Protein AF-A0AAD9UQE1-F1 (afdb_monomer)

Radius of gyration: 33.15 Å; Cα contacts (8 Å, |Δi|>4): 1972; chains: 1; bounding box: 85×82×100 Å

Solvent-accessible surface area (backbone atoms only — not comparable to full-atom values): 49362 Å² total; per-residue (Å²): 124,78,70,66,59,56,57,53,52,56,53,48,60,62,60,69,50,78,78,65,65,56,32,75,41,71,43,74,42,32,74,71,64,69,54,72,90,53,35,44,76,48,78,51,98,76,34,35,38,42,37,56,61,68,87,48,99,88,46,45,55,24,50,27,32,35,24,52,69,93,40,76,70,43,71,55,54,64,70,61,30,55,42,38,39,38,37,42,33,71,39,62,61,50,70,86,41,94,64,37,76,50,45,37,60,50,100,80,49,28,27,59,38,42,33,43,41,37,28,41,62,88,38,35,36,54,49,41,31,34,43,26,66,87,74,43,70,43,78,58,81,58,52,61,39,73,43,44,78,61,54,91,74,56,86,69,42,44,80,40,84,49,101,74,31,43,33,46,39,58,38,70,66,42,30,51,30,24,38,25,45,71,93,44,76,78,40,74,66,52,94,53,54,61,43,41,41,40,34,39,36,97,82,26,37,40,38,41,39,30,29,24,35,36,50,69,47,69,40,34,32,39,54,51,24,98,82,66,80,42,74,44,79,43,55,93,50,49,42,71,48,53,72,65,70,45,68,81,62,52,46,74,78,62,69,86,66,65,99,83,57,83,66,85,68,36,60,85,48,78,81,58,18,26,57,34,37,27,45,84,72,34,60,68,44,73,56,85,64,50,59,15,36,50,74,49,78,47,75,57,94,61,36,37,41,38,37,37,38,35,30,37,37,87,35,98,62,72,29,77,46,52,29,41,16,59,76,84,48,74,63,35,68,65,92,56,72,75,34,63,42,45,80,71,50,93,69,72,47,89,59,50,42,76,48,77,74,86,67,37,40,35,36,37,57,58,78,54,90,79,46,74,58,40,55,27,28,36,28,41,91,88,37,78,78,42,78,38,76,90,52,52,86,42,53,58,36,35,39,39,38,39,34,94,55,32,42,36,40,38,34,35,36,49,67,54,75,70,43,75,47,39,32,31,49,46,98,88,59,51,76,43,82,46,78,48,44,66,36,77,44,42,74,83,53,53,91,77,40,84,66,42,40,76,43,75,80,47,96,75,27,37,39,40,37,49,58,44,85,65,36,18,57,24,29,35,26,53,80,77,33,76,63,40,76,62,48,85,49,42,60,41,36,40,37,39,40,39,90,64,30,38,40,35,46,32,32,29,82,87,68,51,72,45,44,42,33,28,37,57,40,80,45,93,49,83,73,56,89,42,75,44,63,33,36,47,56,54,48,65,43,75,43,53,61,48,50,54,93,52,38,79,75,36,94,62,41,38,63,38,62,33,80,69,32,27,39,38,35,49,66,52,44,48,54,27,26,56,29,30,33,23,48,82,89,42,73,68,35,65,67,50,91,56,50,42,39,36,39,39,32,37,33,34,70,40,36,58,48,48,38,39,38,40,39,27,32,86,66,58,54,69,50,50,49,35,28,33,56,44,78,55,86,85,36,83,44,75,43,73,52,85,52,49,65,41,69,43,61,72,38,93,86,55,82,75,52,91,54,51,41,75,52,76,65,82,46,38,33,39,43,39,57,36,76,92,41,26,70,49,33,23,57,28,36,34,24,46,84,86,42,80,73,42,75,60,56,92,71,46,60,37,40,39,40,38,38,34,50,48,79,58,85,93,29,53,31,31,44,36,34,44,39,37,32,40,75,90,50,70,48,55,49,32,31,35,37,39,34,48,63,100,68,67,56,72,44,81,43,78,43,81,62,40,79,34,73,50,67,67,61,77,88,48,79,69,69,90,69,55,48,50,30,39,53,98,70,28,42,38,38,31,50,50,69,96,51,25,47,50,34,33,80,50,34,39,36,40,69,45,66,76,74,48,76,50,73,82,42,79,59,93,66,64,68,96,56,41,79,42,70,52,39,44,34,42,38,68,44,98,53,88,64,31,36,40,40,39,44,36,61,64,99,52,82,55,47,34,32,41,38,40,43,66,59,90,84,45,81,45,81,43,80,44,95,38,98,42,75,68,49,46,56,52,50,52,56,50,60,56,57,63,74,72,58,60,89,81,68,83,81,120

Mean predicted aligned error: 16.29 Å

Secondary structure (DSSP, 8-state):
-TTHHHHHHHHHHHHTTSSPPPPSEEEEEETTS--TTTEEEEEETTEEEEEE----TT--EEEEEEEETTEEEEPPPPTTEEEEEEEEEEEE--TTSTTTTTB---TTSEEEEEEEEEEETTEEEEEEEEEBTTS-EEE---EEEEEESSSS--TTEEEEEETTEEEEEEPTTEEEEEEEETTEEEE---TTEEEEEEEEETTEEEEEEEESBB--EEEEEEESSTTT--EEEE-TTEEEEETTS-HHHHHHHHTT--TT-----SSS-TT-EEEEEEETTEEEEE-TTEEEEEEEEEEETTEEEEEEEEEETT-SSPEEEEEEEETT---B----PPEEEETT-SSPPTTEEEEE-SS-EEEEE---TT----EEEEEETTEEEEE-TT-GGGEEEEEEEEETTEEEEEEEESSSSPEEEEEEE-TTS-EEEPPPEEEEEETTTGGG-TTEEEEEEETTEEEEEESSTTEEEEEEEETTEEEE---TTEEEEEEEEETTEEEEEEEETTS-EEEEEEEEEEE--SS--EEEEEEEPPEEEEEEGGGGGGGGG-TTEEEEE-SSEEEEEES-TTTEEEEEEEETTEEEE---TTEEEEEEEEETTSB--EEEEEEEETTS-EEEEEEEEEEETTEEEEEEPPPEEEEEE--TTSPPPTTEEEEE-SSEEEEEE-TTTTTTEEEEEEEETTEEEE---TT-SEEEEEEEEEEETTEEEEEEEEEEE-SS-EEEEEEEEEEETTTTEEEEEEPPPEEEEEE---SS---TT-EEEEETTEEEEE--GGGGGGEEEEEEEEE-TTS-EEE----SS--S---S--EEEEEEPSSTT-EEEEEE-TTSPPEEEEEEE-STT-EEEEEE--SSHHHHHHHHHHHHHHHS--TTSTT-

Organism: NCBI:txid323732

Sequence (892 aa):
MNGLIHCVALVLGVFANLARSQCTEFLTLDIANIDANQFRIVDGNGKRLVIPINDDPRHDRCIGDVADGQQLITPHVGAECEYRAVYLTNLGVDPNSPQGSELLVDENDKTQLVQVHTRTHGQLYRLRFFKTRAGKYIEAEFHLVPLDICGWDFDNFHLAETTEGISYTPKHLIAIGSIVCEDKELLPYSPFIYSRSVKQQDNLWIVSTTPVIGSPFDQVLLPLSPDSGEYRVHYINGETLDLSLGPDHYYMVASECGDDCIFYDGCSDVSFIIDAVTQKDEVIFFDPEVHCLDAKLETFGNERHLSIYVKYRTIEKPSVWFFISSDNGPFNEPSLGPQTLDVASAELPAHVQSEDSGNVVTYTVIPRHRLHYVIATVVSNGHVIFDYRHDLEKLRNVKVEVMDNVVAILIEYAFGHPQRLLYQIDEDGTIAPFKPNPLVLDLSDFMESDAFKVNELSPQVYKITTASPLHKIGTIVLGDFVVYPNQFLIHQTECVYSNNDLYLTSTMYNGAEVRLKYTMQDILNPIESCQVFVEQHKESIALDISKYATFANDPMLHVESSDLYMRVQVKDPFTRVIGTVSFANKVLIPQDNDAVERQIYLGGNGILENIHIKTCNVDGDCYIQSFTASIKDCKISFSKSTKQAVPLDLDPNAQLPLEIHLVDFGAAKFFRIKDEFAATHKIGNVNFKEMLLEAEKPNVDVRLVNLQVKRHDDIFSGLYKLMDIGILSKFTCRHELNVTGNNPNVTNTLAPLEPLTINTNLCGPRERAISVRYHYGVYTFNVPWSRTAAYSLEKISFETSNHDTIHLVQAEDPKDNLSSRVFVRMHNGHESGAFTLQVNQDDDEPAHYLCNVLDLDDFTVSRIDAHTPHDVYRQLYHAVTVHDASPHEAAL

Foldseek 3Di:
DVVVVVVVVVVCVVVVCPPFDQAPEEDEAAPQDGDPVFWDWDDDDQKIKIFGDDPDPVGRYEHAFYHHVVGTQAHGDDSQWRYKMKMKGKAAADCPDPCSVFADADPVNIWIKIKMWTDGLNKIAIWIWTQGPVRHIDTQAAAADEDAPLDDDLVQFDWDQDPFATKTHGHPSHAHAFYAHVPRTQGHGDSQFPHWIWGAGPNKIWIWTDGNMFDIDIWIWHALAPPPSHTHIDHPQEDEAEPQVDDVVCCVVVDDDPPPDDDPPCQVPSNYAHAFYHYPRHTPDHDQQFNGKDWDWDDDDQKIKIKIWTDGLQDPDIFIAIWMDGNPDRTDQPPDAAAEDAPQDPDGDPQWDWDCPPQKTKIFGNPDPRHDYENQWYAYPNHTQHHNRPPVQQFRYWMWIDGPQKIWTFTDTSDDDTDTWIWGQDPVRDIDTAAAAADEAAPVCNVPDPQWDWDDPDVQKIKIFGPDLSHEPAWYHHVQATQAHGFRQFRHWIWIGHPQKIWIWTAGNLRDIFIWIWGWDFDQDLADTDTDTATAQAAEDAAACSVVVCQVVDPQWDWRAHQFWTKIWGPDLHRHEHAFYHYPPHTQEHGDSQFSYKIWTAGRSRHRAKIWIWTAGSSGDIAIWMWGWDADSNDIDTDTDQAAEDEAEPEPPDDDDPQWDWDDPPQKIKIAGRPVRRRRHEHAFYHYPNHTQDGGDRQFSHKIKMWGWDDDPPWTKIWMKIWTDGRHAIFIFIWIWTFDDPPTPTDIGGDAADEDEAEPPSPDNDDPQWHWYDDPQKIKIWGNNSRFNRHFHQWYWYAANVRDIDTDDRPPDRPRTVSDIWIWMWHDDPDRDKTKTWTDDPPDQIWIWTFDCPDRPDTDIDTDPDSDPVVVVVVVVVVVVVVPDDPVPVPD

Structure (mmCIF, N/CA/C/O backbone):
data_AF-A0AAD9UQE1-F1
#
_entry.id   AF-A0AAD9UQE1-F1
#
loop_
_atom_site.group_PDB
_atom_site.id
_atom_site.type_symbol
_atom_site.label_atom_id
_atom_site.label_alt_id
_atom_site.label_comp_id
_atom_site.label_asym_id
_atom_site.label_entity_id
_atom_site.label_seq_id
_atom_site.pdbx_PDB_ins_code
_atom_site.Cartn_x
_atom_site.Cartn_y
_atom_site.Cartn_z
_atom_site.occupancy
_atom_site.B_iso_or_equiv
_atom_site.auth_seq_id
_atom_site.auth_comp_id
_atom_site.auth_asym_id
_atom_site.auth_atom_id
_atom_site.pdbx_PDB_model_num
ATOM 1 N N . MET A 1 1 ? -45.017 -25.322 19.355 1.00 32.19 1 MET A N 1
ATOM 2 C CA . MET A 1 1 ? -44.891 -24.575 18.081 1.00 32.19 1 MET A CA 1
ATOM 3 C C . MET A 1 1 ? -44.873 -23.047 18.238 1.00 32.19 1 MET A C 1
ATOM 5 O O . MET A 1 1 ? -44.309 -22.404 17.371 1.00 32.19 1 MET A O 1
ATOM 9 N N . ASN A 1 2 ? -45.355 -22.447 19.339 1.00 26.88 2 ASN A N 1
ATOM 10 C CA . ASN A 1 2 ? -45.357 -20.976 19.508 1.00 26.88 2 ASN A CA 1
ATOM 11 C C . ASN A 1 2 ? -44.031 -20.348 20.006 1.00 26.88 2 ASN A C 1
ATOM 13 O O . ASN A 1 2 ? -43.888 -19.131 19.951 1.00 26.88 2 ASN A O 1
ATOM 17 N N . GLY A 1 3 ? -43.060 -21.154 20.461 1.00 25.64 3 GLY A N 1
ATOM 18 C CA . GLY A 1 3 ? -41.756 -20.672 20.953 1.00 25.64 3 GLY A CA 1
ATOM 19 C C . GLY A 1 3 ? -40.701 -20.428 19.866 1.00 25.64 3 GLY A C 1
ATOM 20 O O . GLY A 1 3 ? -39.857 -19.557 20.026 1.00 25.64 3 GLY A O 1
ATOM 21 N N . LEU A 1 4 ? -40.782 -21.127 18.726 1.00 26.83 4 LEU A N 1
ATOM 22 C CA . LEU A 1 4 ? -39.805 -20.995 17.633 1.00 26.83 4 LEU A CA 1
ATOM 23 C C . LEU A 1 4 ? -40.031 -19.722 16.791 1.00 26.83 4 LEU A C 1
ATOM 25 O O . LEU A 1 4 ? -39.096 -19.163 16.233 1.00 26.83 4 LEU A O 1
ATOM 29 N N . ILE A 1 5 ? -41.272 -19.228 16.744 1.00 33.28 5 ILE A N 1
ATOM 30 C CA . ILE A 1 5 ? -41.660 -18.045 15.956 1.00 33.28 5 ILE A CA 1
ATOM 31 C C . ILE A 1 5 ? -41.210 -16.739 16.643 1.00 33.28 5 ILE A C 1
ATOM 33 O O . ILE A 1 5 ? -40.918 -15.761 15.961 1.00 33.28 5 ILE A O 1
ATOM 37 N N . HIS A 1 6 ? -41.069 -16.725 17.975 1.00 28.86 6 HIS A N 1
ATOM 38 C CA . HIS A 1 6 ? -40.625 -15.534 18.714 1.00 28.86 6 HIS A CA 1
ATOM 39 C C . HIS A 1 6 ? -39.105 -15.311 18.648 1.00 28.86 6 HIS A C 1
ATOM 41 O O . HIS A 1 6 ? -38.677 -14.165 18.548 1.00 28.86 6 HIS A O 1
ATOM 47 N N . CYS A 1 7 ? -38.284 -16.368 18.625 1.00 28.58 7 CYS A N 1
ATOM 48 C CA . CYS A 1 7 ? -36.829 -16.223 18.474 1.00 28.58 7 CYS A CA 1
ATOM 49 C C . CYS A 1 7 ? -36.420 -15.857 17.038 1.00 28.58 7 CYS A C 1
ATOM 51 O O . CYS A 1 7 ? -35.533 -15.030 16.852 1.00 28.58 7 CYS A O 1
ATOM 53 N N . VAL A 1 8 ? -37.113 -16.384 16.021 1.00 32.69 8 VAL A N 1
ATOM 54 C CA . VAL A 1 8 ? -36.834 -16.052 14.612 1.00 32.69 8 VAL A CA 1
ATOM 55 C C . VAL A 1 8 ? -37.282 -14.623 14.266 1.00 32.69 8 VAL A C 1
ATOM 57 O O . VAL A 1 8 ? -36.583 -13.934 13.532 1.00 32.69 8 VAL A O 1
ATOM 60 N N . ALA A 1 9 ? -38.369 -14.113 14.858 1.00 29.88 9 ALA A N 1
ATOM 61 C CA . ALA A 1 9 ? -38.798 -12.722 14.669 1.00 29.88 9 ALA A CA 1
ATOM 62 C C . ALA A 1 9 ? -37.878 -11.692 15.360 1.00 29.88 9 ALA A C 1
ATOM 64 O O . ALA A 1 9 ? -37.724 -10.580 14.860 1.00 29.88 9 ALA A O 1
ATOM 65 N N . LEU A 1 10 ? -37.240 -12.057 16.479 1.00 30.48 10 LEU A N 1
ATOM 66 C CA . LEU A 1 10 ? -36.327 -11.173 17.216 1.00 30.48 10 LEU A CA 1
ATOM 67 C C . LEU A 1 10 ? -34.940 -11.104 16.552 1.00 30.48 10 LEU A C 1
ATOM 69 O O . LEU A 1 10 ? -34.328 -10.042 16.533 1.00 30.48 10 LEU A O 1
ATOM 73 N N . VAL A 1 11 ? -34.501 -12.192 15.908 1.00 32.28 11 VAL A N 1
ATOM 74 C CA . VAL A 1 11 ? -33.292 -12.216 15.066 1.00 32.28 11 VAL A CA 1
ATOM 75 C C . VAL A 1 11 ? -33.552 -11.531 13.714 1.00 32.28 11 VAL A C 1
ATOM 77 O O . VAL A 1 11 ? -32.775 -10.669 13.310 1.00 32.28 11 VAL A O 1
ATOM 80 N N . LEU A 1 12 ? -34.694 -11.775 13.057 1.00 28.61 12 LEU A N 1
ATOM 81 C CA . LEU A 1 12 ? -35.065 -11.062 11.822 1.00 28.61 12 LEU A CA 1
ATOM 82 C C . LEU A 1 12 ? -35.330 -9.562 12.048 1.00 28.61 12 LEU A C 1
ATOM 84 O O . LEU A 1 12 ? -35.057 -8.767 11.156 1.00 28.61 12 LEU A O 1
ATOM 88 N N . GLY A 1 13 ? -35.786 -9.140 13.233 1.00 27.19 13 GLY A N 1
ATOM 89 C CA . GLY A 1 13 ? -35.957 -7.722 13.584 1.00 27.19 13 GLY A CA 1
ATOM 90 C C . GLY A 1 13 ? -34.643 -6.958 13.808 1.00 27.19 13 GLY A C 1
ATOM 91 O O . GLY A 1 13 ? -34.610 -5.735 13.660 1.00 27.19 13 GLY A O 1
ATOM 92 N N . VAL A 1 14 ? -33.548 -7.660 14.117 1.00 34.81 14 VAL A N 1
ATOM 93 C CA . VAL A 1 14 ? -32.204 -7.070 14.245 1.00 34.81 14 VAL A CA 1
ATOM 94 C C . VAL A 1 14 ? -31.502 -7.012 12.882 1.00 34.81 14 VAL A C 1
ATOM 96 O O . VAL A 1 14 ? -30.864 -6.004 12.583 1.00 34.81 14 VAL A O 1
ATOM 99 N N . PHE A 1 15 ? -31.702 -8.008 12.009 1.00 31.41 15 PHE A N 1
ATOM 100 C CA . PHE A 1 15 ? -31.122 -8.012 10.657 1.00 31.41 15 PHE A CA 1
ATOM 101 C C . PHE A 1 15 ? -31.924 -7.199 9.618 1.00 31.41 15 PHE A C 1
ATOM 103 O O . PHE A 1 15 ? -31.323 -6.601 8.729 1.00 31.41 15 PHE A O 1
ATOM 110 N N . ALA A 1 16 ? -33.251 -7.057 9.748 1.00 29.67 16 ALA A N 1
ATOM 111 C CA . ALA A 1 16 ? -34.064 -6.228 8.840 1.00 29.67 16 ALA A CA 1
ATOM 112 C C . ALA A 1 16 ? -33.842 -4.707 9.002 1.00 29.67 16 ALA A C 1
ATOM 114 O O . ALA A 1 16 ? -34.361 -3.919 8.218 1.00 29.67 16 ALA A O 1
ATOM 115 N N . ASN A 1 17 ? -33.046 -4.281 9.989 1.00 32.06 17 ASN A N 1
ATOM 116 C CA . ASN A 1 17 ? -32.658 -2.884 10.205 1.00 32.06 17 ASN A CA 1
ATOM 117 C C . ASN A 1 17 ? -31.294 -2.517 9.582 1.00 32.06 17 ASN A C 1
ATOM 119 O O . ASN A 1 17 ? -30.796 -1.417 9.809 1.00 32.06 17 ASN A O 1
ATOM 123 N N . LEU A 1 18 ? -30.684 -3.410 8.794 1.00 35.34 18 LEU A N 1
ATOM 124 C CA . LEU A 1 18 ? -29.446 -3.127 8.049 1.00 35.34 18 LEU A CA 1
ATOM 125 C C . LEU A 1 18 ? -29.665 -2.296 6.770 1.00 35.34 18 LEU A C 1
ATOM 127 O O . LEU A 1 18 ? -28.700 -1.918 6.117 1.00 35.34 18 LEU A O 1
ATOM 131 N N . ALA A 1 19 ? -30.913 -1.933 6.469 1.00 36.56 19 ALA A N 1
ATOM 132 C CA . ALA A 1 19 ? -31.267 -0.833 5.575 1.00 36.56 19 ALA A CA 1
ATOM 133 C C . ALA A 1 19 ? -31.996 0.260 6.380 1.00 36.56 19 ALA A C 1
ATOM 135 O O . ALA A 1 19 ? -33.179 0.509 6.165 1.00 36.56 19 ALA A O 1
ATOM 136 N N . ARG A 1 20 ? -31.337 0.851 7.386 1.00 47.72 20 ARG A N 1
ATOM 137 C CA . ARG A 1 20 ? -31.927 1.945 8.176 1.00 47.72 20 ARG A CA 1
ATOM 138 C C . ARG A 1 20 ? -31.688 3.296 7.512 1.00 47.72 20 ARG A C 1
ATOM 140 O O . ARG A 1 20 ? -30.561 3.627 7.153 1.00 47.72 20 ARG A O 1
ATOM 147 N N . SER A 1 21 ? -32.777 4.039 7.349 1.00 57.31 21 SER A N 1
ATOM 148 C CA . SER A 1 21 ? -32.826 5.418 6.875 1.00 57.31 21 SER A CA 1
ATOM 149 C C . SER A 1 21 ? -31.975 6.344 7.746 1.00 57.31 21 SER A C 1
ATOM 151 O O . SER A 1 21 ? -31.852 6.153 8.953 1.00 57.31 21 SER A O 1
ATOM 153 N N . GLN A 1 22 ? -31.389 7.364 7.119 1.00 70.56 22 GLN A N 1
ATOM 154 C CA . GLN A 1 22 ? -30.774 8.497 7.816 1.00 70.56 22 GLN A CA 1
ATOM 155 C C . GLN A 1 22 ? -31.785 9.128 8.785 1.00 70.56 22 GLN A C 1
ATOM 157 O O . GLN A 1 22 ? -32.978 9.182 8.474 1.00 70.56 22 GLN A O 1
ATOM 162 N N . CYS A 1 23 ? -31.321 9.615 9.938 1.00 81.31 23 CYS A N 1
ATOM 163 C CA . CYS A 1 23 ? -32.205 10.244 10.914 1.00 81.31 23 CYS A CA 1
ATOM 164 C C . CYS A 1 23 ? -32.857 11.491 10.297 1.00 81.31 23 CYS A C 1
ATOM 166 O O . CYS A 1 23 ? -32.174 12.386 9.799 1.00 81.31 23 CYS A O 1
ATOM 168 N N . THR A 1 24 ? -34.184 11.569 10.347 1.00 81.31 24 THR A N 1
ATOM 169 C CA . THR A 1 24 ? -34.949 12.697 9.794 1.00 81.31 24 THR A CA 1
ATOM 170 C C . THR A 1 24 ? -35.228 13.786 10.828 1.00 81.31 24 THR A C 1
ATOM 172 O O . THR A 1 24 ? -35.535 14.918 10.465 1.00 81.31 24 THR A O 1
ATOM 175 N N . GLU A 1 25 ? -35.141 13.453 12.118 1.00 87.56 25 GLU A N 1
ATOM 176 C CA . GLU A 1 25 ? -35.408 14.362 13.235 1.00 87.56 25 GLU A CA 1
ATOM 177 C C . GLU A 1 25 ? -34.342 14.190 14.330 1.00 87.56 25 GLU A C 1
ATOM 179 O O . GLU A 1 25 ? -33.945 13.070 14.660 1.00 87.56 25 GLU A O 1
ATOM 184 N N . PHE A 1 26 ? -33.891 15.303 14.915 1.00 90.38 26 PHE A N 1
ATOM 185 C CA . PHE A 1 26 ? -32.840 15.326 15.933 1.00 90.38 26 PHE A CA 1
ATOM 186 C C . PHE A 1 26 ? -33.337 15.969 17.227 1.00 90.38 26 PHE A C 1
ATOM 188 O O . PHE A 1 26 ? -33.739 17.131 17.236 1.00 90.38 26 PHE A O 1
ATOM 195 N N . LEU A 1 27 ? -33.277 15.216 18.325 1.00 91.50 27 LEU A N 1
ATOM 196 C CA . LEU A 1 27 ? -33.745 15.634 19.645 1.00 91.50 27 LEU A CA 1
ATOM 197 C C . LEU A 1 27 ? -32.567 16.007 20.547 1.00 91.50 27 LEU A C 1
ATOM 199 O O . LEU A 1 27 ? -31.619 15.235 20.680 1.00 91.50 27 LEU A O 1
ATOM 203 N N . THR A 1 28 ? -32.630 17.161 21.207 1.00 92.88 28 THR A N 1
ATOM 204 C CA . THR A 1 28 ? -31.633 17.551 22.213 1.00 92.88 28 THR A CA 1
ATOM 205 C C . THR A 1 28 ? -31.833 16.742 23.492 1.00 92.88 28 THR A C 1
ATOM 207 O O . THR A 1 28 ? -32.916 16.756 24.074 1.00 92.88 28 THR A O 1
ATOM 210 N N . LEU A 1 29 ? -30.783 16.058 23.945 1.00 94.75 29 LEU A N 1
ATOM 211 C CA . LEU A 1 29 ? -30.776 15.325 25.206 1.00 94.75 29 LEU A CA 1
ATOM 212 C C . LEU A 1 29 ? -30.100 16.160 26.299 1.00 94.75 29 LEU A C 1
ATOM 214 O O . LEU A 1 29 ? -28.891 16.379 26.251 1.00 94.75 29 LEU A O 1
ATOM 218 N N . ASP A 1 30 ? -30.868 16.554 27.314 1.00 94.88 30 ASP A N 1
ATOM 219 C CA . ASP A 1 30 ? -30.337 17.067 28.579 1.00 94.88 30 ASP A CA 1
ATOM 220 C C . ASP A 1 30 ? -30.258 15.928 29.607 1.00 94.88 30 ASP A C 1
ATOM 222 O O . ASP A 1 30 ? -31.278 15.418 30.076 1.00 94.88 30 ASP A O 1
ATOM 226 N N . ILE A 1 31 ? -29.043 15.508 29.964 1.00 93.75 31 ILE A N 1
ATOM 227 C CA . ILE A 1 31 ? -28.818 14.412 30.915 1.00 93.75 31 ILE A CA 1
ATOM 228 C C . ILE A 1 31 ? -29.127 14.814 32.363 1.00 93.75 31 ILE A C 1
ATOM 230 O O . ILE A 1 31 ? -29.303 13.929 33.202 1.00 93.75 31 ILE A O 1
ATOM 234 N N . ALA A 1 32 ? -29.229 16.116 32.661 1.00 89.94 32 ALA A N 1
ATOM 235 C CA . ALA A 1 32 ? -29.668 16.602 33.968 1.00 89.94 32 ALA A CA 1
ATOM 236 C C . ALA A 1 32 ? -31.181 16.418 34.166 1.00 89.94 32 ALA A C 1
ATOM 238 O O . ALA A 1 32 ? -31.641 16.238 35.295 1.00 89.94 32 ALA A O 1
ATOM 239 N N . ASN A 1 33 ? -31.955 16.456 33.075 1.00 92.44 33 ASN A N 1
ATOM 240 C CA . ASN A 1 33 ? -33.408 16.328 33.087 1.00 92.44 33 ASN A CA 1
ATOM 241 C C . ASN A 1 33 ? -33.925 15.662 31.799 1.00 92.44 33 ASN A C 1
ATOM 243 O O . ASN A 1 33 ? -34.362 16.328 30.861 1.00 92.44 33 ASN A O 1
ATOM 247 N N . ILE A 1 34 ? -33.881 14.329 31.768 1.00 92.06 34 ILE A N 1
ATOM 248 C CA . ILE A 1 34 ? -34.265 13.536 30.595 1.00 92.06 34 ILE A CA 1
ATOM 249 C C . ILE A 1 34 ? -35.795 13.547 30.426 1.00 92.06 34 ILE A C 1
ATOM 251 O O . ILE A 1 34 ? -36.518 13.039 31.286 1.00 92.06 34 ILE A O 1
ATOM 255 N N . ASP A 1 35 ? -36.294 14.072 29.300 1.00 91.12 35 ASP A N 1
ATOM 256 C CA . ASP A 1 35 ? -37.728 14.058 28.969 1.00 91.12 35 ASP A CA 1
ATOM 257 C C . ASP A 1 35 ? -38.201 12.643 28.603 1.00 91.12 35 ASP A C 1
ATOM 259 O O . ASP A 1 35 ? -37.936 12.129 27.514 1.00 91.12 35 ASP A O 1
ATOM 263 N N . ALA A 1 36 ? -38.956 12.027 29.511 1.00 87.31 36 ALA A N 1
ATOM 264 C CA . ALA A 1 36 ? -39.517 10.688 29.348 1.00 87.31 36 ALA A CA 1
ATOM 265 C C . ALA A 1 36 ? -40.531 10.555 28.192 1.00 87.31 36 ALA A C 1
ATOM 267 O O . ALA A 1 36 ? -40.862 9.433 27.816 1.00 87.31 36 ALA A O 1
ATOM 268 N N . ASN A 1 37 ? -41.030 11.661 27.622 1.00 88.38 37 ASN A N 1
ATOM 269 C CA . ASN A 1 37 ? -41.891 11.623 26.432 1.00 88.38 37 ASN A CA 1
ATOM 270 C C . ASN A 1 37 ? -41.094 11.536 25.125 1.00 88.38 37 ASN A C 1
ATOM 272 O O . ASN A 1 37 ? -41.648 11.176 24.089 1.00 88.38 37 ASN A O 1
ATOM 276 N N . GLN A 1 38 ? -39.813 11.903 25.157 1.00 88.25 38 GLN A N 1
ATOM 277 C CA . GLN A 1 38 ? -38.934 11.936 23.988 1.00 88.25 38 GLN A CA 1
ATOM 278 C C . GLN A 1 38 ? -37.889 10.822 24.021 1.00 88.25 38 GLN A C 1
ATOM 280 O O . GLN A 1 38 ? -37.477 10.328 22.969 1.00 88.25 38 GLN A O 1
ATOM 285 N N . PHE A 1 39 ? -37.482 10.405 25.220 1.00 90.62 39 PHE A N 1
ATOM 286 C CA . PHE A 1 39 ? -36.411 9.443 25.424 1.00 90.62 39 PHE A CA 1
ATOM 287 C C . PHE A 1 39 ? -36.854 8.271 26.288 1.00 90.62 39 PHE A C 1
ATOM 289 O O . PHE A 1 39 ? -37.499 8.419 27.325 1.00 90.62 39 PHE A O 1
ATOM 296 N N . ARG A 1 40 ? -36.425 7.082 25.877 1.00 88.44 40 ARG A N 1
ATOM 297 C CA . ARG A 1 40 ? -36.526 5.859 26.656 1.00 88.44 40 ARG A CA 1
ATOM 298 C C . ARG A 1 40 ? -35.205 5.625 27.375 1.00 88.44 40 ARG A C 1
ATOM 300 O O . ARG A 1 40 ? -34.143 5.582 26.753 1.00 88.44 40 ARG A O 1
ATOM 307 N N . ILE A 1 41 ? -35.302 5.413 28.684 1.00 88.69 41 ILE A N 1
ATOM 308 C CA . ILE A 1 41 ? -34.185 4.999 29.530 1.00 88.69 41 ILE A CA 1
ATOM 309 C C . ILE A 1 41 ? -34.255 3.483 29.704 1.00 88.69 41 ILE A C 1
ATOM 311 O O . ILE A 1 41 ? -35.308 2.924 30.016 1.00 88.69 41 ILE A O 1
ATOM 315 N N . VAL A 1 42 ? -33.133 2.814 29.473 1.00 86.50 42 VAL A N 1
ATOM 316 C CA . VAL A 1 42 ? -32.955 1.384 29.713 1.00 86.50 42 VAL A CA 1
ATOM 317 C C . VAL A 1 42 ? -31.841 1.227 30.740 1.00 86.50 42 VAL A C 1
ATOM 319 O O . VAL A 1 42 ? -30.669 1.452 30.438 1.00 86.50 42 VAL A O 1
ATOM 322 N N . ASP A 1 43 ? -32.214 0.874 31.967 1.00 85.50 43 ASP A N 1
ATOM 323 C CA . ASP A 1 43 ? -31.268 0.593 33.047 1.00 85.50 43 ASP A CA 1
ATOM 324 C C . ASP A 1 43 ? -30.727 -0.846 32.937 1.00 85.50 43 ASP A C 1
ATOM 326 O O . ASP A 1 43 ? -31.482 -1.786 32.682 1.00 85.50 43 ASP A O 1
ATOM 330 N N . GLY A 1 44 ? -29.426 -1.043 33.176 1.00 73.19 44 GLY A N 1
ATOM 331 C CA . GLY A 1 44 ? -28.812 -2.374 33.260 1.00 73.19 44 GLY A CA 1
ATOM 332 C C . GLY A 1 44 ? -27.403 -2.344 33.859 1.00 73.19 44 GLY A C 1
ATOM 333 O O . GLY A 1 44 ? -26.627 -1.457 33.532 1.00 73.19 44 GLY A O 1
ATOM 334 N N . ASN A 1 45 ? -27.065 -3.293 34.745 1.00 66.50 45 ASN A N 1
ATOM 335 C CA . ASN A 1 45 ? -25.733 -3.491 35.360 1.00 66.50 45 ASN A CA 1
ATOM 336 C C . ASN A 1 45 ? -24.937 -2.198 35.667 1.00 66.50 45 ASN A C 1
ATOM 338 O O . ASN A 1 45 ? -23.771 -2.070 35.301 1.00 66.50 45 ASN A O 1
ATOM 342 N N . GLY A 1 46 ? -25.568 -1.213 36.320 1.00 68.50 46 GLY A N 1
ATOM 343 C CA . GLY A 1 46 ? -24.911 0.048 36.705 1.00 68.50 46 GLY A CA 1
ATOM 344 C C . GLY A 1 46 ? -24.710 1.069 35.573 1.00 68.50 46 GLY A C 1
ATOM 345 O O . GLY A 1 46 ? -24.071 2.097 35.793 1.00 68.50 46 GLY A O 1
ATOM 346 N N . LYS A 1 47 ? -25.274 0.815 34.389 1.00 80.75 47 LYS A N 1
ATOM 347 C CA . LYS A 1 47 ? -25.310 1.711 33.228 1.00 80.75 47 LYS A CA 1
ATOM 348 C C . LYS A 1 47 ? -26.752 2.107 32.909 1.00 80.75 47 LYS A C 1
ATOM 350 O O . LYS A 1 47 ? -27.672 1.298 33.040 1.00 80.75 47 LYS A O 1
ATOM 355 N N . ARG A 1 48 ? -26.946 3.340 32.444 1.00 87.62 48 ARG A N 1
ATOM 356 C CA . ARG A 1 48 ? -28.219 3.815 31.881 1.00 87.62 48 ARG A CA 1
ATOM 357 C C . ARG A 1 48 ? -28.038 4.120 30.408 1.00 87.62 48 ARG A C 1
ATOM 359 O O . ARG A 1 48 ? -27.258 5.005 30.072 1.00 87.62 48 ARG A O 1
ATOM 366 N N . LEU A 1 49 ? -28.746 3.405 29.545 1.00 88.56 49 LEU A N 1
ATOM 367 C CA . LEU A 1 49 ? -28.814 3.703 28.119 1.00 88.56 49 LEU A CA 1
ATOM 368 C C . LEU A 1 49 ? -29.990 4.643 27.859 1.00 88.56 49 LEU A C 1
ATOM 370 O O . LEU A 1 49 ? -31.123 4.332 28.218 1.00 88.56 49 LEU A O 1
ATOM 374 N N . VAL A 1 50 ? -29.720 5.763 27.202 1.00 88.75 50 VAL A N 1
ATOM 375 C CA . VAL A 1 50 ? -30.726 6.722 26.752 1.00 88.75 50 VAL A CA 1
ATOM 376 C C . VAL A 1 50 ? -30.810 6.672 25.230 1.00 88.75 50 VAL A C 1
ATOM 378 O O . VAL A 1 50 ? -29.806 6.850 24.535 1.00 88.75 50 VAL A O 1
ATOM 381 N N . ILE A 1 51 ? -32.014 6.414 24.721 1.00 88.12 51 ILE A N 1
ATOM 382 C CA . ILE A 1 51 ? -32.328 6.356 23.288 1.00 88.12 51 ILE A CA 1
ATOM 383 C C . ILE A 1 51 ? -33.620 7.129 22.998 1.00 88.12 51 ILE A C 1
ATOM 385 O O . ILE A 1 51 ? -34.486 7.205 23.871 1.00 88.12 51 ILE A O 1
ATOM 389 N N . PRO A 1 52 ? -33.781 7.703 21.797 1.00 87.81 52 PRO A N 1
ATOM 390 C CA . PRO A 1 52 ? -35.019 8.372 21.422 1.00 87.81 52 PRO A CA 1
ATOM 391 C C . PRO A 1 52 ? -36.168 7.366 21.275 1.00 87.81 52 PRO A C 1
ATOM 393 O O . PRO A 1 52 ? -35.964 6.196 20.939 1.00 87.81 52 PRO A O 1
ATOM 396 N N . ILE A 1 53 ? -37.385 7.827 21.545 1.00 85.94 53 ILE A N 1
ATOM 397 C CA . ILE A 1 53 ? -38.611 7.060 21.335 1.00 85.94 53 ILE A CA 1
ATOM 398 C C . ILE A 1 53 ? -39.012 7.178 19.855 1.00 85.94 53 ILE A C 1
ATOM 400 O O . ILE A 1 53 ? -39.405 8.253 19.395 1.00 85.94 53 ILE A O 1
ATOM 404 N N . ASN A 1 54 ? -38.915 6.063 19.122 1.00 75.88 54 ASN A N 1
ATOM 405 C CA . ASN A 1 54 ? -39.332 5.947 17.720 1.00 75.88 54 ASN A CA 1
ATOM 406 C C . ASN A 1 54 ? -40.690 5.238 17.633 1.00 75.88 54 ASN A C 1
ATOM 408 O O . ASN A 1 54 ? -40.754 4.020 17.466 1.00 75.88 54 ASN A O 1
ATOM 412 N N . ASP A 1 55 ? -41.769 6.012 17.762 1.00 67.00 55 ASP A N 1
ATOM 413 C CA . ASP A 1 55 ? -43.148 5.501 17.711 1.00 67.00 55 ASP A CA 1
ATOM 414 C C . ASP A 1 55 ? -43.748 5.501 16.289 1.00 67.00 55 ASP A C 1
ATOM 416 O O . ASP A 1 55 ? -44.708 4.774 16.028 1.00 67.00 55 ASP A O 1
ATOM 420 N N . ASP A 1 56 ? -43.195 6.293 15.357 1.00 56.06 56 ASP A N 1
ATOM 421 C CA . ASP A 1 56 ? -43.604 6.330 13.943 1.00 56.06 56 ASP A CA 1
ATOM 422 C C . ASP A 1 56 ? -42.485 5.752 13.058 1.00 56.06 56 ASP A C 1
ATOM 424 O O . ASP A 1 56 ? -41.420 6.361 12.964 1.00 56.06 56 ASP A O 1
ATOM 428 N N . PRO A 1 57 ? -42.709 4.632 12.349 1.00 52.75 57 PRO A N 1
ATOM 429 C CA . PRO A 1 57 ? -41.717 4.047 11.443 1.00 52.75 57 PRO A CA 1
ATOM 430 C C . PRO A 1 57 ? -41.356 4.937 10.237 1.00 52.75 57 PRO A C 1
ATOM 432 O O . PRO A 1 57 ? -40.501 4.557 9.445 1.00 52.75 57 PRO A O 1
ATOM 435 N N . ARG A 1 58 ? -42.010 6.095 10.057 1.00 50.06 58 ARG A N 1
ATOM 436 C CA . ARG A 1 58 ? -41.689 7.091 9.017 1.00 50.06 58 ARG A CA 1
ATOM 437 C C . ARG A 1 58 ? -40.750 8.208 9.484 1.00 50.06 58 ARG A C 1
ATOM 439 O O . ARG A 1 58 ? -40.312 8.983 8.641 1.00 50.06 58 ARG A O 1
ATOM 446 N N . HIS A 1 59 ? -40.477 8.313 10.786 1.00 56.69 59 HIS A N 1
ATOM 447 C CA . HIS A 1 59 ? -39.595 9.328 11.363 1.00 56.69 59 HIS A CA 1
ATOM 448 C C . HIS A 1 59 ? -38.533 8.642 12.221 1.00 56.69 59 HIS A C 1
ATOM 450 O O . HIS A 1 59 ? -38.775 8.316 13.383 1.00 56.69 59 HIS A O 1
ATOM 456 N N . ASP A 1 60 ? -37.343 8.447 11.658 1.00 76.38 60 ASP A N 1
ATOM 457 C CA . ASP A 1 60 ? -36.202 7.992 12.444 1.00 76.38 60 ASP A CA 1
ATOM 458 C C . ASP A 1 60 ? -35.656 9.180 13.237 1.00 76.38 60 ASP A C 1
ATOM 460 O O . ASP A 1 60 ? -35.084 10.122 12.676 1.00 76.38 60 ASP A O 1
ATOM 464 N N . ARG A 1 61 ? -35.883 9.162 14.555 1.00 86.25 61 ARG A N 1
ATOM 465 C CA . ARG A 1 61 ? -35.362 10.175 15.475 1.00 86.25 61 ARG A CA 1
ATOM 466 C C . ARG A 1 61 ? -34.017 9.744 16.024 1.00 86.25 61 ARG A C 1
ATOM 468 O O . ARG A 1 61 ? -33.821 8.580 16.377 1.00 86.25 61 ARG A O 1
ATOM 475 N N . CYS A 1 62 ? -33.118 10.707 16.170 1.00 88.81 62 CYS A N 1
ATOM 476 C CA . CYS A 1 62 ? -31.799 10.514 16.761 1.00 88.81 62 CYS A CA 1
ATOM 477 C C . CYS A 1 62 ? -31.497 11.582 17.806 1.00 88.81 62 CYS A C 1
ATOM 479 O O . CYS A 1 62 ? -32.084 12.662 17.810 1.00 88.81 62 CYS A O 1
ATOM 481 N N . ILE A 1 63 ? -30.572 11.280 18.716 1.00 91.56 63 ILE A N 1
ATOM 482 C CA . ILE A 1 63 ? -30.064 12.287 19.648 1.00 91.56 63 ILE A CA 1
ATOM 483 C C . ILE A 1 63 ? -29.216 13.287 18.846 1.00 91.56 63 ILE A C 1
ATOM 485 O O . ILE A 1 63 ? -28.276 12.899 18.153 1.00 91.56 63 ILE A O 1
ATOM 489 N N . GLY A 1 64 ? -29.574 14.567 18.923 1.00 91.31 64 GLY A N 1
ATOM 490 C CA . GLY A 1 64 ? -28.812 15.707 18.424 1.00 91.31 64 GLY A CA 1
ATOM 491 C C . GLY A 1 64 ? -27.776 16.127 19.462 1.00 91.31 64 GLY A C 1
ATOM 492 O O . GLY A 1 64 ? -26.862 15.362 19.752 1.00 91.31 64 GLY A O 1
ATOM 493 N N . ASP A 1 65 ? -27.907 17.324 20.030 1.00 92.75 65 ASP A N 1
ATOM 494 C CA . ASP A 1 65 ? -27.029 17.796 21.107 1.00 92.75 65 ASP A CA 1
ATOM 495 C C . ASP A 1 65 ? -27.152 16.935 22.371 1.00 92.75 65 ASP A C 1
ATOM 497 O O . ASP A 1 65 ? -28.249 16.510 22.738 1.00 92.75 65 ASP A O 1
ATOM 501 N N . VAL A 1 66 ? -26.029 16.728 23.062 1.00 94.50 66 VAL A N 1
ATOM 502 C CA . VAL A 1 66 ? -26.002 16.139 24.408 1.00 94.50 66 VAL A CA 1
ATOM 503 C C . VAL A 1 66 ? -25.480 17.196 25.367 1.00 94.50 66 VAL A C 1
ATOM 505 O O . VAL A 1 66 ? -24.362 17.690 25.193 1.00 94.50 66 VAL A O 1
ATOM 508 N N . ALA A 1 67 ? -26.282 17.540 26.366 1.00 94.44 67 ALA A N 1
ATOM 509 C CA . ALA A 1 67 ? -25.999 18.585 27.338 1.00 94.44 67 ALA A CA 1
ATOM 510 C C . ALA A 1 67 ? -26.265 18.111 28.772 1.00 94.44 67 ALA A C 1
ATOM 512 O O . ALA A 1 67 ? -26.973 17.134 28.987 1.00 94.44 67 ALA A O 1
ATOM 513 N N . ASP A 1 68 ? -25.695 18.824 29.739 1.00 93.19 68 ASP A N 1
ATOM 514 C CA . ASP A 1 68 ? -25.982 18.740 31.173 1.00 93.19 68 ASP A CA 1
ATOM 515 C C . ASP A 1 68 ? -26.407 20.142 31.637 1.00 93.19 68 ASP A C 1
ATOM 517 O O . ASP A 1 68 ? -25.581 21.037 31.860 1.00 93.19 68 ASP A O 1
ATOM 521 N N . GLY A 1 69 ? -27.719 20.381 31.649 1.00 89.50 69 GLY A N 1
ATOM 522 C CA . GLY A 1 69 ? -28.304 21.707 31.806 1.00 89.50 69 GLY A CA 1
ATOM 523 C C . GLY A 1 69 ? -27.877 22.661 30.685 1.00 89.50 69 GLY A C 1
ATOM 524 O O . GLY A 1 69 ? -28.123 22.425 29.507 1.00 89.50 69 GLY A O 1
ATOM 525 N N . GLN A 1 70 ? -27.223 23.773 31.041 1.00 85.81 70 GLN A N 1
ATOM 526 C CA . GLN A 1 70 ? -26.735 24.760 30.059 1.00 85.81 70 GLN A CA 1
ATOM 527 C C . GLN A 1 70 ? -25.417 24.364 29.387 1.00 85.81 70 GLN A C 1
ATOM 529 O O . GLN A 1 70 ? -24.928 25.072 28.506 1.00 85.81 70 GLN A O 1
ATOM 534 N N . GLN A 1 71 ? -24.804 23.272 29.828 1.00 90.19 71 GLN A N 1
ATOM 535 C CA . GLN A 1 71 ? -23.488 22.891 29.377 1.00 90.19 71 GLN A CA 1
ATOM 536 C C . GLN A 1 71 ? -23.554 21.860 28.260 1.00 90.19 71 GLN A C 1
ATOM 538 O O . GLN A 1 71 ? -23.990 20.734 28.472 1.00 90.19 71 GLN A O 1
ATOM 543 N N . LEU A 1 72 ? -23.031 22.218 27.091 1.00 91.00 72 LEU A N 1
ATOM 544 C CA . LEU A 1 72 ? -22.873 21.282 25.986 1.00 91.00 72 LEU A CA 1
ATOM 545 C C . LEU A 1 72 ? -21.743 20.284 26.283 1.00 91.00 72 LEU A C 1
ATOM 547 O O . LEU A 1 72 ? -20.619 20.692 26.578 1.00 91.00 72 LEU A O 1
ATOM 551 N N . ILE A 1 73 ? -22.046 18.991 26.185 1.00 91.62 73 ILE A N 1
ATOM 552 C CA . ILE A 1 73 ? -21.070 17.897 26.289 1.00 91.62 73 ILE A CA 1
ATOM 553 C C . ILE A 1 73 ? -20.586 17.538 24.890 1.00 91.62 73 ILE A C 1
ATOM 555 O O . ILE A 1 73 ? -19.391 17.546 24.614 1.00 91.62 73 ILE A O 1
ATOM 559 N N . THR A 1 74 ? -21.531 17.269 23.987 1.00 92.00 74 THR A N 1
ATOM 560 C CA . THR A 1 74 ? -21.233 16.993 22.582 1.00 92.00 74 THR A CA 1
ATOM 561 C C . THR A 1 74 ? -22.204 17.730 21.671 1.00 92.00 74 THR A C 1
ATOM 563 O O . THR A 1 74 ? -23.409 17.681 21.939 1.00 92.00 74 THR A O 1
ATOM 566 N N . PRO A 1 75 ? -21.716 18.351 20.585 1.00 90.94 75 PRO A N 1
ATOM 567 C CA . PRO A 1 75 ? -22.555 19.112 19.670 1.00 90.94 75 PRO A CA 1
ATOM 568 C C . PRO A 1 75 ? -23.497 18.222 18.853 1.00 90.94 75 PRO A C 1
ATOM 570 O O . PRO A 1 75 ? -23.350 16.992 18.785 1.00 90.94 75 PRO A O 1
ATOM 573 N N . HIS A 1 76 ? -24.449 18.889 18.211 1.00 88.25 76 HIS A N 1
ATOM 574 C CA . HIS A 1 76 ? -25.355 18.366 17.205 1.00 88.25 76 HIS A CA 1
ATOM 575 C C . HIS A 1 76 ? -24.595 17.606 16.110 1.00 88.25 76 HIS A C 1
ATOM 577 O O . HIS A 1 76 ? -23.531 18.031 15.659 1.00 88.25 76 HIS A O 1
ATOM 583 N N . VAL A 1 77 ? -25.153 16.478 15.679 1.00 86.25 77 VAL A N 1
ATOM 584 C CA . VAL A 1 77 ? -24.646 15.680 14.552 1.00 86.25 77 VAL A CA 1
ATOM 585 C C . VAL A 1 77 ? -25.327 16.114 13.260 1.00 86.25 77 VAL A C 1
ATOM 587 O O . VAL A 1 77 ? -26.463 16.570 13.283 1.00 86.25 77 VAL A O 1
ATOM 590 N N . GLY A 1 78 ? -24.638 15.999 12.126 1.00 77.94 78 GLY A N 1
ATOM 591 C CA . GLY A 1 78 ? -25.235 16.343 10.837 1.00 77.94 78 GLY A CA 1
ATOM 592 C C . GLY A 1 78 ? -26.310 15.346 10.381 1.00 77.94 78 GLY A C 1
ATOM 593 O O . GLY A 1 78 ? -26.507 14.291 10.988 1.00 77.94 78 GLY A O 1
ATOM 594 N N . ALA A 1 79 ? -26.981 15.676 9.272 1.00 77.81 79 ALA A N 1
ATOM 595 C CA . ALA A 1 79 ? -28.032 14.857 8.657 1.00 77.81 79 ALA A CA 1
ATOM 596 C C . ALA A 1 79 ? -27.558 13.449 8.238 1.00 77.81 79 ALA A C 1
ATOM 598 O O . ALA A 1 79 ? -28.365 12.554 8.025 1.00 77.81 79 ALA A O 1
ATOM 599 N N . GLU A 1 80 ? -26.246 13.242 8.137 1.00 79.69 80 GLU A N 1
ATOM 600 C CA . GLU A 1 80 ? -25.607 11.954 7.872 1.00 79.69 80 GLU A CA 1
ATOM 601 C C . GLU A 1 80 ? -25.656 10.954 9.039 1.00 79.69 80 GLU A C 1
ATOM 603 O O . GLU A 1 80 ? -25.213 9.812 8.891 1.00 79.69 80 GLU A O 1
ATOM 608 N N . CYS A 1 81 ? -26.123 11.371 10.217 1.00 85.81 81 CYS A N 1
ATOM 609 C CA . CYS A 1 81 ? -26.276 10.471 11.348 1.00 85.81 81 CYS A CA 1
ATOM 610 C C . CYS A 1 81 ? -27.352 9.422 11.056 1.00 85.81 81 CYS A C 1
ATOM 612 O O . CYS A 1 81 ? -28.439 9.732 10.576 1.00 85.81 81 CYS A O 1
ATOM 614 N N . GLU A 1 82 ? -27.033 8.172 11.370 1.00 85.25 82 GLU A N 1
ATOM 615 C CA . GLU A 1 82 ? -27.939 7.023 11.252 1.00 85.25 82 GLU A CA 1
ATOM 616 C C . GLU A 1 82 ? -28.426 6.562 12.630 1.00 85.25 82 GLU A C 1
ATOM 618 O O . GLU A 1 82 ? -29.463 5.918 12.766 1.00 85.25 82 GLU A O 1
ATOM 623 N N . TYR A 1 83 ? -27.638 6.840 13.671 1.00 87.06 83 TYR A N 1
ATOM 624 C CA . TYR A 1 83 ? -27.920 6.429 15.038 1.00 87.06 83 TYR A CA 1
ATOM 625 C C . TYR A 1 83 ? -27.046 7.209 16.018 1.00 87.06 83 TYR A C 1
ATOM 627 O O . TYR A 1 83 ? -25.845 7.362 15.795 1.00 87.06 83 TYR A O 1
ATOM 635 N N . ARG A 1 84 ? -27.617 7.630 17.148 1.00 89.38 84 ARG A N 1
ATOM 636 C CA . ARG A 1 84 ? -26.857 8.158 18.285 1.00 89.38 84 ARG A CA 1
ATOM 637 C C . ARG A 1 84 ? -27.475 7.693 19.595 1.00 89.38 84 ARG A C 1
ATOM 639 O O . ARG A 1 84 ? -28.683 7.820 19.781 1.00 89.38 84 ARG A O 1
ATOM 646 N N . ALA A 1 85 ? -26.646 7.179 20.496 1.00 90.12 85 ALA A N 1
ATOM 647 C CA . ALA A 1 85 ? -27.042 6.742 21.829 1.00 90.12 85 ALA A CA 1
ATOM 648 C C . ALA A 1 85 ? -26.082 7.256 22.897 1.00 90.12 85 ALA A C 1
ATOM 650 O O . ALA A 1 85 ? -24.882 7.413 22.650 1.00 90.12 85 ALA A O 1
ATOM 651 N N . VAL A 1 86 ? -26.623 7.484 24.094 1.00 93.19 86 VAL A N 1
ATOM 652 C CA . VAL A 1 86 ? -25.861 7.969 25.246 1.00 93.19 86 VAL A CA 1
ATOM 653 C C . VAL A 1 86 ? -25.947 6.959 26.378 1.00 93.19 86 VAL A C 1
ATOM 655 O O . VAL A 1 86 ? -27.039 6.558 26.777 1.00 93.19 86 VAL A O 1
ATOM 658 N N . TYR A 1 87 ? -24.791 6.557 26.902 1.00 92.38 87 TYR A N 1
ATOM 659 C CA . TYR A 1 87 ? -24.694 5.718 28.089 1.00 92.38 87 TYR A CA 1
ATOM 660 C C . TYR A 1 87 ? -24.159 6.547 29.250 1.00 92.38 87 TYR A C 1
ATOM 662 O O . TYR A 1 87 ? -23.131 7.212 29.131 1.00 92.38 87 TYR A O 1
ATOM 670 N N . LEU A 1 88 ? -24.844 6.477 30.385 1.00 92.00 88 LEU A N 1
ATOM 671 C CA . LEU A 1 88 ? -24.439 7.120 31.628 1.00 92.00 88 LEU A CA 1
ATOM 672 C C . LEU A 1 88 ? -23.986 6.037 32.602 1.00 92.00 88 LEU A C 1
ATOM 674 O O . LEU A 1 88 ? -24.747 5.115 32.903 1.00 92.00 88 LEU A O 1
ATOM 678 N N . THR A 1 89 ? -22.749 6.137 33.080 1.00 89.81 89 THR A N 1
ATOM 679 C CA . THR A 1 89 ? -22.164 5.174 34.023 1.00 89.81 89 THR A CA 1
ATOM 680 C C . THR A 1 89 ? -21.515 5.923 35.176 1.00 89.81 89 THR A C 1
ATOM 682 O O . THR A 1 89 ? -20.794 6.884 34.940 1.00 89.81 89 THR A O 1
ATOM 685 N N . ASN A 1 90 ? -21.718 5.474 36.413 1.00 87.06 90 ASN A N 1
ATOM 686 C CA . ASN A 1 90 ? -20.989 6.016 37.561 1.00 87.06 90 ASN A CA 1
ATOM 687 C C . ASN A 1 90 ? -19.800 5.104 37.874 1.00 87.06 90 ASN A C 1
ATOM 689 O O . ASN A 1 90 ? -19.990 3.922 38.163 1.00 87.06 90 ASN A O 1
ATOM 693 N N . LEU A 1 91 ? -18.588 5.650 37.816 1.00 83.88 91 LEU A N 1
ATOM 694 C CA . LEU A 1 91 ? -17.338 4.933 38.074 1.00 83.88 91 LEU A CA 1
ATOM 695 C C . LEU A 1 91 ? -16.722 5.416 39.381 1.00 83.88 91 LEU A C 1
ATOM 697 O O . LEU A 1 91 ? -16.786 6.607 39.666 1.00 83.88 91 LEU A O 1
ATOM 701 N N . GLY A 1 92 ? -16.110 4.520 40.157 1.00 78.50 92 GLY A N 1
ATOM 702 C CA . GLY A 1 92 ? -15.228 4.947 41.244 1.00 78.50 92 GLY A CA 1
ATOM 703 C C . GLY A 1 92 ? -14.009 5.674 40.676 1.00 78.50 92 GLY A C 1
ATOM 704 O O . GLY A 1 92 ? -13.584 5.383 39.557 1.00 78.50 92 GLY A O 1
ATOM 705 N N . VAL A 1 93 ? -13.459 6.629 41.418 1.00 72.19 93 VAL A N 1
ATOM 706 C CA . VAL A 1 93 ? -12.260 7.364 40.998 1.00 72.19 93 VAL A CA 1
ATOM 707 C C . VAL A 1 93 ? -11.050 6.836 41.754 1.00 72.19 93 VAL A C 1
ATOM 709 O O . VAL A 1 93 ? -11.059 6.808 42.981 1.00 72.19 93 VAL A O 1
ATOM 712 N N . ASP A 1 94 ? -9.996 6.450 41.031 1.00 67.56 94 ASP A N 1
ATOM 713 C CA . ASP A 1 94 ? -8.675 6.296 41.642 1.00 67.56 94 ASP A CA 1
ATOM 714 C C . ASP A 1 94 ? -8.006 7.681 41.710 1.00 67.56 94 ASP A C 1
ATOM 716 O O . ASP A 1 94 ? -7.674 8.248 40.658 1.00 67.56 94 ASP A O 1
ATOM 720 N N . PRO A 1 95 ? -7.805 8.255 42.911 1.00 58.50 95 PRO A N 1
ATOM 721 C CA . PRO A 1 95 ? -7.163 9.557 43.067 1.00 58.50 95 PRO A CA 1
ATOM 722 C C . PRO A 1 95 ? -5.701 9.578 42.594 1.00 58.50 95 PRO A C 1
ATOM 724 O O . PRO A 1 95 ? -5.170 10.665 42.377 1.00 58.50 95 PRO A O 1
ATOM 727 N N . ASN A 1 96 ? -5.060 8.417 42.414 1.00 54.69 96 ASN A N 1
ATOM 728 C CA . ASN A 1 96 ? -3.698 8.307 41.886 1.00 54.69 96 ASN A CA 1
ATOM 729 C C . ASN A 1 96 ? -3.646 8.238 40.352 1.00 54.69 96 ASN A C 1
ATOM 731 O O . ASN A 1 96 ? -2.558 8.273 39.778 1.00 54.69 96 ASN A O 1
ATOM 735 N N . SER A 1 97 ? -4.795 8.150 39.674 1.00 61.84 97 SER A N 1
ATOM 736 C CA . SER A 1 97 ? -4.834 8.208 38.212 1.00 61.84 97 SER A CA 1
ATOM 737 C C . SER A 1 97 ? -4.493 9.624 37.708 1.00 61.84 97 SER A C 1
ATOM 739 O O . SER A 1 97 ? -4.885 10.608 38.346 1.00 61.84 97 SER A O 1
ATOM 741 N N . PRO A 1 98 ? -3.817 9.772 36.549 1.00 61.28 98 PRO A N 1
ATOM 742 C CA . PRO A 1 98 ? -3.390 11.078 36.031 1.00 61.28 98 PRO A CA 1
ATOM 743 C C . PRO A 1 98 ? -4.529 12.101 35.897 1.00 61.28 98 PRO A C 1
ATOM 745 O O . PRO A 1 98 ? -4.336 13.278 36.190 1.00 61.28 98 PRO A O 1
ATOM 748 N N . GLN A 1 99 ? -5.729 11.649 35.512 1.00 68.50 99 GLN A N 1
ATOM 749 C CA . GLN A 1 99 ? -6.917 12.501 35.371 1.00 68.50 99 GLN A CA 1
ATOM 750 C C . GLN A 1 99 ? -7.764 12.590 36.654 1.00 68.50 99 GLN A C 1
ATOM 752 O O . GLN A 1 99 ? -8.523 13.544 36.808 1.00 68.50 99 GLN A O 1
ATOM 757 N N . GLY A 1 100 ? -7.626 11.655 37.606 1.00 67.19 100 GLY A N 1
ATOM 758 C CA . GLY A 1 100 ? -8.497 11.535 38.785 1.00 67.19 100 GLY A CA 1
ATOM 759 C C . GLY A 1 100 ? -8.526 12.773 39.687 1.00 67.19 100 GLY A C 1
ATOM 760 O O . GLY A 1 100 ? -9.552 13.078 40.297 1.00 67.19 100 GLY A O 1
ATOM 761 N N . SER A 1 101 ? -7.434 13.540 39.726 1.00 67.56 101 SER A N 1
ATOM 762 C CA . SER A 1 101 ? -7.337 14.771 40.524 1.00 67.56 101 SER A CA 1
ATOM 763 C C . SER A 1 101 ? -8.184 15.938 39.986 1.00 67.56 101 SER A C 1
ATOM 765 O O . SER A 1 101 ? -8.558 16.829 40.755 1.00 67.56 101 SER A O 1
ATOM 767 N N . GLU A 1 102 ? -8.537 15.922 38.698 1.00 78.75 102 GLU A N 1
ATOM 768 C CA . GLU A 1 102 ? -9.296 16.986 38.028 1.00 78.75 102 GLU A CA 1
ATOM 769 C C . GLU A 1 102 ? -10.804 16.701 37.961 1.00 78.75 102 GLU A C 1
ATOM 771 O O . GLU A 1 102 ? -11.598 17.606 37.673 1.00 78.75 102 GLU A O 1
ATOM 776 N N . LEU A 1 103 ? -11.217 15.465 38.261 1.00 82.69 103 LEU A N 1
ATOM 777 C CA . LEU A 1 103 ? -12.602 15.015 38.131 1.00 82.69 103 LEU A CA 1
ATOM 778 C C . LEU A 1 103 ? -13.486 15.545 39.262 1.00 82.69 103 LEU A C 1
ATOM 780 O O . LEU A 1 103 ? -13.074 15.662 40.422 1.00 82.69 103 LEU A O 1
ATOM 784 N N . LEU A 1 104 ? -14.730 15.871 38.909 1.00 84.50 104 LEU A N 1
ATOM 785 C CA . LEU A 1 104 ? -15.796 16.080 39.875 1.00 84.50 104 LEU A CA 1
ATOM 786 C C . LEU A 1 104 ? -16.236 14.710 40.390 1.00 84.50 104 LEU A C 1
ATOM 788 O O . LEU A 1 104 ? -16.626 13.838 39.609 1.00 84.50 104 LEU A O 1
ATOM 792 N N . VAL A 1 105 ? -16.160 14.549 41.704 1.00 83.38 105 VAL A N 1
ATOM 793 C CA . VAL A 1 105 ? -16.466 13.304 42.400 1.00 83.38 105 VAL A CA 1
ATOM 794 C C . VAL A 1 105 ? -17.606 13.570 43.380 1.00 83.38 105 VAL A C 1
ATOM 796 O O . VAL A 1 105 ? -17.643 14.629 44.011 1.00 83.38 105 VAL A O 1
ATOM 799 N N . ASP A 1 106 ? -18.567 12.656 43.440 1.00 83.25 106 ASP A N 1
ATOM 800 C CA . ASP A 1 106 ? -19.691 12.706 44.365 1.00 83.25 106 ASP A CA 1
ATOM 801 C C . ASP A 1 106 ? -19.292 12.264 45.785 1.00 83.25 106 ASP A C 1
ATOM 803 O O . ASP A 1 106 ? -18.147 11.914 46.064 1.00 83.25 106 ASP A O 1
ATOM 807 N N . GLU A 1 107 ? -20.257 12.283 46.703 1.00 80.88 107 GLU A N 1
ATOM 808 C CA . GLU A 1 107 ? -20.059 11.917 48.113 1.00 80.88 107 GLU A CA 1
ATOM 809 C C . GLU A 1 107 ? -19.671 10.438 48.329 1.00 80.88 107 GLU A C 1
ATOM 811 O O . GLU A 1 107 ? -19.301 10.067 49.440 1.00 80.88 107 GLU A O 1
ATOM 816 N N . ASN A 1 108 ? -19.757 9.593 47.295 1.00 80.25 108 ASN A N 1
ATOM 817 C CA . ASN A 1 108 ? -19.406 8.170 47.328 1.00 80.25 108 ASN A CA 1
ATOM 818 C C . ASN A 1 108 ? -18.113 7.866 46.556 1.00 80.25 108 ASN A C 1
ATOM 820 O O . ASN A 1 108 ? -17.912 6.725 46.131 1.00 80.25 108 ASN A O 1
ATOM 824 N N . ASP A 1 109 ? -17.279 8.878 46.325 1.00 79.19 109 ASP A N 1
ATOM 825 C CA . ASP A 1 109 ? -16.055 8.789 45.534 1.00 79.19 109 ASP A CA 1
ATOM 826 C C . ASP A 1 109 ? -16.288 8.320 44.079 1.00 79.19 109 ASP A C 1
ATOM 828 O O . ASP A 1 109 ? -15.424 7.690 43.457 1.00 79.19 109 ASP A O 1
ATOM 832 N N . LYS A 1 110 ? -17.464 8.630 43.504 1.00 83.69 110 LYS A N 1
ATOM 833 C CA . LYS A 1 110 ? -17.805 8.295 42.114 1.00 83.69 110 LYS A CA 1
ATOM 834 C C . LYS A 1 110 ? -17.867 9.513 41.207 1.00 83.69 110 LYS A C 1
ATOM 836 O O . LYS A 1 110 ? -18.296 10.591 41.595 1.00 83.69 110 LYS A O 1
ATOM 841 N N . THR A 1 111 ? -17.501 9.318 39.948 1.00 86.75 111 THR A N 1
ATOM 842 C CA . THR A 1 111 ? -17.673 10.299 38.876 1.00 86.75 111 THR A CA 1
ATOM 843 C C . THR A 1 111 ? -18.597 9.748 37.792 1.00 86.75 111 THR A C 1
ATOM 845 O O . THR A 1 111 ? -18.633 8.539 37.539 1.00 86.75 111 THR A O 1
ATOM 848 N N . GLN A 1 112 ? -19.368 10.628 37.151 1.00 88.62 112 GLN A N 1
ATOM 849 C CA . GLN A 1 112 ? -20.234 10.253 36.037 1.00 88.62 112 GLN A CA 1
ATOM 850 C C . GLN A 1 112 ? -19.433 10.264 34.730 1.00 88.62 112 GLN A C 1
ATOM 852 O O . GLN A 1 112 ? -18.898 11.292 34.317 1.00 88.62 112 GLN A O 1
ATOM 857 N N . LEU A 1 113 ? -19.396 9.113 34.066 1.00 90.69 113 LEU A N 1
ATOM 858 C CA . LEU A 1 113 ? -18.908 8.935 32.708 1.00 90.69 113 LEU A CA 1
ATOM 859 C C . LEU A 1 113 ? -20.080 9.027 31.730 1.00 90.69 113 LEU A C 1
ATOM 861 O O . LEU A 1 113 ? -21.029 8.239 31.812 1.00 90.69 113 LEU A O 1
ATOM 865 N N . VAL A 1 114 ? -19.972 9.938 30.768 1.00 93.12 114 VAL A N 1
ATOM 866 C CA . VAL A 1 114 ? -20.913 10.065 29.651 1.00 93.12 114 VAL A CA 1
ATOM 867 C C . VAL A 1 114 ? -20.277 9.445 28.417 1.00 93.12 114 VAL A C 1
ATOM 869 O O . VAL A 1 114 ? -19.247 9.916 27.943 1.00 93.12 114 VAL A O 1
ATOM 872 N N . GLN A 1 115 ? -20.871 8.380 27.891 1.00 92.88 115 GLN A N 1
ATOM 873 C CA . GLN A 1 115 ? -20.410 7.720 26.673 1.00 92.88 115 GLN A CA 1
ATOM 874 C C . GLN A 1 115 ? -21.369 8.045 25.537 1.00 92.88 115 GLN A C 1
ATOM 876 O O . GLN A 1 115 ? -22.575 7.853 25.673 1.00 92.88 115 GLN A O 1
ATOM 881 N N . VAL A 1 116 ? -20.840 8.512 24.411 1.00 92.44 116 VAL A N 1
ATOM 882 C CA . VAL A 1 116 ? -21.641 8.874 23.239 1.00 92.44 116 VAL A CA 1
ATOM 883 C C . VAL A 1 116 ? -21.240 7.969 22.090 1.00 92.44 116 VAL A C 1
ATOM 885 O O . VAL A 1 116 ? -20.084 7.962 21.672 1.00 92.44 116 VAL A O 1
ATOM 888 N N . HIS A 1 117 ? -22.186 7.165 21.618 1.00 91.75 117 HIS A N 1
ATOM 889 C CA . HIS A 1 117 ? -21.996 6.247 20.502 1.00 91.75 117 HIS A CA 1
ATOM 890 C C . HIS A 1 117 ? -22.784 6.780 19.314 1.00 91.75 117 HIS A C 1
ATOM 892 O O . HIS A 1 117 ? -24.008 6.885 19.397 1.00 91.75 117 HIS A O 1
ATOM 898 N N . THR A 1 118 ? -22.102 7.082 18.217 1.00 89.56 118 THR A N 1
ATOM 899 C CA . THR A 1 118 ? -22.730 7.651 17.024 1.00 89.56 118 THR A CA 1
ATOM 900 C C . THR A 1 118 ? -22.354 6.833 15.799 1.00 89.56 118 THR A C 1
ATOM 902 O O . THR A 1 118 ? -21.181 6.532 15.588 1.00 89.56 118 THR A O 1
ATOM 905 N N . ARG A 1 119 ? -23.344 6.492 14.975 1.00 85.88 119 ARG A N 1
ATOM 906 C CA . ARG A 1 119 ? -23.144 5.899 13.655 1.00 85.88 119 ARG A CA 1
ATOM 907 C C . ARG A 1 119 ? -23.373 6.945 12.570 1.00 85.88 119 ARG A C 1
ATOM 909 O O . ARG A 1 119 ? -24.437 7.566 12.531 1.00 85.88 119 ARG A O 1
ATOM 916 N N . THR A 1 120 ? -22.390 7.110 11.697 1.00 83.06 120 THR A N 1
ATOM 917 C CA . THR A 1 120 ? -22.439 7.966 10.506 1.00 83.06 120 THR A CA 1
ATOM 918 C C . THR A 1 120 ? -21.802 7.221 9.338 1.00 83.06 120 THR A C 1
ATOM 920 O O . THR A 1 120 ? -20.728 6.640 9.490 1.00 83.06 120 THR A O 1
ATOM 923 N N . HIS A 1 121 ? -22.446 7.219 8.170 1.00 77.38 121 HIS A N 1
ATOM 924 C CA . HIS A 1 121 ? -21.951 6.527 6.969 1.00 77.38 121 HIS A CA 1
ATOM 925 C C . HIS A 1 121 ? -21.602 5.045 7.214 1.00 77.38 121 HIS A C 1
ATOM 927 O O . HIS A 1 121 ? -20.540 4.571 6.811 1.00 77.38 121 HIS A O 1
ATOM 933 N N . GLY A 1 122 ? -22.448 4.330 7.958 1.00 75.00 122 GLY A N 1
ATOM 934 C CA . GLY A 1 122 ? -22.216 2.946 8.375 1.00 75.00 122 GLY A CA 1
ATOM 935 C C . GLY A 1 122 ? -21.117 2.750 9.429 1.00 75.00 122 GLY A C 1
ATOM 936 O O . GLY A 1 122 ? -20.963 1.641 9.939 1.00 75.00 122 GLY A O 1
ATOM 937 N N . GLN A 1 123 ? -20.383 3.800 9.813 1.00 79.62 123 GLN A N 1
ATOM 938 C CA . GLN A 1 123 ? -19.274 3.730 10.762 1.00 79.62 123 GLN A CA 1
ATOM 939 C C . GLN A 1 123 ? -19.702 4.154 12.160 1.00 79.62 123 GLN A C 1
ATOM 941 O O . GLN A 1 123 ? -20.209 5.254 12.366 1.00 79.62 123 GLN A O 1
ATOM 946 N N . LEU A 1 124 ? -19.483 3.275 13.138 1.00 84.19 124 LEU A N 1
ATOM 947 C CA . LEU A 1 124 ? -19.737 3.559 14.547 1.00 84.19 124 LEU A CA 1
ATOM 948 C C . LEU A 1 124 ? -18.479 4.148 15.182 1.00 84.19 124 LEU A C 1
ATOM 950 O O . LEU A 1 124 ? -17.442 3.486 15.204 1.00 84.19 124 LEU A O 1
ATOM 954 N N . TYR A 1 125 ? -18.586 5.351 15.741 1.00 89.00 125 TYR A N 1
ATOM 955 C CA . TYR A 1 125 ? -17.550 5.928 16.586 1.00 89.00 125 TYR A CA 1
ATOM 956 C C . TYR A 1 125 ? -18.048 6.171 18.014 1.00 89.00 125 TYR A C 1
ATOM 958 O O . TYR A 1 125 ? -19.249 6.338 18.260 1.00 89.00 125 TYR A O 1
ATOM 966 N N . ARG A 1 126 ? -17.124 6.132 18.976 1.00 90.56 126 ARG A N 1
ATOM 967 C CA . ARG A 1 126 ? -17.436 6.126 20.409 1.00 90.56 126 ARG A CA 1
ATOM 968 C C . ARG A 1 126 ? -16.565 7.135 21.143 1.00 90.56 126 ARG A C 1
ATOM 970 O O . ARG A 1 126 ? -15.346 7.040 21.100 1.00 90.56 126 ARG A O 1
ATOM 977 N N . LEU A 1 127 ? -17.202 8.056 21.857 1.00 91.31 127 LEU A N 1
ATOM 978 C CA . LEU A 1 127 ? -16.545 9.072 22.681 1.00 91.31 127 LEU A CA 1
ATOM 979 C C . LEU A 1 127 ? -16.913 8.888 24.154 1.00 91.31 127 LEU A C 1
ATOM 981 O O . LEU A 1 127 ? -17.927 8.259 24.485 1.00 91.31 127 LEU A O 1
ATOM 985 N N . ARG A 1 128 ? -16.085 9.432 25.044 1.00 90.62 128 ARG A N 1
ATOM 986 C CA . ARG A 1 128 ? -16.283 9.403 26.496 1.00 90.62 128 ARG A CA 1
ATOM 987 C C . ARG A 1 128 ? -15.970 10.762 27.090 1.00 90.62 128 ARG A C 1
ATOM 989 O O . ARG A 1 128 ? -15.002 11.384 26.680 1.00 90.62 128 ARG A O 1
ATOM 996 N N . PHE A 1 129 ? -16.740 11.180 28.086 1.00 91.62 129 PHE A N 1
ATOM 997 C CA . PHE A 1 129 ? -16.544 12.461 28.751 1.00 91.62 129 PHE A CA 1
ATOM 998 C C . PHE A 1 129 ? -16.672 12.332 30.263 1.00 91.62 129 PHE A C 1
ATOM 1000 O O . PHE A 1 129 ? -17.568 11.641 30.757 1.00 91.62 129 PHE A O 1
ATOM 1007 N N . PHE A 1 130 ? -15.812 13.056 30.977 1.00 89.69 130 PHE A N 1
ATOM 1008 C CA . PHE A 1 130 ? -15.936 13.287 32.412 1.00 89.69 130 PHE A CA 1
ATOM 1009 C C . PHE A 1 130 ? -16.238 14.747 32.705 1.00 89.69 130 PHE A C 1
ATOM 1011 O O . PHE A 1 130 ? -15.768 15.648 32.007 1.00 89.69 130 PHE A O 1
ATOM 1018 N N . LYS A 1 131 ? -16.966 14.981 33.797 1.00 90.19 131 LYS A N 1
ATOM 1019 C CA . LYS A 1 131 ? -17.138 16.317 34.359 1.00 90.19 131 LYS A CA 1
ATOM 1020 C C . LYS A 1 131 ? -15.974 16.633 35.297 1.00 90.19 131 LYS A C 1
ATOM 1022 O O . LYS A 1 131 ? -15.714 15.913 36.255 1.00 90.19 131 LYS A O 1
ATOM 1027 N N . THR A 1 132 ? -15.281 17.728 35.030 1.00 88.62 132 THR A N 1
ATOM 1028 C CA . THR A 1 132 ? -14.203 18.268 35.871 1.00 88.62 132 THR A CA 1
ATOM 1029 C C . THR A 1 132 ? -14.754 19.036 37.069 1.00 88.62 132 THR A C 1
ATOM 1031 O O . THR A 1 132 ? -15.896 19.505 37.056 1.00 88.62 132 THR A O 1
ATOM 1034 N N . ARG A 1 133 ? -13.915 19.269 38.086 1.00 85.69 133 ARG A N 1
ATOM 1035 C CA . ARG A 1 133 ? -14.251 20.104 39.260 1.00 85.69 133 ARG A CA 1
ATOM 1036 C C . ARG A 1 133 ? -14.654 21.532 38.899 1.00 85.69 133 ARG A C 1
ATOM 1038 O O . ARG A 1 133 ? -15.453 22.139 39.603 1.00 85.69 133 ARG A O 1
ATOM 1045 N N . ALA A 1 134 ? -14.137 22.057 37.787 1.00 85.12 134 ALA A N 1
ATOM 1046 C CA . ALA A 1 134 ? -14.519 23.361 37.246 1.00 85.12 134 ALA A CA 1
ATOM 1047 C C . ALA A 1 134 ? -15.925 23.366 36.610 1.00 85.12 134 ALA A C 1
ATOM 1049 O O . ALA A 1 134 ? -16.346 24.382 36.060 1.00 85.12 134 ALA A O 1
ATOM 1050 N N . GLY A 1 135 ? -16.627 22.229 36.630 1.00 84.38 135 GLY A N 1
ATOM 1051 C CA . GLY A 1 135 ? -17.898 22.047 35.950 1.00 84.38 135 GLY A CA 1
ATOM 1052 C C . GLY A 1 135 ? -17.743 22.044 34.434 1.00 84.38 135 GLY A C 1
ATOM 1053 O O . GLY A 1 135 ? -18.677 22.421 33.750 1.00 84.38 135 GLY A O 1
ATOM 1054 N N . LYS A 1 136 ? -16.572 21.683 33.887 1.00 88.75 136 LYS A N 1
ATOM 1055 C CA . LYS A 1 136 ? -16.332 21.513 32.441 1.00 88.75 136 LYS A CA 1
ATOM 1056 C C . LYS A 1 136 ? -16.328 20.039 32.042 1.00 88.75 136 LYS A C 1
ATOM 1058 O O . LYS A 1 136 ? -15.740 19.259 32.778 1.00 88.75 136 LYS A O 1
ATOM 1063 N N . TYR A 1 137 ? -16.917 19.660 30.909 1.00 89.38 137 TYR A N 1
ATOM 1064 C CA . TYR A 1 137 ? -16.707 18.323 30.343 1.00 89.38 137 TYR A CA 1
ATOM 1065 C C . TYR A 1 137 ? -15.411 18.282 29.531 1.00 89.38 137 TYR A C 1
ATOM 1067 O O . TYR A 1 137 ? -15.156 19.187 28.735 1.00 89.38 137 TYR A O 1
ATOM 1075 N N . ILE A 1 138 ? -14.608 17.245 29.755 1.00 87.81 138 ILE A N 1
ATOM 1076 C CA . ILE A 1 138 ? -13.403 16.923 28.980 1.00 87.81 138 ILE A CA 1
ATOM 1077 C C . ILE A 1 138 ? -13.524 15.504 28.434 1.00 87.81 138 ILE A C 1
ATOM 1079 O O . ILE A 1 138 ? -14.224 14.676 29.023 1.00 87.81 138 ILE A O 1
ATOM 1083 N N . GLU A 1 139 ? -12.866 15.234 27.310 1.00 87.19 139 GLU A N 1
ATOM 1084 C CA . GLU A 1 139 ? -12.768 13.877 26.779 1.00 87.19 139 GLU A CA 1
ATOM 1085 C C . GLU A 1 139 ? -11.986 12.991 27.758 1.00 87.19 139 GLU A C 1
ATOM 1087 O O . GLU A 1 139 ? -10.983 13.407 28.336 1.00 87.19 139 GLU A O 1
ATOM 1092 N N . ALA A 1 140 ? -12.507 11.795 28.007 1.00 83.69 140 ALA A N 1
ATOM 1093 C CA . ALA A 1 140 ? -11.953 10.860 28.971 1.00 83.69 140 ALA A CA 1
ATOM 1094 C C . ALA A 1 140 ? -10.902 9.965 28.311 1.00 83.69 140 ALA A C 1
ATOM 1096 O O . ALA A 1 140 ? -11.233 9.215 27.390 1.00 83.69 140 ALA A O 1
ATOM 1097 N N . GLU A 1 141 ? -9.684 9.956 28.849 1.00 78.44 141 GLU A N 1
ATOM 1098 C CA . GLU A 1 141 ? -8.623 9.047 28.411 1.00 78.44 141 GLU A CA 1
ATOM 1099 C C . GLU A 1 141 ? -8.425 7.964 29.466 1.00 78.44 141 GLU A C 1
ATOM 1101 O O . GLU A 1 141 ? -8.256 8.241 30.653 1.00 78.44 141 GLU A O 1
ATOM 1106 N N . PHE A 1 142 ? -8.493 6.706 29.041 1.00 81.31 142 PHE A N 1
ATOM 1107 C CA . PHE A 1 142 ? -8.264 5.573 29.929 1.00 81.31 142 PHE A CA 1
ATOM 1108 C C . PHE A 1 142 ? -6.789 5.204 29.857 1.00 81.31 142 PHE A C 1
ATOM 1110 O O . PHE A 1 142 ? -6.204 5.190 28.774 1.00 81.31 142 PHE A O 1
ATOM 1117 N N . HIS A 1 143 ? -6.191 4.879 31.000 1.00 82.31 143 HIS A N 1
ATOM 1118 C CA . HIS A 1 143 ? -4.827 4.381 31.011 1.00 82.31 143 HIS A CA 1
ATOM 1119 C C . HIS A 1 143 ? -4.818 2.965 30.431 1.00 82.31 143 HIS A C 1
ATOM 1121 O O . HIS A 1 143 ? -5.394 2.038 31.005 1.00 82.31 143 HIS A O 1
ATOM 1127 N N . LEU A 1 144 ? -4.221 2.823 29.252 1.00 84.81 144 LEU A N 1
ATOM 1128 C CA . LEU A 1 144 ? -4.086 1.547 28.569 1.00 84.81 144 LEU A CA 1
ATOM 1129 C C . LEU A 1 144 ? -2.905 0.782 29.172 1.00 84.81 144 LEU A C 1
ATOM 1131 O O . LEU A 1 144 ? -1.762 1.217 29.050 1.00 84.81 144 LEU A O 1
ATOM 1135 N N . VAL A 1 145 ? -3.188 -0.348 29.817 1.00 87.12 145 VAL A N 1
ATOM 1136 C CA . VAL A 1 145 ? -2.178 -1.219 30.440 1.00 87.12 145 VAL A CA 1
ATOM 1137 C C . VAL A 1 145 ? -2.078 -2.547 29.686 1.00 87.12 145 VAL A C 1
ATOM 1139 O O . VAL A 1 145 ? -3.104 -3.034 29.194 1.00 87.12 145 VAL A O 1
ATOM 1142 N N . PRO A 1 146 ? -0.880 -3.147 29.571 1.00 88.38 146 PRO A N 1
ATOM 1143 C CA . PRO A 1 146 ? -0.747 -4.499 29.044 1.00 88.38 146 PRO A CA 1
ATOM 1144 C C . PRO A 1 146 ? -1.414 -5.505 29.994 1.00 88.38 146 PRO A C 1
ATOM 1146 O O . PRO A 1 146 ? -1.355 -5.347 31.216 1.00 88.38 146 PRO A O 1
ATOM 1149 N N . LEU A 1 147 ? -2.046 -6.536 29.435 1.00 89.88 147 LEU A N 1
ATOM 1150 C CA . LEU A 1 147 ? -2.431 -7.736 30.179 1.00 89.88 147 LEU A CA 1
ATOM 1151 C C . LEU A 1 147 ? -1.468 -8.861 29.800 1.00 89.88 147 LEU A C 1
ATOM 1153 O O . LEU A 1 147 ? -1.472 -9.291 28.646 1.00 89.88 147 LEU A O 1
ATOM 1157 N N . ASP A 1 148 ? -0.683 -9.327 30.768 1.00 88.50 148 ASP A N 1
ATOM 1158 C CA . ASP A 1 148 ? 0.142 -10.525 30.624 1.00 88.50 148 ASP A CA 1
ATOM 1159 C C . ASP A 1 148 ? -0.672 -11.759 31.029 1.00 88.50 148 ASP A C 1
ATOM 1161 O O . ASP A 1 148 ? -1.032 -11.917 32.194 1.00 88.50 148 ASP A O 1
ATOM 1165 N N . ILE A 1 149 ? -1.010 -12.609 30.058 1.00 87.00 149 ILE A N 1
ATOM 1166 C CA . ILE A 1 149 ? -1.817 -13.820 30.288 1.00 87.00 149 ILE A CA 1
ATOM 1167 C C . ILE A 1 149 ? -0.988 -15.011 30.791 1.00 87.00 149 ILE A C 1
ATOM 1169 O O . ILE A 1 149 ? -1.562 -16.008 31.230 1.00 87.00 149 ILE A O 1
ATOM 1173 N N . CYS A 1 150 ? 0.341 -14.912 30.716 1.00 82.44 150 CYS A N 1
ATOM 1174 C CA . CYS A 1 150 ? 1.295 -15.924 31.183 1.00 82.44 150 CYS A CA 1
ATOM 1175 C C . CYS A 1 150 ? 1.919 -15.538 32.532 1.00 82.44 150 CYS A C 1
ATOM 1177 O O . CYS A 1 150 ? 2.368 -16.396 33.297 1.00 82.44 150 CYS A O 1
ATOM 1179 N N . GLY A 1 151 ? 1.888 -14.245 32.846 1.00 79.38 151 GLY A N 1
ATOM 1180 C CA . GLY A 1 151 ? 2.282 -13.684 34.126 1.00 79.38 151 GLY A CA 1
ATOM 1181 C C . GLY A 1 151 ? 1.340 -14.037 35.280 1.00 79.38 151 GLY A C 1
ATOM 1182 O O . GLY A 1 151 ? 0.282 -14.651 35.131 1.00 79.38 151 GLY A O 1
ATOM 1183 N N . TRP A 1 152 ? 1.767 -13.666 36.487 1.00 71.06 152 TRP A N 1
ATOM 1184 C CA . TRP A 1 152 ? 1.059 -13.985 37.737 1.00 71.06 152 TRP A CA 1
ATOM 1185 C C . TRP A 1 152 ? 0.430 -12.749 38.392 1.00 71.06 152 TRP A C 1
ATOM 1187 O O . TRP A 1 152 ? -0.245 -12.870 39.415 1.00 71.06 152 TRP A O 1
ATOM 1197 N N . ASP A 1 153 ? 0.670 -11.565 37.825 1.00 74.00 153 ASP A N 1
ATOM 1198 C CA . ASP A 1 153 ? 0.201 -10.285 38.342 1.00 74.00 153 ASP A CA 1
ATOM 1199 C C . ASP A 1 153 ? -1.001 -9.781 37.535 1.00 74.00 153 ASP A C 1
ATOM 1201 O O . ASP A 1 153 ? -0.888 -9.361 36.383 1.00 74.00 153 ASP A O 1
ATOM 1205 N N . PHE A 1 154 ? -2.166 -9.803 38.180 1.00 81.75 154 PHE A N 1
ATOM 1206 C CA . PHE A 1 154 ? -3.414 -9.260 37.652 1.00 81.75 154 PHE A CA 1
ATOM 1207 C C . PHE A 1 154 ? -3.922 -8.091 38.501 1.00 81.75 154 PHE A C 1
ATOM 1209 O O . PHE A 1 154 ? -5.118 -7.793 38.487 1.00 81.75 154 PHE A O 1
ATOM 1216 N N . ASP A 1 155 ? -3.041 -7.403 39.233 1.00 78.31 155 ASP A N 1
ATOM 1217 C CA . ASP A 1 155 ? -3.417 -6.366 40.194 1.00 78.31 155 ASP A CA 1
ATOM 1218 C C . ASP A 1 155 ? -4.176 -5.202 39.552 1.00 78.31 155 ASP A C 1
ATOM 1220 O O . ASP A 1 155 ? -4.926 -4.513 40.237 1.00 78.31 155 ASP A O 1
ATOM 1224 N N . ASN A 1 156 ? -4.071 -4.980 38.243 1.00 78.38 156 ASN A N 1
ATOM 1225 C CA . ASN A 1 156 ? -4.841 -3.950 37.535 1.00 78.38 156 ASN A CA 1
ATOM 1226 C C . ASN A 1 156 ? -6.275 -4.374 37.160 1.00 78.38 156 ASN A C 1
ATOM 1228 O O . ASN A 1 156 ? -7.040 -3.565 36.624 1.00 78.38 156 ASN A O 1
ATOM 1232 N N . PHE A 1 157 ? -6.672 -5.611 37.467 1.00 82.50 157 PHE A N 1
ATOM 1233 C CA . PHE A 1 157 ? -7.917 -6.217 37.005 1.00 82.50 157 PHE A CA 1
ATOM 1234 C C . PHE A 1 157 ? -8.761 -6.752 38.167 1.00 82.50 157 PHE A C 1
ATOM 1236 O O . PHE A 1 157 ? -8.271 -7.252 39.176 1.00 82.50 157 PHE A O 1
ATOM 1243 N N . HIS A 1 158 ? -10.077 -6.634 38.026 1.00 79.38 158 HIS A N 1
ATOM 1244 C CA . HIS A 1 158 ? -11.041 -7.361 38.833 1.00 79.38 158 HIS A CA 1
ATOM 1245 C C . HIS A 1 158 ? -11.279 -8.731 38.208 1.00 79.38 158 HIS A C 1
ATOM 1247 O O . HIS A 1 158 ? -11.670 -8.827 37.041 1.00 79.38 158 HIS A O 1
ATOM 1253 N N . LEU A 1 159 ? -11.081 -9.771 39.014 1.00 79.44 159 LEU A N 1
ATOM 1254 C CA . LEU A 1 159 ? -11.406 -11.146 38.667 1.00 79.44 159 LEU A CA 1
ATOM 1255 C C . LEU A 1 159 ? -12.849 -11.434 39.079 1.00 79.44 159 LEU A C 1
ATOM 1257 O O . LEU A 1 159 ? -13.219 -11.252 40.241 1.00 79.44 159 LEU A O 1
ATOM 1261 N N . ALA A 1 160 ? -13.661 -11.879 38.127 1.00 77.00 160 ALA A N 1
ATOM 1262 C CA . ALA A 1 160 ? -15.003 -12.376 38.391 1.00 77.00 160 ALA A CA 1
ATOM 1263 C C . ALA A 1 160 ? -15.125 -13.804 37.857 1.00 77.00 160 ALA A C 1
ATOM 1265 O O . ALA A 1 160 ? -15.087 -14.021 36.645 1.00 77.00 160 ALA A O 1
ATOM 1266 N N . GLU A 1 161 ? -15.289 -14.771 38.758 1.00 75.62 161 GLU A N 1
ATOM 1267 C CA . GLU A 1 161 ? -15.679 -16.127 38.377 1.00 75.62 161 GLU A CA 1
ATOM 1268 C C . GLU A 1 161 ? -17.135 -16.113 37.905 1.00 75.62 161 GLU A C 1
ATOM 1270 O O . GLU A 1 161 ? -18.050 -15.692 38.618 1.00 75.62 161 GLU A O 1
ATOM 1275 N N . THR A 1 162 ? -17.348 -16.563 36.677 1.00 73.06 162 THR A N 1
ATOM 1276 C CA . THR A 1 162 ? -18.666 -16.744 36.073 1.00 73.06 162 THR A CA 1
ATOM 1277 C C . THR A 1 162 ? -18.911 -18.229 35.835 1.00 73.06 162 THR A C 1
ATOM 1279 O O . THR A 1 162 ? -17.982 -19.033 35.835 1.00 73.06 162 THR A O 1
ATOM 1282 N N . THR A 1 163 ? -20.162 -18.612 35.571 1.00 69.06 163 THR A N 1
ATOM 1283 C CA . THR A 1 163 ? -20.502 -19.986 35.153 1.00 69.06 163 THR A CA 1
ATOM 1284 C C . THR A 1 163 ? -19.796 -20.425 33.871 1.00 69.06 163 THR A C 1
ATOM 1286 O O . THR A 1 163 ? -19.798 -21.608 33.559 1.00 69.06 163 THR A O 1
ATOM 1289 N N . GLU A 1 164 ? -19.219 -19.483 33.129 1.00 69.00 164 GLU A N 1
ATOM 1290 C CA . GLU A 1 164 ? -18.576 -19.709 31.843 1.00 69.00 164 GLU A CA 1
ATOM 1291 C C . GLU A 1 164 ? -17.058 -19.441 31.884 1.00 69.00 164 GLU A C 1
ATOM 1293 O O . GLU A 1 164 ? -16.447 -19.346 30.827 1.00 69.00 164 GLU A O 1
ATOM 1298 N N . GLY A 1 165 ? -16.446 -19.262 33.065 1.00 79.69 165 GLY A N 1
ATOM 1299 C CA . GLY A 1 165 ? -15.002 -19.018 33.211 1.00 79.69 165 GLY A CA 1
ATOM 1300 C C . GLY A 1 165 ? -14.640 -17.763 34.013 1.00 79.69 165 GLY A C 1
ATOM 1301 O O . GLY A 1 165 ? -15.498 -17.149 34.653 1.00 79.69 165 GLY A O 1
ATOM 1302 N N . ILE A 1 166 ? -13.364 -17.371 33.988 1.00 83.94 166 ILE A N 1
ATOM 1303 C CA . ILE A 1 166 ? -12.833 -16.219 34.734 1.00 83.94 166 ILE A CA 1
ATOM 1304 C C . ILE A 1 166 ? -12.830 -14.988 33.828 1.00 83.94 166 ILE A C 1
ATOM 1306 O O . ILE A 1 166 ? -12.164 -14.959 32.797 1.00 83.94 166 ILE A O 1
ATOM 1310 N N . SER A 1 167 ? -13.567 -13.947 34.208 1.00 84.44 167 SER A N 1
ATOM 1311 C CA . SER A 1 167 ? -13.563 -12.667 33.499 1.00 84.44 167 SER A CA 1
ATOM 1312 C C . SER A 1 167 ? -12.562 -11.707 34.136 1.00 84.44 167 SER A C 1
ATOM 1314 O O . SER A 1 167 ? -12.643 -11.422 35.332 1.00 84.44 167 SER A O 1
ATOM 1316 N N . TYR A 1 168 ? -11.688 -11.140 33.308 1.00 84.56 168 TYR A N 1
ATOM 1317 C CA . TYR A 1 168 ? -10.725 -10.108 33.674 1.00 84.56 168 TYR A CA 1
ATOM 1318 C C . TYR A 1 168 ? -11.271 -8.759 33.226 1.00 84.56 168 TYR A C 1
ATOM 1320 O O . TYR A 1 168 ? -11.298 -8.427 32.037 1.00 84.56 168 TYR A O 1
ATOM 1328 N N . THR A 1 169 ? -11.761 -7.985 34.192 1.00 78.25 169 THR A N 1
ATOM 1329 C CA . THR A 1 169 ? -12.319 -6.656 33.929 1.00 78.25 169 THR A CA 1
ATOM 1330 C C . THR A 1 169 ? -11.357 -5.595 34.448 1.00 78.25 169 THR A C 1
ATOM 1332 O O . THR A 1 169 ? -10.971 -5.672 35.611 1.00 78.25 169 THR A O 1
ATOM 1335 N N . PRO A 1 170 ? -10.971 -4.587 33.651 1.00 78.38 170 PRO A N 1
ATOM 1336 C CA . PRO A 1 170 ? -10.113 -3.506 34.130 1.00 78.38 170 PRO A CA 1
ATOM 1337 C C . PRO A 1 170 ? -10.677 -2.805 35.369 1.00 78.38 170 PRO A C 1
ATOM 1339 O O . PRO A 1 170 ? -11.892 -2.598 35.478 1.00 78.38 170 PRO A O 1
ATOM 1342 N N . LYS A 1 171 ? -9.791 -2.398 36.285 1.00 78.38 171 LYS A N 1
ATOM 1343 C CA . LYS A 1 171 ? -10.128 -1.440 37.348 1.00 78.38 171 LYS A CA 1
ATOM 1344 C C . LYS A 1 171 ? -10.553 -0.090 36.747 1.00 78.38 171 LYS A C 1
ATOM 1346 O O . LYS A 1 171 ? -10.413 0.167 35.551 1.00 78.38 171 LYS A O 1
ATOM 1351 N N . HIS A 1 172 ? -11.133 0.781 37.571 1.00 76.31 172 HIS A N 1
ATOM 1352 C CA . HIS A 1 172 ? -11.653 2.069 37.106 1.00 76.31 172 HIS A CA 1
ATOM 1353 C C . HIS A 1 172 ? -10.591 2.903 36.371 1.00 76.31 172 HIS A C 1
ATOM 1355 O O . HIS A 1 172 ? -9.454 2.984 36.818 1.00 76.31 172 HIS A O 1
ATOM 1361 N N . LEU A 1 173 ? -10.985 3.540 35.259 1.00 75.88 173 LEU A N 1
ATOM 1362 C CA . LEU A 1 173 ? -10.124 4.374 34.399 1.00 75.88 173 LEU A CA 1
ATOM 1363 C C . LEU A 1 173 ? -8.948 3.639 33.729 1.00 75.88 173 LEU A C 1
ATOM 1365 O O . LEU A 1 173 ? -8.118 4.280 33.087 1.00 75.88 173 LEU A O 1
ATOM 1369 N N . ILE A 1 174 ? -8.906 2.310 33.824 1.00 80.06 174 ILE A N 1
ATOM 1370 C CA . ILE A 1 174 ? -7.947 1.454 33.130 1.00 80.06 174 ILE A CA 1
ATOM 1371 C C . ILE A 1 174 ? -8.661 0.744 31.976 1.00 80.06 174 ILE A C 1
ATOM 1373 O O . ILE A 1 174 ? -9.846 0.413 32.058 1.00 80.06 174 ILE A O 1
ATOM 1377 N N . ALA A 1 175 ? -7.950 0.512 30.880 1.00 83.50 175 ALA A N 1
ATOM 1378 C CA . ALA A 1 175 ? -8.382 -0.368 29.801 1.00 83.50 175 ALA A CA 1
ATOM 1379 C C . ALA A 1 175 ? -7.216 -1.265 29.368 1.00 83.50 175 ALA A C 1
ATOM 1381 O O . ALA A 1 175 ? -6.055 -0.927 29.578 1.00 83.50 175 ALA A O 1
ATOM 1382 N N . ILE A 1 176 ? -7.518 -2.422 28.780 1.00 89.00 176 ILE A N 1
ATOM 1383 C CA . ILE A 1 176 ? -6.477 -3.319 28.268 1.00 89.00 176 ILE A CA 1
ATOM 1384 C C . ILE A 1 176 ? -5.971 -2.768 26.931 1.00 89.00 176 ILE A C 1
ATOM 1386 O O . ILE A 1 176 ? -6.758 -2.624 25.993 1.00 89.00 176 ILE A O 1
ATOM 1390 N N . GLY A 1 177 ? -4.676 -2.451 26.870 1.00 85.75 177 GLY A N 1
ATOM 1391 C CA . GLY A 1 177 ? -3.984 -1.918 25.696 1.00 85.75 177 GLY A CA 1
ATOM 1392 C C . GLY A 1 177 ? -3.452 -3.019 24.788 1.00 85.75 177 GLY A C 1
ATOM 1393 O O . GLY A 1 177 ? -4.017 -3.262 23.729 1.00 85.75 177 GLY A O 1
ATOM 1394 N N . SER A 1 178 ? -2.386 -3.697 25.205 1.00 87.62 178 SER A N 1
ATOM 1395 C CA . SER A 1 178 ? -1.851 -4.891 24.538 1.00 87.62 178 SER A CA 1
ATOM 1396 C C . SER A 1 178 ? -2.199 -6.160 25.322 1.00 87.62 178 SER A C 1
ATOM 1398 O O . SER A 1 178 ? -2.485 -6.103 26.522 1.00 87.62 178 SER A O 1
ATOM 1400 N N . ILE A 1 179 ? -2.219 -7.301 24.632 1.00 88.19 179 ILE A N 1
ATOM 1401 C CA . ILE A 1 179 ? -2.186 -8.622 25.272 1.00 88.19 179 ILE A CA 1
ATOM 1402 C C . ILE A 1 179 ? -0.805 -9.202 25.021 1.00 88.19 179 ILE A C 1
ATOM 1404 O O . ILE A 1 179 ? -0.389 -9.305 23.866 1.00 88.19 179 ILE A O 1
ATOM 1408 N N . VAL A 1 180 ? -0.114 -9.574 26.089 1.00 87.62 180 VAL A N 1
ATOM 1409 C CA . VAL A 1 180 ? 1.220 -10.169 26.032 1.00 87.62 180 VAL A CA 1
ATOM 1410 C C . VAL A 1 180 ? 1.216 -11.518 26.744 1.00 87.62 180 VAL A C 1
ATOM 1412 O O . VAL A 1 180 ? 0.333 -11.802 27.551 1.00 87.62 180 VAL A O 1
ATOM 1415 N N . CYS A 1 181 ? 2.187 -12.354 26.418 1.00 84.50 181 CYS A N 1
ATOM 1416 C CA . CYS A 1 181 ? 2.568 -13.525 27.192 1.00 84.50 181 CYS A CA 1
ATOM 1417 C C . CYS A 1 181 ? 4.062 -13.372 27.461 1.00 84.50 181 CYS A C 1
ATOM 1419 O O . CYS A 1 181 ? 4.861 -13.507 26.532 1.00 84.50 181 CYS A O 1
ATOM 1421 N N . GLU A 1 182 ? 4.415 -13.000 28.691 1.00 82.25 182 GLU A N 1
ATOM 1422 C CA . GLU A 1 182 ? 5.773 -12.571 29.042 1.00 82.25 182 GLU A CA 1
ATOM 1423 C C . GLU A 1 182 ? 6.264 -11.447 28.096 1.00 82.25 182 GLU A C 1
ATOM 1425 O O . GLU A 1 182 ? 5.627 -10.396 27.988 1.00 82.25 182 GLU A O 1
ATOM 1430 N N . ASP A 1 183 ? 7.363 -11.669 27.371 1.00 75.06 183 ASP A N 1
ATOM 1431 C CA . ASP A 1 183 ? 7.961 -10.696 26.449 1.00 75.06 183 ASP A CA 1
ATOM 1432 C C . ASP A 1 183 ? 7.281 -10.669 25.065 1.00 75.06 183 ASP A C 1
ATOM 1434 O O . ASP A 1 183 ? 7.559 -9.790 24.243 1.00 75.06 183 ASP A O 1
ATOM 1438 N N . LYS A 1 184 ? 6.402 -11.635 24.769 1.00 75.44 184 LYS A N 1
ATOM 1439 C CA . LYS A 1 184 ? 5.785 -11.792 23.448 1.00 75.44 184 LYS A CA 1
ATOM 1440 C C . LYS A 1 184 ? 4.466 -11.034 23.373 1.00 75.44 184 LYS A C 1
ATOM 1442 O O . LYS A 1 184 ? 3.498 -11.369 24.055 1.00 75.44 184 LYS A O 1
ATOM 1447 N N . GLU A 1 185 ? 4.390 -10.051 22.482 1.00 76.56 185 GLU A N 1
ATOM 1448 C CA . GLU A 1 185 ? 3.137 -9.358 22.185 1.00 76.56 185 GLU A CA 1
ATOM 1449 C C . GLU A 1 185 ? 2.241 -10.232 21.294 1.00 76.56 185 GLU A C 1
ATOM 1451 O O . GLU A 1 185 ? 2.606 -10.582 20.174 1.00 76.56 185 GLU A O 1
ATOM 1456 N N . LEU A 1 186 ? 1.071 -10.615 21.813 1.00 79.25 186 LEU A N 1
ATOM 1457 C CA . LEU A 1 186 ? 0.077 -11.425 21.101 1.00 79.25 186 LEU A CA 1
ATOM 1458 C C . LEU A 1 186 ? -0.942 -10.547 20.374 1.00 79.25 186 LEU A C 1
ATOM 1460 O O . LEU A 1 186 ? -1.363 -10.869 19.267 1.00 79.25 186 LEU A O 1
ATOM 1464 N N . LEU A 1 187 ? -1.347 -9.438 21.000 1.00 80.12 187 LEU A N 1
ATOM 1465 C CA . LEU A 1 187 ? -2.200 -8.419 20.391 1.00 80.12 187 LEU A CA 1
ATOM 1466 C C . LEU A 1 187 ? -1.628 -7.029 20.677 1.00 80.12 187 LEU A C 1
ATOM 1468 O O . LEU A 1 187 ? -1.466 -6.687 21.855 1.00 80.12 187 LEU A O 1
ATOM 1472 N N . PRO A 1 188 ? -1.394 -6.204 19.642 1.00 75.50 188 PRO A N 1
ATOM 1473 C CA . PRO A 1 188 ? -0.681 -4.950 19.801 1.00 75.50 188 PRO A CA 1
ATOM 1474 C C . PRO A 1 188 ? -1.490 -3.888 20.543 1.00 75.50 188 PRO A C 1
ATOM 1476 O O . PRO A 1 188 ? -2.730 -3.872 20.534 1.00 75.50 188 PRO A O 1
ATOM 1479 N N . TYR A 1 189 ? -0.757 -2.967 21.165 1.00 82.44 189 TYR A N 1
ATOM 1480 C CA . TYR A 1 189 ? -1.296 -1.717 21.690 1.00 82.44 189 TYR A CA 1
ATOM 1481 C C . TYR A 1 189 ? -1.856 -0.834 20.558 1.00 82.44 189 TYR A C 1
ATOM 1483 O O . TYR A 1 189 ? -1.203 -0.630 19.538 1.00 82.44 189 TYR A O 1
ATOM 1491 N N . SER A 1 190 ? -3.034 -0.232 20.761 1.00 79.88 190 SER A N 1
ATOM 1492 C CA . SER A 1 190 ? -3.550 0.847 19.902 1.00 79.88 190 SER A CA 1
ATOM 1493 C C . SER A 1 190 ? -4.309 1.890 20.735 1.00 79.88 190 SER A C 1
ATOM 1495 O O . SER A 1 190 ? -5.150 1.519 21.563 1.00 79.88 190 SER A O 1
ATOM 1497 N N . PRO A 1 191 ? -4.085 3.200 20.505 1.00 76.81 191 PRO A N 1
ATOM 1498 C CA . PRO A 1 191 ? -4.845 4.259 21.170 1.00 76.81 191 PRO A CA 1
ATOM 1499 C C . PRO A 1 191 ? -6.310 4.320 20.699 1.00 76.81 191 PRO A C 1
ATOM 1501 O O . PRO A 1 191 ? -7.137 4.966 21.337 1.00 76.81 191 PRO A O 1
ATOM 1504 N N . PHE A 1 192 ? -6.661 3.620 19.613 1.00 80.06 192 PHE A N 1
ATOM 1505 C CA . PHE A 1 192 ? -8.031 3.495 19.113 1.00 80.06 192 PHE A CA 1
ATOM 1506 C C . PHE A 1 192 ? -8.784 2.314 19.733 1.00 80.06 192 PHE A C 1
ATOM 1508 O O . PHE A 1 192 ? -9.876 1.973 19.276 1.00 80.06 192 PHE A O 1
ATOM 1515 N N . ILE A 1 193 ? -8.264 1.697 20.795 1.00 85.94 193 ILE A N 1
ATOM 1516 C CA . ILE A 1 193 ? -9.017 0.730 21.595 1.00 85.94 193 ILE A CA 1
ATOM 1517 C C . ILE A 1 193 ? -9.941 1.501 22.540 1.00 85.94 193 ILE A C 1
ATOM 1519 O O . ILE A 1 193 ? -9.507 2.131 23.500 1.00 85.94 193 ILE A O 1
ATOM 1523 N N . TYR A 1 194 ? -11.250 1.425 22.295 1.00 86.69 194 TYR A N 1
ATOM 1524 C CA . TYR A 1 194 ? -12.241 2.009 23.195 1.00 86.69 194 TYR A CA 1
ATOM 1525 C C . TYR A 1 194 ? -12.323 1.186 24.481 1.00 86.69 194 TYR A C 1
ATOM 1527 O O . TYR A 1 194 ? -12.207 1.703 25.591 1.00 86.69 194 TYR A O 1
ATOM 1535 N N . SER A 1 195 ? -12.533 -0.117 24.353 1.00 87.25 195 SER A N 1
ATOM 1536 C CA . SER A 1 195 ? -12.492 -1.054 25.473 1.00 87.25 195 SER A CA 1
ATOM 1537 C C . SER A 1 195 ? -12.085 -2.423 24.979 1.00 87.25 195 SER A C 1
ATOM 1539 O O . SER A 1 195 ? -12.518 -2.839 23.908 1.00 87.25 195 SER A O 1
ATOM 1541 N N . ARG A 1 196 ? -11.334 -3.147 25.797 1.00 86.94 196 ARG A N 1
ATOM 1542 C CA . ARG A 1 196 ? -11.037 -4.556 25.585 1.00 86.94 196 ARG A CA 1
ATOM 1543 C C . ARG A 1 196 ? -11.345 -5.310 26.873 1.00 86.94 196 ARG A C 1
ATOM 1545 O O . ARG A 1 196 ? -11.043 -4.813 27.959 1.00 86.94 196 ARG A O 1
ATOM 1552 N N . SER A 1 197 ? -12.003 -6.454 26.748 1.00 86.62 197 SER A N 1
ATOM 1553 C CA . SER A 1 197 ? -12.303 -7.361 27.857 1.00 86.62 197 SER A CA 1
ATOM 1554 C C . SER A 1 197 ? -11.778 -8.744 27.542 1.00 86.62 197 SER A C 1
ATOM 1556 O O . SER A 1 197 ? -11.746 -9.141 26.379 1.00 86.62 197 SER A O 1
ATOM 1558 N N . VAL A 1 198 ? -11.380 -9.465 28.584 1.00 89.19 198 VAL A N 1
ATOM 1559 C CA . VAL A 1 198 ? -10.749 -10.772 28.446 1.00 89.19 198 VAL A CA 1
ATOM 1560 C C . VAL A 1 198 ? -11.460 -11.774 29.346 1.00 89.19 198 VAL A C 1
ATOM 1562 O O . VAL A 1 198 ? -11.756 -11.479 30.506 1.00 89.19 198 VAL A O 1
ATOM 1565 N N . LYS A 1 199 ? -11.762 -12.952 28.804 1.00 89.25 199 LYS A N 1
ATOM 1566 C CA . LYS A 1 199 ? -12.423 -14.050 29.510 1.00 89.25 199 LYS A CA 1
ATOM 1567 C C . LYS A 1 199 ? -11.639 -15.337 29.292 1.00 89.25 199 LYS A C 1
ATOM 1569 O O . LYS A 1 199 ? -11.432 -15.729 28.152 1.00 89.25 199 LYS A O 1
ATOM 1574 N N . GLN A 1 200 ? -11.238 -15.995 30.371 1.00 86.06 200 GLN A N 1
ATOM 1575 C CA . GLN A 1 200 ? -10.595 -17.300 30.325 1.00 86.06 200 GLN A CA 1
ATOM 1576 C C . GLN A 1 200 ? -11.645 -18.401 30.502 1.00 86.06 200 GLN A C 1
ATOM 1578 O O . GLN A 1 200 ? -12.337 -18.432 31.522 1.00 86.06 200 GLN A O 1
ATOM 1583 N N . GLN A 1 201 ? -11.767 -19.298 29.527 1.00 82.19 201 GLN A N 1
ATOM 1584 C CA . GLN A 1 201 ? -12.710 -20.415 29.527 1.00 82.19 201 GLN A CA 1
ATOM 1585 C C . GLN A 1 201 ? -12.020 -21.662 28.968 1.00 82.19 201 GLN A C 1
ATOM 1587 O O . GLN A 1 201 ? -11.517 -21.618 27.854 1.00 82.19 201 GLN A O 1
ATOM 1592 N N . ASP A 1 202 ? -11.997 -22.762 29.729 1.00 72.38 202 ASP A N 1
ATOM 1593 C CA . ASP A 1 202 ? -11.467 -24.062 29.279 1.00 72.38 202 ASP A CA 1
ATOM 1594 C C . ASP A 1 202 ? -10.040 -23.980 28.678 1.00 72.38 202 ASP A C 1
ATOM 1596 O O . ASP A 1 202 ? -9.757 -24.555 27.633 1.00 72.38 202 ASP A O 1
ATOM 1600 N N . ASN A 1 203 ? -9.139 -23.236 29.342 1.00 70.44 203 ASN A N 1
ATOM 1601 C CA . ASN A 1 203 ? -7.770 -22.888 28.899 1.00 70.44 203 ASN A CA 1
ATOM 1602 C C . ASN A 1 203 ? -7.665 -21.971 27.664 1.00 70.44 203 ASN A C 1
ATOM 1604 O O . ASN A 1 203 ? -6.561 -21.705 27.194 1.00 70.44 203 ASN A O 1
ATOM 1608 N N . LEU A 1 204 ? -8.780 -21.435 27.172 1.00 80.12 204 LEU A N 1
ATOM 1609 C CA . LEU A 1 204 ? -8.820 -20.469 26.075 1.00 80.12 204 LEU A CA 1
ATOM 1610 C C . LEU A 1 204 ? -9.003 -19.054 26.616 1.00 80.12 204 LEU A C 1
ATOM 1612 O O . LEU A 1 204 ? -9.737 -18.847 27.583 1.00 80.12 204 LEU A O 1
ATOM 1616 N N . TRP A 1 205 ? -8.403 -18.065 25.959 1.00 85.25 205 TRP A N 1
ATOM 1617 C CA . TRP A 1 205 ? -8.626 -16.656 26.285 1.00 85.25 205 TRP A CA 1
ATOM 1618 C C . TRP A 1 205 ? -9.443 -15.975 25.2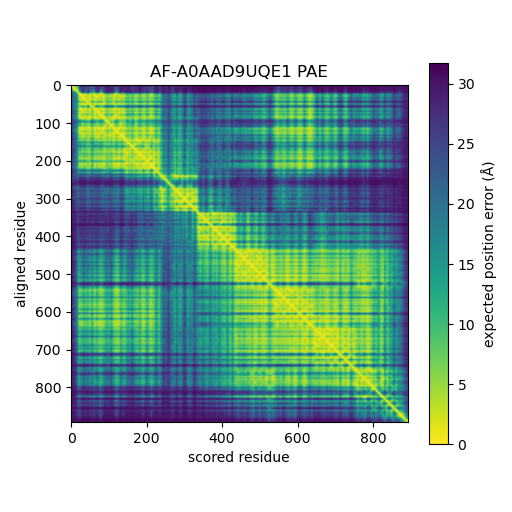00 1.00 85.25 205 TRP A C 1
ATOM 1620 O O . TRP A 1 205 ? -8.969 -15.751 24.099 1.00 85.25 205 TRP A O 1
ATOM 1630 N N . ILE A 1 206 ? -10.672 -15.592 25.503 1.00 86.56 206 ILE A N 1
ATOM 1631 C CA . ILE A 1 206 ? -11.523 -14.836 24.590 1.00 86.56 206 ILE A CA 1
ATOM 1632 C C . ILE A 1 206 ? -11.291 -13.349 24.851 1.00 86.56 206 ILE A C 1
ATOM 1634 O O . ILE A 1 206 ? -11.566 -12.846 25.943 1.00 86.56 206 ILE A O 1
ATOM 1638 N N . VAL A 1 207 ? -10.774 -12.647 23.849 1.00 86.00 207 VAL A N 1
ATOM 1639 C CA . VAL A 1 207 ? -10.481 -11.217 23.861 1.00 86.00 207 VAL A CA 1
ATOM 1640 C C . VAL A 1 207 ? -11.518 -10.489 23.014 1.00 86.00 207 VAL A C 1
ATOM 1642 O O . VAL A 1 207 ? -11.480 -10.537 21.788 1.00 86.00 207 VAL A O 1
ATOM 1645 N N . SER A 1 208 ? -12.419 -9.758 23.662 1.00 85.88 208 SER A N 1
ATOM 1646 C CA . SER A 1 208 ? -13.399 -8.906 22.984 1.00 85.88 208 SER A CA 1
ATOM 1647 C C . SER A 1 208 ? -12.871 -7.484 22.896 1.00 85.88 208 SER A C 1
ATOM 1649 O O . SER A 1 208 ? -12.711 -6.813 23.920 1.00 85.88 208 SER A O 1
ATOM 1651 N N . THR A 1 209 ? -12.622 -6.993 21.685 1.00 83.44 209 THR A N 1
ATOM 1652 C CA . THR A 1 209 ? -12.136 -5.632 21.446 1.00 83.44 209 THR A CA 1
ATOM 1653 C C . THR A 1 209 ? -13.232 -4.774 20.832 1.00 83.44 209 THR A C 1
ATOM 1655 O O . THR A 1 209 ? -13.851 -5.103 19.827 1.00 83.44 209 THR A O 1
ATOM 1658 N N . THR A 1 210 ? -13.464 -3.614 21.434 1.00 85.88 210 THR A N 1
ATOM 1659 C CA . THR A 1 210 ? -14.312 -2.554 20.896 1.00 85.88 210 THR A CA 1
ATOM 1660 C C . THR A 1 210 ? -13.420 -1.380 20.506 1.00 85.88 210 THR A C 1
ATOM 1662 O O . THR A 1 210 ? -12.782 -0.806 21.392 1.00 85.88 210 THR A O 1
ATOM 1665 N N . PRO A 1 211 ? -13.365 -0.982 19.226 1.00 85.56 211 PRO A N 1
ATOM 1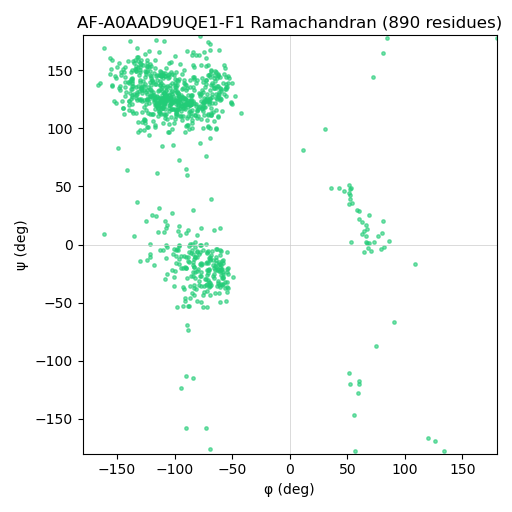666 C CA . PRO A 1 211 ? -12.568 0.165 18.808 1.00 85.56 211 PRO A CA 1
ATOM 1667 C C . PRO A 1 211 ? -13.282 1.500 19.041 1.00 85.56 211 PRO A C 1
ATOM 1669 O O . PRO A 1 211 ? -14.503 1.565 19.208 1.00 85.56 211 PRO A O 1
ATOM 1672 N N . VAL A 1 212 ? -12.523 2.592 19.015 1.00 88.12 212 VAL A N 1
ATOM 1673 C CA . VAL A 1 212 ? -13.036 3.967 19.005 1.00 88.12 212 VAL A CA 1
ATOM 1674 C C . VAL A 1 212 ? -13.800 4.218 17.710 1.00 88.12 212 VAL A C 1
ATOM 1676 O O . VAL A 1 212 ? -14.892 4.768 17.780 1.00 88.12 212 VAL A O 1
ATOM 1679 N N . ILE A 1 213 ? -13.288 3.746 16.565 1.00 85.56 213 ILE A N 1
ATOM 1680 C CA . ILE A 1 213 ? -13.941 3.792 15.247 1.00 85.56 213 ILE A CA 1
ATOM 1681 C C . ILE A 1 213 ? -14.000 2.372 14.677 1.00 85.56 213 ILE A C 1
ATOM 1683 O O . ILE A 1 213 ? -12.961 1.742 14.492 1.00 85.56 213 ILE A O 1
ATOM 1687 N N . GLY A 1 214 ? -15.209 1.888 14.389 1.00 77.62 214 GLY A N 1
ATOM 1688 C CA . GLY A 1 214 ? -15.456 0.582 13.775 1.00 77.62 214 GLY A CA 1
ATOM 1689 C C . GLY A 1 214 ? -16.310 -0.363 14.623 1.00 77.62 214 GLY A C 1
ATOM 1690 O O . GLY A 1 214 ? -16.974 0.043 15.590 1.00 77.62 214 GLY A O 1
ATOM 1691 N N . SER A 1 215 ? -16.325 -1.638 14.248 1.00 73.44 215 SER A N 1
ATOM 1692 C CA . SER A 1 215 ? -17.172 -2.665 14.868 1.00 73.44 215 SER A CA 1
ATOM 1693 C C . SER A 1 215 ? -16.436 -3.413 15.982 1.00 73.44 215 SER A C 1
ATOM 1695 O O . SER A 1 215 ? -15.226 -3.593 15.878 1.00 73.44 215 SER A O 1
ATOM 1697 N N . PRO A 1 216 ? -17.128 -3.844 17.055 1.00 76.38 216 PRO A N 1
ATOM 1698 C CA . PRO A 1 216 ? -16.545 -4.782 18.006 1.00 76.38 216 PRO A CA 1
ATOM 1699 C C . PRO A 1 216 ? -16.228 -6.111 17.318 1.00 76.38 216 PRO A C 1
ATOM 1701 O O . PRO A 1 216 ? -16.964 -6.524 16.421 1.00 76.38 216 PRO A O 1
ATOM 1704 N N . PHE A 1 217 ? -15.167 -6.769 17.762 1.00 73.31 217 PHE A N 1
ATOM 1705 C CA . PHE A 1 217 ? -14.734 -8.070 17.268 1.00 73.31 217 PHE A CA 1
ATOM 1706 C C . PHE A 1 217 ? -14.147 -8.884 18.421 1.00 73.31 217 PHE A C 1
ATOM 1708 O O . PHE A 1 217 ? -13.592 -8.313 19.365 1.00 73.31 217 PHE A O 1
ATOM 1715 N N . ASP A 1 218 ? -14.264 -10.205 18.323 1.00 77.94 218 ASP A N 1
ATOM 1716 C CA . ASP A 1 218 ? -13.673 -11.131 19.283 1.00 77.94 218 ASP A CA 1
ATOM 1717 C C . ASP A 1 218 ? -12.488 -11.862 18.643 1.00 77.94 218 ASP A C 1
ATOM 1719 O O . ASP A 1 218 ? -12.455 -12.116 17.438 1.00 77.94 218 ASP A O 1
ATOM 1723 N N . GLN A 1 219 ? -11.499 -12.182 19.464 1.00 77.94 219 GLN A N 1
ATOM 1724 C CA . GLN A 1 219 ? -10.349 -13.011 19.125 1.00 77.94 219 GLN A CA 1
ATOM 1725 C C . GLN A 1 219 ? -10.220 -14.077 20.205 1.00 77.94 219 GLN A C 1
ATOM 1727 O O . GLN A 1 219 ? -10.455 -13.792 21.378 1.00 77.94 219 GLN A O 1
ATOM 1732 N N . VAL A 1 220 ? -9.863 -15.301 19.837 1.00 79.75 220 VAL A N 1
ATOM 1733 C CA . VAL A 1 220 ? -9.631 -16.376 20.806 1.00 79.75 220 VAL A CA 1
ATOM 1734 C C . VAL A 1 220 ? -8.132 -16.617 20.875 1.00 79.75 220 VAL A C 1
ATOM 1736 O O . VAL A 1 220 ? -7.488 -16.661 19.842 1.00 79.75 220 VAL A O 1
ATOM 1739 N N . LEU A 1 221 ? -7.545 -16.759 22.058 1.00 81.44 221 LEU A N 1
ATOM 1740 C CA . LEU A 1 221 ? -6.166 -17.200 22.215 1.00 81.44 221 LEU A CA 1
ATOM 1741 C C . LEU A 1 221 ? -6.191 -18.662 22.640 1.00 81.44 221 LEU A C 1
ATOM 1743 O O . LEU A 1 221 ? -6.724 -18.989 23.704 1.00 81.44 221 LEU A O 1
ATOM 1747 N N . LEU A 1 222 ? -5.649 -19.530 21.792 1.00 74.56 222 LEU A N 1
ATOM 1748 C CA . LEU A 1 222 ? -5.519 -20.957 22.063 1.00 74.56 222 LEU A CA 1
ATOM 1749 C C . LEU A 1 222 ? -4.100 -21.250 22.556 1.00 74.56 222 LEU A C 1
ATOM 1751 O O . LEU A 1 222 ? -3.155 -20.663 22.025 1.00 74.56 222 LEU A O 1
ATOM 1755 N N . PRO A 1 223 ? -3.914 -22.156 23.523 1.00 70.50 223 PRO A N 1
ATOM 1756 C CA . PRO A 1 223 ? -2.584 -22.643 23.862 1.00 70.50 223 PRO A CA 1
ATOM 1757 C C . PRO A 1 223 ? -1.991 -23.451 22.690 1.00 70.50 223 PRO A C 1
ATOM 1759 O O . PRO A 1 223 ? -2.721 -24.135 21.970 1.00 70.50 223 PRO A O 1
ATOM 1762 N N . LEU A 1 224 ? -0.672 -23.380 22.486 1.00 66.50 224 LEU A N 1
ATOM 1763 C CA . LEU A 1 224 ? 0.046 -24.196 21.490 1.00 66.50 224 LEU A CA 1
ATOM 1764 C C . LEU A 1 224 ? 0.146 -25.672 21.909 1.00 66.50 224 LEU A C 1
ATOM 1766 O O . LEU A 1 224 ? 0.257 -26.562 21.071 1.00 66.50 224 LEU A O 1
ATOM 1770 N N . SER A 1 225 ? 0.100 -25.937 23.209 1.00 61.59 225 SER A N 1
ATOM 1771 C CA . SER A 1 225 ? -0.057 -27.259 23.807 1.00 61.59 225 SER A CA 1
ATOM 1772 C C . SER A 1 225 ? -0.663 -27.070 25.201 1.00 61.59 225 SER A C 1
ATOM 1774 O O . SER A 1 225 ? -0.408 -26.029 25.817 1.00 61.59 225 SER A O 1
ATOM 1776 N N . PRO A 1 226 ? -1.436 -28.037 25.734 1.00 58.72 226 PRO A N 1
ATOM 1777 C CA . PRO A 1 226 ? -2.012 -27.951 27.078 1.00 58.72 226 PRO A CA 1
ATOM 1778 C C . PRO A 1 226 ? -1.005 -27.576 28.179 1.00 58.72 226 PRO A C 1
ATOM 1780 O O . PRO A 1 226 ? -1.396 -26.950 29.162 1.00 58.72 226 PRO A O 1
ATOM 1783 N N . ASP A 1 227 ? 0.276 -27.913 27.982 1.00 59.56 227 ASP A N 1
ATOM 1784 C CA . ASP A 1 227 ? 1.341 -27.743 28.972 1.00 59.56 227 ASP A CA 1
ATOM 1785 C C . ASP A 1 227 ? 2.415 -26.697 28.590 1.00 59.56 227 ASP A C 1
ATOM 1787 O O . ASP A 1 227 ? 3.307 -26.439 29.398 1.00 59.56 227 ASP A O 1
ATOM 1791 N N . SER A 1 228 ? 2.386 -26.092 27.389 1.00 61.78 228 SER A N 1
ATOM 1792 C CA . SER A 1 228 ? 3.510 -25.250 26.918 1.00 61.78 228 SER A CA 1
ATOM 1793 C C . SER A 1 228 ? 3.562 -23.853 27.533 1.00 61.78 228 SER A C 1
ATOM 1795 O O . SER A 1 228 ? 4.620 -23.233 27.534 1.00 61.78 228 SER A O 1
ATOM 1797 N N . GLY A 1 229 ? 2.432 -23.333 28.021 1.00 64.12 229 GLY A N 1
ATOM 1798 C CA . GLY A 1 229 ? 2.325 -21.938 28.463 1.00 64.12 229 GLY A CA 1
ATOM 1799 C C . GLY A 1 229 ? 2.403 -20.909 27.326 1.00 64.12 229 GLY A C 1
ATOM 1800 O O . GLY A 1 229 ? 2.313 -19.716 27.587 1.00 64.12 229 GLY A O 1
ATOM 1801 N N . GLU A 1 230 ? 2.522 -21.343 26.070 1.00 69.19 230 GLU A N 1
ATOM 1802 C CA . GLU A 1 230 ? 2.568 -20.470 24.897 1.00 69.19 230 GLU A CA 1
ATOM 1803 C C . GLU A 1 230 ? 1.197 -20.401 24.215 1.00 69.19 230 GLU A C 1
ATOM 1805 O O . GLU A 1 230 ? 0.506 -21.413 24.101 1.00 69.19 230 GLU A O 1
ATOM 1810 N N . TYR A 1 231 ? 0.818 -19.223 23.713 1.00 72.06 231 TYR A N 1
ATOM 1811 C CA . TYR A 1 231 ? -0.490 -18.983 23.094 1.00 72.06 231 TYR A CA 1
ATOM 1812 C C . TYR A 1 231 ? -0.386 -18.494 21.645 1.00 72.06 231 TYR A C 1
ATOM 1814 O O . TYR A 1 231 ? 0.594 -17.865 21.236 1.00 72.06 231 TYR A O 1
ATOM 1822 N N . ARG A 1 232 ? -1.457 -18.744 20.888 1.00 68.31 232 ARG A N 1
ATOM 1823 C CA . ARG A 1 232 ? -1.698 -18.291 19.514 1.00 68.31 232 ARG A CA 1
ATOM 1824 C C . ARG A 1 232 ? -3.061 -17.623 19.372 1.00 68.31 232 ARG A C 1
ATOM 1826 O O . ARG A 1 232 ? -3.971 -17.961 20.116 1.00 68.31 232 ARG A O 1
ATOM 1833 N N . VAL A 1 233 ? -3.231 -16.739 18.391 1.00 70.25 233 VAL A N 1
ATOM 1834 C CA . VAL A 1 233 ? -4.527 -16.116 18.065 1.00 70.25 233 VAL A CA 1
ATOM 1835 C C . VAL A 1 233 ? -5.302 -17.016 17.087 1.00 70.25 233 VAL A C 1
ATOM 1837 O O . VAL A 1 233 ? -4.797 -17.345 16.023 1.00 70.25 233 VAL A O 1
ATOM 1840 N N . HIS A 1 234 ? -6.515 -17.419 17.454 1.00 65.50 234 HIS A N 1
ATOM 1841 C CA . HIS A 1 234 ? -7.481 -18.215 16.694 1.00 65.50 234 HIS A CA 1
ATOM 1842 C C . HIS A 1 234 ? -8.694 -17.362 16.317 1.00 65.50 234 HIS A C 1
ATOM 1844 O O . HIS A 1 234 ? -9.197 -16.560 17.118 1.00 65.50 234 HIS A O 1
ATOM 1850 N N . TYR A 1 235 ? -9.164 -17.536 15.085 1.00 57.66 235 TYR A N 1
ATOM 1851 C CA . TYR A 1 235 ? -10.224 -16.718 14.500 1.00 57.66 235 TYR A CA 1
ATOM 1852 C C . TYR A 1 235 ? -11.572 -17.436 14.605 1.00 57.66 235 TYR A C 1
ATOM 1854 O O . TYR A 1 235 ? -11.645 -18.652 14.540 1.00 57.66 235 TYR A O 1
ATOM 1862 N N . ILE A 1 236 ? -12.663 -16.677 14.739 1.00 51.97 236 ILE A N 1
ATOM 1863 C CA . ILE A 1 236 ? -14.013 -17.195 15.053 1.00 51.97 236 ILE A CA 1
ATOM 1864 C C . ILE A 1 236 ? -14.555 -18.210 14.016 1.00 51.97 236 ILE A C 1
ATOM 1866 O O . ILE A 1 236 ? -15.428 -19.004 14.353 1.00 51.97 236 ILE A O 1
ATOM 1870 N N . ASN A 1 237 ? -14.028 -18.217 12.785 1.00 49.53 237 ASN A N 1
ATOM 1871 C CA . ASN A 1 237 ? -14.392 -19.171 11.723 1.00 49.53 237 ASN A CA 1
ATOM 1872 C C . ASN A 1 237 ? -13.276 -20.193 11.415 1.00 49.53 237 ASN A C 1
ATOM 1874 O O . ASN A 1 237 ? -13.328 -20.855 10.380 1.00 49.53 237 ASN A O 1
ATOM 1878 N N . GLY A 1 238 ? -12.244 -20.256 12.260 1.00 55.69 238 GLY A N 1
ATOM 1879 C CA . GLY A 1 238 ? -11.149 -21.210 12.148 1.00 55.69 238 GLY A CA 1
ATOM 1880 C C . GLY A 1 238 ? -11.570 -22.586 12.663 1.00 55.69 238 GLY A C 1
ATOM 1881 O O . GLY A 1 238 ? -12.084 -22.698 13.773 1.00 55.69 238 GLY A O 1
ATOM 1882 N N . GLU A 1 239 ? -11.341 -23.644 11.895 1.00 63.50 239 GLU A N 1
ATOM 1883 C CA . GLU A 1 239 ? -11.382 -25.024 12.372 1.00 63.50 239 GLU A CA 1
ATOM 1884 C C . GLU A 1 239 ? -9.954 -25.553 12.561 1.00 63.50 239 GLU A C 1
ATOM 1886 O O . GLU A 1 239 ? -9.018 -25.188 11.849 1.00 63.50 239 GLU A O 1
ATOM 1891 N N . THR A 1 240 ? -9.771 -26.442 13.536 1.00 68.62 240 THR A N 1
ATOM 1892 C CA . THR A 1 240 ? -8.507 -27.158 13.725 1.00 68.62 240 THR A CA 1
ATOM 1893 C C . THR A 1 240 ? -8.632 -28.569 13.163 1.00 68.62 240 THR A C 1
ATOM 1895 O O . THR A 1 240 ? -9.534 -29.318 13.535 1.00 68.62 240 THR A O 1
ATOM 1898 N N . LEU A 1 241 ? -7.696 -28.954 12.297 1.00 73.06 241 LEU A N 1
ATOM 1899 C CA . LEU A 1 241 ? -7.619 -30.296 11.734 1.00 73.06 241 LEU A CA 1
ATOM 1900 C C . LEU A 1 241 ? -6.854 -31.234 12.681 1.00 73.06 241 LEU A C 1
ATOM 1902 O O . LEU A 1 241 ? -5.623 -31.232 12.685 1.00 73.06 241 LEU A O 1
ATOM 1906 N N . ASP A 1 242 ? -7.566 -32.059 13.457 1.00 74.88 242 ASP A N 1
ATOM 1907 C CA . ASP A 1 242 ? -6.941 -33.057 14.340 1.00 74.88 242 ASP A CA 1
ATOM 1908 C C . ASP A 1 242 ? -6.715 -34.402 13.627 1.00 74.88 242 ASP A C 1
ATOM 1910 O O . ASP A 1 242 ? -7.634 -35.191 13.381 1.00 74.88 242 ASP A O 1
ATOM 1914 N N . LEU A 1 243 ? -5.445 -34.709 13.356 1.00 74.69 243 LEU A N 1
ATOM 1915 C CA . LEU A 1 243 ? -4.999 -35.952 12.724 1.00 74.69 243 LEU A CA 1
ATOM 1916 C C . LEU A 1 243 ? -5.208 -37.201 13.601 1.00 74.69 243 LEU A C 1
ATOM 1918 O O . LEU A 1 243 ? -4.935 -38.319 13.144 1.00 74.69 243 LEU A O 1
ATOM 1922 N N . SER A 1 244 ? -5.643 -37.046 14.857 1.00 71.06 244 SER A N 1
ATOM 1923 C CA . SER A 1 244 ? -5.963 -38.147 15.770 1.00 71.06 244 SER A CA 1
ATOM 1924 C C . SER A 1 244 ? -7.354 -38.754 15.541 1.00 71.06 244 SER A C 1
ATOM 1926 O O . SER A 1 244 ? -7.558 -39.930 15.852 1.00 71.06 244 SER A O 1
ATOM 1928 N N . LEU A 1 245 ? -8.279 -38.007 14.926 1.00 67.50 245 LEU A N 1
ATOM 1929 C CA . LEU A 1 245 ? -9.697 -38.374 14.803 1.00 67.50 245 LEU A CA 1
ATOM 1930 C C . LEU A 1 245 ? -10.008 -39.352 13.648 1.00 67.50 245 LEU A C 1
ATOM 1932 O O . LEU A 1 245 ? -11.151 -39.769 13.467 1.00 67.50 245 LEU A O 1
ATOM 1936 N N . GLY A 1 246 ? -8.981 -39.800 12.919 1.00 60.56 246 GLY A N 1
ATOM 1937 C CA . GLY A 1 246 ? -9.088 -40.787 11.839 1.00 60.56 246 GLY A CA 1
ATOM 1938 C C . GLY A 1 246 ? -9.546 -40.202 10.490 1.00 60.56 246 GLY A C 1
ATOM 1939 O O . GLY A 1 246 ? -10.036 -39.075 10.436 1.00 60.56 246 GLY A O 1
ATOM 1940 N N . PRO A 1 247 ? -9.374 -40.954 9.382 1.00 56.38 247 PRO A N 1
ATOM 1941 C CA . PRO A 1 247 ? -9.667 -40.487 8.024 1.00 56.38 247 PRO A CA 1
ATOM 1942 C C . PRO A 1 247 ? -11.071 -39.955 7.820 1.00 56.38 247 PRO A C 1
ATOM 1944 O O . PRO A 1 247 ? -11.233 -38.901 7.217 1.00 56.38 247 PRO A O 1
ATOM 1947 N N . ASP A 1 248 ? -12.075 -40.605 8.387 1.00 53.38 248 ASP A N 1
ATOM 1948 C CA . ASP A 1 248 ? -13.468 -40.235 8.150 1.00 53.38 248 ASP A CA 1
ATOM 1949 C C . ASP A 1 248 ? -13.831 -38.828 8.673 1.00 53.38 248 ASP A C 1
ATOM 1951 O O . ASP A 1 248 ? -14.817 -38.254 8.218 1.00 53.38 248 ASP A O 1
ATOM 1955 N N . HIS A 1 249 ? -13.047 -38.246 9.593 1.00 52.28 249 HIS A N 1
ATOM 1956 C CA . HIS A 1 249 ? -13.241 -36.869 10.070 1.00 52.28 249 HIS A CA 1
ATOM 1957 C C . HIS A 1 249 ? -12.621 -35.810 9.155 1.00 52.28 249 HIS A C 1
ATOM 1959 O O . HIS A 1 249 ? -13.240 -34.773 8.942 1.00 52.28 249 HIS A O 1
ATOM 1965 N N . TYR A 1 250 ? -11.453 -36.068 8.562 1.00 54.84 250 TYR A N 1
ATOM 1966 C CA . TYR A 1 250 ? -10.830 -35.118 7.634 1.00 54.84 250 TYR A CA 1
ATOM 1967 C C . TYR A 1 250 ? -11.235 -35.327 6.168 1.00 54.84 250 TYR A C 1
ATOM 1969 O O . TYR A 1 250 ? -11.161 -34.391 5.379 1.00 54.84 250 TYR A O 1
ATOM 1977 N N . TYR A 1 251 ? -11.740 -36.507 5.787 1.00 45.34 251 TYR A N 1
ATOM 1978 C CA . TYR A 1 251 ? -12.296 -36.740 4.447 1.00 45.34 251 TYR A CA 1
ATOM 1979 C C . TYR A 1 251 ? -13.518 -35.855 4.166 1.00 45.34 251 TYR A C 1
ATOM 1981 O O . TYR A 1 251 ? -13.696 -35.453 3.027 1.00 45.34 251 TYR A O 1
ATOM 1989 N N . MET A 1 252 ? -14.324 -35.500 5.175 1.00 44.28 252 MET A N 1
ATOM 1990 C CA . MET A 1 252 ? -15.421 -34.532 5.009 1.00 44.28 252 MET A CA 1
ATOM 1991 C C . MET A 1 252 ? -14.938 -33.106 4.707 1.00 44.28 252 MET A C 1
ATOM 1993 O O . MET A 1 252 ? -15.666 -32.350 4.074 1.00 44.28 252 MET A O 1
ATOM 1997 N N . VAL A 1 253 ? -13.729 -32.755 5.150 1.00 44.19 253 VAL A N 1
ATOM 1998 C CA . VAL A 1 253 ? -13.107 -31.439 4.937 1.00 44.19 253 VAL A CA 1
ATOM 1999 C C . VAL A 1 253 ? -12.368 -31.393 3.587 1.00 44.19 253 VAL A C 1
ATOM 2001 O O . VAL A 1 253 ? -12.283 -30.341 2.965 1.00 44.19 253 VAL A O 1
ATOM 2004 N N . ALA A 1 254 ? -11.903 -32.549 3.093 1.00 44.72 254 ALA A N 1
ATOM 2005 C CA . ALA A 1 254 ? -11.101 -32.687 1.872 1.00 44.72 254 ALA A CA 1
ATOM 2006 C C . ALA A 1 254 ? -11.833 -33.313 0.657 1.00 44.72 254 ALA A C 1
ATOM 2008 O O . ALA A 1 254 ? -11.221 -33.497 -0.399 1.00 44.72 254 ALA A O 1
ATOM 2009 N N . SER A 1 255 ? -13.111 -33.706 0.752 1.00 34.91 255 SER A N 1
ATOM 2010 C CA . SER A 1 255 ? -13.759 -34.450 -0.341 1.00 34.91 255 SER A CA 1
ATOM 2011 C C . SER A 1 255 ? -14.404 -33.545 -1.385 1.00 34.91 255 SER A C 1
ATOM 2013 O O . SER A 1 255 ? -15.544 -33.133 -1.201 1.00 34.91 255 SER A O 1
ATOM 2015 N N . GLU A 1 256 ? -13.746 -33.381 -2.538 1.00 35.03 256 GLU A N 1
ATOM 2016 C CA . GLU A 1 256 ? -14.445 -33.617 -3.816 1.00 35.03 256 GLU A CA 1
ATOM 2017 C C . GLU A 1 256 ? -13.574 -33.853 -5.060 1.00 35.03 256 GLU A C 1
ATOM 2019 O O . GLU A 1 256 ? -14.115 -33.961 -6.161 1.00 35.03 256 GLU A O 1
ATOM 2024 N N . CYS A 1 257 ? -12.255 -34.030 -4.957 1.00 37.09 257 CYS A N 1
ATOM 2025 C CA . CYS A 1 257 ? -11.484 -34.296 -6.168 1.00 37.09 257 CYS A CA 1
ATOM 2026 C C . CYS A 1 257 ? -10.260 -35.192 -5.964 1.00 37.09 257 CYS A C 1
ATOM 2028 O O . CYS A 1 257 ? -9.526 -35.079 -4.991 1.00 37.09 257 CYS A O 1
ATOM 2030 N N . GLY A 1 258 ? -10.113 -36.157 -6.881 1.00 38.38 258 GLY A N 1
ATOM 2031 C CA . GLY A 1 258 ? -9.076 -37.190 -6.856 1.00 38.38 258 GLY A CA 1
ATOM 2032 C C . GLY A 1 258 ? -7.675 -36.673 -7.196 1.00 38.38 258 GLY A C 1
ATOM 2033 O O . GLY A 1 258 ? -7.396 -35.482 -7.105 1.00 38.38 258 GLY A O 1
ATOM 2034 N N . ASP A 1 259 ? -6.800 -37.583 -7.631 1.00 33.28 259 ASP A N 1
ATOM 2035 C CA . ASP A 1 259 ? -5.350 -37.370 -7.797 1.00 33.28 259 ASP A CA 1
ATOM 2036 C C . ASP A 1 259 ? -4.928 -36.213 -8.739 1.00 33.28 259 ASP A C 1
ATOM 2038 O O . ASP A 1 259 ? -3.773 -35.795 -8.692 1.00 33.28 259 ASP A O 1
ATOM 2042 N N . ASP A 1 260 ? -5.849 -35.662 -9.542 1.00 30.89 260 ASP A N 1
ATOM 2043 C CA . ASP A 1 260 ? -5.613 -34.576 -10.514 1.00 30.89 260 ASP A CA 1
ATOM 2044 C C . ASP A 1 260 ? -6.177 -33.205 -10.082 1.00 30.89 260 ASP A C 1
ATOM 2046 O O . ASP A 1 260 ? -6.352 -32.300 -10.905 1.00 30.89 260 ASP A O 1
ATOM 2050 N N . CYS A 1 261 ? -6.502 -33.015 -8.802 1.00 39.38 261 CYS A N 1
ATOM 2051 C CA . CYS A 1 261 ? -7.155 -31.784 -8.384 1.00 39.38 261 CYS A CA 1
ATOM 2052 C C . CYS A 1 261 ? -6.201 -30.599 -8.202 1.00 39.38 261 CYS A C 1
ATOM 2054 O O . CYS A 1 261 ? -5.360 -30.560 -7.303 1.00 39.38 261 CYS A O 1
ATOM 2056 N N . ILE A 1 262 ? -6.402 -29.579 -9.034 1.00 37.62 262 ILE A N 1
ATOM 2057 C CA . ILE A 1 262 ? -5.984 -28.209 -8.754 1.00 37.62 262 ILE A CA 1
ATOM 2058 C C . ILE A 1 262 ? -6.790 -27.751 -7.532 1.00 37.62 262 ILE A C 1
ATOM 2060 O O . ILE A 1 262 ? -7.964 -27.432 -7.673 1.00 37.62 262 ILE A O 1
ATOM 2064 N N . PHE A 1 263 ? -6.147 -27.785 -6.362 1.00 44.56 263 PHE A N 1
ATOM 2065 C CA . PHE A 1 263 ? -6.469 -27.060 -5.127 1.00 44.56 263 PHE A CA 1
ATOM 2066 C C . PHE A 1 263 ? -7.961 -26.764 -4.893 1.00 44.56 263 PHE A C 1
ATOM 2068 O O . PHE A 1 263 ? -8.479 -25.750 -5.364 1.00 44.56 263 PHE A O 1
ATOM 2075 N N . TYR A 1 264 ? -8.623 -27.577 -4.065 1.00 43.34 264 TYR A N 1
ATOM 2076 C CA . TYR A 1 264 ? -9.730 -27.050 -3.265 1.00 43.34 264 TYR A CA 1
ATOM 2077 C C . TYR A 1 264 ? -9.104 -25.990 -2.348 1.00 43.34 264 TYR A C 1
ATOM 2079 O O . TYR A 1 264 ? -8.241 -26.311 -1.539 1.00 43.34 264 TYR A O 1
ATOM 2087 N N . ASP A 1 265 ? -9.387 -24.707 -2.573 1.00 48.12 265 ASP A N 1
ATOM 2088 C CA . ASP A 1 265 ? -8.511 -23.643 -2.072 1.00 48.12 265 ASP A CA 1
ATOM 2089 C C . ASP A 1 265 ? -8.662 -23.349 -0.573 1.00 48.12 265 ASP A C 1
ATOM 2091 O O . ASP A 1 265 ? -7.986 -22.432 -0.122 1.00 48.12 265 ASP A O 1
ATOM 2095 N N . GLY A 1 266 ? -9.550 -24.039 0.165 1.00 45.12 266 GLY A N 1
ATOM 2096 C CA . GLY A 1 266 ? -9.835 -23.825 1.600 1.00 45.12 266 GLY A CA 1
ATOM 2097 C C . GLY A 1 266 ? -10.195 -22.379 1.994 1.00 45.12 266 GLY A C 1
ATOM 2098 O O . GLY A 1 266 ? -10.394 -22.076 3.164 1.00 45.12 266 GLY A O 1
ATOM 2099 N N . CYS A 1 267 ? -10.254 -21.475 1.018 1.00 47.81 267 CYS A N 1
ATOM 2100 C CA . CYS A 1 267 ? -10.224 -20.022 1.163 1.00 47.81 267 CYS A CA 1
ATOM 2101 C C . CYS A 1 267 ? -11.361 -19.352 0.383 1.00 47.81 267 CYS A C 1
ATOM 2103 O O . CYS A 1 267 ? -11.634 -18.169 0.574 1.00 47.81 267 CYS A O 1
ATOM 2105 N N . SER A 1 268 ? -12.010 -20.082 -0.521 1.00 42.50 268 SER A N 1
ATOM 2106 C CA . SER A 1 268 ? -13.178 -19.651 -1.280 1.00 42.50 268 SER A CA 1
ATOM 2107 C C . SER A 1 268 ? -14.468 -19.861 -0.493 1.00 42.50 268 SER A C 1
ATOM 2109 O O . SER A 1 268 ? -15.432 -19.131 -0.724 1.00 42.50 268 SER A O 1
ATOM 2111 N N . ASP A 1 269 ? -14.472 -20.778 0.481 1.00 43.84 269 ASP A N 1
ATOM 2112 C CA . ASP A 1 269 ? -15.561 -20.942 1.440 1.00 43.84 269 ASP A CA 1
ATOM 2113 C C . ASP A 1 269 ? -15.157 -20.400 2.819 1.00 43.84 269 ASP A C 1
ATOM 2115 O O . ASP A 1 269 ? -14.528 -21.072 3.633 1.00 43.84 269 ASP A O 1
ATOM 2119 N N . VAL A 1 270 ? -15.554 -19.154 3.091 1.00 44.47 270 VAL A N 1
ATOM 2120 C CA . VAL A 1 270 ? -15.296 -18.428 4.353 1.00 44.47 270 VAL A CA 1
ATOM 2121 C C . VAL A 1 270 ? -15.908 -19.123 5.585 1.00 44.47 270 VAL A C 1
ATOM 2123 O O . VAL A 1 270 ? -15.681 -18.690 6.718 1.00 44.47 270 VAL A O 1
ATOM 2126 N N . SER A 1 271 ? -16.726 -20.156 5.362 1.00 41.62 271 SER A N 1
ATOM 2127 C CA . SER A 1 271 ? -17.427 -20.928 6.387 1.00 41.62 271 SER A CA 1
ATOM 2128 C C . SER A 1 271 ? -16.566 -22.032 7.015 1.00 41.62 271 SER A C 1
ATOM 2130 O O . SER A 1 271 ? -16.915 -22.485 8.100 1.00 41.62 271 SER A O 1
ATOM 2132 N N . PHE A 1 272 ? -15.481 -22.461 6.353 1.00 51.34 272 PHE A N 1
ATOM 2133 C CA . PHE A 1 272 ? -14.658 -23.615 6.751 1.00 51.34 272 PHE A CA 1
ATOM 2134 C C . PHE A 1 272 ? -13.163 -23.343 6.522 1.00 51.34 272 PHE A C 1
ATOM 2136 O O . PHE A 1 272 ? -12.517 -23.974 5.686 1.00 51.34 272 PHE A O 1
ATOM 2143 N N . ILE A 1 273 ? -12.608 -22.370 7.247 1.00 56.62 273 ILE A N 1
ATOM 2144 C CA . ILE A 1 273 ? -11.178 -22.052 7.181 1.00 56.62 273 ILE A CA 1
ATOM 2145 C C . ILE A 1 273 ? -10.456 -22.944 8.182 1.00 56.62 273 ILE A C 1
ATOM 2147 O O . ILE A 1 273 ? -10.636 -22.767 9.379 1.00 56.62 273 ILE A O 1
ATOM 2151 N N . ILE A 1 274 ? -9.608 -23.868 7.736 1.00 62.50 274 ILE A N 1
ATOM 2152 C CA . ILE A 1 274 ? -8.691 -24.533 8.669 1.00 62.50 274 ILE A CA 1
ATOM 2153 C C . ILE A 1 274 ? -7.575 -23.537 9.009 1.00 62.50 274 ILE A C 1
ATOM 2155 O O . ILE A 1 274 ? -7.008 -22.928 8.098 1.00 62.50 274 ILE A O 1
ATOM 2159 N N . ASP A 1 275 ? -7.257 -23.352 10.290 1.00 66.25 275 ASP A N 1
ATOM 2160 C CA . ASP A 1 275 ? -6.204 -22.424 10.740 1.00 66.25 275 ASP A CA 1
ATOM 2161 C C . ASP A 1 275 ? -5.082 -23.092 11.551 1.00 66.25 275 ASP A C 1
ATOM 2163 O O . ASP A 1 275 ? -4.035 -22.487 11.785 1.00 66.25 275 ASP A O 1
ATOM 2167 N N . ALA A 1 276 ? -5.249 -24.366 11.913 1.00 72.69 276 ALA A N 1
ATOM 2168 C CA . ALA A 1 276 ? -4.225 -25.171 12.567 1.00 72.69 276 ALA A CA 1
ATOM 2169 C C . ALA A 1 276 ? -4.340 -26.662 12.226 1.00 72.69 276 ALA A C 1
ATOM 2171 O O . ALA A 1 276 ? -5.435 -27.182 12.010 1.00 72.69 276 ALA A O 1
ATOM 2172 N N . VAL A 1 277 ? -3.210 -27.372 12.280 1.00 76.75 277 VAL A N 1
ATOM 2173 C CA . VAL A 1 277 ? -3.162 -28.843 12.239 1.00 76.75 277 VAL A CA 1
ATOM 2174 C C . VAL A 1 277 ? -2.627 -29.366 13.565 1.00 76.75 277 VAL A C 1
ATOM 2176 O O . VAL A 1 277 ? -1.566 -28.934 14.024 1.00 76.75 277 VAL A O 1
ATOM 2179 N N . THR A 1 278 ? -3.353 -30.293 14.186 1.00 78.69 278 THR A N 1
ATOM 2180 C CA . THR A 1 278 ? -3.007 -30.881 15.486 1.00 78.69 278 THR A CA 1
ATOM 2181 C C . THR A 1 278 ? -2.959 -32.406 15.436 1.00 78.69 278 THR A C 1
ATOM 2183 O O . THR A 1 278 ? -3.446 -33.049 14.505 1.00 78.69 278 THR A O 1
ATOM 2186 N N . GLN A 1 279 ? -2.350 -33.009 16.452 1.00 79.06 279 GLN A N 1
ATOM 2187 C CA . GLN A 1 279 ? -2.482 -34.429 16.752 1.00 79.06 279 GLN A CA 1
ATOM 2188 C C . GLN A 1 279 ? -2.576 -34.605 18.263 1.00 79.06 279 GLN A C 1
ATOM 2190 O O . GLN A 1 279 ? -1.626 -34.291 18.970 1.00 79.06 279 GLN A O 1
ATOM 2195 N N . LYS A 1 280 ? -3.688 -35.177 18.748 1.00 76.12 280 LYS A N 1
ATOM 2196 C CA . LYS A 1 280 ? -3.914 -35.405 20.193 1.00 76.12 280 LYS A CA 1
ATOM 2197 C C . LYS A 1 280 ? -3.710 -34.118 21.008 1.00 76.12 280 LYS A C 1
ATOM 2199 O O . LYS A 1 280 ? -2.977 -34.120 21.992 1.00 76.12 280 LYS A O 1
ATOM 2204 N N . ASP A 1 281 ? -4.315 -33.029 20.544 1.00 65.62 281 ASP A N 1
ATOM 2205 C CA . ASP A 1 281 ? -4.235 -31.692 21.148 1.00 65.62 281 ASP A CA 1
ATOM 2206 C C . ASP A 1 281 ? -2.852 -31.002 21.094 1.00 65.62 281 ASP A C 1
ATOM 2208 O O . ASP A 1 281 ? -2.726 -29.865 21.545 1.00 65.62 281 ASP A O 1
ATOM 2212 N N . GLU A 1 282 ? -1.828 -31.615 20.489 1.00 68.75 282 GLU A N 1
ATOM 2213 C CA . GLU A 1 282 ? -0.547 -30.953 20.197 1.00 68.75 282 GLU A CA 1
ATOM 2214 C C . GLU A 1 282 ? -0.578 -30.290 18.817 1.00 68.75 282 GLU A C 1
ATOM 2216 O O . GLU A 1 282 ? -0.997 -30.901 17.830 1.00 68.75 282 GLU A O 1
ATOM 2221 N N . VAL A 1 283 ? -0.120 -29.040 18.730 1.00 72.56 283 VAL A N 1
ATOM 2222 C CA . VAL A 1 283 ? -0.032 -28.300 17.465 1.00 72.56 283 VAL A CA 1
ATOM 2223 C C . VAL A 1 283 ? 1.155 -28.795 16.651 1.00 72.56 283 VAL A C 1
ATOM 2225 O O . VAL A 1 283 ? 2.301 -28.654 17.061 1.00 72.56 283 VAL A O 1
ATOM 2228 N N . ILE A 1 284 ? 0.867 -29.350 15.473 1.00 74.88 284 ILE A N 1
ATOM 2229 C CA . ILE A 1 284 ? 1.887 -29.732 14.489 1.00 74.88 284 ILE A CA 1
ATOM 2230 C C . ILE A 1 284 ? 2.277 -28.515 13.659 1.00 74.88 284 ILE A C 1
ATOM 2232 O O . ILE A 1 284 ? 3.452 -28.286 13.398 1.00 74.88 284 ILE A O 1
ATOM 2236 N N . PHE A 1 285 ? 1.278 -27.738 13.243 1.00 74.12 285 PHE A N 1
ATOM 2237 C CA . PHE A 1 285 ? 1.487 -26.528 12.468 1.00 74.12 285 PHE A CA 1
ATOM 2238 C C . PHE A 1 285 ? 0.431 -25.488 12.803 1.00 74.12 285 PHE A C 1
ATOM 2240 O O . PHE A 1 285 ? -0.772 -25.771 12.849 1.00 74.12 285 PHE A O 1
ATOM 2247 N N . PHE A 1 286 ? 0.916 -24.277 13.018 1.00 68.62 286 PHE A N 1
ATOM 2248 C CA . PHE A 1 286 ? 0.125 -23.075 13.141 1.00 68.62 286 PHE A CA 1
ATOM 2249 C C . PHE A 1 286 ? 0.997 -21.899 12.753 1.00 68.62 286 PHE A C 1
ATOM 2251 O O . PHE A 1 286 ? 2.140 -21.801 13.197 1.00 68.62 286 PHE A O 1
ATOM 2258 N N . ASP A 1 287 ? 0.420 -20.988 11.990 1.00 61.47 287 ASP A N 1
ATOM 2259 C CA . ASP A 1 287 ? 1.080 -19.756 11.622 1.00 61.47 287 ASP A CA 1
ATOM 2260 C C . ASP A 1 287 ? 0.015 -18.645 11.545 1.00 61.47 287 ASP A C 1
ATOM 2262 O O . ASP A 1 287 ? -0.991 -18.806 10.848 1.00 61.47 287 ASP A O 1
ATOM 2266 N N . PRO A 1 288 ? 0.173 -17.544 12.306 1.00 54.81 288 PRO A N 1
ATOM 2267 C CA . PRO A 1 288 ? -0.829 -16.481 12.370 1.00 54.81 288 PRO A CA 1
ATOM 2268 C C . PRO A 1 288 ? -1.009 -15.749 11.030 1.00 54.81 288 PRO A C 1
ATOM 2270 O O . PRO A 1 288 ? -2.071 -15.184 10.769 1.00 54.81 288 PRO A O 1
ATOM 2273 N N . GLU A 1 289 ? -0.016 -15.793 10.136 1.00 54.56 289 GLU A N 1
ATOM 2274 C CA . GLU A 1 289 ? -0.092 -15.137 8.829 1.00 54.56 289 GLU A CA 1
ATOM 2275 C C . GLU A 1 289 ? -0.934 -15.927 7.812 1.00 54.56 289 GLU A C 1
ATOM 2277 O O . GLU A 1 289 ? -1.208 -15.448 6.702 1.00 54.56 289 GLU A O 1
ATOM 2282 N N . VAL A 1 290 ? -1.372 -17.136 8.172 1.00 58.31 290 VAL A N 1
ATOM 2283 C CA . VAL A 1 290 ? -2.179 -18.018 7.328 1.00 58.31 290 VAL A CA 1
ATOM 2284 C C . VAL A 1 290 ? -3.584 -17.456 7.144 1.00 58.31 290 VAL A C 1
ATOM 2286 O O . VAL A 1 290 ? -4.249 -17.022 8.086 1.00 58.31 290 VAL A O 1
ATOM 2289 N N . HIS A 1 291 ? -4.044 -17.443 5.896 1.00 56.12 291 HIS A N 1
ATOM 2290 C CA . HIS A 1 291 ? -5.427 -17.141 5.544 1.00 56.12 291 HIS A CA 1
ATOM 2291 C C . HIS A 1 291 ? -6.301 -18.395 5.602 1.00 56.12 291 HIS A C 1
ATOM 2293 O O . HIS A 1 291 ? -7.384 -18.334 6.171 1.00 56.12 291 HIS A O 1
ATOM 2299 N N . CYS A 1 292 ? -5.825 -19.506 5.041 1.00 60.69 292 CYS A N 1
ATOM 2300 C CA . CYS A 1 292 ? -6.393 -20.841 5.211 1.00 60.69 292 CYS A CA 1
ATOM 2301 C C . CYS A 1 292 ? -5.307 -21.900 4.998 1.00 60.69 292 CYS A C 1
ATOM 2303 O O . CYS A 1 292 ? -4.297 -21.637 4.335 1.00 60.69 292 CYS A O 1
ATOM 2305 N N . LEU A 1 293 ? -5.517 -23.105 5.519 1.00 65.94 293 LEU A N 1
ATOM 2306 C CA . LEU A 1 293 ? -4.673 -24.258 5.227 1.00 65.94 293 LEU A CA 1
ATOM 2307 C C . LEU A 1 293 ? -5.494 -25.498 4.853 1.00 65.94 293 LEU A C 1
ATOM 2309 O O . LEU A 1 293 ? -6.684 -25.582 5.126 1.00 65.94 293 LEU A O 1
ATOM 2313 N N . ASP A 1 294 ? -4.839 -26.456 4.217 1.00 67.88 294 ASP A N 1
ATOM 2314 C CA . ASP A 1 294 ? -5.315 -27.802 3.907 1.00 67.88 294 ASP A CA 1
ATOM 2315 C C . ASP A 1 294 ? -4.175 -28.782 4.226 1.00 67.88 294 ASP A C 1
ATOM 2317 O O . ASP A 1 294 ? -3.012 -28.385 4.293 1.00 67.88 294 ASP A O 1
ATOM 2321 N N . ALA A 1 295 ? -4.451 -30.062 4.454 1.00 69.00 295 ALA A N 1
ATOM 2322 C CA . ALA A 1 295 ? -3.396 -31.025 4.735 1.00 69.00 295 ALA A CA 1
ATOM 2323 C C . ALA A 1 295 ? -3.643 -32.401 4.121 1.00 69.00 295 ALA A C 1
ATOM 2325 O O . ALA A 1 295 ? -4.727 -32.973 4.179 1.00 69.00 295 ALA A O 1
ATOM 2326 N N . LYS A 1 296 ? -2.564 -32.991 3.607 1.00 70.44 296 LYS A N 1
ATOM 2327 C CA . LYS A 1 296 ? -2.514 -34.338 3.055 1.00 70.44 296 LYS A CA 1
ATOM 2328 C C . LYS A 1 296 ? -1.585 -35.212 3.881 1.00 70.44 296 LYS A C 1
ATOM 2330 O O . LYS A 1 296 ? -0.391 -34.946 3.993 1.00 70.44 296 LYS A O 1
ATOM 2335 N N . LEU A 1 297 ? -2.126 -36.299 4.417 1.00 71.94 297 LEU A N 1
ATOM 2336 C CA . LEU A 1 297 ? -1.374 -37.294 5.171 1.00 71.94 297 LEU A CA 1
ATOM 2337 C C . LEU A 1 297 ? -1.166 -38.560 4.333 1.00 71.94 297 LEU A C 1
ATOM 2339 O O . LEU A 1 297 ? -2.125 -39.178 3.880 1.00 71.94 297 LEU A O 1
ATOM 2343 N N . GLU A 1 298 ? 0.082 -38.995 4.180 1.00 67.62 298 GLU A N 1
ATOM 2344 C CA . GLU A 1 298 ? 0.451 -40.231 3.483 1.00 67.62 298 GLU A CA 1
ATOM 2345 C C . GLU A 1 298 ? 1.298 -41.133 4.381 1.00 67.62 298 GLU A C 1
ATOM 2347 O O . GLU A 1 298 ? 2.048 -40.661 5.229 1.00 67.62 298 GLU A O 1
ATOM 2352 N N . THR A 1 299 ? 1.152 -42.451 4.244 1.00 66.19 299 THR A N 1
ATOM 2353 C CA . THR A 1 299 ? 1.826 -43.430 5.112 1.00 66.19 299 THR A CA 1
ATOM 2354 C C . THR A 1 299 ? 2.645 -44.396 4.265 1.00 66.19 299 THR A C 1
ATOM 2356 O O . THR A 1 299 ? 2.105 -45.033 3.361 1.00 66.19 299 THR A O 1
ATOM 2359 N N . PHE A 1 300 ? 3.937 -44.524 4.569 1.00 60.06 300 PHE A N 1
ATOM 2360 C CA . PHE A 1 300 ? 4.880 -45.399 3.876 1.00 60.06 300 PHE A CA 1
ATOM 2361 C C . PHE A 1 300 ? 5.584 -46.306 4.888 1.00 60.06 300 PHE A C 1
ATOM 2363 O O . PHE A 1 300 ? 6.443 -45.877 5.655 1.00 60.06 300 PHE A O 1
ATOM 2370 N N . GLY A 1 301 ? 5.223 -47.591 4.904 1.00 75.12 301 GLY A N 1
ATOM 2371 C CA . GLY A 1 301 ? 5.725 -48.507 5.929 1.00 75.12 301 GLY A CA 1
ATOM 2372 C C . GLY A 1 301 ? 5.316 -48.043 7.331 1.00 75.12 301 GLY A C 1
ATOM 2373 O O . GLY A 1 301 ? 4.124 -47.970 7.621 1.00 75.12 301 GLY A O 1
ATOM 2374 N N . ASN A 1 302 ? 6.302 -47.725 8.175 1.00 72.62 302 ASN A N 1
ATOM 2375 C CA . ASN A 1 302 ? 6.096 -47.214 9.537 1.00 72.62 302 ASN A CA 1
ATOM 2376 C C . ASN A 1 302 ? 6.163 -45.676 9.638 1.00 72.62 302 ASN A C 1
ATOM 2378 O O . ASN A 1 302 ? 6.010 -45.128 10.732 1.00 72.62 302 ASN A O 1
ATOM 2382 N N . GLU A 1 303 ? 6.418 -44.982 8.529 1.00 69.75 303 GLU A N 1
ATOM 2383 C CA . GLU A 1 303 ? 6.550 -43.526 8.486 1.00 69.75 303 GLU A CA 1
ATOM 2384 C C . GLU A 1 303 ? 5.253 -42.879 7.991 1.00 69.75 303 GLU A C 1
ATOM 2386 O O . GLU A 1 303 ? 4.616 -43.339 7.040 1.00 69.75 303 GLU A O 1
ATOM 2391 N N . ARG A 1 304 ? 4.858 -41.788 8.643 1.00 74.50 304 ARG A N 1
ATOM 2392 C CA . ARG A 1 304 ? 3.735 -40.928 8.270 1.00 74.50 304 ARG A CA 1
ATOM 2393 C C . ARG A 1 304 ? 4.285 -39.586 7.811 1.00 74.50 304 ARG A C 1
ATOM 2395 O O . ARG A 1 304 ? 5.006 -38.931 8.555 1.00 74.50 304 ARG A O 1
ATOM 2402 N N . HIS A 1 305 ? 3.920 -39.178 6.606 1.00 67.50 305 HIS A N 1
ATOM 2403 C CA . HIS A 1 305 ? 4.323 -37.928 5.978 1.00 67.50 305 HIS A CA 1
ATOM 2404 C C . HIS A 1 305 ? 3.106 -37.022 5.875 1.00 67.50 305 HIS A C 1
ATOM 2406 O O . HIS A 1 305 ? 2.139 -37.355 5.191 1.00 67.50 305 HIS A O 1
ATOM 2412 N N . LEU A 1 306 ? 3.159 -35.885 6.545 1.00 71.31 306 LEU A N 1
ATOM 2413 C CA . LEU A 1 306 ? 2.126 -34.866 6.502 1.00 71.31 306 LEU A CA 1
ATOM 2414 C C . LEU A 1 306 ? 2.608 -33.721 5.616 1.00 71.31 306 LEU A C 1
ATOM 2416 O O . LEU A 1 306 ? 3.688 -33.183 5.834 1.00 71.31 306 LEU A O 1
ATOM 2420 N N . SER A 1 307 ? 1.810 -33.363 4.622 1.00 66.31 307 SER A N 1
ATOM 2421 C CA . SER A 1 307 ? 1.985 -32.181 3.788 1.00 66.31 307 SER A CA 1
ATOM 2422 C C . SER A 1 307 ? 0.886 -31.190 4.136 1.00 66.31 307 SER A C 1
ATOM 2424 O O . SER A 1 307 ? -0.279 -31.538 4.005 1.00 66.31 307 SER A O 1
ATOM 2426 N N . ILE A 1 308 ? 1.224 -29.985 4.576 1.00 68.12 308 ILE A N 1
ATOM 2427 C CA . ILE A 1 308 ? 0.251 -28.944 4.918 1.00 68.12 308 ILE A CA 1
ATOM 2428 C C . ILE A 1 308 ? 0.340 -27.859 3.857 1.00 68.12 308 ILE A C 1
ATOM 2430 O O . ILE A 1 308 ? 1.360 -27.193 3.730 1.00 68.12 308 ILE A O 1
ATOM 2434 N N . TYR A 1 309 ? -0.709 -27.717 3.065 1.00 65.56 309 TYR A N 1
ATOM 2435 C CA . TYR A 1 309 ? -0.878 -26.664 2.079 1.00 65.56 309 TYR A CA 1
ATOM 2436 C C . TYR A 1 309 ? -1.427 -25.429 2.773 1.00 65.56 309 TYR A C 1
ATOM 2438 O O . TYR A 1 309 ? -2.328 -25.522 3.589 1.00 65.56 309 TYR A O 1
ATOM 2446 N N . VAL A 1 310 ? -0.887 -24.262 2.473 1.00 60.34 310 VAL A N 1
ATOM 2447 C CA . VAL A 1 310 ? -1.159 -23.053 3.238 1.00 60.34 310 VAL A CA 1
ATOM 2448 C C . VAL A 1 310 ? -1.303 -21.891 2.276 1.00 60.34 310 VAL A C 1
ATOM 2450 O O . VAL A 1 310 ? -0.394 -21.618 1.498 1.00 60.34 310 VAL A O 1
ATOM 2453 N N . LYS A 1 311 ? -2.428 -21.183 2.310 1.00 55.25 311 LYS A N 1
ATOM 2454 C CA . LYS A 1 311 ? -2.577 -19.889 1.646 1.00 55.25 311 LYS A CA 1
ATOM 2455 C C . LYS A 1 311 ? -2.400 -18.813 2.703 1.00 55.25 311 LYS A C 1
ATOM 2457 O O . LYS A 1 311 ? -3.185 -18.730 3.639 1.00 55.25 311 LYS A O 1
ATOM 2462 N N . TYR A 1 312 ? -1.371 -17.995 2.564 1.00 55.41 312 TYR A N 1
ATOM 2463 C CA . TYR A 1 312 ? -1.108 -16.883 3.472 1.00 55.41 312 TYR A CA 1
ATOM 2464 C C . TYR A 1 312 ? -1.910 -15.642 3.092 1.00 55.41 312 TYR A C 1
ATOM 2466 O O . TYR A 1 312 ? -2.249 -15.442 1.927 1.00 55.41 312 TYR A O 1
ATOM 2474 N N . ARG A 1 313 ? -2.172 -14.770 4.069 1.00 50.78 313 ARG A N 1
ATOM 2475 C CA . ARG A 1 313 ? -2.940 -13.520 3.893 1.00 50.78 313 ARG A CA 1
ATOM 2476 C C . ARG A 1 313 ? -2.313 -12.556 2.884 1.00 50.78 313 ARG A C 1
ATOM 2478 O O . ARG A 1 313 ? -2.995 -11.687 2.357 1.00 50.78 313 ARG A O 1
ATOM 2485 N N . THR A 1 314 ? -1.014 -12.689 2.641 1.00 41.91 314 THR A N 1
ATOM 2486 C CA . THR A 1 314 ? -0.196 -11.749 1.868 1.00 41.91 314 THR A CA 1
ATOM 2487 C C . THR A 1 314 ? 0.199 -12.270 0.481 1.00 41.91 314 THR A C 1
ATOM 2489 O O . THR A 1 314 ? 0.858 -11.547 -0.269 1.00 41.91 314 THR A O 1
ATOM 2492 N N . ILE A 1 315 ? -0.185 -13.503 0.117 1.00 43.00 315 ILE A N 1
ATOM 2493 C CA . ILE A 1 315 ? 0.354 -14.220 -1.050 1.00 43.00 315 ILE A CA 1
ATOM 2494 C C . ILE A 1 315 ? -0.776 -14.880 -1.835 1.00 43.00 315 ILE A C 1
ATOM 2496 O O . ILE A 1 315 ? -1.571 -15.639 -1.292 1.00 43.00 315 ILE A O 1
ATOM 2500 N N . GLU A 1 316 ? -0.809 -14.656 -3.150 1.00 39.41 316 GLU A N 1
ATOM 2501 C CA . GLU A 1 316 ? -1.820 -15.269 -4.023 1.00 39.41 316 GLU A CA 1
ATOM 2502 C C . GLU A 1 316 ? -1.623 -16.783 -4.227 1.00 39.41 316 GLU A C 1
ATOM 2504 O O . GLU A 1 316 ? -2.580 -17.492 -4.539 1.00 39.41 316 GLU A O 1
ATOM 2509 N N . LYS A 1 317 ? -0.394 -17.295 -4.071 1.00 43.69 317 LYS A N 1
ATOM 2510 C CA . LYS A 1 317 ? -0.044 -18.702 -4.316 1.00 43.69 317 LYS A CA 1
ATOM 2511 C C . LYS A 1 317 ? 0.021 -19.522 -3.018 1.00 43.69 317 LYS A C 1
ATOM 2513 O O . LYS A 1 317 ? 0.611 -19.046 -2.052 1.00 43.69 317 LYS A O 1
ATOM 2518 N N . PRO A 1 318 ? -0.495 -20.767 -3.017 1.00 48.25 318 PRO A N 1
ATOM 2519 C CA . PRO A 1 318 ? -0.395 -21.665 -1.874 1.00 48.25 318 PRO A CA 1
ATOM 2520 C C . PRO A 1 318 ? 1.034 -22.210 -1.686 1.00 48.25 318 PRO A C 1
ATOM 2522 O O . PRO A 1 318 ? 1.726 -22.608 -2.636 1.00 48.25 318 PRO A O 1
ATOM 2525 N N . SER A 1 319 ? 1.449 -22.253 -0.429 1.00 50.00 319 SER A N 1
ATOM 2526 C CA . SER A 1 319 ? 2.702 -22.800 0.090 1.00 50.00 319 SER A CA 1
ATOM 2527 C C . SER A 1 319 ? 2.481 -24.195 0.664 1.00 50.00 319 SER A C 1
ATOM 2529 O O . SER A 1 319 ? 1.343 -24.595 0.878 1.00 50.00 319 SER A O 1
ATOM 2531 N N . VAL A 1 320 ? 3.548 -24.977 0.854 1.00 57.88 320 VAL A N 1
ATOM 2532 C CA . VAL A 1 320 ? 3.444 -26.357 1.359 1.00 57.88 320 VAL A CA 1
ATOM 2533 C C . VAL A 1 320 ? 4.522 -26.611 2.404 1.00 57.88 320 VAL A C 1
ATOM 2535 O O . VAL A 1 320 ? 5.696 -26.387 2.124 1.00 57.88 320 VAL A O 1
ATOM 2538 N N . TRP A 1 321 ? 4.117 -27.112 3.565 1.00 64.00 321 TRP A N 1
ATOM 2539 C CA . TRP A 1 321 ? 4.962 -27.543 4.676 1.00 64.00 321 TRP A CA 1
ATOM 2540 C C . TRP A 1 321 ? 4.973 -29.059 4.783 1.00 64.00 321 TRP A C 1
ATOM 2542 O O . TRP A 1 321 ? 4.000 -29.714 4.412 1.00 64.00 321 TRP A O 1
ATOM 2552 N N . PHE A 1 322 ? 6.060 -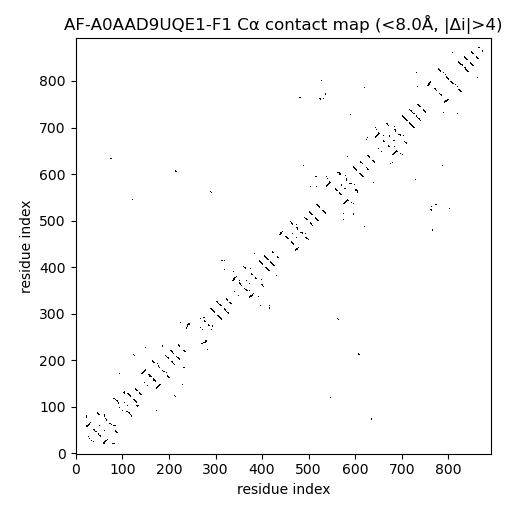29.629 5.299 1.00 63.62 322 PHE A N 1
ATOM 2553 C CA . PHE A 1 322 ? 6.227 -31.077 5.372 1.00 63.62 322 PHE A CA 1
ATOM 2554 C C . PHE A 1 322 ? 6.693 -31.517 6.752 1.00 63.62 322 PHE A C 1
ATOM 2556 O O . PHE A 1 322 ? 7.683 -31.010 7.269 1.00 63.62 322 PHE A O 1
ATOM 2563 N N . PHE A 1 323 ? 6.019 -32.524 7.297 1.00 71.12 323 PHE A N 1
ATOM 2564 C CA . PHE A 1 323 ? 6.330 -33.121 8.589 1.00 71.12 323 PHE A CA 1
ATOM 2565 C C . PHE A 1 323 ? 6.413 -34.638 8.474 1.00 71.12 323 PHE A C 1
ATOM 2567 O O . PHE A 1 323 ? 5.719 -35.256 7.660 1.00 71.12 323 PHE A O 1
ATOM 2574 N N . ILE A 1 324 ? 7.240 -35.251 9.321 1.00 72.56 324 ILE A N 1
ATOM 2575 C CA . ILE A 1 324 ? 7.420 -36.702 9.377 1.00 72.56 324 ILE A CA 1
ATOM 2576 C C . ILE A 1 324 ? 7.201 -37.197 10.803 1.00 72.56 324 ILE A C 1
ATOM 2578 O O . ILE A 1 324 ? 7.697 -36.622 11.769 1.00 72.56 324 ILE A O 1
ATOM 2582 N N . SER A 1 325 ? 6.468 -38.297 10.925 1.00 80.56 325 SER A N 1
ATOM 2583 C CA . SER A 1 325 ? 6.281 -39.050 12.161 1.00 80.56 325 SER A CA 1
ATOM 2584 C C . SER A 1 325 ? 6.706 -40.499 11.933 1.00 80.56 325 SER A C 1
ATOM 2586 O O . SER A 1 325 ? 6.274 -41.142 10.975 1.00 80.56 325 SER A O 1
ATOM 2588 N N . SER A 1 326 ? 7.553 -41.026 12.815 1.00 78.44 326 SER A N 1
ATOM 2589 C CA . SER A 1 326 ? 7.933 -42.443 12.839 1.00 78.44 326 SER A CA 1
ATOM 2590 C C . SER A 1 326 ? 7.129 -43.169 13.918 1.00 78.44 326 SER A C 1
ATOM 2592 O O . SER A 1 326 ? 6.977 -42.650 15.023 1.00 78.44 326 SER A O 1
ATOM 2594 N N . ASP A 1 327 ? 6.604 -44.360 13.613 1.00 70.69 327 ASP A N 1
ATOM 2595 C CA . ASP A 1 327 ? 5.907 -45.233 14.575 1.00 70.69 327 ASP A CA 1
ATOM 2596 C C . ASP A 1 327 ? 4.735 -44.552 15.332 1.00 70.69 327 ASP A C 1
ATOM 2598 O O . ASP A 1 327 ? 4.486 -44.833 16.504 1.00 70.69 327 ASP A O 1
ATOM 2602 N N . ASN A 1 328 ? 3.985 -43.658 14.666 1.00 66.69 328 ASN A N 1
ATOM 2603 C CA . ASN A 1 328 ? 2.917 -42.835 15.270 1.00 66.69 328 ASN A CA 1
ATOM 2604 C C . ASN A 1 328 ? 3.379 -41.906 16.415 1.00 66.69 328 ASN A C 1
ATOM 2606 O O . ASN A 1 328 ? 2.555 -41.498 17.242 1.00 66.69 328 ASN A O 1
ATOM 2610 N N . GLY A 1 329 ? 4.669 -41.569 16.468 1.00 69.69 329 GLY A N 1
ATOM 2611 C CA . GLY A 1 329 ? 5.204 -40.511 17.325 1.00 69.69 329 GLY A CA 1
ATOM 2612 C C . GLY A 1 329 ? 4.772 -39.102 16.885 1.00 69.69 329 GLY A C 1
ATOM 2613 O O . GLY A 1 329 ? 3.992 -38.969 15.937 1.00 69.69 329 GLY A O 1
ATOM 2614 N N . PRO A 1 330 ? 5.269 -38.045 17.549 1.00 73.06 330 PRO A N 1
ATOM 2615 C CA . PRO A 1 330 ? 4.988 -36.668 17.151 1.00 73.06 330 PRO A CA 1
ATOM 2616 C C . PRO A 1 330 ? 5.486 -36.390 15.726 1.00 73.06 330 PRO A C 1
ATOM 2618 O O . PRO A 1 330 ? 6.522 -36.917 15.301 1.00 73.06 330 PRO A O 1
ATOM 2621 N N . PHE A 1 331 ? 4.734 -35.578 14.982 1.00 76.06 331 PHE A N 1
ATOM 2622 C CA . PHE A 1 331 ? 5.194 -35.031 13.710 1.00 76.06 331 PHE A CA 1
ATOM 2623 C C . PHE A 1 331 ? 6.294 -34.019 13.985 1.00 76.06 331 PHE A C 1
ATOM 2625 O O . PHE A 1 331 ? 6.082 -33.041 14.690 1.00 76.06 331 PHE A O 1
ATOM 2632 N N . ASN A 1 332 ? 7.466 -34.267 13.422 1.00 66.31 332 ASN A N 1
ATOM 2633 C CA . ASN A 1 332 ? 8.580 -33.343 13.493 1.00 66.31 332 ASN A CA 1
ATOM 2634 C C . ASN A 1 332 ? 8.831 -32.786 12.101 1.00 66.31 332 ASN A C 1
ATOM 2636 O O . ASN A 1 332 ? 8.703 -33.506 11.101 1.00 66.31 332 ASN A O 1
ATOM 2640 N N . GLU A 1 333 ? 9.226 -31.518 12.041 1.00 63.66 333 GLU A N 1
ATOM 2641 C CA . GLU A 1 333 ? 9.878 -31.024 10.841 1.00 63.66 333 GLU A CA 1
ATOM 2642 C C . GLU A 1 333 ? 11.084 -31.921 10.556 1.00 63.66 333 GLU A C 1
ATOM 2644 O O . GLU A 1 333 ? 11.838 -32.275 11.474 1.00 63.66 333 GLU A O 1
ATOM 2649 N N . PRO A 1 334 ? 11.267 -32.357 9.306 1.00 59.59 334 PRO A N 1
ATOM 2650 C CA . PRO A 1 334 ? 12.429 -33.145 8.971 1.00 59.59 334 PRO A CA 1
ATOM 2651 C C . PRO A 1 334 ? 13.694 -32.342 9.286 1.00 59.59 334 PRO A C 1
ATOM 2653 O O . PRO A 1 334 ? 13.961 -31.318 8.664 1.00 59.59 334 PRO A O 1
ATOM 2656 N N . SER A 1 335 ? 14.494 -32.809 10.249 1.00 44.75 335 SER A N 1
ATOM 2657 C CA . SER A 1 335 ? 15.734 -32.137 10.635 1.00 44.75 335 SER A CA 1
ATOM 2658 C C . SER A 1 335 ? 16.769 -32.263 9.514 1.00 44.75 335 SER A C 1
ATOM 2660 O O . SER A 1 335 ? 17.513 -33.246 9.450 1.00 44.75 335 SER A O 1
ATOM 2662 N N . LEU A 1 336 ? 16.819 -31.291 8.607 1.00 54.66 336 LEU A N 1
ATOM 2663 C CA . LEU A 1 336 ? 17.809 -31.230 7.536 1.00 54.66 336 LEU A CA 1
ATOM 2664 C C . LEU A 1 336 ? 18.315 -29.796 7.409 1.00 54.66 336 LEU A C 1
ATOM 2666 O O . LEU A 1 336 ? 17.567 -28.868 7.128 1.00 54.66 336 LEU A O 1
ATOM 2670 N N . GLY A 1 337 ? 19.604 -29.624 7.701 1.00 57.94 337 GLY A N 1
ATOM 2671 C CA . GLY A 1 337 ? 20.210 -28.313 7.890 1.00 57.94 337 GLY A CA 1
ATOM 2672 C C . GLY A 1 337 ? 20.392 -27.505 6.598 1.00 57.94 337 GLY A C 1
ATOM 2673 O O . GLY A 1 337 ? 20.440 -28.084 5.504 1.00 57.94 337 GLY A O 1
ATOM 2674 N N . PRO A 1 338 ? 20.551 -26.175 6.735 1.00 66.38 338 PRO A N 1
ATOM 2675 C CA . PRO A 1 338 ? 20.875 -25.271 5.634 1.00 66.38 338 PRO A CA 1
ATOM 2676 C C . PRO A 1 338 ? 22.030 -25.816 4.796 1.00 66.38 338 PRO A C 1
ATOM 2678 O O . PRO A 1 338 ? 23.088 -26.139 5.340 1.00 66.38 338 PRO A O 1
ATOM 2681 N N . GLN A 1 339 ? 21.849 -25.902 3.477 1.00 80.38 339 GLN A N 1
ATOM 2682 C CA . GLN A 1 339 ? 22.962 -26.219 2.587 1.00 80.38 339 GLN A CA 1
ATOM 2683 C C . GLN A 1 339 ? 23.723 -24.934 2.259 1.00 80.38 339 GLN A C 1
ATOM 2685 O O . GLN A 1 339 ? 23.129 -23.946 1.819 1.00 80.38 339 GLN A O 1
ATOM 2690 N N . THR A 1 340 ? 25.040 -24.963 2.453 1.00 84.00 340 THR A N 1
ATOM 2691 C CA . THR A 1 340 ? 25.944 -23.939 1.925 1.00 84.00 340 THR A CA 1
ATOM 2692 C C . THR A 1 340 ? 26.457 -24.415 0.578 1.00 84.00 340 THR A C 1
ATOM 2694 O O . THR A 1 340 ? 27.233 -25.365 0.524 1.00 84.00 340 THR A O 1
ATOM 2697 N N . LEU A 1 341 ? 26.032 -23.767 -0.502 1.00 88.38 341 LEU A N 1
ATOM 2698 C CA . LEU A 1 341 ? 26.569 -23.994 -1.836 1.00 88.38 341 LEU A CA 1
ATOM 2699 C C . LEU A 1 341 ? 27.772 -23.078 -2.064 1.00 88.38 341 LEU A C 1
ATOM 2701 O O . LEU A 1 341 ? 27.614 -21.860 -2.072 1.00 88.38 341 LEU A O 1
ATOM 2705 N N . ASP A 1 342 ? 28.948 -23.659 -2.297 1.00 87.62 342 ASP A N 1
ATOM 2706 C CA . ASP A 1 342 ? 30.083 -22.931 -2.868 1.00 87.62 342 ASP A CA 1
ATOM 2707 C C . ASP A 1 342 ? 30.087 -23.107 -4.386 1.00 87.62 342 ASP A C 1
ATOM 2709 O O . ASP A 1 342 ? 30.398 -24.188 -4.887 1.00 87.62 342 ASP A O 1
ATOM 2713 N N . VAL A 1 343 ? 29.722 -22.053 -5.120 1.00 86.75 343 VAL A N 1
ATOM 2714 C CA . VAL A 1 343 ? 29.643 -22.100 -6.589 1.00 86.75 343 VAL A CA 1
ATOM 2715 C C . VAL A 1 343 ? 31.019 -22.159 -7.259 1.00 86.75 343 VAL A C 1
ATOM 2717 O O . VAL A 1 343 ? 31.100 -22.499 -8.436 1.00 86.75 343 VAL A O 1
ATOM 2720 N N . ALA A 1 344 ? 32.101 -21.864 -6.527 1.00 81.00 344 ALA A N 1
ATOM 2721 C CA . ALA A 1 344 ? 33.476 -21.989 -7.013 1.00 81.00 344 ALA A CA 1
ATOM 2722 C C . ALA A 1 344 ? 34.102 -23.363 -6.695 1.00 81.00 344 ALA A C 1
ATOM 2724 O O . ALA A 1 344 ? 35.185 -23.683 -7.193 1.00 81.00 344 ALA A O 1
ATOM 2725 N N . SER A 1 345 ? 33.439 -24.188 -5.876 1.00 81.56 345 SER A N 1
ATOM 2726 C CA . SER A 1 345 ? 33.914 -25.520 -5.492 1.00 81.56 345 SER A CA 1
ATOM 2727 C C . SER A 1 345 ? 33.488 -26.594 -6.497 1.00 81.56 345 SER A C 1
ATOM 2729 O O . SER A 1 345 ? 32.359 -26.618 -6.980 1.00 81.56 345 SER A O 1
ATOM 2731 N N . ALA A 1 346 ? 34.383 -27.551 -6.761 1.00 72.50 346 ALA A N 1
ATOM 2732 C CA . ALA A 1 346 ? 34.055 -28.767 -7.509 1.00 72.50 346 ALA A CA 1
ATOM 2733 C C . ALA A 1 346 ? 33.275 -29.798 -6.665 1.00 72.50 346 ALA A C 1
ATOM 2735 O O . ALA A 1 346 ? 32.682 -30.726 -7.216 1.00 72.50 346 ALA A O 1
ATOM 2736 N N . GLU A 1 347 ? 33.288 -29.662 -5.337 1.00 82.38 347 GLU A N 1
ATOM 2737 C CA . GLU A 1 347 ? 32.556 -30.535 -4.420 1.00 82.38 347 GLU A CA 1
ATOM 2738 C C . GLU A 1 347 ? 31.181 -29.940 -4.105 1.00 82.38 347 GLU A C 1
ATOM 2740 O O . GLU A 1 347 ? 31.078 -28.865 -3.511 1.00 82.38 347 GLU A O 1
ATOM 2745 N N . LEU A 1 348 ? 30.124 -30.659 -4.491 1.00 82.81 348 LEU A N 1
ATOM 2746 C CA . LEU A 1 348 ? 28.744 -30.281 -4.198 1.00 82.81 348 LEU A CA 1
ATOM 2747 C C . LEU A 1 348 ? 28.326 -30.735 -2.791 1.00 82.81 348 LEU A C 1
ATOM 2749 O O . LEU A 1 348 ? 28.655 -31.858 -2.390 1.00 82.81 348 LEU A O 1
ATOM 2753 N N . PRO A 1 349 ? 27.535 -29.924 -2.064 1.00 80.38 349 PRO A N 1
ATOM 2754 C CA . PRO A 1 349 ? 26.888 -30.358 -0.833 1.00 80.38 349 PRO A CA 1
ATOM 2755 C C . PRO A 1 349 ? 26.008 -31.589 -1.059 1.00 80.38 349 PRO A C 1
ATOM 2757 O O . PRO A 1 349 ? 25.474 -31.815 -2.150 1.00 80.38 349 PRO A O 1
ATOM 2760 N N . ALA A 1 350 ? 25.806 -32.377 -0.002 1.00 66.81 350 ALA A N 1
ATOM 2761 C CA . ALA A 1 350 ? 24.867 -33.487 -0.057 1.00 66.81 350 ALA A CA 1
ATOM 2762 C C . ALA A 1 350 ? 23.480 -32.972 -0.489 1.00 66.81 350 ALA A C 1
ATOM 2764 O O . ALA A 1 350 ? 23.005 -31.961 0.016 1.00 66.81 350 ALA A O 1
ATOM 2765 N N . HIS A 1 351 ? 22.821 -33.688 -1.404 1.00 72.69 351 HIS A N 1
ATOM 2766 C CA . HIS A 1 351 ? 21.485 -33.356 -1.927 1.00 72.69 351 HIS A CA 1
ATOM 2767 C C . HIS A 1 351 ? 21.405 -32.161 -2.886 1.00 72.69 351 HIS A C 1
ATOM 2769 O O . HIS A 1 351 ? 20.310 -31.884 -3.365 1.00 72.69 351 HIS A O 1
ATOM 2775 N N . VAL A 1 352 ? 22.517 -31.514 -3.241 1.00 80.00 352 VAL A N 1
ATOM 2776 C CA . VAL A 1 352 ? 22.554 -30.548 -4.349 1.00 80.00 352 VAL A CA 1
ATOM 2777 C C . VAL A 1 352 ? 22.987 -31.260 -5.632 1.00 80.00 352 VAL A C 1
ATOM 2779 O O . VAL A 1 352 ? 23.939 -32.040 -5.637 1.00 80.00 352 VAL A O 1
ATOM 2782 N N . GLN A 1 353 ? 22.279 -31.001 -6.725 1.00 85.31 353 GLN A N 1
ATOM 2783 C CA . GLN A 1 353 ? 22.644 -31.399 -8.080 1.00 85.31 353 GLN A CA 1
ATOM 2784 C C . GLN A 1 353 ? 22.953 -30.173 -8.918 1.00 85.31 353 GLN A C 1
ATOM 2786 O O . GLN A 1 353 ? 22.314 -29.134 -8.761 1.00 85.31 353 GLN A O 1
ATOM 2791 N N . SER A 1 354 ? 23.904 -30.329 -9.833 1.00 87.94 354 SER A N 1
ATOM 2792 C CA . SER A 1 354 ? 24.122 -29.395 -10.925 1.00 87.94 354 SER A CA 1
ATOM 2793 C C . SER A 1 354 ? 23.585 -29.975 -12.235 1.00 87.94 354 SER A C 1
ATOM 2795 O O . SER A 1 354 ? 23.779 -31.153 -12.541 1.00 87.94 354 SER A O 1
ATOM 2797 N N . GLU A 1 355 ? 22.917 -29.134 -13.013 1.00 86.62 355 GLU A N 1
ATOM 2798 C CA . GLU A 1 355 ? 22.570 -29.368 -14.410 1.00 86.62 355 GLU A CA 1
ATOM 2799 C C . GLU A 1 355 ? 23.325 -28.339 -15.253 1.00 86.62 355 GLU A C 1
ATOM 2801 O O . GLU A 1 355 ? 23.169 -27.134 -15.058 1.00 86.62 355 GLU A O 1
ATOM 2806 N N . ASP A 1 356 ? 24.178 -28.817 -16.155 1.00 82.44 356 ASP A N 1
ATOM 2807 C CA . ASP A 1 356 ? 24.956 -27.974 -17.060 1.00 82.44 356 ASP A CA 1
ATOM 2808 C C . ASP A 1 356 ? 24.263 -27.930 -18.427 1.00 82.44 356 ASP A C 1
ATOM 2810 O O . ASP A 1 356 ? 24.189 -28.939 -19.135 1.00 82.44 356 ASP A O 1
ATOM 2814 N N . SER A 1 357 ? 23.734 -26.760 -18.786 1.00 74.38 357 SER A N 1
ATOM 2815 C CA . SER A 1 357 ? 23.119 -26.500 -20.090 1.00 74.38 357 SER A CA 1
ATOM 2816 C C . SER A 1 357 ? 24.044 -25.700 -21.021 1.00 74.38 357 SER A C 1
ATOM 2818 O O . SER A 1 357 ? 23.573 -24.954 -21.882 1.00 74.38 357 SER A O 1
ATOM 2820 N N . GLY A 1 358 ? 25.364 -25.807 -20.835 1.00 73.31 358 GLY A N 1
ATOM 2821 C CA . GLY A 1 358 ? 26.409 -25.161 -21.629 1.00 73.31 358 GLY A CA 1
ATOM 2822 C C . GLY A 1 358 ? 26.819 -23.794 -21.082 1.00 73.31 358 GLY A C 1
ATOM 2823 O O . GLY A 1 358 ? 27.942 -23.626 -20.622 1.00 73.31 358 GLY A O 1
ATOM 2824 N N . ASN A 1 359 ? 25.913 -22.813 -21.134 1.00 73.31 359 ASN A N 1
ATOM 2825 C CA . ASN A 1 359 ? 26.189 -21.435 -20.683 1.00 73.31 359 ASN A CA 1
ATOM 2826 C C . ASN A 1 359 ? 25.664 -21.139 -19.268 1.00 73.31 359 ASN A C 1
ATOM 2828 O O . ASN A 1 359 ? 25.848 -20.038 -18.752 1.00 73.31 359 ASN A O 1
ATOM 2832 N N . VAL A 1 360 ? 24.949 -22.092 -18.670 1.00 79.62 360 VAL A N 1
ATOM 2833 C CA . VAL A 1 360 ? 24.329 -21.959 -17.351 1.00 79.62 360 VAL A CA 1
ATOM 2834 C C . VAL A 1 360 ? 24.543 -23.257 -16.595 1.00 79.62 360 VAL A C 1
ATOM 2836 O O . VAL A 1 360 ? 24.143 -24.320 -17.071 1.00 79.62 360 VAL A O 1
ATOM 2839 N N . VAL A 1 361 ? 25.122 -23.159 -15.403 1.00 85.56 361 VAL A N 1
ATOM 2840 C CA . VAL A 1 361 ? 25.120 -24.250 -14.431 1.00 85.56 361 VAL A CA 1
ATOM 2841 C C . VAL A 1 361 ? 24.012 -23.974 -13.431 1.00 85.56 361 VAL A C 1
ATOM 2843 O O . VAL A 1 361 ? 24.046 -23.006 -12.674 1.00 85.56 361 VAL A O 1
ATOM 2846 N N . THR A 1 362 ? 22.996 -24.820 -13.454 1.00 85.50 362 THR A N 1
ATOM 2847 C CA . THR A 1 362 ? 21.854 -24.744 -12.554 1.00 85.50 362 THR A CA 1
ATOM 2848 C C . THR A 1 362 ? 22.084 -25.663 -11.367 1.00 85.50 362 THR A C 1
ATOM 2850 O O . THR A 1 362 ? 22.140 -26.876 -11.529 1.00 85.50 362 THR A O 1
ATOM 2853 N N . TYR A 1 363 ? 22.153 -25.103 -10.168 1.00 88.31 363 TYR A N 1
ATOM 2854 C CA . TYR A 1 363 ? 22.189 -25.842 -8.918 1.00 88.31 363 TYR A CA 1
ATOM 2855 C C . TYR A 1 363 ? 20.790 -25.896 -8.321 1.00 88.31 363 TYR A C 1
ATOM 2857 O O . TYR A 1 363 ? 20.146 -24.873 -8.066 1.00 88.31 363 TYR A O 1
ATOM 2865 N N . THR A 1 364 ? 20.324 -27.114 -8.098 1.00 81.69 364 THR A N 1
ATOM 2866 C CA . THR A 1 364 ? 19.033 -27.393 -7.479 1.00 81.69 364 THR A CA 1
ATOM 2867 C C . THR A 1 364 ? 19.207 -28.428 -6.392 1.00 81.69 364 THR A C 1
ATOM 2869 O O . THR A 1 364 ? 20.114 -29.260 -6.419 1.00 81.69 364 THR A O 1
ATOM 2872 N N . VAL A 1 365 ? 18.326 -28.385 -5.409 1.00 76.94 365 VAL A N 1
ATOM 2873 C CA . VAL A 1 365 ? 18.211 -29.469 -4.447 1.00 76.94 365 VAL A CA 1
ATOM 2874 C C . VAL A 1 365 ? 17.474 -30.633 -5.101 1.00 76.94 365 VAL A C 1
ATOM 2876 O O . VAL A 1 365 ? 16.400 -30.444 -5.668 1.00 76.94 365 VAL A O 1
ATOM 2879 N N . ILE A 1 366 ? 18.000 -31.850 -4.954 1.00 60.38 366 ILE A N 1
ATOM 2880 C CA . ILE A 1 366 ? 17.257 -33.072 -5.260 1.00 60.38 366 ILE A CA 1
ATOM 2881 C C . ILE A 1 366 ? 16.145 -33.218 -4.222 1.00 60.38 366 ILE A C 1
ATOM 2883 O O . ILE A 1 366 ? 16.451 -33.455 -3.047 1.00 60.38 366 ILE A O 1
ATOM 2887 N N . PRO A 1 367 ? 14.864 -33.196 -4.617 1.00 52.84 367 PRO A N 1
ATOM 2888 C CA . PRO A 1 367 ? 13.799 -33.557 -3.703 1.00 52.84 367 PRO A CA 1
ATOM 2889 C C . PRO A 1 367 ? 13.912 -35.063 -3.436 1.00 52.84 367 PRO A C 1
ATOM 2891 O O . PRO A 1 367 ? 13.507 -35.890 -4.254 1.00 52.84 367 PRO A O 1
ATOM 2894 N N . ARG A 1 368 ? 14.485 -35.464 -2.297 1.00 46.19 368 ARG A N 1
ATOM 2895 C CA . ARG A 1 368 ? 14.293 -36.832 -1.797 1.00 46.19 368 ARG A CA 1
ATOM 2896 C C . ARG A 1 368 ? 12.958 -36.860 -1.078 1.00 46.19 368 ARG A C 1
ATOM 2898 O O . ARG A 1 368 ? 12.789 -36.104 -0.133 1.00 46.19 368 ARG A O 1
ATOM 2905 N N . HIS A 1 369 ? 12.035 -37.693 -1.564 1.00 45.53 369 HIS A N 1
ATOM 2906 C CA . HIS A 1 369 ? 10.713 -37.984 -0.991 1.00 45.53 369 HIS A CA 1
ATOM 2907 C C . HIS A 1 369 ? 10.284 -37.037 0.145 1.00 45.53 369 HIS A C 1
ATOM 2909 O O . HIS A 1 369 ? 10.396 -37.376 1.319 1.00 45.53 369 HIS A O 1
ATOM 2915 N N . ARG A 1 370 ? 9.774 -35.856 -0.237 1.00 42.09 370 ARG A N 1
ATOM 2916 C CA . ARG A 1 370 ? 9.057 -34.910 0.644 1.00 42.09 370 ARG A CA 1
ATOM 2917 C C . ARG A 1 370 ? 9.852 -34.313 1.807 1.00 42.09 370 ARG A C 1
ATOM 2919 O O . ARG A 1 370 ? 9.259 -33.800 2.747 1.00 42.09 370 ARG A O 1
ATOM 2926 N N . LEU A 1 371 ? 11.176 -34.351 1.730 1.00 47.88 371 LEU A N 1
ATOM 2927 C CA . LEU A 1 371 ? 12.072 -33.641 2.634 1.00 47.88 371 LEU A CA 1
ATOM 2928 C C . LEU A 1 371 ? 12.463 -32.298 2.001 1.00 47.88 371 LEU A C 1
ATOM 2930 O O . LEU A 1 371 ? 12.970 -32.281 0.876 1.00 47.88 371 LEU A O 1
ATOM 2934 N N . HIS A 1 372 ? 12.242 -31.186 2.707 1.00 55.56 372 HIS A N 1
ATOM 2935 C CA . HIS A 1 372 ? 12.749 -29.877 2.287 1.00 55.56 372 HIS A CA 1
ATOM 2936 C C . HIS A 1 372 ? 14.253 -29.811 2.557 1.00 55.56 372 HIS A C 1
ATOM 2938 O O . HIS A 1 372 ? 14.677 -29.767 3.707 1.00 55.56 372 HIS A O 1
ATOM 2944 N N . TYR A 1 373 ? 15.064 -29.785 1.499 1.00 64.75 373 TYR A N 1
ATOM 2945 C CA . TYR A 1 373 ? 16.400 -29.203 1.591 1.00 64.75 373 TYR A CA 1
ATOM 2946 C C . TYR A 1 373 ? 16.384 -27.886 0.826 1.00 64.75 373 TYR A C 1
ATOM 2948 O O . TYR A 1 373 ? 15.722 -27.766 -0.206 1.00 64.75 373 TYR A O 1
ATOM 2956 N N . VAL A 1 374 ? 17.127 -26.904 1.320 1.00 71.88 374 VAL A N 1
ATOM 2957 C CA . VAL A 1 374 ? 17.243 -25.605 0.666 1.00 71.88 374 VAL A CA 1
ATOM 2958 C C . VAL A 1 374 ? 18.687 -25.130 0.687 1.00 71.88 374 VAL A C 1
ATOM 2960 O O . VAL A 1 374 ? 19.426 -25.360 1.650 1.00 71.88 374 VAL A O 1
ATOM 2963 N N . ILE A 1 375 ? 19.093 -24.473 -0.397 1.00 83.69 375 ILE A N 1
ATOM 2964 C CA . ILE A 1 375 ? 20.355 -23.742 -0.452 1.00 83.69 375 ILE A CA 1
ATOM 2965 C C . ILE A 1 375 ? 20.151 -22.454 0.346 1.00 83.69 375 ILE A C 1
ATOM 2967 O O . ILE A 1 375 ? 19.534 -21.504 -0.122 1.00 83.69 375 ILE A O 1
ATOM 2971 N N . ALA A 1 376 ? 20.629 -22.448 1.582 1.00 81.25 376 ALA A N 1
ATOM 2972 C CA . ALA A 1 376 ? 20.451 -21.338 2.510 1.00 81.25 376 ALA A CA 1
ATOM 2973 C C . ALA A 1 376 ? 21.566 -20.304 2.416 1.00 81.25 376 ALA A C 1
ATOM 2975 O O . ALA A 1 376 ? 21.367 -19.132 2.725 1.00 81.25 376 ALA A O 1
ATOM 2976 N N . THR A 1 377 ? 22.755 -20.752 2.025 1.00 84.44 377 THR A N 1
ATOM 2977 C CA . THR A 1 377 ? 23.911 -19.886 1.851 1.00 84.44 377 THR A CA 1
ATOM 2978 C C . THR A 1 377 ? 24.531 -20.185 0.500 1.00 84.44 377 THR A C 1
ATOM 2980 O O . THR A 1 377 ? 24.769 -21.343 0.165 1.00 84.44 377 THR A O 1
ATOM 2983 N N . VAL A 1 378 ? 24.811 -19.140 -0.266 1.00 88.44 378 VAL A N 1
ATOM 2984 C CA . VAL A 1 378 ? 25.589 -19.216 -1.499 1.00 88.44 378 VAL A CA 1
ATOM 2985 C C . VAL A 1 378 ? 26.879 -18.453 -1.261 1.00 88.44 378 VAL A C 1
ATOM 2987 O O . VAL A 1 378 ? 26.852 -17.274 -0.902 1.00 88.44 378 VAL A O 1
ATOM 2990 N N . VAL A 1 379 ? 28.008 -19.128 -1.437 1.00 88.06 379 VAL A N 1
ATOM 2991 C CA . VAL A 1 379 ? 29.346 -18.543 -1.349 1.00 88.06 379 VAL A CA 1
ATOM 2992 C C . VAL A 1 379 ? 30.083 -18.721 -2.670 1.00 88.06 379 VAL A C 1
ATOM 2994 O O . VAL A 1 379 ? 29.812 -19.654 -3.420 1.00 88.06 379 VAL A O 1
ATOM 2997 N N . SER A 1 380 ? 31.021 -17.826 -2.952 1.00 86.19 380 SER A N 1
ATOM 2998 C CA . SER A 1 380 ? 32.015 -17.995 -4.011 1.00 86.19 380 SER A CA 1
ATOM 2999 C C . SER A 1 380 ? 33.368 -17.547 -3.483 1.00 86.19 380 SER A C 1
ATOM 3001 O O . SER A 1 380 ? 33.480 -16.447 -2.940 1.00 86.19 380 SER A O 1
ATOM 3003 N N . ASN A 1 381 ? 34.389 -18.402 -3.586 1.00 79.88 381 ASN A N 1
ATOM 3004 C CA . ASN A 1 381 ? 35.752 -18.112 -3.117 1.00 79.88 381 ASN A CA 1
ATOM 3005 C C . ASN A 1 381 ? 35.817 -17.605 -1.657 1.00 79.88 381 ASN A C 1
ATOM 3007 O O . ASN A 1 381 ? 36.636 -16.755 -1.313 1.00 79.88 381 ASN A O 1
ATOM 3011 N N . GLY A 1 382 ? 34.938 -18.109 -0.783 1.00 74.38 382 GLY A N 1
ATOM 3012 C CA . GLY A 1 382 ? 34.858 -17.704 0.627 1.00 74.38 382 GLY A CA 1
ATOM 3013 C C . GLY A 1 382 ? 34.080 -16.410 0.906 1.00 74.38 382 GLY A C 1
ATOM 3014 O O . GLY A 1 382 ? 33.892 -16.069 2.074 1.00 74.38 382 GLY A O 1
ATOM 3015 N N . HIS A 1 383 ? 33.580 -15.718 -0.121 1.00 79.25 383 HIS A N 1
ATOM 3016 C CA . HIS A 1 383 ? 32.692 -14.566 0.026 1.00 79.25 383 HIS A CA 1
ATOM 3017 C C . HIS A 1 383 ? 31.223 -14.994 -0.026 1.00 79.25 383 HIS A C 1
ATOM 3019 O O . HIS A 1 383 ? 30.820 -15.775 -0.886 1.00 79.25 383 HIS A O 1
ATOM 3025 N N . VAL A 1 384 ? 30.414 -14.477 0.900 1.00 81.12 384 VAL A N 1
ATOM 3026 C CA . VAL A 1 384 ? 28.974 -14.750 0.977 1.00 81.12 384 VAL A CA 1
ATOM 3027 C C . VAL A 1 384 ? 28.235 -13.897 -0.049 1.00 81.12 384 VAL A C 1
ATOM 3029 O O . VAL A 1 384 ? 28.236 -12.673 0.050 1.00 81.12 384 VAL A O 1
ATOM 3032 N N . ILE A 1 385 ? 27.595 -14.552 -1.016 1.00 81.00 385 ILE A N 1
ATOM 3033 C CA . ILE A 1 385 ? 26.722 -13.924 -2.020 1.00 81.00 385 ILE A CA 1
ATOM 3034 C C . ILE A 1 385 ? 25.312 -13.778 -1.460 1.00 81.00 385 ILE A C 1
ATOM 3036 O O . ILE A 1 385 ? 24.661 -12.751 -1.628 1.00 81.00 385 ILE A O 1
ATOM 3040 N N . PHE A 1 386 ? 24.851 -14.818 -0.775 1.00 82.50 386 PHE A N 1
ATOM 3041 C CA . PHE A 1 386 ? 23.521 -14.895 -0.201 1.00 82.50 386 PHE A CA 1
ATOM 3042 C C . PHE A 1 386 ? 23.581 -15.707 1.073 1.00 82.50 386 PHE A C 1
ATOM 3044 O O . PHE A 1 386 ? 24.233 -16.750 1.114 1.00 82.50 386 PHE A O 1
ATOM 3051 N N . ASP A 1 387 ? 22.908 -15.226 2.107 1.00 80.44 387 ASP A N 1
ATOM 3052 C CA . ASP A 1 387 ? 22.802 -15.928 3.372 1.00 80.44 387 ASP A CA 1
ATOM 3053 C C . ASP A 1 387 ? 21.433 -15.690 3.984 1.00 80.44 387 ASP A C 1
ATOM 3055 O O . ASP A 1 387 ? 21.061 -14.565 4.307 1.00 80.44 387 ASP A O 1
ATOM 3059 N N . TYR A 1 388 ? 20.699 -16.781 4.130 1.00 75.06 388 TYR A N 1
ATOM 3060 C CA . TYR A 1 388 ? 19.361 -16.823 4.692 1.00 75.06 388 TYR A CA 1
ATOM 3061 C C . TYR A 1 388 ? 19.273 -17.806 5.863 1.00 75.06 388 TYR A C 1
ATOM 3063 O O . TYR A 1 388 ? 18.191 -18.249 6.239 1.00 75.06 388 TYR A O 1
ATOM 3071 N N . ARG A 1 389 ? 20.417 -18.160 6.469 1.00 69.69 389 ARG A N 1
ATOM 3072 C CA . ARG A 1 389 ? 20.483 -19.124 7.584 1.00 69.69 389 ARG A CA 1
ATOM 3073 C C . ARG A 1 389 ? 19.643 -18.737 8.798 1.00 69.69 389 ARG A C 1
ATOM 3075 O O . ARG A 1 389 ? 19.304 -19.614 9.583 1.00 69.69 389 ARG A O 1
ATOM 3082 N N . HIS A 1 390 ? 19.347 -17.452 8.964 1.00 50.88 390 HIS A N 1
ATOM 3083 C CA . HIS A 1 390 ? 18.580 -16.935 10.095 1.00 50.88 390 HIS A CA 1
ATOM 3084 C C . HIS A 1 390 ? 17.063 -16.948 9.871 1.00 50.88 390 HIS A C 1
ATOM 3086 O O . HIS A 1 390 ? 16.338 -16.876 10.850 1.00 50.88 390 HIS A O 1
ATOM 3092 N N . ASP A 1 391 ? 16.612 -17.119 8.623 1.00 59.88 391 ASP A N 1
ATOM 3093 C CA . ASP A 1 391 ? 15.208 -17.015 8.202 1.00 59.88 391 ASP A CA 1
ATOM 3094 C C . ASP A 1 391 ? 14.811 -18.221 7.317 1.00 59.88 391 ASP A C 1
ATOM 3096 O O . ASP A 1 391 ? 14.093 -18.094 6.324 1.00 59.88 391 ASP A O 1
ATOM 3100 N N . LEU A 1 392 ? 15.327 -19.415 7.629 1.00 58.34 392 LEU A N 1
ATOM 3101 C CA . LEU A 1 392 ? 15.134 -20.628 6.815 1.00 58.34 392 LEU A CA 1
ATOM 3102 C C . LEU A 1 392 ? 13.671 -21.016 6.624 1.00 58.34 392 LEU A C 1
ATOM 3104 O O . LEU A 1 392 ? 13.299 -21.480 5.549 1.00 58.34 392 LEU A O 1
ATOM 3108 N N . GLU A 1 393 ? 12.858 -20.777 7.648 1.00 51.66 393 GLU A N 1
ATOM 3109 C CA . GLU A 1 393 ? 11.403 -20.941 7.642 1.00 51.66 393 GLU A CA 1
ATOM 3110 C C . GLU A 1 393 ? 10.724 -20.188 6.489 1.00 51.66 393 GLU A C 1
ATOM 3112 O O . GLU A 1 393 ? 9.676 -20.602 6.001 1.00 51.66 393 GLU A O 1
ATOM 3117 N N . LYS A 1 394 ? 11.350 -19.118 5.980 1.00 54.25 394 LYS A N 1
ATOM 3118 C CA . LYS A 1 394 ? 10.814 -18.322 4.877 1.00 54.25 394 LYS A CA 1
ATOM 3119 C C . LYS A 1 394 ? 11.168 -18.872 3.505 1.00 54.25 394 LYS A C 1
ATOM 3121 O O . LYS A 1 394 ? 10.662 -18.335 2.526 1.00 54.25 394 LYS A O 1
ATOM 3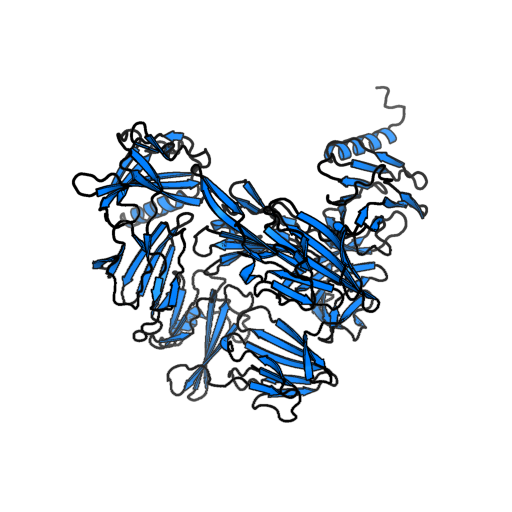126 N N . LEU A 1 395 ? 12.012 -19.897 3.377 1.00 58.34 395 LEU A N 1
ATOM 3127 C CA . LEU A 1 395 ? 12.476 -20.407 2.086 1.00 58.34 395 LEU A CA 1
ATOM 3128 C C . LEU A 1 395 ? 11.793 -21.728 1.713 1.00 58.34 395 LEU A C 1
ATOM 3130 O O . LEU A 1 395 ? 11.998 -22.758 2.346 1.00 58.34 395 LEU A O 1
ATOM 3134 N N . ARG A 1 396 ? 11.043 -21.727 0.609 1.00 61.16 396 ARG A N 1
ATOM 3135 C CA . ARG A 1 396 ? 10.471 -22.943 0.020 1.00 61.16 396 ARG A CA 1
ATOM 3136 C C . ARG A 1 396 ? 11.515 -23.679 -0.807 1.00 61.16 396 ARG A C 1
ATOM 3138 O O . ARG A 1 396 ? 11.662 -24.892 -0.683 1.00 61.16 396 ARG A O 1
ATOM 3145 N N . ASN A 1 397 ? 12.206 -22.946 -1.671 1.00 70.50 397 ASN A N 1
ATOM 3146 C CA . ASN A 1 397 ? 13.239 -23.468 -2.549 1.00 70.50 397 ASN A CA 1
ATOM 3147 C C . ASN A 1 397 ? 14.190 -22.333 -2.936 1.00 70.50 397 ASN A C 1
ATOM 3149 O O . ASN A 1 397 ? 13.785 -21.183 -3.091 1.00 70.50 397 ASN A O 1
ATOM 3153 N N . VAL A 1 398 ? 15.461 -22.662 -3.118 1.00 74.56 398 VAL A N 1
ATOM 3154 C CA . VAL A 1 398 ? 16.449 -21.734 -3.658 1.00 74.56 398 VAL A CA 1
ATOM 3155 C C . VAL A 1 398 ? 17.130 -22.451 -4.801 1.00 74.56 398 VAL A C 1
ATOM 3157 O O . VAL A 1 398 ? 17.819 -23.452 -4.601 1.00 74.56 398 VAL A O 1
ATOM 3160 N N . LYS A 1 399 ? 16.909 -21.935 -6.006 1.00 83.62 399 LYS A N 1
ATOM 3161 C CA . LYS A 1 399 ? 17.615 -22.357 -7.208 1.00 83.62 399 LYS A CA 1
ATOM 3162 C C . LYS A 1 399 ? 18.722 -21.349 -7.477 1.00 83.62 399 LYS A C 1
ATOM 3164 O O . LYS A 1 399 ? 18.481 -20.143 -7.475 1.00 83.62 399 LYS A O 1
ATOM 3169 N N . VAL A 1 400 ? 19.926 -21.848 -7.717 1.00 86.62 400 VAL A N 1
ATOM 3170 C CA . VAL A 1 400 ? 21.079 -21.005 -8.035 1.00 86.62 400 VAL A CA 1
ATOM 3171 C C . VAL A 1 400 ? 21.482 -21.287 -9.470 1.00 86.62 400 VAL A C 1
ATOM 3173 O O . VAL A 1 400 ? 21.795 -22.419 -9.810 1.00 86.62 400 VAL A O 1
ATOM 3176 N N . GLU A 1 401 ? 21.452 -20.279 -10.327 1.00 87.25 401 GLU A N 1
ATOM 3177 C CA . GLU A 1 401 ? 21.932 -20.374 -11.704 1.00 87.25 401 GLU A CA 1
ATOM 3178 C C . GLU A 1 401 ? 23.227 -19.576 -11.808 1.00 87.25 401 GLU A C 1
ATOM 3180 O O . GLU A 1 401 ? 23.259 -18.388 -11.490 1.00 87.25 401 GLU A O 1
ATOM 3185 N N . VAL A 1 402 ? 24.303 -20.227 -12.235 1.00 86.19 402 VAL A N 1
ATOM 3186 C CA . VAL A 1 402 ? 25.609 -19.599 -12.431 1.00 86.19 402 VAL A CA 1
ATOM 3187 C C . VAL A 1 402 ? 25.874 -19.502 -13.922 1.00 86.19 402 VAL A C 1
ATOM 3189 O O . VAL A 1 402 ? 25.800 -20.499 -14.640 1.00 86.19 402 VAL A O 1
ATOM 3192 N N . MET A 1 403 ? 26.153 -18.290 -14.384 1.00 84.88 403 MET A N 1
ATOM 3193 C CA . MET A 1 403 ? 26.379 -17.955 -15.784 1.00 84.88 403 MET A CA 1
ATOM 3194 C C . MET A 1 403 ? 27.580 -17.036 -15.881 1.00 84.88 403 MET A C 1
ATOM 3196 O O . MET A 1 403 ? 27.511 -15.900 -15.414 1.00 84.88 403 MET A O 1
ATOM 3200 N N . ASP A 1 404 ? 28.667 -17.512 -16.479 1.00 81.31 404 ASP A N 1
ATOM 3201 C CA . ASP A 1 404 ? 29.951 -16.811 -16.484 1.00 81.31 404 ASP A CA 1
ATOM 3202 C C . ASP A 1 404 ? 30.364 -16.401 -15.055 1.00 81.31 404 ASP A C 1
ATOM 3204 O O . ASP A 1 404 ? 30.662 -17.256 -14.221 1.00 81.31 404 ASP A O 1
ATOM 3208 N N . ASN A 1 405 ? 30.351 -15.102 -14.755 1.00 82.94 405 ASN A N 1
ATOM 3209 C CA . ASN A 1 405 ? 30.656 -14.530 -13.449 1.00 82.94 405 ASN A CA 1
ATOM 3210 C C . ASN A 1 405 ? 29.414 -13.991 -12.713 1.00 82.94 405 ASN A C 1
ATOM 3212 O O . ASN A 1 405 ? 29.544 -13.247 -11.744 1.00 82.94 405 ASN A O 1
ATOM 3216 N N . VAL A 1 406 ? 28.206 -14.338 -13.162 1.00 83.62 406 VAL A N 1
ATOM 3217 C CA . VAL A 1 406 ? 26.940 -13.902 -12.566 1.00 83.62 406 VAL A CA 1
ATOM 3218 C C . VAL A 1 406 ? 26.222 -15.076 -11.914 1.00 83.62 406 VAL A C 1
ATOM 3220 O O . VAL A 1 406 ? 26.065 -16.146 -12.497 1.00 83.62 406 VAL A O 1
ATOM 3223 N N . VAL A 1 407 ? 25.737 -14.849 -10.701 1.00 85.69 407 VAL A N 1
ATOM 3224 C CA . VAL A 1 407 ? 24.942 -15.782 -9.912 1.00 85.69 407 VAL A CA 1
ATOM 3225 C C . VAL A 1 407 ? 23.529 -15.230 -9.795 1.00 85.69 407 VAL A C 1
ATOM 3227 O O . VAL A 1 407 ? 23.295 -14.198 -9.164 1.00 85.69 407 VAL A O 1
ATOM 3230 N N . ALA A 1 408 ? 22.575 -15.912 -10.418 1.00 83.00 408 ALA A N 1
ATOM 3231 C CA . ALA A 1 408 ? 21.160 -15.680 -10.202 1.00 83.00 408 ALA A CA 1
ATOM 3232 C C . ALA A 1 408 ? 20.667 -16.587 -9.078 1.00 83.00 408 ALA A C 1
ATOM 3234 O O . ALA A 1 408 ? 20.803 -17.806 -9.133 1.00 83.00 408 ALA A O 1
ATOM 3235 N N . ILE A 1 409 ? 20.066 -15.986 -8.064 1.00 82.06 409 ILE A N 1
ATOM 3236 C CA . ILE A 1 409 ? 19.463 -16.677 -6.936 1.00 82.06 409 ILE A CA 1
ATOM 3237 C C . ILE A 1 409 ? 17.965 -16.491 -7.078 1.00 82.06 409 ILE A C 1
ATOM 3239 O O . ILE A 1 409 ? 17.423 -15.401 -6.879 1.00 82.06 409 ILE A O 1
ATOM 3243 N N . LEU A 1 410 ? 17.313 -17.564 -7.502 1.00 77.06 410 LEU A N 1
ATOM 3244 C CA . LEU A 1 410 ? 15.873 -17.641 -7.609 1.00 77.06 410 LEU A CA 1
ATOM 3245 C C . LEU A 1 410 ? 15.368 -18.171 -6.279 1.00 77.06 410 LEU A C 1
ATOM 3247 O O . LEU A 1 410 ? 15.490 -19.359 -5.969 1.00 77.06 410 LEU A O 1
ATOM 3251 N N . ILE A 1 411 ? 14.857 -17.244 -5.485 1.00 69.31 411 ILE A N 1
ATOM 3252 C CA . ILE A 1 411 ? 14.318 -17.514 -4.172 1.00 69.31 411 ILE A CA 1
ATOM 3253 C C . ILE A 1 411 ? 12.826 -17.717 -4.329 1.00 69.31 411 ILE A C 1
ATOM 3255 O O . ILE A 1 411 ? 12.066 -16.785 -4.600 1.00 69.31 411 ILE A O 1
ATOM 3259 N N . GLU A 1 412 ? 12.403 -18.950 -4.133 1.00 59.72 412 GLU A N 1
ATOM 3260 C CA . GLU A 1 412 ? 11.015 -19.247 -3.857 1.00 59.72 412 GLU A CA 1
ATOM 3261 C C . GLU A 1 412 ? 10.864 -19.181 -2.347 1.00 59.72 412 GLU A C 1
ATOM 3263 O O . GLU A 1 412 ? 11.288 -20.079 -1.617 1.00 59.72 412 GLU A O 1
ATOM 3268 N N . TYR A 1 413 ? 10.290 -18.089 -1.863 1.00 51.41 413 TYR A N 1
ATOM 3269 C CA . TYR A 1 413 ? 9.929 -18.013 -0.463 1.00 51.41 413 TYR A CA 1
ATOM 3270 C C . TYR A 1 413 ? 8.763 -18.967 -0.178 1.00 51.41 413 TYR A C 1
ATOM 3272 O O . TYR A 1 413 ? 7.878 -19.168 -1.013 1.00 51.41 413 TYR A O 1
ATOM 3280 N N . ALA A 1 414 ? 8.749 -19.532 1.025 1.00 42.94 414 ALA A N 1
ATOM 3281 C CA . ALA A 1 414 ? 7.534 -20.039 1.643 1.00 42.94 414 ALA A CA 1
ATOM 3282 C C . ALA A 1 414 ? 6.502 -18.909 1.754 1.00 42.94 414 ALA A C 1
ATOM 3284 O O . ALA A 1 414 ? 5.307 -19.177 1.655 1.00 42.94 414 ALA A O 1
ATOM 3285 N N . PHE A 1 415 ? 6.973 -17.654 1.846 1.00 37.69 415 PHE A N 1
ATOM 3286 C CA . PHE A 1 415 ? 6.141 -16.467 1.918 1.00 37.69 415 PHE A CA 1
ATOM 3287 C C . PHE A 1 415 ? 6.569 -15.349 0.948 1.00 37.69 415 PHE A C 1
ATOM 3289 O O . PHE A 1 415 ? 7.556 -14.663 1.194 1.00 37.69 415 PHE A O 1
ATOM 3296 N N . GLY A 1 416 ? 5.846 -15.123 -0.150 1.00 39.81 416 GLY A N 1
ATOM 3297 C CA . GLY A 1 416 ? 6.004 -13.939 -1.000 1.00 39.81 416 GLY A CA 1
ATOM 3298 C C . GLY A 1 416 ? 6.058 -14.243 -2.493 1.00 39.81 416 GLY A C 1
ATOM 3299 O O . GLY A 1 416 ? 5.928 -15.385 -2.936 1.00 39.81 416 GLY A O 1
ATOM 3300 N N . HIS A 1 417 ? 6.247 -13.193 -3.292 1.00 41.78 417 HIS A N 1
ATOM 3301 C CA . HIS A 1 417 ? 6.547 -13.362 -4.711 1.00 41.78 417 HIS A CA 1
ATOM 3302 C C . HIS A 1 417 ? 7.942 -13.983 -4.850 1.00 41.78 417 HIS A C 1
ATOM 3304 O O . HIS A 1 417 ? 8.849 -13.569 -4.119 1.00 41.78 417 HIS A O 1
ATOM 3310 N N . PRO A 1 418 ? 8.140 -14.943 -5.775 1.00 47.34 418 PRO A N 1
ATOM 3311 C CA . PRO A 1 418 ? 9.469 -15.436 -6.090 1.00 47.34 418 PRO A CA 1
ATOM 3312 C C . PRO A 1 418 ? 10.372 -14.245 -6.382 1.00 47.34 418 PRO A C 1
ATOM 3314 O O . PRO A 1 418 ? 10.060 -13.425 -7.249 1.00 47.34 418 PRO A O 1
ATOM 3317 N N . GLN A 1 419 ? 11.457 -14.120 -5.631 1.00 59.72 419 GLN A N 1
ATOM 3318 C CA . GLN A 1 419 ? 12.434 -13.083 -5.897 1.00 59.72 419 GLN A CA 1
ATOM 3319 C C . GLN A 1 419 ? 13.550 -13.664 -6.722 1.00 59.72 419 GLN A C 1
ATOM 3321 O O . GLN A 1 419 ? 14.001 -14.792 -6.529 1.00 59.72 419 GLN A O 1
ATOM 3326 N N . ARG A 1 420 ? 14.027 -12.839 -7.636 1.00 70.81 420 ARG A N 1
ATOM 3327 C CA . ARG A 1 420 ? 15.197 -13.151 -8.414 1.00 70.81 420 ARG A CA 1
ATOM 3328 C C . ARG A 1 420 ? 16.260 -12.125 -8.100 1.00 70.81 420 ARG A C 1
ATOM 3330 O O . ARG A 1 420 ? 16.205 -10.991 -8.567 1.00 70.81 420 ARG A O 1
ATOM 3337 N N . LEU A 1 421 ? 17.213 -12.542 -7.282 1.00 75.31 421 LEU A N 1
ATOM 3338 C CA . LEU A 1 421 ? 18.389 -11.749 -6.980 1.00 75.31 421 LEU A CA 1
ATOM 3339 C C . LEU A 1 421 ? 19.467 -12.110 -7.989 1.00 75.31 421 LEU A C 1
ATOM 3341 O O . LEU A 1 421 ? 19.641 -13.270 -8.351 1.00 75.31 421 LEU A O 1
ATOM 3345 N N . LEU A 1 422 ? 20.167 -11.108 -8.486 1.00 77.69 422 LEU A N 1
ATOM 3346 C CA . LEU A 1 422 ? 21.243 -11.292 -9.441 1.00 77.69 422 LEU A CA 1
ATOM 3347 C C . LEU A 1 422 ? 22.478 -10.655 -8.836 1.00 77.69 422 LEU A C 1
ATOM 3349 O O . LEU A 1 422 ? 22.399 -9.529 -8.348 1.00 77.69 422 LEU A O 1
ATOM 3353 N N . TYR A 1 423 ? 23.599 -11.362 -8.878 1.00 81.94 423 TYR A N 1
ATOM 3354 C CA . TYR A 1 423 ? 24.874 -10.908 -8.342 1.00 81.94 423 TYR A CA 1
ATOM 3355 C C . TYR A 1 423 ? 25.982 -11.158 -9.348 1.00 81.94 423 TYR A C 1
ATOM 3357 O O . TYR A 1 423 ? 26.052 -12.233 -9.924 1.00 81.94 423 TYR A O 1
ATOM 3365 N N . GLN A 1 424 ? 26.851 -10.182 -9.549 1.00 84.62 424 GLN A N 1
ATOM 3366 C CA . GLN A 1 424 ? 28.081 -10.324 -10.305 1.00 84.62 424 GLN A CA 1
ATOM 3367 C C . GLN A 1 424 ? 29.230 -10.553 -9.331 1.00 84.62 424 GLN A C 1
ATOM 3369 O O . GLN A 1 424 ? 29.305 -9.893 -8.295 1.00 84.62 424 GLN A O 1
ATOM 3374 N N . ILE A 1 425 ? 30.107 -11.482 -9.686 1.00 81.94 425 ILE A N 1
ATOM 3375 C CA . ILE A 1 425 ? 31.369 -11.756 -9.015 1.00 81.94 425 ILE A CA 1
ATOM 3376 C C . ILE A 1 425 ? 32.472 -11.182 -9.903 1.00 81.94 425 ILE A C 1
ATOM 3378 O O . ILE A 1 425 ? 32.607 -11.566 -11.066 1.00 81.94 425 ILE A O 1
ATOM 3382 N N . ASP A 1 426 ? 33.250 -10.247 -9.379 1.00 79.25 426 ASP A N 1
ATOM 3383 C CA . ASP A 1 426 ? 34.400 -9.698 -10.093 1.00 79.25 426 ASP A CA 1
ATOM 3384 C C . ASP A 1 426 ? 35.645 -10.587 -9.913 1.00 79.25 426 ASP A C 1
ATOM 3386 O O . ASP A 1 426 ? 35.689 -11.470 -9.053 1.00 79.25 426 ASP A O 1
ATOM 3390 N N . GLU A 1 427 ? 36.677 -10.376 -10.738 1.00 74.44 427 GLU A N 1
ATOM 3391 C CA . GLU A 1 427 ? 37.913 -11.183 -10.716 1.00 74.44 427 GLU A CA 1
ATOM 3392 C C . GLU A 1 427 ? 38.630 -11.163 -9.352 1.00 74.44 427 GLU A C 1
ATOM 3394 O O . GLU A 1 427 ? 39.358 -12.099 -9.020 1.00 74.44 427 GLU A O 1
ATOM 3399 N N . ASP A 1 428 ? 38.425 -10.110 -8.557 1.00 72.12 428 ASP A N 1
ATOM 3400 C CA . ASP A 1 428 ? 38.989 -9.943 -7.216 1.00 72.12 428 ASP A CA 1
ATOM 3401 C C . ASP A 1 428 ? 38.139 -10.580 -6.098 1.00 72.12 428 ASP A C 1
ATOM 3403 O O . ASP A 1 428 ? 38.525 -10.525 -4.929 1.00 72.12 428 ASP A O 1
ATOM 3407 N N . GLY A 1 429 ? 37.010 -11.209 -6.448 1.00 68.06 429 GLY A N 1
ATOM 3408 C CA . GLY A 1 429 ? 36.072 -11.828 -5.511 1.00 68.06 429 GLY A CA 1
ATOM 3409 C C . GLY A 1 429 ? 35.019 -10.873 -4.943 1.00 68.06 429 GLY A C 1
ATOM 3410 O O . GLY A 1 429 ? 34.209 -11.298 -4.116 1.00 68.06 429 GLY A O 1
ATOM 3411 N N . THR A 1 430 ? 34.991 -9.607 -5.374 1.00 74.00 430 THR A N 1
ATOM 3412 C CA . THR A 1 430 ? 33.956 -8.649 -4.965 1.00 74.00 430 THR A CA 1
ATOM 3413 C C . THR A 1 430 ? 32.596 -9.059 -5.526 1.00 74.00 430 THR A C 1
ATOM 3415 O O . THR A 1 430 ? 32.480 -9.450 -6.686 1.00 74.00 430 THR A O 1
ATOM 3418 N N . ILE A 1 431 ? 31.553 -8.967 -4.696 1.00 72.75 431 ILE A N 1
ATOM 3419 C CA . ILE A 1 431 ? 30.177 -9.313 -5.062 1.00 72.75 431 ILE A CA 1
ATOM 3420 C C . ILE A 1 431 ? 29.347 -8.034 -5.127 1.00 72.75 431 ILE A C 1
ATOM 3422 O O . ILE A 1 431 ? 29.261 -7.294 -4.145 1.00 72.75 431 ILE A O 1
ATOM 3426 N N . ALA A 1 432 ? 28.695 -7.797 -6.262 1.00 70.94 432 ALA A N 1
ATOM 3427 C CA . ALA A 1 432 ? 27.803 -6.659 -6.463 1.00 70.94 432 ALA A CA 1
ATOM 3428 C C . ALA A 1 432 ? 26.458 -7.117 -7.047 1.00 70.94 432 ALA A C 1
ATOM 3430 O O . ALA A 1 432 ? 26.430 -8.080 -7.810 1.00 70.94 432 ALA A O 1
ATOM 3431 N N . PRO A 1 433 ? 25.326 -6.454 -6.745 1.00 71.12 433 PRO A N 1
ATOM 3432 C CA . PRO A 1 433 ? 24.066 -6.728 -7.431 1.00 71.12 433 PRO A CA 1
ATOM 3433 C C . PRO A 1 433 ? 24.221 -6.584 -8.953 1.00 71.12 433 PRO A C 1
ATOM 3435 O O . PRO A 1 433 ? 24.689 -5.557 -9.444 1.00 71.12 433 PRO A O 1
ATOM 3438 N N . PHE A 1 434 ? 23.817 -7.603 -9.707 1.00 77.62 434 PHE A N 1
ATOM 3439 C CA . PHE A 1 434 ? 23.874 -7.609 -11.163 1.00 77.62 434 PHE A CA 1
ATOM 3440 C C . PHE A 1 434 ? 22.593 -7.033 -11.766 1.00 77.62 434 PHE A C 1
ATOM 3442 O O . PHE A 1 434 ? 21.464 -7.357 -11.385 1.00 77.62 434 PHE A O 1
ATOM 3449 N N . LYS A 1 435 ? 22.783 -6.169 -12.758 1.00 75.69 435 LYS A N 1
ATOM 3450 C CA . LYS A 1 435 ? 21.709 -5.517 -13.495 1.00 75.69 435 LYS A CA 1
ATOM 3451 C C . LYS A 1 435 ? 21.434 -6.286 -14.790 1.00 75.69 435 LYS A C 1
ATOM 3453 O O . LYS A 1 435 ? 22.323 -6.331 -15.638 1.00 75.69 435 LYS A O 1
ATOM 3458 N N . PRO A 1 436 ? 20.204 -6.783 -15.015 1.00 81.88 436 PRO A N 1
ATOM 3459 C CA . PRO A 1 436 ? 19.856 -7.392 -16.288 1.00 81.88 436 PRO A CA 1
ATOM 3460 C C . PRO A 1 436 ? 20.029 -6.409 -17.449 1.00 81.88 436 PRO A C 1
ATOM 3462 O O . PRO A 1 436 ? 19.527 -5.277 -17.416 1.00 81.88 436 PRO A O 1
ATOM 3465 N N . ASN A 1 437 ? 20.696 -6.866 -18.501 1.00 86.62 437 ASN A N 1
ATOM 3466 C CA . ASN A 1 437 ? 20.861 -6.124 -19.737 1.00 86.62 437 ASN A CA 1
ATOM 3467 C C . ASN A 1 437 ? 19.506 -6.017 -20.464 1.00 86.62 437 ASN A C 1
ATOM 3469 O O . ASN A 1 437 ? 18.840 -7.032 -20.686 1.00 86.62 437 ASN A O 1
ATOM 3473 N N . PRO A 1 438 ? 19.050 -4.805 -20.824 1.00 89.94 438 PRO A N 1
ATOM 3474 C CA . PRO A 1 438 ? 17.789 -4.640 -21.534 1.00 89.94 438 PRO A CA 1
ATOM 3475 C C . PRO A 1 438 ? 17.926 -5.116 -22.984 1.00 89.94 438 PRO A C 1
ATOM 3477 O O . PRO A 1 438 ? 18.772 -4.617 -23.722 1.00 89.94 438 PRO A O 1
ATOM 3480 N N . LEU A 1 439 ? 17.059 -6.036 -23.398 1.00 92.62 439 LEU A N 1
ATOM 3481 C CA . LEU A 1 439 ? 16.910 -6.459 -24.789 1.00 92.62 439 LEU A CA 1
ATOM 3482 C C . LEU A 1 439 ? 15.786 -5.688 -25.483 1.00 92.62 439 LEU A C 1
ATOM 3484 O O . LEU A 1 439 ? 14.852 -5.204 -24.834 1.00 92.62 439 LEU A O 1
ATOM 3488 N N . VAL A 1 440 ? 15.883 -5.595 -26.807 1.00 92.50 440 VAL A N 1
ATOM 3489 C CA . VAL A 1 440 ? 14.800 -5.107 -27.663 1.00 92.50 440 VAL A CA 1
ATOM 3490 C C . VAL A 1 440 ? 14.010 -6.315 -28.156 1.00 92.50 440 VAL A C 1
ATOM 3492 O O . VAL A 1 440 ? 14.590 -7.216 -28.752 1.00 92.50 440 VAL A O 1
ATOM 3495 N N . LEU A 1 441 ? 12.714 -6.343 -27.861 1.00 92.44 441 LEU A N 1
ATOM 3496 C CA . LEU A 1 441 ? 11.766 -7.320 -28.383 1.00 92.44 441 LEU A CA 1
ATOM 3497 C C . LEU A 1 441 ? 11.038 -6.690 -29.570 1.00 92.44 441 LEU A C 1
ATOM 3499 O O . LEU A 1 441 ? 10.263 -5.755 -29.368 1.00 92.44 441 LEU A O 1
ATOM 3503 N N . ASP A 1 442 ? 11.276 -7.190 -30.777 1.00 90.75 442 ASP A N 1
ATOM 3504 C CA . ASP A 1 442 ? 10.517 -6.793 -31.961 1.00 90.75 442 ASP A CA 1
ATOM 3505 C C . ASP A 1 442 ? 9.356 -7.773 -32.179 1.00 90.75 442 ASP A C 1
ATOM 3507 O O . ASP A 1 442 ? 9.524 -8.984 -32.304 1.00 90.75 442 ASP A O 1
ATOM 3511 N N . LEU A 1 443 ? 8.134 -7.243 -32.147 1.00 89.00 443 LEU A N 1
ATOM 3512 C CA . LEU A 1 443 ? 6.907 -8.027 -32.278 1.00 89.00 443 LEU A CA 1
ATOM 3513 C C . LEU A 1 443 ? 6.704 -8.587 -33.696 1.00 89.00 443 LEU A C 1
ATOM 3515 O O . LEU A 1 443 ? 5.834 -9.436 -33.879 1.00 89.00 443 LEU A O 1
ATOM 3519 N N . SER A 1 444 ? 7.476 -8.135 -34.688 1.00 84.38 444 SER A N 1
ATOM 3520 C CA . SER A 1 444 ? 7.408 -8.646 -36.061 1.00 84.38 444 SER A CA 1
ATOM 3521 C C . SER A 1 444 ? 8.206 -9.938 -36.282 1.00 84.38 444 SER A C 1
ATOM 3523 O O . SER A 1 444 ? 7.856 -10.704 -37.180 1.00 84.38 444 SER A O 1
ATOM 3525 N N . ASP A 1 445 ? 9.216 -10.219 -35.450 1.00 86.06 445 ASP A N 1
ATOM 3526 C CA . ASP A 1 445 ? 10.146 -11.345 -35.628 1.00 86.06 445 ASP A CA 1
ATOM 3527 C C . ASP A 1 445 ? 10.440 -12.145 -34.339 1.00 86.06 445 ASP A C 1
ATOM 3529 O O . ASP A 1 445 ? 11.265 -13.059 -34.350 1.00 86.06 445 ASP A O 1
ATOM 3533 N N . PHE A 1 446 ? 9.738 -11.872 -33.230 1.00 84.56 446 PHE A N 1
ATOM 3534 C CA . PHE A 1 446 ? 10.029 -12.472 -31.916 1.00 84.56 446 PHE A CA 1
ATOM 3535 C C . PHE A 1 446 ? 10.070 -14.009 -31.881 1.00 84.56 446 PHE A C 1
ATOM 3537 O O . PHE A 1 446 ? 10.699 -14.581 -30.992 1.00 84.56 446 PHE A O 1
ATOM 3544 N N . MET A 1 447 ? 9.399 -14.682 -32.819 1.00 84.62 447 MET A N 1
ATOM 3545 C CA . MET A 1 447 ? 9.396 -16.144 -32.941 1.00 84.62 447 MET A CA 1
ATOM 3546 C C . MET A 1 447 ? 10.748 -16.712 -33.406 1.00 84.62 447 MET A C 1
ATOM 3548 O O . MET A 1 447 ? 11.010 -17.892 -33.188 1.00 84.62 447 MET A O 1
ATOM 3552 N N . GLU A 1 448 ? 11.589 -15.900 -34.050 1.00 82.94 448 GLU A N 1
ATOM 3553 C CA . GLU A 1 448 ? 12.869 -16.309 -34.648 1.00 82.94 448 GLU A CA 1
ATOM 3554 C C . GLU A 1 448 ? 14.085 -15.947 -33.774 1.00 82.94 448 GLU A C 1
ATOM 3556 O O . GLU A 1 448 ? 15.218 -16.289 -34.109 1.00 82.94 448 GLU A O 1
ATOM 3561 N N . SER A 1 449 ? 13.873 -15.260 -32.648 1.00 83.69 449 SER A N 1
ATOM 3562 C CA . SER A 1 449 ? 14.949 -14.742 -31.801 1.00 83.69 449 SER A CA 1
ATOM 3563 C C . SER A 1 449 ? 15.381 -15.724 -30.709 1.00 83.69 449 SER A C 1
ATOM 3565 O O . SER A 1 449 ? 14.621 -16.018 -29.787 1.00 83.69 449 SER A O 1
ATOM 3567 N N . ASP A 1 450 ? 16.658 -16.117 -30.719 1.00 84.50 450 ASP A N 1
ATOM 3568 C CA . ASP A 1 450 ? 17.275 -16.942 -29.663 1.00 84.50 450 ASP A CA 1
ATOM 3569 C C . ASP A 1 450 ? 17.374 -16.221 -28.302 1.00 84.50 450 ASP A C 1
ATOM 3571 O O . ASP A 1 450 ? 17.655 -16.832 -27.269 1.00 84.50 450 ASP A O 1
ATOM 3575 N N . ALA A 1 451 ? 17.164 -14.900 -28.278 1.00 86.12 451 ALA A N 1
ATOM 3576 C CA . ALA A 1 451 ? 17.251 -14.096 -27.063 1.00 86.12 451 ALA A CA 1
ATOM 3577 C C . ALA A 1 451 ? 16.005 -14.230 -26.165 1.00 86.12 451 ALA A C 1
ATOM 3579 O O . ALA A 1 451 ? 16.053 -13.892 -24.972 1.00 86.12 451 ALA A O 1
ATOM 3580 N N . PHE A 1 452 ? 14.897 -14.742 -26.712 1.00 89.94 452 PHE A N 1
ATOM 3581 C CA . PHE A 1 452 ? 13.616 -14.862 -26.026 1.00 89.94 452 PHE A CA 1
ATOM 3582 C C . PHE A 1 452 ? 13.139 -16.311 -25.958 1.00 89.94 452 PHE A C 1
ATOM 3584 O O . PHE A 1 452 ? 13.327 -17.112 -26.866 1.00 89.94 452 PHE A O 1
ATOM 3591 N N . LYS A 1 453 ? 12.478 -16.648 -24.853 1.00 89.56 453 LYS A N 1
ATOM 3592 C CA . LYS A 1 453 ? 11.743 -17.897 -24.693 1.00 89.56 453 LYS A CA 1
ATOM 3593 C C . LYS A 1 453 ? 10.271 -17.622 -24.963 1.00 89.56 453 LYS A C 1
ATOM 3595 O O . LYS A 1 453 ? 9.627 -16.891 -24.209 1.00 89.56 453 LYS A O 1
ATOM 3600 N N . VAL A 1 454 ? 9.746 -18.238 -26.016 1.00 89.50 454 VAL A N 1
ATOM 3601 C CA . VAL A 1 454 ? 8.348 -18.109 -26.430 1.00 89.50 454 VAL A CA 1
ATOM 3602 C C . VAL A 1 454 ? 7.619 -19.416 -26.140 1.00 89.50 454 VAL A C 1
ATOM 3604 O O . VAL A 1 454 ? 7.999 -20.468 -26.643 1.00 89.50 454 VAL A O 1
ATOM 3607 N N . ASN A 1 455 ? 6.572 -19.355 -25.318 1.00 87.44 455 ASN A N 1
ATOM 3608 C CA . ASN A 1 455 ? 5.704 -20.494 -25.030 1.00 87.44 455 ASN A CA 1
ATOM 3609 C C . ASN A 1 455 ? 4.300 -20.201 -25.564 1.00 87.44 455 ASN A C 1
ATOM 3611 O O . ASN A 1 455 ? 3.671 -19.228 -25.147 1.00 87.44 455 ASN A O 1
ATOM 3615 N N . GLU A 1 456 ? 3.792 -21.043 -26.457 1.00 87.69 456 GLU A N 1
ATOM 3616 C CA . GLU A 1 456 ? 2.400 -20.968 -26.900 1.00 87.69 456 GLU A CA 1
ATOM 3617 C C . GLU A 1 456 ? 1.489 -21.521 -25.794 1.00 87.69 456 GLU A C 1
ATOM 3619 O O . GLU A 1 456 ? 1.580 -22.690 -25.423 1.00 87.69 456 GLU A O 1
ATOM 3624 N N . LEU A 1 457 ? 0.643 -20.662 -25.222 1.00 82.50 457 LEU A N 1
ATOM 3625 C CA . LEU A 1 457 ? -0.308 -21.042 -24.171 1.00 82.50 457 LEU A CA 1
ATOM 3626 C C . LEU A 1 457 ? -1.590 -21.637 -24.766 1.00 82.50 457 LEU A C 1
ATOM 3628 O O . LEU A 1 457 ? -2.213 -22.518 -24.180 1.00 82.50 457 LEU A O 1
ATOM 3632 N N . SER A 1 458 ? -1.992 -21.122 -25.926 1.00 87.44 458 SER A N 1
ATOM 3633 C CA . SER A 1 458 ? -3.121 -21.579 -26.739 1.00 87.44 458 SER A CA 1
ATOM 3634 C C . SER A 1 458 ? -2.944 -21.039 -28.168 1.00 87.44 458 SER A C 1
ATOM 3636 O O . SER A 1 458 ? -2.084 -20.172 -28.349 1.00 87.44 458 SER A O 1
ATOM 3638 N N . PRO A 1 459 ? -3.723 -21.490 -29.172 1.00 87.44 459 PRO A N 1
ATOM 3639 C CA . PRO A 1 459 ? -3.571 -21.017 -30.548 1.00 87.44 459 PRO A CA 1
ATOM 3640 C C . PRO A 1 459 ? -3.539 -19.484 -30.636 1.00 87.44 459 PRO A C 1
ATOM 3642 O O . PRO A 1 459 ? -4.497 -18.832 -30.228 1.00 87.44 459 PRO A O 1
ATOM 3645 N N . GLN A 1 460 ? -2.447 -18.928 -31.176 1.00 84.31 460 GLN A N 1
ATOM 3646 C CA . GLN A 1 460 ? -2.202 -17.477 -31.328 1.00 84.31 460 GLN A CA 1
ATOM 3647 C C . GLN A 1 460 ? -2.038 -16.680 -30.017 1.00 84.31 460 GLN A C 1
ATOM 3649 O O . GLN A 1 460 ? -2.117 -15.449 -30.023 1.00 84.31 460 GLN A O 1
ATOM 3654 N N . VAL A 1 461 ? -1.780 -17.362 -28.897 1.00 89.62 461 VAL A N 1
ATOM 3655 C CA . VAL A 1 461 ? -1.501 -16.743 -27.595 1.00 89.62 461 VAL A CA 1
ATOM 3656 C C . VAL A 1 461 ? -0.118 -17.159 -27.121 1.00 89.62 461 VAL A C 1
ATOM 3658 O O . VAL A 1 461 ? 0.108 -18.315 -26.756 1.00 89.62 461 VAL A O 1
ATOM 3661 N N . TYR A 1 462 ? 0.802 -16.201 -27.074 1.00 89.69 462 TYR A N 1
ATOM 3662 C CA . TYR A 1 462 ? 2.214 -16.443 -26.795 1.00 89.69 462 TYR A CA 1
ATOM 3663 C C . TYR A 1 462 ? 2.643 -15.752 -25.507 1.00 89.69 462 TYR A C 1
ATOM 3665 O O . TYR A 1 462 ? 2.484 -14.542 -25.359 1.00 89.69 462 TYR A O 1
ATOM 3673 N N . LYS A 1 463 ? 3.233 -16.512 -24.583 1.00 92.50 463 LYS A N 1
ATOM 3674 C CA . LYS A 1 463 ? 3.968 -15.975 -23.436 1.00 92.50 463 LYS A CA 1
ATOM 3675 C C . LYS A 1 463 ? 5.440 -15.829 -23.809 1.00 92.50 463 LYS A C 1
ATOM 3677 O O . LYS A 1 463 ? 6.095 -16.824 -24.109 1.00 92.50 463 LYS A O 1
ATOM 3682 N N . ILE A 1 464 ? 5.954 -14.609 -23.728 1.00 92.31 464 ILE A N 1
ATOM 3683 C CA . ILE A 1 464 ? 7.321 -14.236 -24.088 1.00 92.31 464 ILE A CA 1
ATOM 3684 C C . ILE A 1 464 ? 8.072 -13.814 -22.821 1.00 92.31 464 ILE A C 1
ATOM 3686 O O . ILE A 1 464 ? 7.635 -12.931 -22.076 1.00 92.31 464 ILE A O 1
ATOM 3690 N N . THR A 1 465 ? 9.220 -14.444 -22.586 1.00 90.19 465 THR A N 1
ATOM 3691 C CA . THR A 1 465 ? 10.182 -14.095 -21.529 1.00 90.19 465 THR A CA 1
ATOM 3692 C C . THR A 1 465 ? 11.593 -14.043 -22.115 1.00 90.19 465 THR A C 1
ATOM 3694 O O . THR A 1 465 ? 11.811 -14.474 -23.244 1.00 90.19 465 THR A O 1
ATOM 3697 N N . THR A 1 466 ? 12.588 -13.542 -21.384 1.00 88.25 466 THR A N 1
ATOM 3698 C CA . THR A 1 466 ? 13.987 -13.664 -21.831 1.00 88.25 466 THR A CA 1
ATOM 3699 C C . THR A 1 466 ? 14.474 -15.108 -21.715 1.00 88.25 466 THR A C 1
ATOM 3701 O O . THR A 1 466 ? 14.057 -15.842 -20.817 1.00 88.25 466 THR A O 1
ATOM 3704 N N . ALA A 1 467 ? 15.337 -15.534 -22.642 1.00 83.00 467 ALA A N 1
ATOM 3705 C CA . ALA A 1 467 ? 15.958 -16.860 -22.602 1.00 83.00 467 ALA A CA 1
ATOM 3706 C C . ALA A 1 467 ? 17.029 -16.959 -21.506 1.00 83.00 467 ALA A C 1
ATOM 3708 O O . ALA A 1 467 ? 17.259 -18.028 -20.946 1.00 83.00 467 ALA A O 1
ATOM 3709 N N . SER A 1 468 ? 17.667 -15.829 -21.191 1.00 80.31 468 SER A N 1
ATOM 3710 C CA . SER A 1 468 ? 18.723 -15.728 -20.191 1.00 80.31 468 SER A CA 1
ATOM 3711 C C . SER A 1 468 ? 18.304 -14.818 -19.035 1.00 80.31 468 SER A C 1
ATOM 3713 O O . SER A 1 468 ? 17.780 -13.722 -19.269 1.00 80.31 468 SER A O 1
ATOM 3715 N N . PRO A 1 469 ? 18.611 -15.209 -17.788 1.00 71.31 469 PRO A N 1
ATOM 3716 C CA . PRO A 1 469 ? 18.415 -14.367 -16.624 1.00 71.31 469 PRO A CA 1
ATOM 3717 C C . PRO A 1 469 ? 19.279 -13.092 -16.654 1.00 71.31 469 PRO A C 1
ATOM 3719 O O . PRO A 1 469 ? 18.915 -12.084 -16.045 1.00 71.31 469 PRO A O 1
ATOM 3722 N N . LEU A 1 470 ? 20.374 -13.072 -17.413 1.00 78.88 470 LEU A N 1
ATOM 3723 C CA . LEU A 1 470 ? 21.215 -11.880 -17.551 1.00 78.88 470 LEU A CA 1
ATOM 3724 C C . LEU A 1 470 ? 20.528 -10.742 -18.305 1.00 78.88 470 LEU A C 1
ATOM 3726 O O . LEU A 1 470 ? 21.055 -9.633 -18.363 1.00 78.88 470 LEU A O 1
ATOM 3730 N N . HIS A 1 471 ? 19.363 -11.013 -18.885 1.00 85.94 471 HIS A N 1
ATOM 3731 C CA . HIS A 1 471 ? 18.627 -10.084 -19.709 1.00 85.94 471 HIS A CA 1
ATOM 3732 C C . HIS A 1 471 ? 17.209 -9.870 -19.191 1.00 85.94 471 HIS A C 1
ATOM 3734 O O . HIS A 1 471 ? 16.593 -10.760 -18.600 1.00 85.94 471 HIS A O 1
ATOM 3740 N N . LYS A 1 472 ? 16.660 -8.696 -19.497 1.00 89.44 472 LYS A N 1
ATOM 3741 C CA . LYS A 1 472 ? 15.231 -8.392 -19.357 1.00 89.44 472 LYS A CA 1
ATOM 3742 C C . LYS A 1 472 ? 14.658 -7.912 -20.686 1.00 89.44 472 LYS A C 1
ATOM 3744 O O . LYS A 1 472 ? 15.394 -7.351 -21.498 1.00 89.44 472 LYS A O 1
ATOM 3749 N N . ILE A 1 473 ? 13.348 -8.061 -20.886 1.00 92.62 473 ILE A N 1
ATOM 3750 C CA . ILE A 1 473 ? 12.646 -7.336 -21.953 1.00 92.62 473 ILE A CA 1
ATOM 3751 C C . ILE A 1 473 ? 12.710 -5.852 -21.577 1.00 92.62 473 ILE A C 1
ATOM 3753 O O . ILE A 1 473 ? 12.093 -5.419 -20.608 1.00 92.62 473 ILE A O 1
ATOM 3757 N N . GLY A 1 474 ? 13.552 -5.099 -22.281 1.00 88.62 474 GLY A N 1
ATOM 3758 C CA . GLY A 1 474 ? 13.756 -3.679 -22.036 1.00 88.62 474 GLY A CA 1
ATOM 3759 C C . GLY A 1 474 ? 12.775 -2.857 -22.851 1.00 88.62 474 GLY A C 1
ATOM 3760 O O . GLY A 1 474 ? 11.873 -2.239 -22.299 1.00 88.62 474 GLY A O 1
ATOM 3761 N N . THR A 1 475 ? 12.960 -2.856 -24.167 1.00 90.25 475 THR A N 1
ATOM 3762 C CA . THR A 1 475 ? 12.116 -2.096 -25.096 1.00 90.25 475 THR A CA 1
ATOM 3763 C C . THR A 1 475 ? 11.319 -3.065 -25.956 1.00 90.25 475 THR A C 1
ATOM 3765 O O . THR A 1 475 ? 11.887 -4.037 -26.440 1.00 90.25 475 THR A O 1
ATOM 3768 N N . ILE A 1 476 ? 10.034 -2.796 -26.173 1.00 90.94 476 ILE A N 1
ATOM 3769 C CA . ILE A 1 476 ? 9.197 -3.540 -27.121 1.00 90.94 476 ILE A CA 1
ATOM 3770 C C . ILE A 1 476 ? 8.908 -2.637 -28.313 1.00 90.94 476 ILE A C 1
ATOM 3772 O O . ILE A 1 476 ? 8.500 -1.486 -28.122 1.00 90.94 476 ILE A O 1
ATOM 3776 N N . VAL A 1 477 ? 9.131 -3.148 -29.520 1.00 88.31 477 VAL A N 1
ATOM 3777 C CA . VAL A 1 477 ? 8.948 -2.422 -30.779 1.00 88.31 477 VAL A CA 1
ATOM 3778 C C . VAL A 1 477 ? 8.087 -3.212 -31.763 1.00 88.31 477 VAL A C 1
ATOM 3780 O O . VAL A 1 477 ? 7.944 -4.426 -31.642 1.00 88.31 477 VAL A O 1
ATOM 3783 N N . LEU A 1 478 ? 7.504 -2.509 -32.728 1.00 84.38 478 LEU A N 1
ATOM 3784 C CA . LEU A 1 478 ? 6.920 -3.080 -33.940 1.00 84.38 478 LEU A CA 1
ATOM 3785 C C . LEU A 1 478 ? 7.489 -2.280 -35.119 1.00 84.38 478 LEU A C 1
ATOM 3787 O O . LEU A 1 478 ? 7.051 -1.153 -35.364 1.00 84.38 478 LEU A O 1
ATOM 3791 N N . GLY A 1 479 ? 8.520 -2.810 -35.782 1.00 77.75 479 GLY A N 1
ATOM 3792 C CA . GLY A 1 479 ? 9.344 -2.015 -36.698 1.00 77.75 479 GLY A CA 1
ATOM 3793 C C . GLY A 1 479 ? 9.997 -0.828 -35.971 1.00 77.75 479 GLY A C 1
ATOM 3794 O O . GLY A 1 479 ? 10.597 -0.996 -34.912 1.00 77.75 479 GLY A O 1
ATOM 3795 N N . ASP A 1 480 ? 9.833 0.391 -36.491 1.00 71.88 480 ASP A N 1
ATOM 3796 C CA . ASP A 1 480 ? 10.406 1.612 -35.890 1.00 71.88 480 ASP A CA 1
ATOM 3797 C C . ASP A 1 480 ? 9.587 2.180 -34.711 1.00 71.88 480 ASP A C 1
ATOM 3799 O O . ASP A 1 480 ? 10.002 3.140 -34.049 1.00 71.88 480 ASP A O 1
ATOM 3803 N N . PHE A 1 481 ? 8.406 1.619 -34.432 1.00 75.88 481 PHE A N 1
ATOM 3804 C CA . PHE A 1 481 ? 7.507 2.132 -33.405 1.00 75.88 481 PHE A CA 1
ATOM 3805 C C . PHE A 1 481 ? 7.828 1.540 -32.028 1.00 75.88 481 PHE A C 1
ATOM 3807 O O . PHE A 1 481 ? 7.743 0.330 -31.822 1.00 75.88 481 PHE A O 1
ATOM 3814 N N . VAL A 1 482 ? 8.138 2.398 -31.050 1.00 82.25 482 VAL A N 1
ATOM 3815 C CA . VAL A 1 482 ? 8.343 1.982 -29.654 1.00 82.25 482 VAL A CA 1
ATOM 3816 C C . VAL A 1 482 ? 6.993 1.822 -28.959 1.00 82.25 482 VAL A C 1
ATOM 3818 O O . VAL A 1 482 ? 6.339 2.810 -28.632 1.00 82.25 482 VAL A O 1
ATOM 3821 N N . VAL A 1 483 ? 6.618 0.573 -28.684 1.00 85.44 483 VAL A N 1
ATOM 3822 C CA . VAL A 1 483 ? 5.401 0.214 -27.943 1.00 85.44 483 VAL A CA 1
ATOM 3823 C C . VAL A 1 483 ? 5.593 0.440 -26.446 1.00 85.44 483 VAL A C 1
ATOM 3825 O O . VAL A 1 483 ? 4.783 1.096 -25.798 1.00 85.44 483 VAL A O 1
ATOM 3828 N N . TYR A 1 484 ? 6.692 -0.081 -25.897 1.00 86.06 484 TYR A N 1
ATOM 3829 C CA . TYR A 1 484 ? 7.011 -0.001 -24.474 1.00 86.06 484 TYR A CA 1
ATOM 3830 C C . TYR A 1 484 ? 8.492 0.343 -24.286 1.00 86.06 484 TYR A C 1
ATOM 3832 O O . TYR A 1 484 ? 9.343 -0.400 -24.779 1.00 86.06 484 TYR A O 1
ATOM 3840 N N . PRO A 1 485 ? 8.843 1.456 -23.615 1.00 84.88 485 PRO A N 1
ATOM 3841 C CA . PRO A 1 485 ? 10.235 1.840 -23.410 1.00 84.88 485 PRO A CA 1
ATOM 3842 C C . PRO A 1 485 ? 10.869 1.116 -22.214 1.00 84.88 485 PRO A C 1
ATOM 3844 O O . PRO A 1 485 ? 10.204 0.823 -21.224 1.00 84.88 485 PRO A O 1
ATOM 3847 N N . ASN A 1 486 ? 12.193 0.933 -22.250 1.00 84.69 486 ASN A N 1
ATOM 3848 C CA . ASN A 1 486 ? 12.948 0.409 -21.109 1.00 84.69 486 ASN A CA 1
ATOM 3849 C C . ASN A 1 486 ? 12.832 1.301 -19.862 1.00 84.69 486 ASN A C 1
ATOM 3851 O O . ASN A 1 486 ? 13.185 2.481 -19.896 1.00 84.69 486 ASN A O 1
ATOM 3855 N N . GLN A 1 487 ? 12.433 0.692 -18.745 1.00 81.94 487 GLN A N 1
ATOM 3856 C CA . GLN A 1 487 ? 12.292 1.332 -17.436 1.00 81.94 487 GLN A CA 1
ATOM 3857 C C . GLN A 1 487 ? 13.414 0.888 -16.490 1.00 81.94 487 GLN A C 1
ATOM 3859 O O . GLN A 1 487 ? 13.713 -0.302 -16.393 1.00 81.94 487 GLN A O 1
ATOM 3864 N N . PHE A 1 488 ? 14.058 1.824 -15.783 1.00 78.25 488 PHE A N 1
ATOM 3865 C CA . PHE A 1 488 ? 15.229 1.511 -14.947 1.00 78.25 488 PHE A CA 1
ATOM 3866 C C . PHE A 1 488 ? 14.876 0.678 -13.711 1.00 78.25 488 PHE A C 1
ATOM 3868 O O . PHE A 1 488 ? 15.565 -0.298 -13.437 1.00 78.25 488 PHE A O 1
ATOM 3875 N N . LEU A 1 489 ? 13.789 1.012 -13.011 1.00 78.62 489 LEU A N 1
ATOM 3876 C CA . LEU A 1 489 ? 13.388 0.366 -11.751 1.00 78.62 489 LEU A CA 1
ATOM 3877 C C . LEU A 1 489 ? 12.764 -1.030 -11.921 1.00 78.62 489 LEU A C 1
ATOM 3879 O O . LEU A 1 489 ? 12.489 -1.711 -10.934 1.00 78.62 489 LEU A O 1
ATOM 3883 N N . ILE A 1 490 ? 12.569 -1.466 -13.164 1.00 81.88 490 ILE A N 1
ATOM 3884 C CA . ILE A 1 490 ? 12.007 -2.769 -13.516 1.00 81.88 490 ILE A CA 1
ATOM 3885 C C . ILE A 1 490 ? 13.159 -3.728 -13.805 1.00 81.88 490 ILE A C 1
ATOM 3887 O O . ILE A 1 490 ? 13.995 -3.444 -14.664 1.00 81.88 490 ILE A O 1
ATOM 3891 N N . HIS A 1 491 ? 13.215 -4.859 -13.106 1.00 80.88 491 HIS A N 1
ATOM 3892 C CA . HIS A 1 491 ? 14.266 -5.863 -13.308 1.00 80.88 491 HIS A CA 1
ATOM 3893 C C . HIS A 1 491 ? 13.796 -7.028 -14.186 1.00 80.88 491 HIS A C 1
ATOM 3895 O O . HIS A 1 491 ? 14.616 -7.665 -14.840 1.00 80.88 491 HIS A O 1
ATOM 3901 N N . GLN A 1 492 ? 12.487 -7.265 -14.265 1.00 85.94 492 GLN A N 1
ATOM 3902 C CA . GLN A 1 492 ? 11.893 -8.305 -15.096 1.00 85.94 492 GLN A CA 1
ATOM 3903 C C . GLN A 1 492 ? 10.630 -7.776 -15.769 1.00 85.94 492 GLN A C 1
ATOM 3905 O O . GLN A 1 492 ? 9.841 -7.067 -15.153 1.00 85.94 492 GLN A O 1
ATOM 3910 N N . THR A 1 493 ? 10.434 -8.149 -17.029 1.00 90.38 493 THR A N 1
ATOM 3911 C CA . THR A 1 493 ? 9.189 -7.914 -17.759 1.00 90.38 493 THR A CA 1
ATOM 3912 C C . THR A 1 493 ? 8.821 -9.207 -18.463 1.00 90.38 493 THR A C 1
ATOM 3914 O O . THR A 1 493 ? 9.652 -9.801 -19.151 1.00 90.38 493 THR A O 1
ATOM 3917 N N . GLU A 1 494 ? 7.584 -9.639 -18.262 1.00 91.06 494 GLU A N 1
ATOM 3918 C CA . GLU A 1 494 ? 6.945 -10.728 -18.986 1.00 91.06 494 GLU A CA 1
ATOM 3919 C C . GLU A 1 494 ? 5.855 -10.157 -19.883 1.00 91.06 494 GLU A C 1
ATOM 3921 O O . GLU A 1 494 ? 5.191 -9.175 -19.540 1.00 91.06 494 GLU A O 1
ATOM 3926 N N . CYS A 1 495 ? 5.668 -10.789 -21.034 1.00 93.12 495 CYS A N 1
ATOM 3927 C CA . CYS A 1 495 ? 4.704 -10.353 -22.023 1.00 93.12 495 CYS A CA 1
ATOM 3928 C C . CYS A 1 495 ? 3.808 -11.521 -22.444 1.00 93.12 495 CYS A C 1
ATOM 3930 O O . CYS A 1 495 ? 4.300 -12.617 -22.708 1.00 93.12 495 CYS A O 1
ATOM 3932 N N . VAL A 1 496 ? 2.498 -11.289 -22.520 1.00 93.44 496 VAL A N 1
ATOM 3933 C CA . VAL A 1 496 ? 1.549 -12.178 -23.194 1.00 93.44 496 VAL A CA 1
ATOM 3934 C C . VAL A 1 496 ? 0.981 -11.444 -24.400 1.00 93.44 496 VAL A C 1
ATOM 3936 O O . VAL A 1 496 ? 0.334 -10.407 -24.254 1.00 93.44 496 VAL A O 1
ATOM 3939 N N . TYR A 1 497 ? 1.232 -11.987 -25.583 1.00 91.81 497 TYR A N 1
ATOM 3940 C CA . TYR A 1 497 ? 0.729 -11.484 -26.853 1.00 91.81 497 TYR A CA 1
ATOM 3941 C C . TYR A 1 497 ? -0.438 -12.354 -27.324 1.00 91.81 497 TYR A C 1
ATOM 3943 O O . TYR A 1 497 ? -0.296 -13.572 -27.419 1.00 91.81 497 TYR A O 1
ATOM 3951 N N . SER A 1 498 ? -1.599 -11.751 -27.581 1.00 90.00 498 SER A N 1
ATOM 3952 C CA . SER A 1 498 ? -2.833 -12.467 -27.927 1.00 90.00 498 SER A CA 1
ATOM 3953 C C . SER A 1 498 ? -3.746 -11.598 -28.779 1.00 90.00 498 SER A C 1
ATOM 3955 O O . SER A 1 498 ? -4.174 -10.556 -28.302 1.00 90.00 498 SER A O 1
ATOM 3957 N N . ASN A 1 499 ? -4.145 -12.049 -29.973 1.00 83.19 499 ASN A N 1
ATOM 3958 C CA . ASN A 1 499 ? -5.178 -11.388 -30.792 1.00 83.19 499 ASN A CA 1
ATOM 3959 C C . ASN A 1 499 ? -4.990 -9.863 -30.920 1.00 83.19 499 ASN A C 1
ATOM 3961 O O . ASN A 1 499 ? -5.944 -9.105 -30.752 1.00 83.19 499 ASN A O 1
ATOM 3965 N N . ASN A 1 500 ? -3.762 -9.416 -31.196 1.00 84.12 500 ASN A N 1
ATOM 3966 C CA . ASN A 1 500 ? -3.396 -7.998 -31.289 1.00 84.12 500 ASN A CA 1
ATOM 3967 C C . ASN A 1 500 ? -3.460 -7.197 -29.971 1.00 84.12 500 ASN A C 1
ATOM 3969 O O . ASN A 1 500 ? -3.376 -5.969 -29.991 1.00 84.12 500 ASN A O 1
ATOM 3973 N N . ASP A 1 501 ? -3.566 -7.873 -28.831 1.00 91.94 501 ASP A N 1
ATOM 3974 C CA . ASP A 1 501 ? -3.366 -7.314 -27.498 1.00 91.94 501 ASP A CA 1
ATOM 3975 C C . ASP A 1 501 ? -2.009 -7.755 -26.930 1.00 91.94 501 ASP A C 1
ATOM 3977 O O . ASP A 1 501 ? -1.550 -8.883 -27.127 1.00 91.94 501 ASP A O 1
ATOM 3981 N N . LEU A 1 502 ? -1.382 -6.851 -26.183 1.00 93.56 502 LEU A N 1
ATOM 3982 C CA . LEU A 1 502 ? -0.124 -7.051 -25.479 1.00 93.56 502 LEU A CA 1
ATOM 3983 C C . LEU A 1 502 ? -0.343 -6.795 -23.987 1.00 93.56 502 LEU A C 1
ATOM 3985 O O . LEU A 1 502 ? -0.577 -5.661 -23.566 1.00 93.56 502 LEU A O 1
ATOM 3989 N N . TYR A 1 503 ? -0.239 -7.842 -23.181 1.00 94.25 503 TYR A N 1
ATOM 3990 C CA . TYR A 1 503 ? -0.336 -7.773 -21.727 1.00 94.25 503 TYR A CA 1
ATOM 3991 C C . TYR A 1 503 ? 1.071 -7.836 -21.144 1.00 94.25 503 TYR A C 1
ATOM 3993 O O . TYR A 1 503 ? 1.777 -8.827 -21.322 1.00 94.25 503 TYR A O 1
ATOM 4001 N N . LEU A 1 504 ? 1.491 -6.774 -20.464 1.00 93.00 504 LEU A N 1
ATOM 4002 C CA . LEU A 1 504 ? 2.810 -6.676 -19.849 1.00 93.00 504 LEU A CA 1
ATOM 4003 C C . LEU A 1 504 ? 2.693 -6.760 -18.336 1.00 93.00 504 LEU A C 1
ATOM 4005 O O . LEU A 1 504 ? 1.986 -5.954 -17.734 1.00 93.00 504 LEU A O 1
ATOM 4009 N N . THR A 1 505 ? 3.447 -7.675 -17.736 1.00 91.75 505 THR A N 1
ATOM 4010 C CA . THR A 1 505 ? 3.669 -7.734 -16.290 1.00 91.75 505 THR A CA 1
ATOM 4011 C C . THR A 1 505 ? 5.129 -7.408 -16.032 1.00 91.75 505 THR A C 1
ATOM 4013 O O . THR A 1 505 ? 6.022 -8.153 -16.429 1.00 91.75 505 THR A O 1
ATOM 4016 N N . SER A 1 506 ? 5.382 -6.272 -15.393 1.00 88.94 506 SER A N 1
ATOM 4017 C CA . SER A 1 506 ? 6.725 -5.814 -15.051 1.00 88.94 506 SER A CA 1
ATOM 4018 C C . SER A 1 506 ? 6.944 -5.867 -13.547 1.00 88.94 506 SER A C 1
ATOM 4020 O O . SER A 1 506 ? 6.161 -5.290 -12.800 1.00 88.94 506 SER A O 1
ATOM 4022 N N . THR A 1 507 ? 8.028 -6.497 -13.109 1.00 83.94 507 THR A N 1
ATOM 4023 C CA . THR A 1 507 ? 8.385 -6.638 -11.695 1.00 83.94 507 THR A CA 1
ATOM 4024 C C . THR A 1 507 ? 9.526 -5.686 -11.339 1.00 83.94 507 THR A C 1
ATOM 4026 O O . THR A 1 507 ? 10.573 -5.632 -11.996 1.00 83.94 507 THR A O 1
ATOM 4029 N N . MET A 1 508 ? 9.321 -4.908 -10.282 1.00 78.44 508 MET A N 1
ATOM 4030 C CA . MET A 1 508 ? 10.283 -3.956 -9.734 1.00 78.44 508 MET A CA 1
ATOM 4031 C C . MET A 1 508 ? 11.267 -4.622 -8.774 1.00 78.44 508 MET A C 1
ATOM 4033 O O . MET A 1 508 ? 11.021 -5.714 -8.273 1.00 78.44 508 MET A O 1
ATOM 4037 N N . TYR A 1 509 ? 12.385 -3.957 -8.476 1.00 69.56 509 TYR A N 1
ATOM 4038 C CA . TYR A 1 509 ? 13.384 -4.460 -7.515 1.00 69.56 509 TYR A CA 1
ATOM 4039 C C . TYR A 1 509 ? 12.851 -4.661 -6.084 1.00 69.56 509 TYR A C 1
ATOM 4041 O O . TYR A 1 509 ? 13.410 -5.458 -5.343 1.00 69.56 509 TYR A O 1
ATOM 4049 N N . ASN A 1 510 ? 11.770 -3.979 -5.695 1.00 61.03 510 ASN A N 1
ATOM 4050 C CA . ASN A 1 510 ? 11.087 -4.195 -4.411 1.00 61.03 510 ASN A CA 1
ATOM 4051 C C . ASN A 1 510 ? 9.972 -5.260 -4.488 1.00 61.03 510 ASN A C 1
ATOM 4053 O O . ASN A 1 510 ? 9.164 -5.363 -3.571 1.00 61.03 510 ASN A O 1
ATOM 4057 N N . GLY A 1 511 ? 9.877 -6.006 -5.595 1.00 68.12 511 GLY A N 1
ATOM 4058 C CA . GLY A 1 511 ? 8.859 -7.036 -5.815 1.00 68.12 511 GLY A CA 1
ATOM 4059 C C . GLY A 1 511 ? 7.482 -6.514 -6.234 1.00 68.12 511 GLY A C 1
ATOM 4060 O O . GLY A 1 511 ? 6.611 -7.323 -6.535 1.00 68.12 511 GLY A O 1
ATOM 4061 N N . ALA A 1 512 ? 7.262 -5.194 -6.295 1.00 73.44 512 ALA A N 1
ATOM 4062 C CA . ALA A 1 512 ? 6.005 -4.649 -6.800 1.00 73.44 512 ALA A CA 1
ATOM 4063 C C . ALA A 1 512 ? 5.827 -4.981 -8.288 1.00 73.44 512 ALA A C 1
ATOM 4065 O O . ALA A 1 512 ? 6.780 -4.917 -9.068 1.00 73.44 512 ALA A O 1
ATOM 4066 N N . GLU A 1 513 ? 4.600 -5.299 -8.684 1.00 82.12 513 GLU A N 1
ATOM 4067 C CA . GLU A 1 513 ? 4.256 -5.562 -10.076 1.00 82.12 513 GLU A CA 1
ATOM 4068 C C . GLU A 1 513 ? 3.550 -4.347 -10.686 1.00 82.12 513 GLU A C 1
ATOM 4070 O O . GLU A 1 513 ? 2.853 -3.598 -10.010 1.00 82.12 513 GLU A O 1
ATOM 4075 N N . VAL A 1 514 ? 3.768 -4.126 -11.979 1.00 85.38 514 VAL A N 1
ATOM 4076 C CA . VAL A 1 514 ? 3.051 -3.149 -12.798 1.00 85.38 514 VAL A CA 1
ATOM 4077 C C . VAL A 1 514 ? 2.504 -3.876 -14.002 1.00 85.38 514 VAL A C 1
ATOM 4079 O O . VAL A 1 514 ? 3.248 -4.500 -14.759 1.00 85.38 514 VAL A O 1
ATOM 4082 N N . ARG A 1 515 ? 1.191 -3.765 -14.186 1.00 90.38 515 ARG A N 1
ATOM 4083 C CA . ARG A 1 515 ? 0.470 -4.444 -15.259 1.00 90.38 515 ARG A CA 1
ATOM 4084 C C . ARG A 1 515 ? -0.045 -3.430 -16.261 1.00 90.38 515 ARG A C 1
ATOM 4086 O O . ARG A 1 515 ? -0.718 -2.480 -15.871 1.00 90.38 515 ARG A O 1
ATOM 4093 N N . LEU A 1 516 ? 0.284 -3.595 -17.534 1.00 90.38 516 LEU A N 1
ATOM 4094 C CA . LEU A 1 516 ? -0.121 -2.688 -18.609 1.00 90.38 516 LEU A CA 1
ATOM 4095 C C . LEU A 1 516 ? -0.702 -3.483 -19.767 1.00 90.38 516 LEU A C 1
ATOM 4097 O O . LEU A 1 516 ? -0.249 -4.590 -20.051 1.00 90.38 516 LEU A O 1
ATOM 4101 N N . LYS A 1 517 ? -1.689 -2.899 -20.443 1.00 92.31 517 LYS A N 1
ATOM 4102 C CA . LYS A 1 517 ? -2.264 -3.456 -21.659 1.00 92.31 517 LYS A CA 1
ATOM 4103 C C . LYS A 1 517 ? -2.051 -2.490 -22.813 1.00 92.31 517 LYS A C 1
ATOM 4105 O O . LYS A 1 517 ? -2.371 -1.309 -22.691 1.00 92.31 517 LYS A O 1
ATOM 4110 N N . TYR A 1 518 ? -1.557 -3.009 -23.927 1.00 91.81 518 TYR A N 1
ATOM 4111 C CA . TYR A 1 518 ? -1.542 -2.309 -25.201 1.00 91.81 518 TYR A CA 1
ATOM 4112 C C . TYR A 1 518 ? -2.439 -3.048 -26.178 1.00 91.81 518 TYR A C 1
ATOM 4114 O O . TYR A 1 518 ? -2.452 -4.276 -26.198 1.00 91.81 518 TYR A O 1
ATOM 4122 N N . THR A 1 519 ? -3.161 -2.302 -26.997 1.00 89.44 519 THR A N 1
ATOM 4123 C CA . THR A 1 519 ? -4.011 -2.864 -28.045 1.00 89.44 519 THR A CA 1
ATOM 4124 C C . THR A 1 519 ? -3.584 -2.272 -29.371 1.00 89.44 519 THR A C 1
ATOM 4126 O O . THR A 1 519 ? -3.360 -1.063 -29.470 1.00 89.44 519 THR A O 1
ATOM 4129 N N . MET A 1 520 ? -3.476 -3.116 -30.390 1.00 87.81 520 MET A N 1
ATOM 4130 C CA . MET A 1 520 ? -3.257 -2.656 -31.752 1.00 87.81 520 MET A CA 1
ATOM 4131 C C . MET A 1 520 ? -4.515 -1.945 -32.254 1.00 87.81 520 MET A C 1
ATOM 4133 O O . MET A 1 520 ? -5.613 -2.499 -32.200 1.00 87.81 520 MET A O 1
ATOM 4137 N N . GLN A 1 521 ? -4.366 -0.711 -32.713 1.00 82.25 521 GLN A N 1
ATOM 4138 C CA . GLN A 1 521 ? -5.451 0.086 -33.271 1.00 82.25 521 GLN A CA 1
ATOM 4139 C C . GLN A 1 521 ? -5.107 0.494 -34.699 1.00 82.25 521 GLN A C 1
ATOM 4141 O O . GLN A 1 521 ? -3.966 0.866 -34.987 1.00 82.25 521 GLN A O 1
ATOM 4146 N N . ASP A 1 522 ? -6.115 0.453 -35.570 1.00 72.81 522 ASP A N 1
ATOM 4147 C CA . ASP A 1 522 ? -6.055 1.109 -36.870 1.00 72.81 522 ASP A CA 1
ATOM 4148 C C . ASP A 1 522 ? -6.136 2.619 -36.643 1.00 72.81 522 ASP A C 1
ATOM 4150 O O . ASP A 1 522 ? -7.081 3.132 -36.031 1.00 72.81 522 ASP A O 1
ATOM 4154 N N . ILE A 1 523 ? -5.140 3.349 -37.127 1.00 66.06 523 ILE A N 1
ATOM 4155 C CA . ILE A 1 523 ? -5.162 4.805 -37.051 1.00 66.06 523 ILE A CA 1
ATOM 4156 C C . ILE A 1 523 ? -5.778 5.341 -38.331 1.00 66.06 523 ILE A C 1
ATOM 4158 O O . ILE A 1 523 ? -5.326 5.035 -39.434 1.00 66.06 523 ILE A O 1
ATOM 4162 N N . LEU A 1 524 ? -6.794 6.190 -38.169 1.00 54.16 524 LEU A N 1
ATOM 4163 C CA . LEU A 1 524 ? -7.332 7.018 -39.242 1.00 54.16 524 LEU A CA 1
ATOM 4164 C C . LEU A 1 524 ? -6.329 8.134 -39.550 1.00 54.16 524 LEU A C 1
ATOM 4166 O O . LEU A 1 524 ? -6.491 9.276 -39.129 1.00 54.16 524 LEU A O 1
ATOM 4170 N N . ASN A 1 525 ? -5.258 7.778 -40.250 1.00 51.50 525 ASN A N 1
ATOM 4171 C CA . ASN A 1 525 ? -4.372 8.737 -40.881 1.00 51.50 525 ASN A CA 1
ATOM 4172 C C . ASN A 1 525 ? -4.931 9.032 -42.291 1.00 51.50 525 ASN A C 1
ATOM 4174 O O . ASN A 1 525 ? -5.205 8.084 -43.031 1.00 51.50 525 ASN A O 1
ATOM 4178 N N . PRO A 1 526 ? -5.120 10.307 -42.685 1.00 46.53 526 PRO A N 1
ATOM 4179 C CA . PRO A 1 526 ? -5.523 10.676 -44.046 1.00 46.53 526 PRO A CA 1
ATOM 4180 C C . PRO A 1 526 ? -4.570 10.186 -45.153 1.00 46.53 526 PRO A C 1
ATOM 4182 O O . PRO A 1 526 ? -4.943 10.226 -46.321 1.00 46.53 526 PRO A O 1
ATOM 4185 N N . ILE A 1 527 ? -3.348 9.773 -44.790 1.00 50.94 527 ILE A N 1
ATOM 4186 C CA . ILE A 1 527 ? -2.231 9.484 -45.700 1.00 50.94 527 ILE A CA 1
ATOM 4187 C C . ILE A 1 527 ? -2.107 7.975 -45.997 1.00 50.94 527 ILE A C 1
ATOM 4189 O O . ILE A 1 527 ? -2.124 7.581 -47.160 1.00 50.94 527 ILE A O 1
ATOM 4193 N N . GLU A 1 528 ? -2.022 7.115 -44.971 1.00 53.81 528 GLU A N 1
ATOM 4194 C CA . GLU A 1 528 ? -1.895 5.650 -45.101 1.00 53.81 528 GLU A CA 1
ATOM 4195 C C . GLU A 1 528 ? -2.513 4.919 -43.896 1.00 53.81 528 GLU A C 1
ATOM 4197 O O . GLU A 1 528 ? -2.372 5.356 -42.755 1.00 53.81 528 GLU A O 1
ATOM 4202 N N . SER A 1 529 ? -3.154 3.765 -44.117 1.00 60.75 529 SER A N 1
ATOM 4203 C CA . SER A 1 529 ? -3.608 2.905 -43.017 1.00 60.75 529 SER A CA 1
ATOM 4204 C C . SER A 1 529 ? -2.403 2.253 -42.333 1.00 60.75 529 SER A C 1
ATOM 4206 O O . SER A 1 529 ? -1.751 1.396 -42.932 1.00 60.75 529 SER A O 1
ATOM 4208 N N . CYS A 1 530 ? -2.128 2.621 -41.082 1.00 70.62 530 CYS A N 1
ATOM 4209 C CA . CYS A 1 530 ? -1.117 1.969 -40.256 1.00 70.62 530 CYS A CA 1
ATOM 4210 C C . CYS A 1 530 ? -1.745 1.417 -38.967 1.00 70.62 530 CYS A C 1
ATOM 4212 O O . CYS A 1 530 ? -2.716 1.970 -38.440 1.00 70.62 530 CYS A O 1
ATOM 4214 N N . GLN A 1 531 ? -1.176 0.323 -38.466 1.00 76.12 531 GLN A N 1
ATOM 4215 C CA . GLN A 1 531 ? -1.554 -0.299 -37.202 1.00 76.12 531 GLN A CA 1
ATOM 4216 C C . GLN A 1 531 ? -0.465 -0.040 -36.172 1.00 76.12 531 GLN A C 1
ATOM 4218 O O . GLN A 1 531 ? 0.703 -0.334 -36.425 1.00 76.12 531 GLN A O 1
ATOM 4223 N N . VAL A 1 532 ? -0.836 0.488 -35.006 1.00 78.75 532 VAL A N 1
ATOM 4224 C CA . VAL A 1 532 ? 0.115 0.669 -33.900 1.00 78.75 532 VAL A CA 1
ATOM 4225 C C . VAL A 1 532 ? -0.471 0.187 -32.588 1.00 78.75 532 VAL A C 1
ATOM 4227 O O . VAL A 1 532 ? -1.683 0.219 -32.375 1.00 78.75 532 VAL A O 1
ATOM 4230 N N . PHE A 1 533 ? 0.409 -0.209 -31.675 1.00 85.38 533 PHE A N 1
ATOM 4231 C CA . PHE A 1 533 ? 0.031 -0.469 -30.296 1.00 85.38 533 PHE A CA 1
ATOM 4232 C C . PHE A 1 533 ? -0.121 0.839 -29.526 1.00 85.38 533 PHE A C 1
ATOM 4234 O O . PHE A 1 533 ? 0.791 1.662 -29.477 1.00 85.38 533 PHE A O 1
ATOM 4241 N N . VAL A 1 534 ? -1.262 1.002 -28.869 1.00 83.81 534 VAL A N 1
ATOM 4242 C CA . VAL A 1 534 ? -1.529 2.115 -27.954 1.00 83.81 534 VAL A CA 1
ATOM 4243 C C . VAL A 1 534 ? -1.852 1.580 -26.568 1.00 83.81 534 VAL A C 1
ATOM 4245 O O . VAL A 1 534 ? -2.497 0.539 -26.436 1.00 83.81 534 VAL A O 1
ATOM 4248 N N . GLU A 1 535 ? -1.396 2.279 -25.526 1.00 87.69 535 GLU A N 1
ATOM 4249 C CA . GLU A 1 535 ? -1.701 1.920 -24.139 1.00 87.69 535 GLU A CA 1
ATOM 4250 C C . GLU A 1 535 ? -3.218 2.041 -23.928 1.00 87.69 535 GLU A C 1
ATOM 4252 O O . GLU A 1 535 ? -3.822 3.085 -24.196 1.00 87.69 535 GLU A O 1
ATOM 4257 N N . GLN A 1 536 ? -3.871 0.981 -23.458 1.00 86.25 536 GLN A N 1
ATOM 4258 C CA . GLN A 1 536 ? -5.287 1.054 -23.121 1.00 86.25 536 GLN A CA 1
ATOM 4259 C C . GLN A 1 536 ? -5.440 1.828 -21.806 1.00 86.25 536 GLN A C 1
ATOM 4261 O O . GLN A 1 536 ? -4.878 1.447 -20.778 1.00 86.25 536 GLN A O 1
ATOM 4266 N N . HIS A 1 537 ? -6.214 2.918 -21.819 1.00 82.94 537 HIS A N 1
ATOM 4267 C CA . HIS A 1 537 ? -6.457 3.693 -20.603 1.00 82.94 537 HIS A CA 1
ATOM 4268 C C . HIS A 1 537 ? -7.182 2.836 -19.559 1.00 82.94 537 HIS A C 1
ATOM 4270 O O . HIS A 1 537 ? -8.250 2.285 -19.840 1.00 82.94 537 HIS A O 1
ATOM 4276 N N . LYS A 1 538 ? -6.649 2.790 -18.333 1.00 86.69 538 LYS A N 1
ATOM 4277 C CA . LYS A 1 538 ? -7.288 2.069 -17.231 1.00 86.69 538 LYS A CA 1
ATOM 4278 C C . LYS A 1 538 ? -8.543 2.783 -16.745 1.00 86.69 538 LYS A C 1
ATOM 4280 O O . LYS A 1 538 ? -8.518 3.977 -16.457 1.00 86.69 538 LYS A O 1
ATOM 4285 N N . GLU A 1 539 ? -9.647 2.064 -16.629 1.00 86.56 539 GLU A N 1
ATOM 4286 C CA . GLU A 1 539 ? -10.863 2.571 -16.004 1.00 86.56 539 GLU A CA 1
ATOM 4287 C C . GLU A 1 539 ? -10.588 2.868 -14.519 1.00 86.56 539 GLU A C 1
ATOM 4289 O O . GLU A 1 539 ? -10.087 2.028 -13.767 1.00 86.56 539 GLU A O 1
ATOM 4294 N N . SER A 1 540 ? -10.891 4.100 -14.108 1.00 87.06 540 SER A N 1
ATOM 4295 C CA . SER A 1 540 ? -10.679 4.581 -12.745 1.00 87.06 540 SER A CA 1
ATOM 4296 C C . SER A 1 540 ? -11.884 4.233 -11.874 1.00 87.06 540 SER A C 1
ATOM 4298 O O . SER A 1 540 ? -12.962 4.798 -12.058 1.00 87.06 540 SER A O 1
ATOM 4300 N N . ILE A 1 541 ? -11.686 3.376 -10.873 1.00 90.25 541 ILE A N 1
ATOM 4301 C CA . ILE A 1 541 ? -12.711 3.055 -9.873 1.00 90.25 541 ILE A CA 1
ATOM 4302 C C . ILE A 1 541 ? -12.662 4.094 -8.753 1.00 90.25 541 ILE A C 1
ATOM 4304 O O . ILE A 1 541 ? -11.619 4.286 -8.124 1.00 90.25 541 ILE A O 1
ATOM 4308 N N . ALA A 1 542 ? -13.788 4.754 -8.486 1.00 89.81 542 ALA A N 1
ATOM 4309 C CA . ALA A 1 542 ? -13.937 5.598 -7.308 1.00 89.81 542 ALA A CA 1
ATOM 4310 C C . ALA A 1 542 ? -14.267 4.728 -6.089 1.00 89.81 542 ALA A C 1
ATOM 4312 O O . ALA A 1 542 ? -15.277 4.028 -6.075 1.00 89.81 542 ALA A O 1
ATOM 4313 N N . LEU A 1 543 ? -13.423 4.792 -5.062 1.00 91.38 543 LEU A N 1
ATOM 4314 C CA . LEU A 1 543 ? -13.572 4.023 -3.835 1.00 91.38 543 LEU A CA 1
ATOM 4315 C C . LEU A 1 543 ? -14.018 4.935 -2.686 1.00 91.38 543 LEU A C 1
ATOM 4317 O O . LEU A 1 543 ? -13.347 5.918 -2.367 1.00 91.38 543 LEU A O 1
ATOM 4321 N N . ASP A 1 544 ? -15.135 4.603 -2.038 1.00 89.75 544 ASP A N 1
ATOM 4322 C CA . ASP A 1 544 ? -15.559 5.222 -0.776 1.00 89.75 544 ASP A CA 1
ATOM 4323 C C . ASP A 1 544 ? -15.300 4.250 0.373 1.00 89.75 544 ASP A C 1
ATOM 4325 O O . ASP A 1 544 ? -16.036 3.282 0.575 1.00 89.75 544 ASP A O 1
ATOM 4329 N N . ILE A 1 545 ? -14.239 4.510 1.132 1.00 88.38 545 ILE A N 1
ATOM 4330 C CA . ILE A 1 545 ? -13.791 3.645 2.225 1.00 88.38 545 ILE A CA 1
ATOM 4331 C C . ILE A 1 545 ? -14.748 3.632 3.420 1.00 88.38 545 ILE A C 1
ATOM 4333 O O . ILE A 1 545 ? -14.635 2.747 4.262 1.00 88.38 545 ILE A O 1
ATOM 4337 N N . SER A 1 546 ? -15.744 4.526 3.486 1.00 81.69 546 SER A N 1
ATOM 4338 C CA . SER A 1 546 ? -16.828 4.384 4.472 1.00 81.69 546 SER A CA 1
ATOM 4339 C C . SER A 1 546 ? -17.641 3.096 4.262 1.00 81.69 546 SER A C 1
ATOM 4341 O O . SER A 1 546 ? -18.232 2.578 5.209 1.00 81.69 546 SER A O 1
ATOM 4343 N N . LYS A 1 547 ? -17.597 2.520 3.052 1.00 80.38 547 LYS A N 1
ATOM 4344 C CA . LYS A 1 547 ? -18.304 1.294 2.657 1.00 80.38 547 LYS A CA 1
ATOM 4345 C C . LYS A 1 547 ? -17.447 0.028 2.749 1.00 80.38 547 LYS A C 1
ATOM 4347 O O . LYS A 1 547 ? -17.839 -0.990 2.177 1.00 80.38 547 LYS A O 1
ATOM 4352 N N . TYR A 1 548 ? -16.312 0.054 3.456 1.00 79.31 548 TYR A N 1
ATOM 4353 C CA . TYR A 1 548 ? -15.349 -1.059 3.444 1.00 79.31 548 TYR A CA 1
ATOM 4354 C C . TYR A 1 548 ? -15.956 -2.422 3.808 1.00 79.31 548 TYR A C 1
ATOM 4356 O O . TYR A 1 548 ? -15.571 -3.437 3.239 1.00 79.31 548 TYR A O 1
ATOM 4364 N N . ALA A 1 549 ? -16.970 -2.445 4.681 1.00 70.69 549 ALA A N 1
ATOM 4365 C CA . ALA A 1 549 ? -17.684 -3.663 5.069 1.00 70.69 549 ALA A CA 1
ATOM 4366 C C . ALA A 1 549 ? -18.377 -4.381 3.891 1.00 70.69 549 ALA A C 1
ATOM 4368 O O . ALA A 1 549 ? -18.741 -5.546 4.006 1.00 70.69 549 ALA A O 1
ATOM 4369 N N . THR A 1 550 ? -18.571 -3.695 2.761 1.00 76.38 550 THR A N 1
ATOM 4370 C CA . THR A 1 550 ? -19.178 -4.254 1.543 1.00 76.38 550 THR A CA 1
ATOM 4371 C C . THR A 1 550 ? -18.161 -4.624 0.466 1.00 76.38 550 THR A C 1
ATOM 4373 O O . THR A 1 550 ? -18.542 -5.266 -0.508 1.00 76.38 550 THR A O 1
ATO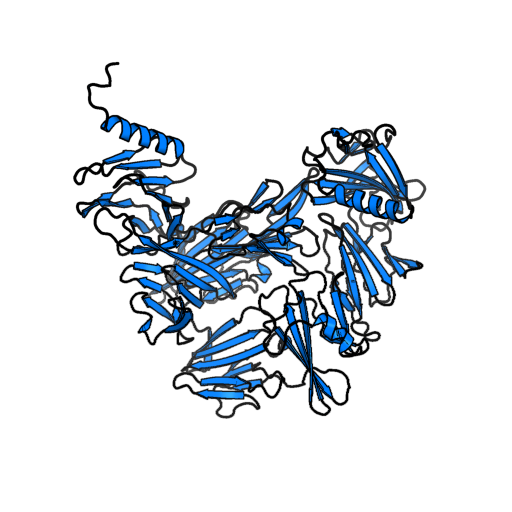M 4376 N N . PHE A 1 551 ? -16.878 -4.275 0.632 1.00 79.75 551 PHE A N 1
ATOM 4377 C CA . PHE A 1 551 ? -15.866 -4.467 -0.414 1.00 79.75 551 PHE A CA 1
ATOM 4378 C C . PHE A 1 551 ? -15.653 -5.933 -0.784 1.00 79.75 551 PHE A C 1
ATOM 4380 O O . PHE A 1 551 ? -15.435 -6.224 -1.954 1.00 79.75 551 PHE A O 1
ATOM 4387 N N . ALA A 1 552 ? -15.782 -6.857 0.173 1.00 71.56 552 ALA A N 1
ATOM 4388 C CA . ALA A 1 552 ? -15.673 -8.292 -0.096 1.00 71.56 552 ALA A CA 1
ATOM 4389 C C . ALA A 1 552 ? -16.714 -8.795 -1.119 1.00 71.56 552 ALA A C 1
ATOM 4391 O O . ALA A 1 552 ? -16.468 -9.766 -1.827 1.00 71.56 552 ALA A O 1
ATOM 4392 N N . ASN A 1 553 ? -17.856 -8.107 -1.231 1.00 74.88 553 ASN A N 1
ATOM 4393 C CA . ASN A 1 553 ? -18.931 -8.445 -2.166 1.00 74.88 553 ASN A CA 1
ATOM 4394 C C . ASN A 1 553 ? -18.865 -7.642 -3.476 1.00 74.88 553 ASN A C 1
ATOM 4396 O O . ASN A 1 553 ? -19.726 -7.815 -4.340 1.00 74.88 553 ASN A O 1
ATOM 4400 N N . ASP A 1 554 ? -17.888 -6.744 -3.635 1.00 78.62 554 ASP A N 1
ATOM 4401 C CA . ASP A 1 554 ? -17.769 -5.927 -4.838 1.00 78.62 554 ASP A CA 1
ATOM 4402 C C . ASP A 1 554 ? -17.175 -6.767 -5.991 1.00 78.62 554 ASP A C 1
ATOM 4404 O O . ASP A 1 554 ? -16.086 -7.342 -5.865 1.00 78.62 554 ASP A O 1
ATOM 4408 N N . PRO A 1 555 ? -17.855 -6.873 -7.148 1.00 80.81 555 PRO A N 1
ATOM 4409 C CA . PRO A 1 555 ? -17.356 -7.661 -8.269 1.00 80.81 555 PRO A CA 1
ATOM 4410 C C . PRO A 1 555 ? -16.078 -7.083 -8.895 1.00 80.81 555 PRO A C 1
ATOM 4412 O O . PRO A 1 555 ? -15.393 -7.804 -9.617 1.00 80.81 555 PRO A O 1
ATOM 4415 N N . MET A 1 556 ? -15.743 -5.815 -8.646 1.00 84.19 556 MET A N 1
ATOM 4416 C CA . MET A 1 556 ? -14.576 -5.133 -9.211 1.00 84.19 556 MET A CA 1
ATOM 4417 C C . MET A 1 556 ? -13.349 -5.174 -8.293 1.00 84.19 556 MET A C 1
ATOM 4419 O O . MET A 1 556 ? -12.231 -4.975 -8.779 1.00 84.19 556 MET A O 1
ATOM 4423 N N . LEU A 1 557 ? -13.539 -5.423 -6.994 1.00 83.88 557 LEU A N 1
ATOM 4424 C CA . LEU A 1 557 ? -12.480 -5.355 -5.989 1.00 83.88 557 LEU A CA 1
ATOM 4425 C C . LEU A 1 557 ? -12.059 -6.741 -5.520 1.00 83.88 557 LEU A C 1
ATOM 4427 O O . LEU A 1 557 ? -12.879 -7.610 -5.247 1.00 83.88 557 LEU A O 1
ATOM 4431 N N . HIS A 1 558 ? -10.756 -6.927 -5.403 1.00 82.62 558 HIS A N 1
ATOM 4432 C CA . HIS A 1 558 ? -10.171 -8.037 -4.678 1.00 82.62 558 HIS A CA 1
ATOM 4433 C C . HIS A 1 558 ? -9.817 -7.546 -3.278 1.00 82.62 558 HIS A C 1
ATOM 4435 O O . HIS A 1 558 ? -9.117 -6.539 -3.136 1.00 82.62 558 HIS A O 1
ATOM 4441 N N . VAL A 1 559 ? -10.339 -8.226 -2.261 1.00 76.56 559 VAL A N 1
ATOM 4442 C CA . VAL A 1 559 ? -10.100 -7.896 -0.857 1.00 76.56 559 VAL A CA 1
ATOM 4443 C C . VAL A 1 559 ? -9.394 -9.064 -0.209 1.00 76.56 559 VAL A C 1
ATOM 4445 O O . VAL A 1 559 ? -9.914 -10.175 -0.185 1.00 76.56 559 VAL A O 1
ATOM 4448 N N . GLU A 1 560 ? -8.228 -8.788 0.346 1.00 67.31 560 GLU A N 1
ATOM 4449 C CA . GLU A 1 560 ? -7.474 -9.735 1.147 1.00 67.31 560 GLU A CA 1
ATOM 4450 C C . GLU A 1 560 ? -7.378 -9.193 2.558 1.00 67.31 560 GLU A C 1
ATOM 4452 O O . GLU A 1 560 ? -6.861 -8.101 2.797 1.00 67.31 560 GLU A O 1
ATOM 4457 N N . SER A 1 561 ? -7.908 -9.949 3.505 1.00 57.75 561 SER A N 1
ATOM 4458 C CA . SER A 1 561 ? -7.850 -9.582 4.911 1.00 57.75 561 SER A CA 1
ATOM 4459 C C . SER A 1 561 ? -6.633 -10.233 5.554 1.00 57.75 561 SER A C 1
ATOM 4461 O O . SER A 1 561 ? -6.470 -11.447 5.480 1.00 57.75 561 SER A O 1
ATOM 4463 N N . SER A 1 562 ? -5.807 -9.424 6.213 1.00 51.97 562 SER A N 1
ATOM 4464 C CA . SER A 1 562 ? -4.771 -9.856 7.152 1.00 51.97 562 SER A CA 1
ATOM 4465 C C . SER A 1 562 ? -5.059 -9.343 8.568 1.00 51.97 562 SER A C 1
ATOM 4467 O O . SER A 1 562 ? -6.009 -8.584 8.768 1.00 51.97 562 SER A O 1
ATOM 4469 N N . ASP A 1 563 ? -4.239 -9.729 9.552 1.00 48.22 563 ASP A N 1
ATOM 4470 C CA . ASP A 1 563 ? -4.421 -9.331 10.960 1.00 48.22 563 ASP A CA 1
ATOM 4471 C C . ASP A 1 563 ? -4.330 -7.829 11.160 1.00 48.22 563 ASP A C 1
ATOM 4473 O O . ASP A 1 563 ? -5.093 -7.226 11.911 1.00 48.22 563 ASP A O 1
ATOM 4477 N N . LEU A 1 564 ? -3.375 -7.215 10.474 1.00 53.28 564 LEU A N 1
ATOM 4478 C CA . LEU A 1 564 ? -3.103 -5.797 10.616 1.00 53.28 564 LEU A CA 1
ATOM 4479 C C . LEU A 1 564 ? -3.883 -4.995 9.584 1.00 53.28 564 LEU A C 1
ATOM 4481 O O . LEU A 1 564 ? -4.401 -3.922 9.902 1.00 53.28 564 LEU A O 1
ATOM 4485 N N . TYR A 1 565 ? -4.034 -5.536 8.371 1.00 67.25 565 TYR A N 1
ATOM 4486 C CA . TYR A 1 565 ? -4.602 -4.794 7.257 1.00 67.25 565 TYR A CA 1
ATOM 4487 C C . TYR A 1 565 ? -5.547 -5.605 6.377 1.00 67.25 565 TYR A C 1
ATOM 4489 O O . TYR A 1 565 ? -5.248 -6.721 5.973 1.00 67.25 565 TYR A O 1
ATOM 4497 N N . MET A 1 566 ? -6.645 -4.983 5.976 1.00 74.12 566 MET A N 1
ATOM 4498 C CA . MET A 1 566 ? -7.412 -5.354 4.800 1.00 74.12 566 MET A CA 1
ATOM 4499 C C . MET A 1 566 ? -6.799 -4.660 3.580 1.00 74.12 566 MET A C 1
ATOM 4501 O O . MET A 1 566 ? -6.880 -3.434 3.451 1.00 74.12 566 MET A O 1
ATOM 4505 N N . ARG A 1 567 ? -6.175 -5.441 2.697 1.00 84.19 567 ARG A N 1
ATOM 4506 C CA . ARG A 1 567 ? -5.653 -5.005 1.401 1.00 84.19 567 ARG A CA 1
ATOM 4507 C C . ARG A 1 567 ? -6.779 -5.034 0.371 1.00 84.19 567 ARG A C 1
ATOM 4509 O O . ARG A 1 567 ? -7.397 -6.065 0.137 1.00 84.19 567 ARG A O 1
ATOM 4516 N N . VAL A 1 568 ? -7.030 -3.898 -0.263 1.00 86.00 568 VAL A N 1
ATOM 4517 C CA . VAL A 1 568 ? -8.034 -3.717 -1.312 1.00 86.00 568 VAL A CA 1
ATOM 4518 C C . VAL A 1 568 ? -7.319 -3.339 -2.600 1.00 86.00 568 VAL A C 1
ATOM 4520 O O . VAL A 1 568 ? -6.587 -2.345 -2.652 1.00 86.00 568 VAL A O 1
ATOM 4523 N N . GLN A 1 569 ? -7.557 -4.118 -3.646 1.00 89.38 569 GLN A N 1
ATOM 4524 C CA . GLN A 1 569 ? -7.037 -3.891 -4.991 1.00 89.38 569 GLN A CA 1
ATOM 4525 C C . GLN A 1 569 ? -8.118 -4.182 -6.037 1.00 89.38 569 GLN A C 1
ATOM 4527 O O . GLN A 1 569 ? -9.224 -4.604 -5.707 1.00 89.38 569 GLN A O 1
ATOM 4532 N N . VAL A 1 570 ? -7.835 -3.922 -7.310 1.00 89.31 570 VAL A N 1
ATOM 4533 C CA . VAL A 1 570 ? -8.768 -4.242 -8.403 1.00 89.31 570 VAL A CA 1
ATOM 4534 C C . VAL A 1 570 ? -8.607 -5.699 -8.840 1.00 89.31 570 VAL A C 1
ATOM 4536 O O . VAL A 1 570 ? -7.487 -6.199 -8.871 1.00 89.31 570 VAL A O 1
ATOM 4539 N N . LYS A 1 571 ? -9.701 -6.374 -9.222 1.00 85.12 571 LYS A N 1
ATOM 4540 C CA . LYS A 1 571 ? -9.631 -7.753 -9.755 1.00 85.12 571 LYS A CA 1
ATOM 4541 C C . LYS A 1 571 ? -8.983 -7.836 -11.137 1.00 85.12 571 LYS A C 1
ATOM 4543 O O . LYS A 1 571 ? -8.300 -8.807 -11.427 1.00 85.12 571 LYS A O 1
ATOM 4548 N N . ASP A 1 572 ? -9.205 -6.832 -11.988 1.00 87.81 572 ASP A N 1
ATOM 4549 C CA . ASP A 1 572 ? -8.576 -6.735 -13.311 1.00 87.81 572 ASP A CA 1
ATOM 4550 C C . ASP A 1 572 ? -7.568 -5.575 -13.331 1.00 87.81 572 ASP A C 1
ATOM 4552 O O . ASP A 1 572 ? -7.904 -4.454 -13.730 1.00 87.81 572 ASP A O 1
ATOM 4556 N N . PRO A 1 573 ? -6.324 -5.813 -12.886 1.00 87.12 573 PRO A N 1
ATOM 4557 C CA . PRO A 1 573 ? -5.300 -4.784 -12.841 1.00 87.12 573 PRO A CA 1
ATOM 4558 C C . PRO A 1 573 ? -4.774 -4.400 -14.223 1.00 87.12 573 PRO A C 1
ATOM 4560 O O . PRO A 1 573 ? -4.004 -3.453 -14.294 1.00 87.12 573 PRO A O 1
ATOM 4563 N N . PHE A 1 574 ? -5.139 -5.068 -15.323 1.00 88.25 574 PHE A N 1
ATOM 4564 C CA . PHE A 1 574 ? -4.712 -4.646 -16.662 1.00 88.25 574 PHE A CA 1
ATOM 4565 C C . PHE A 1 574 ? -5.576 -3.514 -17.202 1.00 88.25 574 PHE A C 1
ATOM 4567 O O . PHE A 1 574 ? -5.054 -2.593 -17.830 1.00 88.25 574 PHE A O 1
ATOM 4574 N N . THR A 1 575 ? -6.881 -3.565 -16.938 1.00 87.31 575 THR A N 1
ATOM 4575 C CA . THR A 1 575 ? -7.843 -2.602 -17.488 1.00 87.31 575 THR A CA 1
ATOM 4576 C C . THR A 1 575 ? -8.374 -1.612 -16.461 1.00 87.31 575 THR A C 1
ATOM 4578 O O . THR A 1 575 ? -8.997 -0.628 -16.854 1.00 87.31 575 THR A O 1
ATOM 4581 N N . ARG A 1 576 ? -8.131 -1.822 -15.160 1.00 90.25 576 ARG A N 1
ATOM 4582 C CA . ARG A 1 576 ? -8.667 -0.984 -14.077 1.00 90.25 576 ARG A CA 1
ATOM 4583 C C . ARG A 1 576 ? -7.594 -0.543 -13.097 1.00 90.25 576 ARG A C 1
ATOM 4585 O O . ARG A 1 576 ? -6.555 -1.179 -12.944 1.00 90.25 576 ARG A O 1
ATOM 4592 N N . VAL A 1 577 ? -7.866 0.561 -12.411 1.00 91.50 577 VAL A N 1
ATOM 4593 C CA . VAL A 1 577 ? -7.057 1.062 -11.296 1.00 91.50 577 VAL A CA 1
ATOM 4594 C C . VAL A 1 577 ? -7.964 1.751 -10.279 1.00 91.50 577 VAL A C 1
ATOM 4596 O O . VAL A 1 577 ? -8.958 2.380 -10.649 1.00 91.50 577 VAL A O 1
ATOM 4599 N N . ILE A 1 578 ? -7.637 1.659 -8.987 1.00 93.31 578 ILE A N 1
ATOM 4600 C CA . ILE A 1 578 ? -8.305 2.486 -7.976 1.00 93.31 578 ILE A CA 1
ATOM 4601 C C . ILE A 1 578 ? -7.903 3.940 -8.240 1.00 93.31 578 ILE A C 1
ATOM 4603 O O . ILE A 1 578 ? -6.737 4.311 -8.116 1.00 93.31 578 ILE A O 1
ATOM 4607 N N . GLY A 1 579 ? -8.869 4.764 -8.628 1.00 88.94 579 GLY A N 1
ATOM 4608 C CA . GLY A 1 579 ? -8.682 6.185 -8.861 1.00 88.94 579 GLY A CA 1
ATOM 4609 C C . GLY A 1 579 ? -8.928 6.970 -7.585 1.00 88.94 579 GLY A C 1
ATOM 4610 O O . GLY A 1 579 ? -8.161 6.875 -6.630 1.00 88.94 579 GLY A O 1
ATOM 4611 N N . THR A 1 580 ? -9.991 7.766 -7.565 1.00 90.44 580 THR A N 1
ATOM 4612 C CA . THR A 1 580 ? -10.342 8.576 -6.394 1.00 90.44 580 THR A CA 1
ATOM 4613 C C . THR A 1 580 ? -10.629 7.697 -5.179 1.00 90.44 580 THR A C 1
ATOM 4615 O O . THR A 1 580 ? -11.459 6.795 -5.247 1.00 90.44 580 THR A O 1
ATOM 4618 N N . VAL A 1 581 ? -9.995 8.006 -4.051 1.00 91.94 581 VAL A N 1
ATOM 4619 C CA . VAL A 1 581 ? -10.282 7.402 -2.748 1.00 91.94 581 VAL A CA 1
ATOM 4620 C C . VAL A 1 581 ? -10.906 8.468 -1.864 1.00 91.94 581 VAL A C 1
ATOM 4622 O O . VAL A 1 581 ? -10.354 9.558 -1.702 1.00 91.94 581 VAL A O 1
ATOM 4625 N N . SER A 1 582 ? -12.066 8.168 -1.300 1.00 91.25 582 SER A N 1
ATOM 4626 C CA . SER A 1 582 ? -12.856 9.093 -0.496 1.00 91.25 582 SER A CA 1
ATOM 4627 C C . SER A 1 582 ? -13.352 8.438 0.784 1.00 91.25 582 SER A C 1
ATOM 4629 O O . SER A 1 582 ? -13.425 7.217 0.877 1.00 91.25 582 SER A O 1
ATOM 4631 N N . PHE A 1 583 ? -13.693 9.260 1.767 1.00 87.75 583 PHE A N 1
ATOM 4632 C CA . PHE A 1 583 ? -14.442 8.853 2.946 1.00 87.75 583 PHE A CA 1
ATOM 4633 C C . PHE A 1 583 ? -15.644 9.780 3.075 1.00 87.75 583 PHE A C 1
ATOM 4635 O O . PHE A 1 583 ? -15.457 10.991 3.222 1.00 87.75 583 PHE A O 1
ATOM 4642 N N . ALA A 1 584 ? -16.860 9.234 3.004 1.00 81.38 584 ALA A N 1
ATOM 4643 C CA . ALA A 1 584 ? -18.089 10.007 3.196 1.00 81.38 584 ALA A CA 1
ATOM 4644 C C . ALA A 1 584 ? -18.168 11.253 2.283 1.00 81.38 584 ALA A C 1
ATOM 4646 O O . ALA A 1 584 ? -18.425 12.370 2.734 1.00 81.38 584 ALA A O 1
ATOM 4647 N N . ASN A 1 585 ? -17.897 11.069 0.985 1.00 77.31 585 ASN A N 1
ATOM 4648 C CA . ASN A 1 585 ? -17.811 12.118 -0.048 1.00 77.31 585 ASN A CA 1
ATOM 4649 C C . ASN A 1 585 ? -16.634 13.107 0.076 1.00 77.31 585 ASN A C 1
ATOM 4651 O O . ASN A 1 585 ? -16.457 13.951 -0.803 1.00 77.31 585 ASN A O 1
ATOM 4655 N N . LYS A 1 586 ? -15.791 13.015 1.112 1.00 85.19 586 LYS A N 1
ATOM 4656 C CA . LYS A 1 586 ? -14.546 13.790 1.190 1.00 85.19 586 LYS A CA 1
ATOM 4657 C C . LYS A 1 586 ? -13.429 13.037 0.478 1.00 85.19 586 LYS A C 1
ATOM 4659 O O . LYS A 1 586 ? -13.072 11.931 0.876 1.00 85.19 586 LYS A O 1
ATOM 4664 N N . VAL A 1 587 ? -12.852 13.646 -0.554 1.00 87.88 587 VAL A N 1
ATOM 4665 C CA . VAL A 1 587 ? -11.709 13.078 -1.282 1.00 87.88 587 VAL A CA 1
ATOM 4666 C C . VAL A 1 587 ? -10.477 13.054 -0.373 1.00 87.88 587 VAL A C 1
ATOM 4668 O O . VAL A 1 587 ? -10.053 14.093 0.131 1.00 87.88 587 VAL A O 1
ATOM 4671 N N . LEU A 1 588 ? -9.917 11.862 -0.166 1.00 85.94 588 LEU A N 1
ATOM 4672 C CA . LEU A 1 588 ? -8.641 11.648 0.521 1.00 85.94 588 LEU A CA 1
ATOM 4673 C C . LEU A 1 588 ? -7.486 11.658 -0.481 1.00 85.94 588 LEU A C 1
ATOM 4675 O O . LEU A 1 588 ? -6.481 12.329 -0.259 1.00 85.94 588 LEU A O 1
ATOM 4679 N N . ILE A 1 589 ? -7.662 10.946 -1.598 1.00 86.44 589 ILE A N 1
ATOM 4680 C CA . ILE A 1 589 ? -6.746 10.936 -2.740 1.00 86.44 589 ILE A CA 1
ATOM 4681 C C . ILE A 1 589 ? -7.562 11.161 -4.017 1.00 86.44 589 ILE A C 1
ATOM 4683 O O . ILE A 1 589 ? -8.517 10.419 -4.255 1.00 86.44 589 ILE A O 1
ATOM 4687 N N . PRO A 1 590 ? -7.223 12.162 -4.845 1.00 83.00 590 PRO A N 1
ATOM 4688 C CA . PRO A 1 590 ? -7.917 12.407 -6.102 1.00 83.00 590 PRO A CA 1
ATOM 4689 C C . PRO A 1 590 ? -7.540 11.365 -7.162 1.00 83.00 590 PRO A C 1
ATOM 4691 O O . PRO A 1 590 ? -6.548 10.642 -7.038 1.00 83.00 590 PRO A O 1
ATOM 4694 N N . GLN A 1 591 ? -8.316 11.311 -8.244 1.00 83.06 591 GLN A N 1
ATOM 4695 C CA . GLN A 1 591 ? -7.942 10.542 -9.426 1.00 83.06 591 GLN A CA 1
ATOM 4696 C C . GLN A 1 591 ? -6.551 10.960 -9.919 1.00 83.06 591 GLN A C 1
ATOM 4698 O O . GLN A 1 591 ? -6.221 12.142 -10.030 1.00 83.06 591 GLN A O 1
ATOM 4703 N N . ASP A 1 592 ? -5.738 9.963 -10.247 1.00 77.94 592 ASP A N 1
ATOM 4704 C CA . ASP A 1 592 ? -4.376 10.156 -10.706 1.00 77.94 592 ASP A CA 1
ATOM 4705 C C . ASP A 1 592 ? -4.173 9.402 -12.010 1.00 77.94 592 ASP A C 1
ATOM 4707 O O . ASP A 1 592 ? -4.052 8.183 -12.016 1.00 77.94 592 ASP A O 1
ATOM 4711 N N . ASN A 1 593 ? -4.130 10.137 -13.116 1.00 73.25 593 ASN A N 1
ATOM 4712 C CA . ASN A 1 593 ? -3.988 9.523 -14.429 1.00 73.25 593 ASN A CA 1
ATOM 4713 C C . ASN A 1 593 ? -2.621 8.839 -14.598 1.00 73.25 593 ASN A C 1
ATOM 4715 O O . ASN A 1 593 ? -2.496 7.965 -15.441 1.00 73.25 593 ASN A O 1
ATOM 4719 N N . ASP A 1 594 ? -1.596 9.182 -13.817 1.00 76.62 594 ASP A N 1
ATOM 4720 C CA . ASP A 1 594 ? -0.289 8.515 -13.913 1.00 76.62 594 ASP A CA 1
ATOM 4721 C C . ASP A 1 594 ? -0.224 7.212 -13.096 1.00 76.62 594 ASP A C 1
ATOM 4723 O O . ASP A 1 594 ? 0.759 6.477 -13.207 1.00 76.62 594 ASP A O 1
ATOM 4727 N N . ALA A 1 595 ? -1.247 6.921 -12.280 1.00 85.25 595 ALA A N 1
ATOM 4728 C CA . ALA A 1 595 ? -1.309 5.707 -11.478 1.00 85.25 595 ALA A CA 1
ATOM 4729 C C . ALA A 1 595 ? -1.655 4.503 -12.356 1.00 85.25 595 ALA A C 1
ATOM 4731 O O . ALA A 1 595 ? -2.710 4.451 -12.988 1.00 85.25 595 ALA A O 1
ATOM 4732 N N . VAL A 1 596 ? -0.766 3.515 -12.356 1.00 87.31 596 VAL A N 1
ATOM 4733 C CA . VAL A 1 596 ? -0.973 2.236 -13.045 1.00 87.31 596 VAL A CA 1
ATOM 4734 C C . VAL A 1 596 ? -1.403 1.159 -12.063 1.00 87.31 596 VAL A C 1
ATOM 4736 O O . VAL A 1 596 ? -2.146 0.263 -12.436 1.00 87.31 596 VAL A O 1
ATOM 4739 N N . GLU A 1 597 ? -1.010 1.261 -10.799 1.00 89.31 597 GLU A N 1
ATOM 4740 C CA . GLU A 1 597 ? -1.473 0.364 -9.747 1.00 89.31 597 GLU A CA 1
ATOM 4741 C C . GLU A 1 597 ? -1.716 1.160 -8.468 1.00 89.31 597 GLU A C 1
ATOM 4743 O O . GLU A 1 597 ? -0.961 2.081 -8.137 1.00 89.31 597 GLU A O 1
ATOM 4748 N N . ARG A 1 598 ? -2.794 0.825 -7.758 1.00 90.62 598 ARG A N 1
ATOM 4749 C CA . ARG A 1 598 ? -3.102 1.404 -6.455 1.00 90.62 598 ARG A CA 1
ATOM 4750 C C . ARG A 1 598 ? -3.713 0.351 -5.548 1.00 90.62 598 ARG A C 1
ATOM 4752 O O . ARG A 1 598 ? -4.696 -0.285 -5.918 1.00 90.62 598 ARG A O 1
ATOM 4759 N N . GLN A 1 599 ? -3.133 0.226 -4.364 1.00 90.31 599 GLN A N 1
ATOM 4760 C CA . GLN A 1 599 ? -3.547 -0.700 -3.319 1.00 90.31 599 GLN A CA 1
ATOM 4761 C C . GLN A 1 599 ? -3.885 0.104 -2.064 1.00 90.31 599 GLN A C 1
ATOM 4763 O O . GLN A 1 599 ? -3.140 1.015 -1.683 1.00 90.31 599 GLN A O 1
ATOM 4768 N N . ILE A 1 600 ? -5.017 -0.213 -1.442 1.00 90.25 600 ILE A N 1
ATOM 4769 C CA . ILE A 1 600 ? -5.488 0.435 -0.216 1.00 90.25 600 ILE A CA 1
ATOM 4770 C C . ILE A 1 600 ? -5.356 -0.557 0.927 1.00 90.25 600 ILE A C 1
ATOM 4772 O O . ILE A 1 600 ? -5.830 -1.678 0.824 1.00 90.25 600 ILE A O 1
ATOM 4776 N N . TYR A 1 601 ? -4.749 -0.128 2.018 1.00 86.69 601 TYR A N 1
ATOM 4777 C CA . TYR A 1 601 ? -4.595 -0.902 3.236 1.00 86.69 601 TYR A CA 1
ATOM 4778 C C . TYR A 1 601 ? -5.413 -0.210 4.324 1.00 86.69 601 TYR A C 1
ATOM 4780 O O . TYR A 1 601 ? -5.101 0.912 4.727 1.00 86.69 601 TYR A O 1
ATOM 4788 N N . LEU A 1 602 ? -6.496 -0.857 4.744 1.00 82.94 602 LEU A N 1
ATOM 4789 C CA . LEU A 1 602 ? -7.368 -0.441 5.848 1.00 82.94 602 LEU A CA 1
ATOM 4790 C C . LEU A 1 602 ? -7.056 -1.302 7.072 1.00 82.94 602 LEU A C 1
ATOM 4792 O O . LEU A 1 602 ? -6.570 -2.407 6.890 1.00 82.94 602 LEU A O 1
ATOM 4796 N N . GLY A 1 603 ? -7.346 -0.873 8.300 1.00 68.94 603 GLY A N 1
ATOM 4797 C CA . GLY A 1 603 ? -7.135 -1.735 9.475 1.00 68.94 603 GLY A CA 1
ATOM 4798 C C . GLY A 1 603 ? -7.960 -3.034 9.417 1.00 68.94 603 GLY A C 1
ATOM 4799 O O . GLY A 1 603 ? -9.179 -2.986 9.251 1.00 68.94 603 GLY A O 1
ATOM 4800 N N . GLY A 1 604 ? -7.294 -4.191 9.528 1.00 59.66 604 GLY A N 1
ATOM 4801 C CA . GLY A 1 604 ? -7.871 -5.529 9.307 1.00 59.66 604 GLY A CA 1
ATOM 4802 C C . GLY A 1 604 ? -8.819 -6.011 10.412 1.00 59.66 604 GLY A C 1
ATOM 4803 O O . GLY A 1 604 ? -9.859 -6.598 10.124 1.00 59.66 604 GLY A O 1
ATOM 4804 N N . ASN A 1 605 ? -8.545 -5.659 11.670 1.00 59.22 605 ASN A N 1
ATOM 4805 C CA . ASN A 1 605 ? -9.352 -6.047 12.837 1.00 59.22 605 ASN A CA 1
ATOM 4806 C C . ASN A 1 605 ? -10.568 -5.128 13.078 1.00 59.22 605 ASN A C 1
ATOM 4808 O O . ASN A 1 605 ? -10.937 -4.858 14.212 1.00 59.22 605 ASN A O 1
ATOM 4812 N N . GLY A 1 606 ? -11.147 -4.525 12.037 1.00 60.66 606 GLY A N 1
ATOM 4813 C CA . GLY A 1 606 ? -12.272 -3.588 12.184 1.00 60.66 606 GLY A CA 1
ATOM 4814 C C . GLY A 1 606 ? -11.941 -2.274 12.914 1.00 60.66 606 GLY A C 1
ATOM 4815 O O . GLY A 1 606 ? -12.839 -1.452 13.096 1.00 60.66 606 GLY A O 1
ATOM 4816 N N . ILE A 1 607 ? -10.679 -2.052 13.309 1.00 71.94 607 ILE A N 1
ATOM 4817 C CA . ILE A 1 607 ? -10.176 -0.780 13.843 1.00 71.94 607 ILE A CA 1
ATOM 4818 C C . ILE A 1 607 ? -9.785 0.113 12.667 1.00 71.94 607 ILE A C 1
ATOM 4820 O O . ILE A 1 607 ? -8.757 -0.100 12.027 1.00 71.94 607 ILE A O 1
ATOM 4824 N N . LEU A 1 608 ? -10.579 1.145 12.386 1.00 78.81 608 LEU A N 1
ATOM 4825 C CA . LEU A 1 608 ? -10.290 2.076 11.294 1.00 78.81 608 LEU A CA 1
ATOM 4826 C C . LEU A 1 608 ? -9.434 3.256 11.786 1.00 78.81 608 LEU A C 1
ATOM 4828 O O . LEU A 1 608 ? -9.889 4.397 11.827 1.00 78.81 608 LEU A O 1
ATOM 4832 N N . GLU A 1 609 ? -8.203 2.955 12.202 1.00 81.31 609 GLU A N 1
ATOM 4833 C CA . GLU A 1 609 ? -7.241 3.937 12.725 1.00 81.31 609 GLU A CA 1
ATOM 4834 C C . GLU A 1 609 ? -6.412 4.583 11.610 1.00 81.31 609 GLU A C 1
ATOM 4836 O O . GLU A 1 609 ? -6.354 5.808 11.505 1.00 81.31 609 GLU A O 1
ATOM 4841 N N . ASN A 1 610 ? -5.786 3.762 10.766 1.00 83.19 610 ASN A N 1
ATOM 4842 C CA . ASN A 1 610 ? -4.913 4.219 9.694 1.00 83.19 610 ASN A CA 1
ATOM 4843 C C . ASN A 1 610 ? -5.382 3.689 8.338 1.00 83.19 610 ASN A C 1
ATOM 4845 O O . ASN A 1 610 ? -5.953 2.603 8.227 1.00 83.19 610 ASN A O 1
ATOM 4849 N N . ILE A 1 611 ? -5.112 4.477 7.303 1.00 87.69 611 ILE A N 1
ATOM 4850 C CA . ILE A 1 611 ? -5.266 4.092 5.904 1.00 87.69 611 ILE A CA 1
ATOM 4851 C C . ILE A 1 611 ? -3.920 4.311 5.233 1.00 87.69 611 ILE A C 1
ATOM 4853 O O . ILE A 1 611 ? -3.410 5.434 5.238 1.00 87.69 611 ILE A O 1
ATOM 4857 N N . HIS A 1 612 ? -3.376 3.275 4.607 1.00 89.31 612 HIS A N 1
ATOM 4858 C CA . HIS A 1 612 ? -2.194 3.408 3.761 1.00 89.31 612 HIS A CA 1
ATOM 4859 C C . HIS A 1 612 ? -2.578 3.172 2.310 1.00 89.31 612 HIS A C 1
ATOM 4861 O O . HIS A 1 612 ? -3.338 2.264 1.987 1.00 89.31 612 HIS A O 1
ATOM 4867 N N . ILE A 1 613 ? -2.073 4.016 1.420 1.00 90.75 613 ILE A N 1
ATOM 4868 C CA . ILE A 1 613 ? -2.372 3.945 -0.004 1.00 90.75 613 ILE A CA 1
ATOM 4869 C C . ILE A 1 613 ? -1.057 3.871 -0.754 1.00 90.75 613 ILE A C 1
ATOM 4871 O O . ILE A 1 613 ? -0.335 4.866 -0.850 1.00 90.75 613 ILE A O 1
ATOM 4875 N N . LYS A 1 614 ? -0.757 2.687 -1.287 1.00 90.56 614 LYS A N 1
ATOM 4876 C CA . LYS A 1 614 ? 0.396 2.457 -2.156 1.00 90.56 614 LYS A CA 1
ATOM 4877 C C . LYS A 1 614 ? -0.020 2.755 -3.589 1.00 90.56 614 LYS A C 1
ATOM 4879 O O . LYS A 1 614 ? -0.977 2.168 -4.083 1.00 90.56 614 LYS A O 1
ATOM 4884 N N . THR A 1 615 ? 0.662 3.690 -4.240 1.00 89.75 615 THR A N 1
ATOM 4885 C CA . THR A 1 615 ? 0.439 4.043 -5.649 1.00 89.75 615 THR A CA 1
ATOM 4886 C C . THR A 1 615 ? 1.726 3.817 -6.424 1.00 89.75 615 THR A C 1
ATOM 4888 O O . THR A 1 615 ? 2.774 4.297 -6.000 1.00 89.75 615 THR A O 1
ATOM 4891 N N . CYS A 1 616 ? 1.633 3.132 -7.561 1.00 88.31 616 CYS A N 1
ATOM 4892 C CA . CYS A 1 616 ? 2.726 2.947 -8.507 1.00 88.31 616 CYS A CA 1
ATOM 4893 C C . CYS A 1 616 ? 2.398 3.627 -9.842 1.00 88.31 616 CYS A C 1
ATOM 4895 O O . CYS A 1 616 ? 1.232 3.664 -10.252 1.00 88.31 616 CYS A O 1
ATOM 4897 N N . ASN A 1 617 ? 3.411 4.170 -10.519 1.00 83.62 617 ASN A N 1
ATOM 4898 C CA . ASN A 1 617 ? 3.272 4.829 -11.821 1.00 83.62 617 ASN A CA 1
ATOM 4899 C C . ASN A 1 617 ? 3.890 4.012 -12.975 1.00 83.62 617 ASN A C 1
ATOM 4901 O O . ASN A 1 617 ? 4.524 2.979 -12.765 1.00 83.62 617 ASN A O 1
ATOM 4905 N N . VAL A 1 618 ? 3.708 4.502 -14.204 1.00 75.44 618 VAL A N 1
ATOM 4906 C CA . VAL A 1 618 ? 4.215 3.876 -15.442 1.00 75.44 618 VAL A CA 1
ATOM 4907 C C . VAL A 1 618 ? 5.746 3.753 -15.513 1.00 75.44 618 VAL A C 1
ATOM 4909 O O . VAL A 1 618 ? 6.256 2.891 -16.224 1.00 75.44 618 VAL A O 1
ATOM 4912 N N . ASP A 1 619 ? 6.482 4.576 -14.763 1.00 73.50 619 ASP A N 1
ATOM 4913 C CA . ASP A 1 619 ? 7.952 4.547 -14.713 1.00 73.50 619 ASP A CA 1
ATOM 4914 C C . ASP A 1 619 ? 8.501 3.559 -13.672 1.00 73.50 619 ASP A C 1
ATOM 4916 O O . ASP A 1 619 ? 9.714 3.382 -13.538 1.00 73.50 619 ASP A O 1
ATOM 4920 N N . GLY A 1 620 ? 7.610 2.885 -12.944 1.00 75.88 620 GLY A N 1
ATOM 4921 C CA . GLY A 1 620 ? 7.978 1.952 -11.892 1.00 75.88 620 GLY A CA 1
ATOM 4922 C C . GLY A 1 620 ? 8.327 2.626 -10.563 1.00 75.88 620 GLY A C 1
ATOM 4923 O O . GLY A 1 620 ? 8.997 2.025 -9.732 1.00 75.88 620 GLY A O 1
ATOM 4924 N N . ASP A 1 621 ? 7.894 3.869 -10.336 1.00 81.81 621 ASP A N 1
ATOM 4925 C CA . ASP A 1 621 ? 7.970 4.486 -9.012 1.00 81.81 621 ASP A CA 1
ATOM 4926 C C . ASP A 1 621 ? 6.732 4.125 -8.194 1.00 81.81 621 ASP A C 1
ATOM 4928 O O . ASP A 1 621 ? 5.613 4.475 -8.578 1.00 81.81 621 ASP A O 1
ATOM 4932 N N . CYS A 1 622 ? 6.940 3.496 -7.038 1.00 84.94 622 CYS A N 1
ATOM 4933 C CA . CYS A 1 622 ? 5.907 3.279 -6.029 1.00 84.94 622 CYS A CA 1
ATOM 4934 C C . CYS A 1 622 ? 6.132 4.170 -4.805 1.00 84.94 622 CYS A C 1
ATOM 4936 O O . CYS A 1 622 ? 7.266 4.418 -4.395 1.00 84.94 622 CYS A O 1
ATOM 4938 N N . TYR A 1 623 ? 5.041 4.625 -4.196 1.00 87.50 623 TYR A N 1
ATOM 4939 C CA . TYR A 1 623 ? 5.067 5.395 -2.958 1.00 87.50 623 TYR A CA 1
ATOM 4940 C C . TYR A 1 623 ? 3.832 5.131 -2.095 1.00 87.50 623 TYR A C 1
ATOM 4942 O O . TYR A 1 623 ? 2.776 4.763 -2.610 1.00 87.50 623 TYR A O 1
ATOM 4950 N N . ILE A 1 624 ? 3.958 5.361 -0.784 1.00 88.25 624 ILE A N 1
ATOM 4951 C CA . ILE A 1 624 ? 2.896 5.126 0.202 1.00 88.25 624 ILE A CA 1
ATOM 4952 C C . ILE A 1 624 ? 2.468 6.446 0.842 1.00 88.25 624 ILE A C 1
ATOM 4954 O O . ILE A 1 624 ? 3.285 7.157 1.426 1.00 88.25 624 ILE A O 1
ATOM 4958 N N . GLN A 1 625 ? 1.178 6.764 0.764 1.00 90.44 625 GLN A N 1
ATOM 4959 C CA . GLN A 1 625 ? 0.556 7.860 1.510 1.00 90.44 625 GLN A CA 1
ATOM 4960 C C . GLN A 1 625 ? -0.205 7.294 2.709 1.00 90.44 625 GLN A C 1
ATOM 4962 O O . GLN A 1 625 ? -0.984 6.359 2.540 1.00 90.44 625 GLN A O 1
ATOM 4967 N N . SER A 1 626 ? -0.009 7.874 3.893 1.00 88.56 626 SER A N 1
ATOM 4968 C CA . SER A 1 626 ? -0.662 7.434 5.133 1.00 88.56 626 SER A CA 1
ATOM 4969 C C . SER A 1 626 ? -1.646 8.481 5.638 1.00 88.56 626 SER A C 1
ATOM 4971 O O . SER A 1 626 ? -1.367 9.682 5.587 1.00 88.56 626 SER A O 1
ATOM 4973 N N . PHE A 1 627 ? -2.783 8.028 6.149 1.00 88.25 627 PHE A N 1
ATOM 4974 C CA . PHE A 1 627 ? -3.790 8.863 6.786 1.00 88.25 627 PHE A CA 1
ATOM 4975 C C . PHE A 1 627 ? -4.164 8.265 8.130 1.00 88.25 627 PHE A C 1
ATOM 4977 O O . PHE A 1 627 ? -4.357 7.058 8.232 1.00 88.25 627 PHE A O 1
ATOM 4984 N N . THR A 1 628 ? -4.335 9.122 9.125 1.00 87.00 628 THR A N 1
ATOM 4985 C CA . THR A 1 628 ? -4.768 8.756 10.469 1.00 87.00 628 THR A CA 1
ATOM 4986 C C . THR A 1 628 ? -6.157 9.328 10.710 1.00 87.00 628 THR A C 1
ATOM 4988 O O . THR A 1 628 ? -6.468 10.463 10.321 1.00 87.00 628 THR A O 1
ATOM 4991 N N . ALA A 1 629 ? -7.016 8.516 11.308 1.00 87.75 629 ALA A N 1
ATOM 4992 C CA . ALA A 1 629 ? -8.356 8.906 11.683 1.00 87.75 629 ALA A CA 1
ATOM 4993 C C . ALA A 1 629 ? -8.326 9.939 12.814 1.00 87.75 629 ALA A C 1
ATOM 4995 O O . ALA A 1 629 ? -7.453 9.950 13.675 1.00 87.75 629 ALA A O 1
ATOM 4996 N N . SER A 1 630 ? -9.323 10.807 12.835 1.00 86.19 630 SER A N 1
ATOM 4997 C CA . SER A 1 630 ? -9.585 11.737 13.926 1.00 86.19 630 SER A CA 1
ATOM 4998 C C . SER A 1 630 ? -11.088 11.932 14.055 1.00 86.19 630 SER A C 1
ATOM 5000 O O . SER A 1 630 ? -11.818 11.875 13.059 1.00 86.19 630 SER A O 1
ATOM 5002 N N . ILE A 1 631 ? -11.559 12.171 15.275 1.00 83.81 631 ILE A N 1
ATOM 5003 C CA . ILE A 1 631 ? -12.949 12.540 15.528 1.00 83.81 631 ILE A CA 1
ATOM 5004 C C . ILE A 1 631 ? -12.957 14.009 15.925 1.00 83.81 631 ILE A C 1
ATOM 5006 O O . ILE A 1 631 ? -12.378 14.392 16.936 1.00 83.81 631 ILE A O 1
ATOM 5010 N N . LYS A 1 632 ? -13.608 14.842 15.117 1.00 80.25 632 LYS A N 1
ATOM 5011 C CA . LYS A 1 632 ? -13.769 16.268 15.402 1.00 80.25 632 LYS A CA 1
ATOM 5012 C C . LYS A 1 632 ? -15.194 16.685 15.088 1.00 80.25 632 LYS A C 1
ATOM 5014 O O . LYS A 1 632 ? -15.743 16.265 14.075 1.00 80.25 632 LYS A O 1
ATOM 5019 N N . ASP A 1 633 ? -15.797 17.481 15.968 1.00 76.44 633 ASP A N 1
ATOM 5020 C CA . ASP A 1 633 ? -17.158 18.003 15.790 1.00 76.44 633 ASP A CA 1
ATOM 5021 C C . ASP A 1 633 ? -18.186 16.895 15.481 1.00 76.44 633 ASP A C 1
ATOM 5023 O O . ASP A 1 633 ? -19.072 17.060 14.648 1.00 76.44 633 ASP A O 1
ATOM 5027 N N . CYS A 1 634 ? -18.046 15.734 16.137 1.00 74.06 634 CYS A N 1
ATOM 5028 C CA . CYS A 1 634 ? -18.887 14.551 15.906 1.00 74.06 634 CYS A CA 1
ATOM 5029 C C . CYS A 1 634 ? -18.836 13.996 14.467 1.00 74.06 634 CYS A C 1
ATOM 5031 O O . CYS A 1 634 ? -19.793 13.386 13.993 1.00 74.06 634 CYS A O 1
ATOM 5033 N N . LYS A 1 635 ? -17.712 14.176 13.770 1.00 79.94 635 LYS A N 1
ATOM 5034 C CA . LYS A 1 635 ? -17.456 13.593 12.451 1.00 79.94 635 LYS A CA 1
ATOM 5035 C C . LYS A 1 635 ? -16.130 12.852 12.448 1.00 79.94 635 LYS A C 1
ATOM 5037 O O . LYS A 1 635 ? -15.146 13.319 13.021 1.00 79.94 635 LYS A O 1
ATOM 5042 N N . ILE A 1 636 ? -16.109 11.710 11.769 1.00 85.12 636 ILE A N 1
ATOM 5043 C CA . ILE A 1 636 ? -14.868 11.006 11.458 1.00 85.12 636 ILE A CA 1
ATOM 5044 C C . ILE A 1 636 ? -14.211 11.747 10.298 1.00 85.12 636 ILE A C 1
ATOM 5046 O O . ILE A 1 636 ? -14.846 12.024 9.278 1.00 85.12 636 ILE A O 1
ATOM 5050 N N . SER A 1 637 ? -12.936 12.074 10.444 1.00 86.50 637 SER A N 1
ATOM 5051 C CA . SER A 1 637 ? -12.151 12.640 9.362 1.00 86.50 637 SER A CA 1
ATOM 5052 C C . SER A 1 637 ? -10.772 12.009 9.325 1.00 86.50 637 SER A C 1
ATOM 5054 O O . SER A 1 637 ? -10.171 11.748 10.362 1.00 86.50 637 SER A O 1
ATOM 5056 N N . PHE A 1 638 ? -10.264 11.787 8.121 1.00 87.62 638 PHE A N 1
ATOM 5057 C CA . PHE A 1 638 ? -8.902 11.324 7.921 1.00 87.62 638 PHE A CA 1
ATOM 5058 C C . PHE A 1 638 ? -8.023 12.515 7.575 1.00 87.62 638 PHE A C 1
ATOM 5060 O O . PHE A 1 638 ? -8.321 13.286 6.654 1.00 87.62 638 PHE A O 1
ATOM 5067 N N . SER A 1 639 ? -6.954 12.672 8.344 1.00 85.62 639 SER A N 1
ATOM 5068 C CA . SER A 1 639 ? -5.884 13.626 8.084 1.00 85.62 639 SER A CA 1
ATOM 5069 C C . SER A 1 639 ? -4.618 12.871 7.734 1.00 85.62 639 SER A C 1
ATOM 5071 O O . SER A 1 639 ? -4.395 11.765 8.213 1.00 85.62 639 SER A O 1
ATOM 5073 N N . LYS A 1 640 ? -3.781 13.468 6.892 1.00 81.00 640 LYS A N 1
ATOM 5074 C CA . LYS A 1 640 ? -2.511 12.861 6.509 1.00 81.00 640 LYS A CA 1
ATOM 5075 C C . LYS A 1 640 ? -1.626 12.661 7.739 1.00 81.00 640 LYS A C 1
ATOM 5077 O O . LYS A 1 640 ? -1.538 13.566 8.567 1.00 81.00 640 LYS A O 1
ATOM 5082 N N . SER A 1 641 ? -1.006 11.493 7.858 1.00 83.06 641 SER A N 1
ATOM 5083 C CA . SER A 1 641 ? -0.116 11.191 8.977 1.00 83.06 641 SER A CA 1
ATOM 5084 C C . SER A 1 641 ? 1.145 12.049 8.878 1.00 83.06 641 SER A C 1
ATOM 5086 O O . SER A 1 641 ? 1.713 12.214 7.797 1.00 83.06 641 SER A O 1
ATOM 5088 N N . THR A 1 642 ? 1.598 12.602 10.001 1.00 83.88 642 THR A N 1
ATOM 5089 C CA . THR A 1 642 ? 2.880 13.313 10.053 1.00 83.88 642 THR A CA 1
ATOM 5090 C C . THR A 1 642 ? 4.009 12.292 10.018 1.00 83.88 642 THR A C 1
ATOM 5092 O O . THR A 1 642 ? 4.122 11.474 10.927 1.00 83.88 642 THR A O 1
ATOM 5095 N N . LYS A 1 643 ? 4.847 12.347 8.981 1.00 89.25 643 LYS A N 1
ATOM 5096 C CA . LYS A 1 643 ? 6.001 11.454 8.834 1.00 89.25 643 LYS A CA 1
ATOM 5097 C C . LYS A 1 643 ? 7.290 12.103 9.323 1.00 89.25 643 LYS A C 1
ATOM 5099 O O . LYS A 1 643 ? 7.534 13.280 9.053 1.00 89.25 643 LYS A O 1
ATOM 5104 N N . GLN A 1 644 ? 8.129 11.315 9.984 1.00 92.50 644 GLN A N 1
ATOM 5105 C CA . GLN A 1 644 ? 9.470 11.701 10.397 1.00 92.50 644 GLN A CA 1
ATOM 5106 C C . GLN A 1 644 ? 10.370 11.890 9.172 1.00 92.50 644 GLN A C 1
ATOM 5108 O O . GLN A 1 644 ? 10.444 11.036 8.288 1.00 92.50 644 GLN A O 1
ATOM 5113 N N . ALA A 1 645 ? 11.051 13.029 9.113 1.00 93.75 645 ALA A N 1
ATOM 5114 C CA . ALA A 1 645 ? 11.960 13.351 8.028 1.00 93.75 645 ALA A CA 1
ATOM 5115 C C . ALA A 1 645 ? 13.355 12.771 8.287 1.00 93.75 645 ALA A C 1
ATOM 5117 O O . ALA A 1 645 ? 13.953 13.015 9.334 1.00 93.75 645 ALA A O 1
ATOM 5118 N N . VAL A 1 646 ? 13.880 12.036 7.309 1.00 95.31 646 VAL A N 1
ATOM 5119 C CA . VAL A 1 646 ? 15.217 11.434 7.345 1.00 95.31 646 VAL A CA 1
ATOM 5120 C C . VAL A 1 646 ? 16.120 12.168 6.347 1.00 95.31 646 VAL A C 1
ATOM 5122 O O . VAL A 1 646 ? 15.721 12.323 5.189 1.00 95.31 646 VAL A O 1
ATOM 5125 N N . PRO A 1 647 ? 17.306 12.665 6.744 1.00 94.69 647 PRO A N 1
ATOM 5126 C CA . PRO A 1 647 ? 18.193 13.377 5.829 1.00 94.69 647 PRO A CA 1
ATOM 5127 C C . PRO A 1 647 ? 18.791 12.430 4.781 1.00 94.69 647 PRO A C 1
ATOM 5129 O O . PRO A 1 647 ? 19.121 11.288 5.084 1.00 94.69 647 PRO A O 1
ATOM 5132 N N . LEU A 1 648 ? 18.976 12.922 3.559 1.00 95.62 648 LEU A N 1
ATOM 5133 C CA . LEU A 1 648 ? 19.659 12.211 2.478 1.00 95.62 648 LEU A CA 1
ATOM 5134 C C . LEU A 1 648 ? 20.899 13.003 2.058 1.00 95.62 648 LEU A C 1
ATOM 5136 O O . LEU A 1 648 ? 20.768 14.168 1.696 1.00 95.62 648 LEU A O 1
ATOM 5140 N N . ASP A 1 649 ? 22.076 12.379 2.046 1.00 91.69 649 ASP A N 1
ATOM 5141 C CA . ASP A 1 649 ? 23.280 12.954 1.435 1.00 91.69 649 ASP A CA 1
ATOM 5142 C C . ASP A 1 649 ? 23.560 12.257 0.095 1.00 91.69 649 ASP A C 1
ATOM 5144 O O . ASP A 1 649 ? 23.553 11.029 0.006 1.00 91.69 649 ASP A O 1
ATOM 5148 N N . LEU A 1 650 ? 23.737 13.052 -0.962 1.00 90.44 650 LEU A N 1
ATOM 5149 C CA . LEU A 1 650 ? 23.993 12.585 -2.324 1.00 90.44 650 LEU A CA 1
ATOM 5150 C C . LEU A 1 650 ? 25.480 12.292 -2.595 1.00 90.44 650 LEU A C 1
ATOM 5152 O O . LEU A 1 650 ? 25.800 11.834 -3.696 1.00 90.44 650 LEU A O 1
ATOM 5156 N N . ASP A 1 651 ? 26.391 12.561 -1.649 1.00 84.62 651 ASP A N 1
ATOM 5157 C CA . ASP A 1 651 ? 27.798 12.161 -1.764 1.00 84.62 651 ASP A CA 1
ATOM 5158 C C . ASP A 1 651 ? 27.893 10.628 -1.895 1.00 84.62 651 ASP A C 1
ATOM 5160 O O . ASP A 1 651 ? 27.409 9.906 -1.021 1.00 84.62 651 ASP A O 1
ATOM 5164 N N . PRO A 1 652 ? 28.549 10.096 -2.947 1.00 78.69 652 PRO A N 1
ATOM 5165 C CA . PRO A 1 652 ? 28.790 8.662 -3.093 1.00 78.69 652 PRO A CA 1
ATOM 5166 C C . PRO A 1 652 ? 29.471 7.981 -1.896 1.00 78.69 652 PRO A C 1
ATOM 5168 O O . PRO A 1 652 ? 29.393 6.761 -1.795 1.00 78.69 652 PRO A O 1
ATOM 5171 N N . ASN A 1 653 ? 30.157 8.739 -1.033 1.00 82.31 653 ASN A N 1
ATOM 5172 C CA . ASN A 1 653 ? 30.846 8.223 0.153 1.00 82.31 653 ASN A CA 1
ATOM 5173 C C . ASN A 1 653 ? 30.028 8.355 1.447 1.00 82.31 653 ASN A C 1
ATOM 5175 O O . ASN A 1 653 ? 30.492 7.915 2.500 1.00 82.31 653 ASN A O 1
ATOM 5179 N N . ALA A 1 654 ? 28.853 8.989 1.408 1.00 85.25 654 ALA A N 1
ATOM 5180 C CA . ALA A 1 654 ? 28.019 9.142 2.590 1.00 85.25 654 ALA A CA 1
ATOM 5181 C C . ALA A 1 654 ? 27.367 7.810 2.984 1.00 85.25 654 ALA A C 1
ATOM 5183 O O . ALA A 1 654 ? 26.921 7.031 2.140 1.00 85.25 654 ALA A O 1
ATOM 5184 N N . GLN A 1 655 ? 27.276 7.563 4.291 1.00 86.38 655 GLN A N 1
ATOM 5185 C CA . GLN A 1 655 ? 26.519 6.429 4.808 1.00 86.38 655 GLN A CA 1
ATOM 5186 C C . GLN A 1 655 ? 25.021 6.726 4.703 1.00 86.38 655 GLN A C 1
ATOM 5188 O O . GLN A 1 655 ? 24.544 7.744 5.208 1.00 86.38 655 GLN A O 1
ATOM 5193 N N . LEU A 1 656 ? 24.274 5.828 4.060 1.00 88.25 656 LEU A N 1
ATOM 5194 C CA . LEU A 1 656 ? 22.826 5.960 3.955 1.00 88.25 656 LEU A CA 1
ATOM 5195 C C . LEU A 1 656 ? 22.138 5.606 5.286 1.00 88.25 656 LEU A C 1
ATOM 5197 O O . LEU A 1 656 ? 22.530 4.627 5.928 1.00 88.25 656 LEU A O 1
ATOM 5201 N N . PRO A 1 657 ? 21.101 6.362 5.689 1.00 90.25 657 PRO A N 1
ATOM 5202 C CA . PRO A 1 657 ? 20.213 5.979 6.783 1.00 90.25 657 PRO A CA 1
ATOM 5203 C C . PRO A 1 657 ? 19.566 4.609 6.552 1.00 90.25 657 PRO A C 1
ATOM 5205 O O . PRO A 1 657 ? 19.321 4.220 5.408 1.00 90.25 657 PRO A O 1
ATOM 5208 N N . LEU A 1 658 ? 19.234 3.905 7.638 1.00 85.88 658 LEU A N 1
ATOM 5209 C CA . LEU A 1 658 ? 18.651 2.558 7.598 1.00 85.88 658 LEU A CA 1
ATOM 5210 C C . LEU A 1 658 ? 17.334 2.508 6.807 1.00 85.88 658 LEU A C 1
ATOM 5212 O O . LEU A 1 658 ? 17.042 1.505 6.152 1.00 85.88 658 LEU A O 1
ATOM 5216 N N . GLU A 1 659 ? 16.552 3.581 6.870 1.00 89.00 659 GLU A N 1
ATOM 5217 C CA . GLU A 1 659 ? 15.226 3.714 6.271 1.00 89.00 659 GLU A CA 1
ATOM 5218 C C . GLU A 1 659 ? 15.287 3.953 4.758 1.00 89.00 659 GLU A C 1
ATOM 5220 O O . GLU A 1 659 ? 14.283 3.773 4.067 1.00 89.00 659 GLU A O 1
ATOM 5225 N N . ILE A 1 660 ? 16.445 4.370 4.229 1.00 88.25 660 ILE A N 1
ATOM 5226 C CA . ILE A 1 660 ? 16.621 4.705 2.816 1.00 88.25 660 ILE A CA 1
ATOM 5227 C C . ILE A 1 660 ? 17.194 3.505 2.060 1.00 88.25 660 ILE A C 1
ATOM 5229 O O . ILE A 1 660 ? 18.235 2.947 2.393 1.00 88.25 660 ILE A O 1
ATOM 5233 N N . HIS A 1 661 ? 16.518 3.143 0.978 1.00 84.25 661 HIS A N 1
ATOM 5234 C CA . HIS A 1 661 ? 16.987 2.217 -0.035 1.00 84.25 661 HIS A CA 1
ATOM 5235 C C . HIS A 1 661 ? 17.575 2.983 -1.224 1.00 84.25 661 HIS A C 1
ATOM 5237 O O . HIS A 1 661 ? 16.949 3.913 -1.744 1.00 84.25 661 HIS A O 1
ATOM 5243 N N . LEU A 1 662 ? 18.763 2.571 -1.668 1.00 85.31 662 LEU A N 1
ATOM 5244 C CA . LEU A 1 662 ? 19.402 3.043 -2.894 1.00 85.31 662 LEU A CA 1
ATOM 5245 C C . LEU A 1 662 ? 19.359 1.937 -3.948 1.00 85.31 662 LEU A C 1
ATOM 5247 O O . LEU A 1 662 ? 19.940 0.873 -3.757 1.00 85.31 662 LEU A O 1
ATOM 5251 N N . VAL A 1 663 ? 18.749 2.238 -5.092 1.00 80.12 663 VAL A N 1
ATOM 5252 C CA . VAL A 1 663 ? 18.920 1.456 -6.321 1.00 80.12 663 VAL A CA 1
ATOM 5253 C C . VAL A 1 663 ? 19.951 2.164 -7.201 1.00 80.12 663 VAL A C 1
ATOM 5255 O O . VAL A 1 663 ? 19.688 3.261 -7.703 1.00 80.12 663 VAL A O 1
ATOM 5258 N N . ASP A 1 664 ? 21.134 1.569 -7.362 1.00 77.94 664 ASP A N 1
ATOM 5259 C CA . ASP A 1 664 ? 22.258 2.142 -8.112 1.00 77.94 664 ASP A CA 1
ATOM 5260 C C . ASP A 1 664 ? 22.406 1.478 -9.493 1.00 77.94 664 ASP A C 1
ATOM 5262 O O . ASP A 1 664 ? 22.616 0.274 -9.610 1.00 77.94 664 ASP A O 1
ATOM 5266 N N . PHE A 1 665 ? 22.312 2.275 -10.557 1.00 71.62 665 PHE A N 1
ATOM 5267 C CA . PHE A 1 665 ? 22.553 1.876 -11.945 1.00 71.62 665 PHE A CA 1
ATOM 5268 C C . PHE A 1 665 ? 23.791 2.574 -12.531 1.00 71.62 665 PHE A C 1
ATOM 5270 O O . PHE A 1 665 ? 23.833 2.888 -13.727 1.00 71.62 665 PHE A O 1
ATOM 5277 N N . GLY A 1 666 ? 24.779 2.865 -11.685 1.00 73.31 666 GLY A N 1
ATOM 5278 C CA . GLY A 1 666 ? 26.026 3.544 -12.012 1.00 73.31 666 GLY A CA 1
ATOM 5279 C C . GLY A 1 666 ? 25.809 5.038 -12.223 1.00 73.31 666 GLY A C 1
ATOM 5280 O O . GLY A 1 666 ? 25.933 5.849 -11.305 1.00 73.31 666 GLY A O 1
ATOM 5281 N N . ALA A 1 667 ? 25.468 5.411 -13.457 1.00 76.88 667 ALA A N 1
ATOM 5282 C CA . ALA A 1 667 ? 25.198 6.799 -13.819 1.00 76.88 667 ALA A CA 1
ATOM 5283 C C . ALA A 1 667 ? 23.798 7.272 -13.398 1.00 76.88 667 ALA A C 1
ATOM 5285 O O . ALA A 1 667 ? 23.520 8.454 -13.530 1.00 76.88 667 ALA A O 1
ATOM 5286 N N . ALA A 1 668 ? 22.911 6.399 -12.914 1.00 81.56 668 ALA A N 1
ATOM 5287 C CA . ALA A 1 668 ? 21.591 6.770 -12.405 1.00 81.56 668 ALA A CA 1
ATOM 5288 C C . ALA A 1 668 ? 21.336 6.084 -11.060 1.00 81.56 668 ALA A C 1
ATOM 5290 O O . ALA A 1 668 ? 21.495 4.876 -10.950 1.00 81.56 668 ALA A O 1
ATOM 5291 N N . LYS A 1 669 ? 20.926 6.843 -10.051 1.00 87.25 669 LYS A N 1
ATOM 5292 C CA . LYS A 1 669 ? 20.725 6.396 -8.671 1.00 87.25 669 LYS A CA 1
ATOM 5293 C C . LYS A 1 669 ? 19.338 6.801 -8.203 1.00 87.25 669 LYS A C 1
ATOM 5295 O O . LYS A 1 669 ? 18.919 7.928 -8.455 1.00 87.25 669 LYS A O 1
ATOM 5300 N N . PHE A 1 670 ? 18.630 5.913 -7.520 1.00 87.81 670 PHE A N 1
ATOM 5301 C CA . PHE A 1 670 ? 17.260 6.139 -7.065 1.00 87.81 670 PHE A CA 1
ATOM 5302 C C . PHE A 1 670 ? 17.187 5.918 -5.556 1.00 87.81 670 PHE A C 1
ATOM 5304 O O . PHE A 1 670 ? 17.395 4.804 -5.085 1.00 87.81 670 PHE A O 1
ATOM 5311 N N . PHE A 1 671 ? 16.882 6.974 -4.803 1.00 91.56 671 PHE A N 1
ATOM 5312 C CA . PHE A 1 671 ? 16.761 6.938 -3.346 1.00 91.56 671 PHE A CA 1
ATOM 5313 C C . PHE A 1 671 ? 15.287 6.930 -2.945 1.00 91.56 671 PHE A C 1
ATOM 5315 O O . PHE A 1 671 ? 14.508 7.789 -3.381 1.00 91.56 671 PHE A O 1
ATOM 5322 N N . ARG A 1 672 ? 14.891 5.944 -2.144 1.00 89.31 672 ARG A N 1
ATOM 5323 C CA . ARG A 1 672 ? 13.505 5.692 -1.722 1.00 89.31 672 ARG A CA 1
ATOM 5324 C C . ARG A 1 672 ? 13.477 5.366 -0.234 1.00 89.31 672 ARG A C 1
ATOM 5326 O O . ARG A 1 672 ? 14.432 4.792 0.265 1.00 89.31 672 ARG A O 1
ATOM 5333 N N . ILE A 1 673 ? 12.394 5.692 0.468 1.00 88.19 673 ILE A N 1
ATOM 5334 C CA . ILE A 1 673 ? 12.148 5.092 1.789 1.00 88.19 673 ILE A CA 1
ATOM 5335 C C . ILE A 1 673 ? 11.714 3.645 1.560 1.00 88.19 673 ILE A C 1
ATOM 5337 O O . ILE A 1 673 ? 10.911 3.403 0.658 1.00 88.19 673 ILE A O 1
ATOM 5341 N N . LYS A 1 674 ? 12.251 2.698 2.332 1.00 79.88 674 LYS A N 1
ATOM 5342 C CA . LYS A 1 674 ? 11.824 1.294 2.265 1.00 79.88 674 LYS A CA 1
ATOM 5343 C C . LYS A 1 674 ? 10.349 1.169 2.658 1.00 79.88 674 LYS A C 1
ATOM 5345 O O . LYS A 1 674 ? 9.870 1.924 3.508 1.00 79.88 674 LYS A O 1
ATOM 5350 N N . ASP A 1 675 ? 9.633 0.234 2.043 1.00 78.56 675 ASP A N 1
ATOM 5351 C CA . ASP A 1 675 ? 8.177 0.114 2.182 1.00 78.56 675 ASP A CA 1
ATOM 5352 C C . ASP A 1 675 ? 7.743 -0.036 3.657 1.00 78.56 675 ASP A C 1
ATOM 5354 O O . ASP A 1 675 ? 6.772 0.602 4.066 1.00 78.56 675 ASP A O 1
ATOM 5358 N N . GLU A 1 676 ? 8.504 -0.769 4.478 1.00 70.25 676 GLU A N 1
ATOM 5359 C CA . GLU A 1 676 ? 8.243 -0.976 5.910 1.00 70.25 676 GLU A CA 1
ATOM 5360 C C . GLU A 1 676 ? 8.357 0.304 6.761 1.00 70.25 676 GLU A C 1
ATOM 5362 O O . GLU A 1 676 ? 7.696 0.429 7.790 1.00 70.25 676 GLU A O 1
ATOM 5367 N N . PHE A 1 677 ? 9.134 1.296 6.312 1.00 80.50 677 PHE A N 1
ATOM 5368 C CA . PHE A 1 677 ? 9.266 2.596 6.981 1.00 80.50 677 PHE A CA 1
ATOM 5369 C C . PHE A 1 677 ? 8.397 3.682 6.338 1.00 80.50 677 PHE A C 1
ATOM 5371 O O . PHE A 1 677 ? 8.157 4.723 6.950 1.00 80.50 677 PHE A O 1
ATOM 5378 N N . ALA A 1 678 ? 7.896 3.474 5.118 1.00 84.12 678 ALA A N 1
ATOM 5379 C CA . ALA A 1 678 ? 7.238 4.513 4.322 1.00 84.12 678 ALA A CA 1
ATOM 5380 C C . ALA A 1 678 ? 5.925 5.029 4.931 1.00 84.12 678 ALA A C 1
ATOM 5382 O O . ALA A 1 678 ? 5.468 6.121 4.573 1.00 84.12 678 ALA A O 1
ATOM 5383 N N . ALA A 1 679 ? 5.323 4.279 5.861 1.00 80.75 679 ALA A N 1
ATOM 5384 C CA . ALA A 1 679 ? 4.146 4.718 6.597 1.00 80.75 679 ALA A CA 1
ATOM 5385 C C . ALA A 1 679 ? 4.448 5.849 7.595 1.00 80.75 679 ALA A C 1
ATOM 5387 O O . ALA A 1 679 ? 3.590 6.712 7.796 1.00 80.75 679 ALA A O 1
ATOM 5388 N N . THR A 1 680 ? 5.653 5.855 8.174 1.00 85.50 680 THR A N 1
ATOM 5389 C CA . THR A 1 680 ? 6.072 6.726 9.285 1.00 85.50 680 THR A CA 1
ATOM 5390 C C . THR A 1 680 ? 7.232 7.653 8.928 1.00 85.50 680 THR A C 1
ATOM 5392 O O . THR A 1 680 ? 7.414 8.660 9.605 1.00 85.50 680 THR A O 1
ATOM 5395 N N . HIS A 1 681 ? 7.976 7.375 7.854 1.00 90.75 681 HIS A N 1
ATOM 5396 C CA . HIS A 1 681 ? 9.164 8.123 7.440 1.00 90.75 681 HIS A CA 1
ATOM 5397 C C . HIS A 1 681 ? 9.050 8.685 6.020 1.00 90.75 681 HIS A C 1
ATOM 5399 O O . HIS A 1 681 ? 8.372 8.137 5.149 1.00 90.75 681 HIS A O 1
ATOM 5405 N N . LYS A 1 682 ? 9.760 9.789 5.775 1.00 92.88 682 LYS A N 1
ATOM 5406 C CA . LYS A 1 682 ? 9.920 10.432 4.463 1.00 92.88 682 LYS A CA 1
ATOM 5407 C C . LYS A 1 682 ? 11.351 10.943 4.284 1.00 92.88 682 LYS A C 1
ATOM 5409 O O . LYS A 1 682 ? 12.032 11.232 5.267 1.00 92.88 682 LYS A O 1
ATOM 5414 N N . ILE A 1 683 ? 11.795 11.129 3.039 1.00 95.31 683 ILE A N 1
ATOM 5415 C CA . ILE A 1 683 ? 13.062 11.827 2.764 1.00 95.31 683 ILE A CA 1
ATOM 5416 C C . ILE A 1 683 ? 12.883 13.319 3.085 1.00 95.31 683 ILE A C 1
ATOM 5418 O O . ILE A 1 683 ? 11.972 13.969 2.569 1.00 95.31 683 ILE A O 1
ATOM 5422 N N . GLY A 1 684 ? 13.743 13.841 3.956 1.00 94.38 684 GLY A N 1
ATOM 5423 C CA . GLY A 1 684 ? 13.756 15.218 4.434 1.00 94.38 684 GLY A CA 1
ATOM 5424 C C . GLY A 1 684 ? 14.700 16.119 3.641 1.00 94.38 684 GLY A C 1
ATOM 5425 O O . GLY A 1 684 ? 14.564 16.265 2.422 1.00 94.38 684 GLY A O 1
ATOM 5426 N N . ASN A 1 685 ? 15.642 16.743 4.354 1.00 95.00 685 ASN A N 1
ATOM 5427 C CA . ASN A 1 685 ? 16.707 17.552 3.761 1.00 95.00 685 ASN A CA 1
ATOM 5428 C C . ASN A 1 685 ? 17.556 16.706 2.808 1.00 95.00 685 ASN A C 1
ATOM 5430 O O . ASN A 1 685 ? 17.972 15.602 3.163 1.00 95.00 685 ASN A O 1
ATOM 5434 N N . VAL A 1 686 ? 17.832 17.250 1.626 1.00 94.38 686 VAL A N 1
ATOM 5435 C CA . VAL A 1 686 ? 18.762 16.666 0.659 1.00 94.38 686 VAL A CA 1
ATOM 5436 C C . VAL A 1 686 ? 20.044 17.481 0.700 1.00 94.38 686 VAL A C 1
ATOM 5438 O O . VAL A 1 686 ? 20.012 18.695 0.502 1.00 94.38 686 VAL A O 1
ATOM 5441 N N . ASN A 1 687 ? 21.160 16.813 0.965 1.00 92.56 687 ASN A N 1
ATOM 5442 C CA . ASN A 1 687 ? 22.472 17.410 1.156 1.00 92.56 687 ASN A CA 1
ATOM 5443 C C . ASN A 1 687 ? 23.487 16.847 0.151 1.00 92.56 687 ASN A C 1
ATOM 5445 O O . ASN A 1 687 ? 23.253 15.816 -0.480 1.00 92.56 687 ASN A O 1
ATOM 5449 N N . PHE A 1 688 ? 24.633 17.508 0.033 1.00 88.25 688 PHE A N 1
ATOM 5450 C CA . PHE A 1 688 ? 25.839 16.948 -0.568 1.00 88.25 688 PHE A CA 1
ATOM 5451 C C . PHE A 1 688 ? 27.046 17.386 0.256 1.00 88.25 688 PHE A C 1
ATOM 5453 O O . PHE A 1 688 ? 27.329 18.584 0.320 1.00 88.25 688 PHE A O 1
ATOM 5460 N N . LYS A 1 689 ? 27.751 16.440 0.890 1.00 85.19 689 LYS A N 1
ATOM 5461 C CA . LYS A 1 689 ? 28.857 16.745 1.821 1.00 85.19 689 LYS A CA 1
ATOM 5462 C C . LYS A 1 689 ? 28.439 17.751 2.894 1.00 85.19 689 LYS A C 1
ATOM 5464 O O . LYS A 1 689 ? 29.075 18.791 3.053 1.00 85.19 689 LYS A O 1
ATOM 5469 N N . GLU A 1 690 ? 27.321 17.479 3.566 1.00 80.06 690 GLU A N 1
ATOM 5470 C CA . GLU A 1 690 ? 26.719 18.358 4.588 1.00 80.06 690 GLU A CA 1
ATOM 5471 C C . GLU A 1 690 ? 26.209 19.728 4.081 1.00 80.06 690 GLU A C 1
ATOM 5473 O O . GLU A 1 690 ? 25.534 20.440 4.827 1.00 80.06 690 GLU A O 1
ATOM 5478 N N . MET A 1 691 ? 26.448 20.110 2.818 1.00 86.56 691 MET A N 1
ATOM 5479 C CA . MET A 1 691 ? 25.820 21.293 2.228 1.00 86.56 691 MET A CA 1
ATOM 5480 C C . MET A 1 691 ? 24.353 20.995 1.935 1.00 86.56 691 MET A C 1
ATOM 5482 O O . MET A 1 691 ? 24.047 20.098 1.152 1.00 86.56 691 MET A O 1
ATOM 5486 N N . LEU A 1 692 ? 23.453 21.798 2.502 1.00 90.44 692 LEU A N 1
ATOM 5487 C CA . LEU A 1 692 ? 22.029 21.737 2.193 1.00 90.44 692 LEU A CA 1
ATOM 5488 C C . LEU A 1 692 ? 21.778 22.110 0.726 1.00 90.44 692 LEU A C 1
ATOM 5490 O O . LEU A 1 692 ? 22.016 23.249 0.326 1.00 90.44 692 LEU A O 1
ATOM 5494 N N . LEU A 1 693 ? 21.275 21.155 -0.057 1.00 89.62 693 LEU A N 1
ATOM 5495 C CA . LEU A 1 693 ? 20.866 21.368 -1.444 1.00 89.62 693 LEU A CA 1
ATOM 5496 C C . LEU A 1 693 ? 19.391 21.756 -1.529 1.00 89.62 693 LEU A C 1
ATOM 5498 O O . LEU A 1 693 ? 19.059 22.745 -2.175 1.00 89.62 693 LEU A O 1
ATOM 5502 N N . GLU A 1 694 ? 18.525 20.998 -0.853 1.00 90.81 694 GLU A N 1
ATOM 5503 C CA . GLU A 1 694 ? 17.087 21.255 -0.777 1.00 90.81 694 GLU A CA 1
ATOM 5504 C C . GLU A 1 694 ? 16.584 20.996 0.647 1.00 90.81 694 GLU A C 1
ATOM 5506 O O . GLU A 1 694 ? 16.815 19.932 1.228 1.00 90.81 694 GLU A O 1
ATOM 5511 N N . ALA A 1 695 ? 15.843 21.957 1.198 1.00 90.56 695 ALA A N 1
ATOM 5512 C CA . ALA A 1 695 ? 15.226 21.828 2.512 1.00 90.56 695 ALA A CA 1
ATOM 5513 C C . ALA A 1 695 ? 14.021 20.870 2.512 1.00 90.56 695 ALA A C 1
ATOM 5515 O O . ALA A 1 695 ? 13.315 20.676 1.513 1.00 90.56 695 ALA A O 1
ATOM 5516 N N . GLU A 1 696 ? 13.747 20.281 3.671 1.00 89.62 696 GLU A N 1
ATOM 5517 C CA . GLU A 1 696 ? 12.484 19.611 3.944 1.00 89.62 696 GLU A CA 1
ATOM 5518 C C . GLU A 1 696 ? 11.315 20.594 3.773 1.00 89.62 696 GLU A C 1
ATOM 5520 O O . GLU A 1 696 ? 11.364 21.747 4.208 1.00 89.62 696 GLU A O 1
ATOM 5525 N N . LYS A 1 697 ? 10.229 20.115 3.160 1.00 84.94 697 LYS A N 1
ATOM 5526 C CA . LYS A 1 697 ? 8.970 20.851 3.035 1.00 84.94 697 LYS A CA 1
ATOM 5527 C C . LYS A 1 697 ? 7.902 20.219 3.942 1.00 84.94 697 LYS A C 1
ATOM 5529 O O . LYS A 1 697 ? 7.616 19.029 3.783 1.00 84.94 697 LYS A O 1
ATOM 5534 N N . PRO A 1 698 ? 7.239 20.993 4.827 1.00 78.00 698 PRO A N 1
ATOM 5535 C CA . PRO A 1 698 ? 6.206 20.466 5.727 1.00 78.00 698 PRO A CA 1
ATOM 5536 C C . PRO A 1 698 ? 5.014 19.824 5.001 1.00 78.00 698 PRO A C 1
ATOM 5538 O O . PRO A 1 698 ? 4.463 18.836 5.471 1.00 78.00 698 PRO A O 1
ATOM 5541 N N . ASN A 1 699 ? 4.644 20.352 3.829 1.00 79.50 699 ASN A N 1
ATOM 5542 C CA . ASN A 1 699 ? 3.483 19.891 3.052 1.00 79.50 699 ASN A CA 1
ATOM 5543 C C . ASN A 1 699 ? 3.783 18.691 2.133 1.00 79.50 699 ASN A C 1
ATOM 5545 O O . ASN A 1 699 ? 2.899 18.245 1.397 1.00 79.50 699 ASN A O 1
ATOM 5549 N N . VAL A 1 700 ? 5.022 18.192 2.144 1.00 84.19 700 VAL A N 1
ATOM 5550 C CA . VAL A 1 700 ? 5.458 17.035 1.357 1.00 84.19 700 VAL A CA 1
ATOM 5551 C C . VAL A 1 700 ? 5.470 15.811 2.256 1.00 84.19 700 VAL A C 1
ATOM 5553 O O . VAL A 1 700 ? 6.109 15.799 3.307 1.00 84.19 700 VAL A O 1
ATOM 5556 N N . ASP A 1 701 ? 4.751 14.785 1.825 1.00 86.69 701 ASP A N 1
ATOM 5557 C CA . ASP A 1 701 ? 4.609 13.525 2.555 1.00 86.69 701 ASP A CA 1
ATOM 5558 C C . ASP A 1 701 ? 5.505 12.429 2.005 1.00 86.69 701 ASP A C 1
ATOM 5560 O O . ASP A 1 701 ? 6.018 11.605 2.751 1.00 86.69 701 ASP A O 1
ATOM 5564 N N . VAL A 1 702 ? 5.691 12.416 0.689 1.00 90.62 702 VAL A N 1
ATOM 5565 C CA . VAL A 1 702 ? 6.654 11.535 0.050 1.00 90.62 702 VAL A CA 1
ATOM 5566 C C . VAL A 1 702 ? 7.557 12.379 -0.821 1.00 90.62 702 VAL A C 1
ATOM 5568 O O . VAL A 1 702 ? 7.086 13.211 -1.593 1.00 90.62 702 VAL A O 1
ATOM 5571 N N . ARG A 1 703 ? 8.856 12.135 -0.698 1.00 92.25 703 ARG A N 1
ATOM 5572 C CA . ARG A 1 703 ? 9.892 12.688 -1.557 1.00 92.25 703 ARG A CA 1
ATOM 5573 C C . ARG A 1 703 ? 10.677 11.528 -2.143 1.00 92.25 703 ARG A C 1
ATOM 5575 O O . ARG A 1 703 ? 11.167 10.681 -1.400 1.00 92.25 703 ARG A O 1
ATOM 5582 N N . LEU A 1 704 ? 10.770 11.492 -3.466 1.00 91.94 704 LEU A N 1
ATOM 5583 C CA . LEU A 1 704 ? 11.600 10.549 -4.208 1.00 91.94 704 LEU A CA 1
ATOM 5584 C C . LEU A 1 704 ? 12.757 11.328 -4.836 1.00 91.94 704 LEU A C 1
ATOM 5586 O O . LEU A 1 704 ? 12.542 12.418 -5.374 1.00 91.94 704 LEU A O 1
ATOM 5590 N N . VAL A 1 705 ? 13.971 10.780 -4.777 1.00 92.69 705 VAL A N 1
ATOM 5591 C CA . VAL A 1 705 ? 15.167 11.443 -5.318 1.00 92.69 705 VAL A CA 1
ATOM 5592 C C . VAL A 1 705 ? 15.830 10.549 -6.354 1.00 92.69 705 VAL A C 1
ATOM 5594 O O . VAL A 1 705 ? 16.143 9.394 -6.071 1.00 92.69 705 VAL A O 1
ATOM 5597 N N . ASN A 1 706 ? 16.037 11.081 -7.557 1.00 90.25 706 ASN A N 1
ATOM 5598 C CA . ASN A 1 706 ? 16.748 10.404 -8.641 1.00 90.25 706 ASN A CA 1
ATOM 5599 C C . ASN A 1 706 ? 17.989 11.221 -8.978 1.00 90.25 706 ASN A C 1
ATOM 5601 O O . ASN A 1 706 ? 17.859 12.395 -9.291 1.00 90.25 706 ASN A O 1
ATOM 5605 N N . LEU A 1 707 ? 19.176 10.636 -8.945 1.00 89.00 707 LEU A N 1
ATOM 5606 C CA . LEU A 1 707 ? 20.435 11.305 -9.258 1.00 89.00 707 LEU A CA 1
ATOM 5607 C C . LEU A 1 707 ? 21.047 10.675 -10.503 1.00 89.00 707 LEU A C 1
ATOM 5609 O O . LEU A 1 707 ? 21.387 9.499 -10.500 1.00 89.00 707 LEU A O 1
ATOM 5613 N N . GLN A 1 708 ? 21.233 11.463 -11.553 1.00 86.56 708 GLN A N 1
ATOM 5614 C CA . GLN A 1 708 ? 22.003 11.083 -12.724 1.00 86.56 708 GLN A CA 1
ATOM 5615 C C . GLN A 1 708 ? 23.414 11.668 -12.622 1.00 86.56 708 GLN A C 1
ATOM 5617 O O . GLN A 1 708 ? 23.587 12.880 -12.637 1.00 86.56 708 GLN A O 1
ATOM 5622 N N . VAL A 1 709 ? 24.434 10.825 -12.533 1.00 81.44 709 VAL A N 1
ATOM 5623 C CA . VAL A 1 709 ? 25.835 11.236 -12.437 1.00 81.44 709 VAL A CA 1
ATOM 5624 C C . VAL A 1 709 ? 26.442 11.333 -13.836 1.00 81.44 709 VAL A C 1
ATOM 5626 O O . VAL A 1 709 ? 26.441 10.365 -14.596 1.00 81.44 709 VAL A O 1
ATOM 5629 N N . LYS A 1 710 ? 27.012 12.493 -14.162 1.00 77.81 710 LYS A N 1
ATOM 5630 C CA . LYS A 1 710 ? 27.875 12.713 -15.325 1.00 77.81 710 LYS A CA 1
ATOM 5631 C C . LYS A 1 710 ? 29.312 12.874 -14.819 1.00 77.81 710 LYS A C 1
ATOM 5633 O O . LYS A 1 710 ? 29.639 13.843 -14.136 1.00 77.81 710 LYS A O 1
ATOM 5638 N N . ARG A 1 711 ? 30.180 11.910 -15.124 1.00 64.19 711 ARG A N 1
ATOM 5639 C CA . ARG A 1 711 ? 31.615 12.019 -14.819 1.00 64.19 711 ARG A CA 1
ATOM 5640 C C . ARG A 1 711 ? 32.351 12.544 -16.044 1.00 64.19 711 ARG A C 1
ATOM 5642 O O . ARG A 1 711 ? 32.240 11.953 -17.115 1.00 64.19 711 ARG A O 1
ATOM 5649 N N . HIS A 1 712 ? 33.092 13.628 -15.867 1.00 57.75 712 HIS A N 1
ATOM 5650 C CA . HIS A 1 712 ? 34.065 14.122 -16.834 1.00 57.75 712 HIS A CA 1
ATOM 5651 C C . HIS A 1 712 ? 35.329 14.451 -16.032 1.00 57.75 712 HIS A C 1
ATOM 5653 O O . HIS A 1 712 ? 35.290 15.331 -15.175 1.00 57.75 712 HIS A O 1
ATOM 5659 N N . ASP A 1 713 ? 36.415 13.705 -16.243 1.00 59.16 713 ASP A N 1
ATOM 5660 C CA . ASP A 1 713 ? 37.661 13.829 -15.463 1.00 59.16 713 ASP A CA 1
ATOM 5661 C C . ASP A 1 713 ? 37.443 13.658 -13.932 1.00 59.16 713 ASP A C 1
ATOM 5663 O O . ASP A 1 713 ? 36.573 12.891 -13.513 1.00 59.16 713 ASP A O 1
ATOM 5667 N N . ASP A 1 714 ? 38.211 14.364 -13.087 1.00 56.28 714 ASP A N 1
ATOM 5668 C CA . ASP A 1 714 ? 38.076 14.403 -11.612 1.00 56.28 714 ASP A CA 1
ATOM 5669 C C . ASP A 1 714 ? 36.908 15.298 -11.120 1.00 56.28 714 ASP A C 1
ATOM 5671 O O . ASP A 1 714 ? 36.842 15.677 -9.947 1.00 56.28 714 ASP A O 1
ATOM 5675 N N . ILE A 1 715 ? 35.988 15.696 -12.008 1.00 63.31 715 ILE A N 1
ATOM 5676 C CA . ILE A 1 715 ? 34.861 16.588 -11.699 1.00 63.31 715 ILE A CA 1
ATOM 5677 C C . ILE A 1 715 ? 33.587 15.752 -11.551 1.00 63.31 715 ILE A C 1
ATOM 5679 O O . ILE A 1 715 ? 33.158 15.047 -12.470 1.00 63.31 715 ILE A O 1
ATOM 5683 N N . PHE A 1 716 ? 32.946 15.854 -10.385 1.00 70.50 716 PHE A N 1
ATOM 5684 C CA . PHE A 1 716 ? 31.617 15.290 -10.170 1.00 70.50 716 PHE A CA 1
ATOM 5685 C C . PHE A 1 716 ? 30.572 16.305 -10.644 1.00 70.50 716 PHE A C 1
ATOM 5687 O O . PHE A 1 716 ? 30.412 17.371 -10.051 1.00 70.50 716 PHE A O 1
ATOM 5694 N N . SER A 1 717 ? 29.846 15.970 -11.709 1.00 74.50 717 SER A N 1
ATOM 5695 C CA . SER A 1 717 ? 28.620 16.673 -12.093 1.00 74.50 717 SER A CA 1
ATOM 5696 C C . SER A 1 717 ? 27.437 15.715 -11.987 1.00 74.50 717 SER A C 1
ATOM 5698 O O . SER A 1 717 ? 27.535 14.536 -12.330 1.00 74.50 717 SER A O 1
ATOM 5700 N N . GLY A 1 718 ? 26.318 16.187 -11.458 1.00 78.56 718 GLY A N 1
ATOM 5701 C CA . GLY A 1 718 ? 25.123 15.390 -11.231 1.00 78.56 718 GLY A CA 1
ATOM 5702 C C . GLY A 1 718 ? 23.876 16.170 -11.611 1.00 78.56 718 GLY A C 1
ATOM 5703 O O . GLY A 1 718 ? 23.723 17.322 -11.238 1.00 78.56 718 GLY A O 1
ATOM 5704 N N . LEU A 1 719 ? 22.957 15.549 -12.335 1.00 81.69 719 LEU A N 1
ATOM 5705 C CA . LEU A 1 719 ? 21.599 16.047 -12.500 1.00 81.69 719 LEU A CA 1
ATOM 5706 C C . LEU A 1 719 ? 20.718 15.277 -11.530 1.00 81.69 719 LEU A C 1
ATOM 5708 O O . LEU A 1 719 ? 20.470 14.094 -11.752 1.00 81.69 719 LEU A O 1
ATOM 5712 N N . TYR A 1 720 ? 20.253 15.910 -10.458 1.00 85.12 720 TYR A N 1
ATOM 5713 C CA . TYR A 1 720 ? 19.310 15.262 -9.554 1.00 85.12 720 TYR A CA 1
ATOM 5714 C C . TYR A 1 720 ? 17.904 15.821 -9.732 1.00 85.12 720 TYR A C 1
ATOM 5716 O O . TYR A 1 720 ? 17.681 16.997 -10.007 1.00 85.12 720 TYR A O 1
ATOM 5724 N N . LYS A 1 721 ? 16.931 14.933 -9.609 1.00 83.12 721 LYS A N 1
ATOM 5725 C CA . LYS A 1 721 ? 15.514 15.195 -9.753 1.00 83.12 721 LYS A CA 1
ATOM 5726 C C . LYS A 1 721 ? 14.831 14.876 -8.438 1.00 83.12 721 LYS A C 1
ATOM 5728 O O . LYS A 1 721 ? 14.990 13.776 -7.907 1.00 83.12 721 LYS A O 1
ATOM 5733 N N . LEU A 1 722 ? 14.051 15.831 -7.955 1.00 83.44 722 LEU A N 1
ATOM 5734 C CA . LEU A 1 722 ? 13.192 15.670 -6.794 1.00 83.44 722 LEU A CA 1
ATOM 5735 C C . LEU A 1 722 ? 11.752 15.524 -7.266 1.00 83.44 722 LEU A C 1
ATOM 5737 O O . LEU A 1 722 ? 11.289 16.264 -8.137 1.00 83.44 722 LEU A O 1
ATOM 5741 N N . MET A 1 723 ? 11.054 14.557 -6.689 1.00 84.12 723 MET A N 1
ATOM 5742 C CA . MET A 1 723 ? 9.638 14.314 -6.928 1.00 84.12 723 MET A CA 1
ATOM 5743 C C . MET A 1 723 ? 8.930 14.349 -5.576 1.00 84.12 723 MET A C 1
ATOM 5745 O O . MET A 1 723 ? 9.012 13.400 -4.797 1.00 84.12 723 MET A O 1
ATOM 5749 N N . ASP A 1 724 ? 8.278 15.473 -5.297 1.00 83.50 724 ASP A N 1
ATOM 5750 C CA . ASP A 1 724 ? 7.551 15.738 -4.062 1.00 83.50 724 ASP A CA 1
ATOM 5751 C C . ASP A 1 724 ? 6.058 15.458 -4.267 1.00 83.50 724 ASP A C 1
ATOM 5753 O O . ASP A 1 724 ? 5.424 15.949 -5.205 1.00 83.50 724 ASP A O 1
ATOM 5757 N N . ILE A 1 725 ? 5.475 14.687 -3.356 1.00 77.81 725 ILE A N 1
ATOM 5758 C CA . ILE A 1 725 ? 4.070 14.286 -3.390 1.00 77.81 725 ILE A CA 1
ATOM 5759 C C . ILE A 1 725 ? 3.386 14.834 -2.134 1.00 77.81 725 ILE A C 1
ATOM 5761 O O . ILE A 1 725 ? 3.678 14.442 -0.997 1.00 77.81 725 ILE A O 1
ATOM 5765 N N . GLY A 1 726 ? 2.479 15.785 -2.360 1.00 66.25 726 GLY A N 1
ATOM 5766 C CA . GLY A 1 726 ? 1.642 16.430 -1.354 1.00 66.25 726 GLY A CA 1
ATOM 5767 C C . GLY A 1 726 ? 0.313 15.701 -1.137 1.00 66.25 726 GLY A C 1
ATOM 5768 O O . GLY A 1 726 ? 0.187 14.500 -1.371 1.00 66.25 726 GLY A O 1
ATOM 5769 N N . ILE A 1 727 ? -0.694 16.407 -0.615 1.00 57.88 727 ILE A N 1
ATOM 5770 C CA . ILE A 1 727 ? -2.040 15.840 -0.387 1.00 57.88 727 ILE A CA 1
ATOM 5771 C C . ILE A 1 727 ? -2.803 15.715 -1.711 1.00 57.88 727 ILE A C 1
ATOM 5773 O O . ILE A 1 727 ? -3.272 14.637 -2.056 1.00 57.88 727 ILE A O 1
ATOM 5777 N N . LEU A 1 728 ? -2.897 16.822 -2.448 1.00 58.06 728 LEU A N 1
ATOM 5778 C CA . LEU A 1 728 ? -3.630 16.932 -3.716 1.00 58.06 728 LEU A CA 1
ATOM 5779 C C . LEU A 1 728 ? -2.725 17.359 -4.877 1.00 58.06 728 LEU A C 1
ATOM 5781 O O . LEU A 1 728 ? -3.192 17.535 -5.996 1.00 58.06 728 LEU A O 1
ATOM 5785 N N . SER A 1 729 ? -1.439 17.562 -4.605 1.00 65.69 729 SER A N 1
ATOM 5786 C CA . SER A 1 729 ? -0.481 18.089 -5.563 1.00 65.69 729 SER A CA 1
ATOM 5787 C C . SER A 1 729 ? 0.710 17.160 -5.688 1.00 65.69 729 SER A C 1
ATOM 5789 O O . SER A 1 729 ? 1.115 16.480 -4.742 1.00 65.69 729 SER A O 1
ATOM 5791 N N . LYS A 1 730 ? 1.282 17.158 -6.883 1.00 71.69 730 LYS A N 1
ATOM 5792 C CA . LYS A 1 730 ? 2.543 16.504 -7.157 1.00 71.69 730 LYS A CA 1
ATOM 5793 C C . LYS A 1 730 ? 3.458 17.514 -7.832 1.00 71.69 730 LYS A C 1
ATOM 5795 O O . LYS A 1 730 ? 3.055 18.170 -8.787 1.00 71.69 730 LYS A O 1
ATOM 5800 N N . PHE A 1 731 ? 4.679 17.645 -7.341 1.00 76.38 731 PHE A N 1
ATOM 5801 C CA . PHE A 1 731 ? 5.665 18.601 -7.827 1.00 76.38 731 PHE A CA 1
ATOM 5802 C C . PHE A 1 731 ? 6.947 17.870 -8.205 1.00 76.38 731 PHE A C 1
ATOM 5804 O O . PHE A 1 731 ? 7.470 17.081 -7.424 1.00 76.38 731 PHE A O 1
ATOM 5811 N N . THR A 1 732 ? 7.477 18.155 -9.388 1.00 73.81 732 THR A N 1
ATOM 5812 C CA . THR A 1 732 ? 8.816 17.703 -9.766 1.00 73.81 732 THR A CA 1
ATOM 5813 C C . THR A 1 732 ? 9.702 18.901 -10.043 1.00 73.81 732 THR A C 1
ATOM 5815 O O . THR A 1 732 ? 9.260 19.827 -10.720 1.00 73.81 732 THR A O 1
ATOM 5818 N N . CYS A 1 733 ? 10.960 18.844 -9.617 1.00 79.00 733 CYS A N 1
ATOM 5819 C CA . CYS A 1 733 ? 12.006 19.759 -10.068 1.00 79.00 733 CYS A CA 1
ATOM 5820 C C . CYS A 1 733 ? 13.276 18.994 -10.439 1.00 79.00 733 CYS A C 1
ATOM 5822 O O . CYS A 1 733 ? 13.554 17.913 -9.912 1.00 79.00 733 CYS A O 1
ATOM 5824 N N . ARG A 1 734 ? 14.038 19.557 -11.377 1.00 84.56 734 ARG A N 1
ATOM 5825 C CA . ARG A 1 734 ? 15.328 19.034 -11.829 1.00 84.56 734 ARG A CA 1
ATOM 5826 C C . ARG A 1 734 ? 16.394 20.075 -11.522 1.00 84.56 734 ARG A C 1
ATOM 5828 O O . ARG A 1 734 ? 16.243 21.240 -11.878 1.00 84.56 734 ARG A O 1
ATOM 5835 N N . HIS A 1 735 ? 17.456 19.645 -10.866 1.00 85.56 735 HIS A N 1
ATOM 5836 C CA . HIS A 1 735 ? 18.573 20.475 -10.458 1.00 85.56 735 HIS A CA 1
ATOM 5837 C C . HIS A 1 735 ? 19.870 19.941 -11.057 1.00 85.56 735 HIS A C 1
ATOM 5839 O O . HIS A 1 735 ? 20.057 18.733 -11.215 1.00 85.56 735 HIS A O 1
ATOM 5845 N N . GLU A 1 736 ? 20.768 20.858 -11.375 1.00 85.44 736 GLU A N 1
ATOM 5846 C CA . GLU A 1 736 ? 22.137 20.584 -11.762 1.00 85.44 736 GLU A CA 1
ATOM 5847 C C . GLU A 1 736 ? 23.061 20.883 -10.583 1.00 85.44 736 GLU A C 1
ATOM 5849 O O . GLU A 1 736 ? 23.082 21.987 -10.037 1.00 85.44 736 GLU A O 1
ATOM 5854 N N . LEU A 1 737 ? 23.793 19.851 -10.181 1.00 85.06 737 LEU A N 1
ATOM 5855 C CA . LEU A 1 737 ? 24.780 19.841 -9.120 1.00 85.06 737 LEU A CA 1
ATOM 5856 C C . LEU A 1 737 ? 26.163 19.741 -9.762 1.00 85.06 737 LEU A C 1
ATOM 5858 O O . LEU A 1 737 ? 26.536 18.684 -10.265 1.00 85.06 737 LEU A O 1
ATOM 5862 N N . ASN A 1 738 ? 26.938 20.819 -9.720 1.00 80.94 738 ASN A N 1
ATOM 5863 C CA . ASN A 1 738 ? 28.297 20.839 -10.257 1.00 80.94 738 ASN A CA 1
ATOM 5864 C C . ASN A 1 738 ? 29.310 21.002 -9.122 1.00 80.94 738 ASN A C 1
ATOM 5866 O O . ASN A 1 738 ? 29.216 21.942 -8.327 1.00 80.94 738 ASN A O 1
ATOM 5870 N N . VAL A 1 739 ? 30.274 20.078 -9.058 1.00 75.88 739 VAL A N 1
ATOM 5871 C CA . VAL A 1 739 ? 31.317 20.012 -8.028 1.00 75.88 739 VAL A CA 1
ATOM 5872 C C . VAL A 1 739 ? 32.683 20.037 -8.701 1.00 75.88 739 VAL A C 1
ATOM 5874 O O . VAL A 1 739 ? 33.161 19.029 -9.219 1.00 75.88 739 VAL A O 1
ATOM 5877 N N . THR A 1 740 ? 33.328 21.203 -8.694 1.00 63.88 740 THR A N 1
ATOM 5878 C CA . THR A 1 740 ? 34.627 21.402 -9.352 1.00 63.88 740 THR A CA 1
ATOM 5879 C C . THR A 1 740 ? 35.783 21.436 -8.350 1.00 63.88 740 THR A C 1
ATOM 5881 O O . THR A 1 740 ? 35.803 22.300 -7.472 1.00 63.88 740 THR A O 1
ATOM 5884 N N . GLY A 1 741 ? 36.791 20.579 -8.551 1.00 55.66 741 GLY A N 1
ATOM 5885 C CA . GLY A 1 741 ? 38.133 20.697 -7.962 1.00 55.66 741 GLY A CA 1
ATOM 5886 C C . GLY A 1 741 ? 38.332 20.140 -6.541 1.00 55.66 741 GLY A C 1
ATOM 5887 O O . GLY A 1 741 ? 37.407 19.669 -5.887 1.00 55.66 741 GLY A O 1
ATOM 5888 N N . ASN A 1 742 ? 39.580 20.231 -6.057 1.00 52.16 742 ASN A N 1
ATOM 5889 C CA . ASN A 1 742 ? 40.029 19.713 -4.749 1.00 52.16 742 ASN A CA 1
ATOM 5890 C C . ASN A 1 742 ? 39.491 20.500 -3.533 1.00 52.16 742 ASN A C 1
ATOM 5892 O O . ASN A 1 742 ? 39.549 20.002 -2.413 1.00 52.16 742 ASN A O 1
ATOM 5896 N N . ASN A 1 743 ? 38.967 21.712 -3.750 1.00 54.94 743 ASN A N 1
ATOM 5897 C CA . ASN A 1 743 ? 38.150 22.466 -2.796 1.00 54.94 743 ASN A CA 1
ATOM 5898 C C . ASN A 1 743 ? 36.770 22.628 -3.447 1.00 54.94 743 ASN A C 1
ATOM 5900 O O . ASN A 1 743 ? 36.651 23.450 -4.359 1.00 54.94 743 ASN A O 1
ATOM 5904 N N . PRO A 1 744 ? 35.760 21.830 -3.064 1.00 58.28 744 PRO A N 1
ATOM 5905 C CA . PRO A 1 744 ? 34.526 21.730 -3.825 1.00 58.28 744 PRO A CA 1
ATOM 5906 C C . PRO A 1 744 ? 33.717 23.022 -3.691 1.00 58.28 744 PRO A C 1
ATOM 5908 O O . PRO A 1 744 ? 33.011 23.230 -2.707 1.00 58.28 744 PRO A O 1
ATOM 5911 N N . ASN A 1 745 ? 33.782 23.884 -4.705 1.00 64.56 745 ASN A N 1
ATOM 5912 C CA . ASN A 1 745 ? 32.692 24.819 -4.945 1.00 64.56 745 ASN A CA 1
ATOM 5913 C C . ASN A 1 745 ? 31.521 23.987 -5.465 1.00 64.56 745 ASN A C 1
ATOM 5915 O O . ASN A 1 745 ? 31.525 23.545 -6.613 1.00 64.56 745 ASN A O 1
ATOM 5919 N N . VAL A 1 746 ? 30.565 23.722 -4.580 1.00 74.31 746 VAL A N 1
ATOM 5920 C CA . VAL A 1 746 ? 29.317 23.044 -4.915 1.00 74.31 746 VAL A CA 1
ATOM 5921 C C . VAL A 1 746 ? 28.342 24.104 -5.412 1.00 74.31 746 VAL A C 1
ATOM 5923 O O . VAL A 1 746 ? 28.039 25.065 -4.705 1.00 74.31 746 VAL A O 1
ATOM 5926 N N . THR A 1 747 ? 27.869 23.947 -6.642 1.00 79.50 747 THR A N 1
ATOM 5927 C CA . THR A 1 747 ? 26.808 24.785 -7.212 1.00 79.50 747 THR A CA 1
ATOM 5928 C C . THR A 1 747 ? 25.572 23.929 -7.429 1.00 79.50 747 THR A C 1
ATOM 5930 O O . THR A 1 747 ? 25.678 22.816 -7.936 1.00 79.50 747 THR A O 1
ATOM 5933 N N . ASN A 1 748 ? 24.418 24.439 -7.001 1.00 85.00 748 ASN A N 1
ATOM 5934 C CA . ASN A 1 748 ? 23.118 23.795 -7.141 1.00 85.00 748 ASN A CA 1
ATOM 5935 C C . ASN A 1 748 ? 22.165 24.779 -7.822 1.00 85.00 748 ASN A C 1
ATOM 5937 O O . ASN A 1 748 ? 21.778 25.782 -7.221 1.00 85.00 748 ASN A O 1
ATOM 5941 N N . THR A 1 749 ? 21.819 24.521 -9.077 1.00 85.31 749 THR A N 1
ATOM 5942 C CA . THR A 1 749 ? 20.960 25.398 -9.887 1.00 85.31 749 THR A CA 1
ATOM 5943 C C . THR A 1 749 ? 19.807 24.608 -10.482 1.00 85.31 749 THR A C 1
ATOM 5945 O O . THR A 1 749 ? 19.921 23.404 -10.678 1.00 85.31 749 THR A O 1
ATOM 5948 N N . LEU A 1 750 ? 18.682 25.260 -10.786 1.00 82.75 750 LEU A N 1
ATOM 5949 C CA . LEU A 1 750 ? 17.630 24.615 -11.575 1.00 82.75 750 LEU A CA 1
ATOM 5950 C C . LEU A 1 750 ? 18.191 24.248 -12.952 1.00 82.75 750 LEU A C 1
ATOM 5952 O O . LEU A 1 750 ? 18.844 25.071 -13.595 1.00 82.75 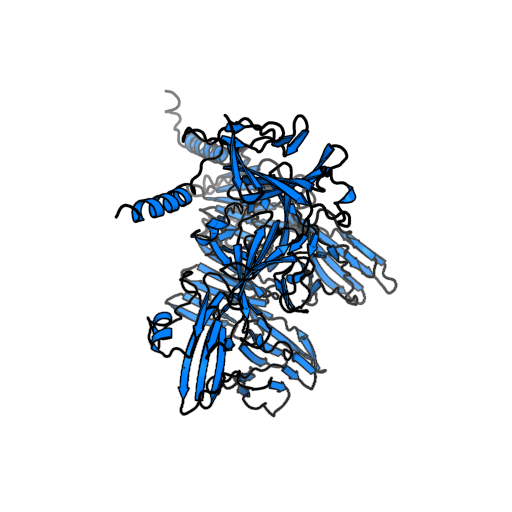750 LEU A O 1
ATOM 5956 N N . ALA A 1 751 ? 17.968 23.008 -13.379 1.00 83.50 751 ALA A N 1
ATOM 5957 C CA . ALA A 1 751 ? 18.417 22.546 -14.682 1.00 83.50 751 ALA A CA 1
ATOM 5958 C C . ALA A 1 751 ? 17.544 23.172 -15.785 1.00 83.50 751 ALA A C 1
ATOM 5960 O O . ALA A 1 751 ? 16.327 23.265 -15.601 1.00 83.50 751 ALA A O 1
ATOM 5961 N N . PRO A 1 752 ? 18.119 23.556 -16.939 1.00 79.94 752 PRO A N 1
ATOM 5962 C CA . PRO A 1 752 ? 17.336 24.069 -18.058 1.00 79.94 752 PRO A CA 1
ATOM 5963 C C . PRO A 1 752 ? 16.359 23.004 -18.572 1.00 79.94 752 PRO A C 1
ATOM 5965 O O . PRO A 1 752 ? 16.666 21.806 -18.554 1.00 79.94 752 PRO A O 1
ATOM 5968 N N . LEU A 1 753 ? 15.182 23.442 -19.020 1.00 79.62 753 LEU A N 1
ATOM 5969 C CA . LEU A 1 753 ? 14.181 22.576 -19.639 1.00 79.62 753 LEU A CA 1
ATOM 5970 C C . LEU A 1 753 ? 14.531 22.318 -21.106 1.00 79.62 753 LEU A C 1
ATOM 5972 O O . LEU A 1 753 ? 14.996 23.213 -21.811 1.00 79.62 753 LEU A O 1
ATOM 5976 N N . GLU A 1 754 ? 14.303 21.089 -21.558 1.00 83.06 754 GLU A N 1
ATOM 5977 C CA . GLU A 1 754 ? 14.466 20.700 -22.957 1.00 83.06 754 GLU A CA 1
ATOM 5978 C C . GLU A 1 754 ? 13.168 20.984 -23.734 1.00 83.06 754 GLU A C 1
ATOM 5980 O O . GLU A 1 754 ? 12.085 20.662 -23.235 1.00 83.06 754 GLU A O 1
ATOM 5985 N N . PRO A 1 755 ? 13.237 21.569 -24.942 1.00 80.62 755 PRO A N 1
ATOM 5986 C CA . PRO A 1 755 ? 12.045 21.796 -25.748 1.00 80.62 755 PRO A CA 1
ATOM 5987 C C . PRO A 1 755 ? 11.429 20.458 -26.177 1.00 80.62 755 PRO A C 1
ATOM 5989 O O . PRO A 1 755 ? 12.135 19.549 -26.613 1.00 80.62 755 PRO A O 1
ATOM 5992 N N . LEU A 1 756 ? 10.109 20.345 -26.046 1.00 78.69 756 LEU A N 1
ATOM 5993 C CA . LEU A 1 756 ? 9.329 19.154 -26.371 1.00 78.69 756 LEU A CA 1
ATOM 5994 C C . LEU A 1 756 ? 8.366 19.439 -27.523 1.00 78.69 756 LEU A C 1
ATOM 5996 O O . LEU A 1 756 ? 7.536 20.350 -27.435 1.00 78.69 756 LEU A O 1
ATOM 6000 N N . THR A 1 757 ? 8.417 18.601 -28.560 1.00 79.19 757 THR A N 1
ATOM 6001 C CA . THR A 1 757 ? 7.427 18.594 -29.641 1.00 79.19 757 THR A CA 1
ATOM 6002 C C . THR A 1 757 ? 6.472 17.414 -29.475 1.00 79.19 757 THR A C 1
ATOM 6004 O O . THR A 1 757 ? 6.877 16.254 -29.514 1.00 79.19 757 THR A O 1
ATOM 6007 N N . ILE A 1 758 ? 5.172 17.690 -29.338 1.00 76.31 758 ILE A N 1
ATOM 6008 C CA . ILE A 1 758 ? 4.152 16.633 -29.364 1.00 76.31 758 ILE A CA 1
ATOM 6009 C C . ILE A 1 758 ? 3.749 16.386 -30.816 1.00 76.31 758 ILE A C 1
ATOM 6011 O O . ILE A 1 758 ? 2.941 17.130 -31.373 1.00 76.31 758 ILE A O 1
ATOM 6015 N N . ASN A 1 759 ? 4.308 15.332 -31.416 1.00 76.00 759 ASN A N 1
ATOM 6016 C CA . ASN A 1 759 ? 3.862 14.848 -32.718 1.00 76.00 759 ASN A CA 1
ATOM 6017 C C . ASN A 1 759 ? 2.644 13.932 -32.558 1.00 76.00 759 ASN A C 1
ATOM 6019 O O . ASN A 1 759 ? 2.694 12.920 -31.855 1.00 76.00 759 ASN A O 1
ATOM 6023 N N . THR A 1 760 ? 1.549 14.316 -33.206 1.00 71.44 760 THR A N 1
ATOM 6024 C CA . THR A 1 760 ? 0.290 13.565 -33.210 1.00 71.44 760 THR A CA 1
ATOM 6025 C C . THR A 1 760 ? 0.213 12.516 -34.319 1.00 71.44 760 THR A C 1
ATOM 6027 O O . THR A 1 760 ? -0.660 11.652 -34.257 1.00 71.44 760 THR A O 1
ATOM 6030 N N . ASN A 1 761 ? 1.142 12.524 -35.287 1.00 70.31 761 ASN A N 1
ATOM 6031 C CA . ASN A 1 761 ? 1.267 11.428 -36.242 1.00 70.31 761 ASN A CA 1
ATOM 6032 C C . ASN A 1 761 ? 1.778 10.178 -35.505 1.00 70.31 761 ASN A C 1
ATOM 6034 O O . ASN A 1 761 ? 2.905 10.136 -35.011 1.00 70.31 761 ASN A O 1
ATOM 6038 N N . LEU A 1 762 ? 0.913 9.173 -35.397 1.00 68.62 762 LEU A N 1
ATOM 6039 C CA . LEU A 1 762 ? 1.210 7.913 -34.726 1.00 68.62 762 LEU A CA 1
ATOM 6040 C C . LEU A 1 762 ? 1.946 6.914 -35.645 1.00 68.62 762 LEU A C 1
ATOM 6042 O O . LEU A 1 762 ? 2.541 5.969 -35.135 1.00 68.62 762 LEU A O 1
ATOM 6046 N N . CYS A 1 763 ? 1.953 7.136 -36.966 1.00 65.62 763 CYS A N 1
ATOM 6047 C CA . CYS A 1 763 ? 2.624 6.300 -37.967 1.00 65.62 763 CYS A CA 1
ATOM 6048 C C . CYS A 1 763 ? 4.083 6.757 -38.188 1.00 65.62 763 CYS A C 1
ATOM 6050 O O . CYS A 1 763 ? 4.450 7.176 -39.284 1.00 65.62 763 CYS A O 1
ATOM 6052 N N . GLY A 1 764 ? 4.919 6.739 -37.144 1.00 64.12 764 GLY A N 1
ATOM 6053 C CA . GLY A 1 764 ? 6.316 7.173 -37.255 1.00 64.12 764 GLY A CA 1
ATOM 6054 C C . GLY A 1 764 ? 7.126 7.087 -35.957 1.00 64.12 764 GLY A C 1
ATOM 6055 O O . GLY A 1 764 ? 6.589 6.716 -34.907 1.00 64.12 764 GLY A O 1
ATOM 6056 N N . PRO A 1 765 ? 8.430 7.427 -36.008 1.00 62.69 765 PRO A N 1
ATOM 6057 C CA . PRO A 1 765 ? 9.294 7.427 -34.835 1.00 62.69 765 PRO A CA 1
ATOM 6058 C C . PRO A 1 765 ? 8.795 8.442 -33.807 1.00 62.69 765 PRO A C 1
ATOM 6060 O O . PRO A 1 765 ? 8.441 9.578 -34.133 1.00 62.69 765 PRO A O 1
ATOM 6063 N N . ARG A 1 766 ? 8.787 8.028 -32.540 1.00 65.62 766 ARG A N 1
ATOM 6064 C CA . ARG A 1 766 ? 8.163 8.784 -31.456 1.00 65.62 766 ARG A CA 1
ATOM 6065 C C . ARG A 1 766 ? 9.161 9.176 -30.379 1.00 65.62 766 ARG A C 1
ATOM 6067 O O . ARG A 1 766 ? 10.019 8.388 -29.977 1.00 65.62 766 ARG A O 1
ATOM 6074 N N . GLU A 1 767 ? 8.995 10.384 -29.847 1.00 65.38 767 GLU A N 1
ATOM 6075 C CA . GLU A 1 767 ? 9.730 10.809 -28.664 1.00 65.38 767 GLU A CA 1
ATOM 6076 C C . GLU A 1 767 ? 9.366 9.959 -27.440 1.00 65.38 767 GLU A C 1
ATOM 6078 O O . GLU A 1 767 ? 8.198 9.811 -27.073 1.00 65.38 767 GLU A O 1
ATOM 6083 N N . ARG A 1 768 ? 10.394 9.453 -26.749 1.00 67.06 768 ARG A N 1
ATOM 6084 C CA . ARG A 1 768 ? 10.246 8.601 -25.555 1.00 67.06 768 ARG A CA 1
ATOM 6085 C C . ARG A 1 768 ? 9.536 9.296 -24.391 1.00 67.06 768 ARG A C 1
ATOM 6087 O O . ARG A 1 768 ? 9.123 8.615 -23.457 1.00 67.06 768 ARG A O 1
ATOM 6094 N N . ALA A 1 769 ? 9.434 10.625 -24.407 1.00 71.69 769 ALA A N 1
ATOM 6095 C CA . ALA A 1 769 ? 8.871 11.427 -23.325 1.00 71.69 769 ALA A CA 1
ATOM 6096 C C . ALA A 1 769 ? 7.330 11.404 -23.259 1.00 71.69 769 ALA A C 1
ATOM 6098 O O . ALA A 1 769 ? 6.778 11.775 -22.223 1.00 71.69 769 ALA A O 1
ATOM 6099 N N . ILE A 1 770 ? 6.641 10.955 -24.317 1.00 75.44 770 ILE A N 1
ATOM 6100 C CA . ILE A 1 770 ? 5.182 11.076 -24.468 1.00 75.44 770 ILE A CA 1
ATOM 6101 C C . ILE A 1 770 ? 4.512 9.698 -24.384 1.00 75.44 770 ILE A C 1
ATOM 6103 O O . ILE A 1 770 ? 4.784 8.834 -25.216 1.00 75.44 770 ILE A O 1
ATOM 6107 N N . SER A 1 771 ? 3.581 9.519 -23.441 1.00 77.19 771 SER A N 1
ATOM 6108 C CA . SER A 1 771 ? 2.652 8.377 -23.417 1.00 77.19 771 SER A CA 1
ATOM 6109 C C . SER A 1 771 ? 1.456 8.657 -24.333 1.00 77.19 771 SER A C 1
ATOM 6111 O O . SER A 1 771 ? 1.007 9.804 -24.438 1.00 77.19 771 SER A O 1
ATOM 6113 N N . VAL A 1 772 ? 0.953 7.616 -25.011 1.00 77.94 772 VAL A N 1
ATOM 6114 C CA . VAL A 1 772 ? -0.330 7.663 -25.719 1.00 77.94 772 VAL A CA 1
ATOM 6115 C C . VAL A 1 772 ? -1.275 6.616 -25.210 1.00 77.94 772 VAL A C 1
ATOM 6117 O O . VAL A 1 772 ? -0.965 5.427 -25.196 1.00 77.94 772 VAL A O 1
ATOM 6120 N N . ARG A 1 773 ? -2.463 7.101 -24.871 1.00 80.00 773 ARG A N 1
ATOM 6121 C CA . ARG A 1 773 ? -3.541 6.298 -24.338 1.00 80.00 773 ARG A CA 1
ATOM 6122 C C . ARG A 1 773 ? -4.754 6.361 -25.226 1.00 80.00 773 ARG A C 1
ATOM 6124 O O . ARG A 1 773 ? -5.109 7.432 -25.713 1.00 80.00 773 ARG A O 1
ATOM 6131 N N . TYR A 1 774 ? -5.415 5.228 -25.368 1.00 80.88 774 TYR A N 1
ATOM 6132 C CA . TYR A 1 774 ? -6.656 5.113 -26.111 1.00 80.88 774 TYR A CA 1
ATOM 6133 C C . TYR A 1 774 ? -7.832 4.830 -25.176 1.00 80.88 774 TYR A C 1
ATOM 6135 O O . TYR A 1 774 ? -7.755 3.962 -24.300 1.00 80.88 774 TYR A O 1
ATOM 6143 N N . HIS A 1 775 ? -8.925 5.576 -25.355 1.00 77.88 775 HIS A N 1
ATOM 6144 C CA . HIS A 1 775 ? -10.170 5.378 -24.618 1.00 77.88 775 HIS A CA 1
ATOM 6145 C C . HIS A 1 775 ? -11.381 5.821 -25.448 1.00 77.88 775 HIS A C 1
ATOM 6147 O O . HIS A 1 775 ? -11.446 6.977 -25.852 1.00 77.88 775 HIS A O 1
ATOM 6153 N N . TYR A 1 776 ? -12.337 4.915 -25.694 1.00 72.56 776 TYR A N 1
ATOM 6154 C CA . TYR A 1 776 ? -13.592 5.183 -26.422 1.00 72.56 776 TYR A CA 1
ATOM 6155 C C . TYR A 1 776 ? -13.430 6.050 -27.692 1.00 72.56 776 TYR A C 1
ATOM 6157 O O . TYR A 1 776 ? -14.146 7.031 -27.873 1.00 72.56 776 TYR A O 1
ATOM 6165 N N . GLY A 1 777 ? -12.477 5.713 -28.569 1.00 68.88 777 GLY A N 1
ATOM 6166 C CA . GLY A 1 777 ? -12.259 6.454 -29.821 1.00 68.88 777 GLY A CA 1
ATOM 6167 C C . GLY A 1 777 ? -11.458 7.755 -29.676 1.00 68.88 777 GLY A C 1
ATOM 6168 O O . GLY A 1 777 ? -11.402 8.539 -30.622 1.00 68.88 777 GLY A O 1
ATOM 6169 N N . VAL A 1 778 ? -10.854 8.001 -28.508 1.00 71.88 778 VAL A N 1
ATOM 6170 C CA . VAL A 1 778 ? -10.040 9.189 -28.223 1.00 71.88 778 VAL A CA 1
ATOM 6171 C C . VAL A 1 778 ? -8.601 8.783 -27.928 1.00 71.88 778 VAL A C 1
ATOM 6173 O O . VAL A 1 778 ? -8.351 7.976 -27.029 1.00 71.88 778 VAL A O 1
ATOM 6176 N N . TYR A 1 779 ? -7.655 9.395 -28.640 1.00 76.88 779 TYR A N 1
ATOM 6177 C CA . TYR A 1 779 ? -6.227 9.286 -28.347 1.00 76.88 779 TYR A CA 1
ATOM 6178 C C . TYR A 1 779 ? -5.796 10.448 -27.455 1.00 76.88 779 TYR A C 1
ATOM 6180 O O . TYR A 1 779 ? -6.025 11.611 -27.775 1.00 76.88 779 TYR A O 1
ATOM 6188 N N . THR A 1 780 ? -5.175 10.144 -26.320 1.00 76.12 780 THR A N 1
ATOM 6189 C CA . THR A 1 780 ? -4.641 11.133 -25.382 1.00 76.12 780 THR A CA 1
ATOM 6190 C C . THR A 1 780 ? -3.127 11.033 -25.356 1.00 76.12 780 THR A C 1
ATOM 6192 O O . THR A 1 780 ? -2.591 9.985 -25.017 1.00 76.12 780 THR A O 1
ATOM 6195 N N . PHE A 1 781 ? -2.455 12.132 -25.675 1.00 77.62 781 PHE A N 1
ATOM 6196 C CA . PHE A 1 781 ? -1.012 12.291 -25.602 1.00 77.62 781 PHE A CA 1
ATOM 6197 C C . PHE A 1 781 ? -0.698 13.074 -24.331 1.00 77.62 781 PHE A C 1
ATOM 6199 O O . PHE A 1 781 ? -1.225 14.174 -24.133 1.00 77.62 781 PHE A O 1
ATOM 6206 N N . ASN A 1 782 ? 0.141 12.519 -23.462 1.00 75.31 782 ASN A N 1
ATOM 6207 C CA . ASN A 1 782 ? 0.532 13.188 -22.227 1.00 75.31 782 ASN A CA 1
ATOM 6208 C C . ASN A 1 782 ? 1.986 12.916 -21.860 1.00 75.31 782 ASN A C 1
ATOM 6210 O O . ASN A 1 782 ? 2.526 11.838 -22.108 1.00 75.31 782 ASN A O 1
ATOM 6214 N N . VAL A 1 783 ? 2.605 13.901 -21.217 1.00 75.88 783 VAL A N 1
ATOM 6215 C CA . VAL A 1 783 ? 3.896 13.726 -20.551 1.00 75.88 783 VAL A CA 1
ATOM 6216 C C . VAL A 1 783 ? 3.610 13.207 -19.142 1.00 75.88 783 VAL A C 1
ATOM 6218 O O . VAL A 1 783 ? 2.911 13.897 -18.392 1.00 75.88 783 VAL A O 1
ATOM 6221 N N . PRO A 1 784 ? 4.101 12.014 -18.757 1.00 76.62 784 PRO A N 1
ATOM 6222 C CA . PRO A 1 784 ? 3.947 11.521 -17.393 1.00 76.62 784 PRO A CA 1
ATOM 6223 C C . PRO A 1 784 ? 4.472 12.545 -16.385 1.00 76.62 784 PRO A C 1
ATOM 6225 O O . PRO A 1 784 ? 5.532 13.139 -16.600 1.00 76.62 784 PRO A O 1
ATOM 6228 N N . TRP A 1 785 ? 3.766 12.744 -15.268 1.00 76.00 785 TRP A N 1
ATOM 6229 C CA . TRP A 1 785 ? 4.164 13.729 -14.249 1.00 76.00 785 TRP A CA 1
ATOM 6230 C C . TRP A 1 785 ? 5.613 13.543 -13.766 1.00 76.00 785 TRP A C 1
ATOM 6232 O O . TRP A 1 785 ? 6.354 14.507 -13.595 1.00 76.00 785 TRP A O 1
ATOM 6242 N N . SER A 1 786 ? 6.062 12.295 -13.640 1.00 75.00 786 SER A N 1
ATOM 6243 C CA . SER A 1 786 ? 7.440 11.917 -13.298 1.00 75.00 786 SER A CA 1
ATOM 6244 C C . SER A 1 786 ? 8.489 12.410 -14.294 1.00 75.00 786 SER A C 1
ATOM 6246 O O . SER A 1 786 ? 9.678 12.230 -14.043 1.00 75.00 786 SER A O 1
ATOM 6248 N N . ARG A 1 787 ? 8.111 13.034 -15.416 1.00 76.56 787 ARG A N 1
ATOM 6249 C CA . ARG A 1 787 ? 9.000 13.509 -16.487 1.00 76.56 787 ARG A CA 1
ATOM 6250 C C . ARG A 1 787 ? 8.854 15.002 -16.784 1.00 76.56 787 ARG A C 1
ATOM 6252 O O . ARG A 1 787 ? 9.763 15.560 -17.387 1.00 76.56 787 ARG A O 1
ATOM 6259 N N . THR A 1 788 ? 7.816 15.673 -16.287 1.00 73.56 788 THR A N 1
ATOM 6260 C CA . THR A 1 788 ? 7.503 17.063 -16.670 1.00 73.56 788 THR A CA 1
ATOM 6261 C C . THR A 1 788 ? 8.610 18.065 -16.339 1.00 73.56 788 THR A C 1
ATOM 6263 O O . THR A 1 788 ? 8.903 18.916 -17.165 1.00 73.56 788 THR A O 1
ATOM 6266 N N . ALA A 1 789 ? 9.321 17.915 -15.214 1.00 74.50 789 ALA A N 1
ATOM 6267 C CA . ALA A 1 789 ? 10.460 18.784 -14.860 1.00 74.50 789 ALA A CA 1
ATOM 6268 C C . ALA A 1 789 ? 11.674 18.742 -15.809 1.00 74.50 789 ALA A C 1
ATOM 6270 O O . ALA A 1 789 ? 12.660 19.428 -15.554 1.00 74.50 789 ALA A O 1
ATOM 6271 N N . ALA A 1 790 ? 11.674 17.884 -16.831 1.00 77.44 790 ALA A N 1
ATOM 6272 C CA . ALA A 1 790 ? 12.746 17.845 -17.822 1.00 77.44 790 ALA A CA 1
ATOM 6273 C C . ALA A 1 790 ? 12.421 18.652 -19.085 1.00 77.44 790 ALA A C 1
ATOM 6275 O O . ALA A 1 790 ? 13.343 18.957 -19.836 1.00 77.44 790 ALA A O 1
ATOM 6276 N N . TYR A 1 791 ? 11.150 18.999 -19.310 1.00 77.56 791 TYR A N 1
ATOM 6277 C CA . TYR A 1 791 ? 10.675 19.469 -20.606 1.00 77.56 791 TYR A CA 1
ATOM 6278 C C . TYR A 1 791 ? 9.869 20.768 -20.510 1.00 77.56 791 TYR A C 1
ATOM 6280 O O . TYR A 1 791 ? 9.204 21.031 -19.508 1.00 77.56 791 TYR A O 1
ATOM 6288 N N . SER A 1 792 ? 9.885 21.551 -21.584 1.00 74.81 792 SER A N 1
ATOM 6289 C CA . SER A 1 792 ? 8.949 22.645 -21.853 1.00 74.81 792 SER A CA 1
ATOM 6290 C C . SER A 1 792 ? 8.221 22.356 -23.166 1.00 74.81 792 SER A C 1
ATOM 6292 O O . SER A 1 792 ? 8.845 21.954 -24.144 1.00 74.81 792 SER A O 1
ATOM 6294 N N . LEU A 1 793 ? 6.890 22.505 -23.207 1.00 72.38 793 LEU A N 1
ATOM 6295 C CA . LEU A 1 793 ? 6.147 22.307 -24.457 1.00 72.38 793 LEU A CA 1
ATOM 6296 C C . LEU A 1 793 ? 6.506 23.431 -25.434 1.00 72.38 793 LEU A C 1
ATOM 6298 O O . LEU A 1 793 ? 6.154 24.583 -25.197 1.00 72.38 793 LEU A O 1
ATOM 6302 N N . GLU A 1 794 ? 7.172 23.084 -26.532 1.00 74.88 794 GLU A N 1
ATOM 6303 C CA . GLU A 1 794 ? 7.540 24.032 -27.584 1.00 74.88 794 GLU A CA 1
ATOM 6304 C C . GLU A 1 794 ? 6.417 24.153 -28.619 1.00 74.88 794 GLU A C 1
ATOM 6306 O O . GLU A 1 794 ? 5.951 25.254 -28.908 1.00 74.88 794 GLU A O 1
ATOM 6311 N N . LYS A 1 795 ? 5.966 23.016 -29.169 1.00 73.88 795 LYS A N 1
ATOM 6312 C CA . LYS A 1 795 ? 4.934 22.974 -30.213 1.00 73.88 795 LYS A CA 1
ATOM 6313 C C . LYS A 1 795 ? 4.190 21.640 -30.264 1.00 73.88 795 LYS A C 1
ATOM 6315 O O . LYS A 1 795 ? 4.680 20.603 -29.816 1.00 73.88 795 LYS A O 1
ATOM 6320 N N . ILE A 1 796 ? 3.007 21.670 -30.874 1.00 73.19 796 ILE A N 1
ATOM 6321 C CA . ILE A 1 796 ? 2.221 20.482 -31.234 1.00 73.19 796 ILE A CA 1
ATOM 6322 C C . ILE A 1 796 ? 2.199 20.399 -32.759 1.00 73.19 796 ILE A C 1
ATOM 6324 O O . ILE A 1 796 ? 1.802 21.367 -33.414 1.00 73.19 796 ILE A O 1
ATOM 6328 N N . SER A 1 797 ? 2.653 19.276 -33.317 1.00 74.75 797 SER A N 1
ATOM 6329 C CA . SER A 1 797 ? 2.726 19.051 -34.762 1.00 74.75 797 SER A CA 1
ATOM 6330 C C . SER A 1 797 ? 1.753 17.975 -35.229 1.00 74.75 797 SER A C 1
ATOM 6332 O O . SER A 1 797 ? 1.501 16.984 -34.537 1.00 74.75 797 SER A O 1
ATOM 6334 N N . PHE A 1 798 ? 1.233 18.180 -36.432 1.00 70.12 798 PHE A N 1
ATOM 6335 C CA . PHE A 1 798 ? 0.339 17.269 -37.133 1.00 70.12 798 PHE A CA 1
ATOM 6336 C C . PHE A 1 798 ? 0.678 17.310 -38.618 1.00 70.12 798 PHE A C 1
ATOM 6338 O O . PHE A 1 798 ? 1.077 18.348 -39.151 1.00 70.12 798 PHE A O 1
ATOM 6345 N N . GLU A 1 799 ? 0.556 16.156 -39.257 1.00 64.94 799 GLU A N 1
ATOM 6346 C CA . GLU A 1 799 ? 0.790 15.993 -40.685 1.00 64.94 799 GLU A CA 1
ATOM 6347 C C . GLU A 1 799 ? -0.554 16.007 -41.411 1.00 64.94 799 GLU A C 1
ATOM 6349 O O . GLU A 1 799 ? -1.530 15.412 -40.951 1.00 64.94 799 GLU A O 1
ATOM 6354 N N . THR A 1 800 ? -0.613 16.738 -42.518 1.00 58.50 800 THR A N 1
ATOM 6355 C CA . THR A 1 800 ? -1.789 16.802 -43.392 1.00 58.50 800 THR A CA 1
ATOM 6356 C C . THR A 1 800 ? -1.745 15.711 -44.458 1.00 58.50 800 THR A C 1
ATOM 6358 O O . THR A 1 800 ? -0.692 15.138 -44.726 1.00 58.50 800 THR A O 1
ATOM 6361 N N . SER A 1 801 ? -2.870 15.479 -45.142 1.00 54.47 801 SER A N 1
ATOM 6362 C CA . SER A 1 801 ? -2.953 14.575 -46.301 1.00 54.47 801 SER A CA 1
ATOM 6363 C C . SER A 1 801 ? -1.945 14.886 -47.418 1.00 54.47 801 SER A C 1
ATOM 6365 O O . SER A 1 801 ? -1.623 13.994 -48.195 1.00 54.47 801 SER A O 1
ATOM 6367 N N . ASN A 1 802 ? -1.420 16.116 -47.480 1.00 56.12 802 ASN A N 1
ATOM 6368 C CA . ASN A 1 802 ? -0.467 16.576 -48.496 1.00 56.12 802 ASN A CA 1
ATOM 6369 C C . ASN A 1 802 ? 1.007 16.511 -48.046 1.00 56.12 802 ASN A C 1
ATOM 6371 O O . ASN A 1 802 ? 1.867 17.072 -48.721 1.00 56.12 802 ASN A O 1
ATOM 6375 N N . HIS A 1 803 ? 1.312 15.844 -46.926 1.00 57.53 803 HIS A N 1
ATOM 6376 C CA . HIS A 1 803 ? 2.640 15.801 -46.283 1.00 57.53 803 HIS A CA 1
ATOM 6377 C C . HIS A 1 803 ? 3.157 17.146 -45.743 1.00 57.53 803 HIS A C 1
ATOM 6379 O O . HIS A 1 803 ? 4.315 17.254 -45.331 1.00 57.53 803 HIS A O 1
ATOM 6385 N N . ASP A 1 804 ? 2.307 18.172 -45.674 1.00 60.97 804 ASP A N 1
ATOM 6386 C CA . ASP A 1 804 ? 2.653 19.410 -44.984 1.00 60.97 804 ASP A CA 1
ATOM 6387 C C . ASP A 1 804 ? 2.502 19.217 -43.472 1.00 60.97 804 ASP A C 1
ATOM 6389 O O . ASP A 1 804 ? 1.473 18.735 -42.988 1.00 60.97 804 ASP A O 1
ATOM 6393 N N . THR A 1 805 ? 3.529 19.607 -42.713 1.00 65.50 805 THR A N 1
ATOM 6394 C CA . THR A 1 805 ? 3.474 19.640 -41.247 1.00 65.50 805 THR A CA 1
ATOM 6395 C C . THR A 1 805 ? 2.958 20.995 -40.788 1.00 65.50 805 THR A C 1
ATOM 6397 O O . THR A 1 805 ? 3.584 22.023 -41.044 1.00 65.50 805 THR A O 1
ATOM 6400 N N . ILE A 1 806 ? 1.853 21.003 -40.052 1.00 63.50 806 ILE A N 1
ATOM 6401 C CA . ILE A 1 806 ? 1.310 22.220 -39.452 1.00 63.50 806 ILE A CA 1
ATOM 6402 C C . ILE A 1 806 ? 1.612 22.206 -37.944 1.00 63.50 806 ILE A C 1
ATOM 6404 O O . ILE A 1 806 ? 1.700 21.158 -37.294 1.00 63.50 806 ILE A O 1
ATOM 6408 N N . HIS A 1 807 ? 1.830 23.396 -37.383 1.00 68.88 807 HIS A N 1
ATOM 6409 C CA . HIS A 1 807 ? 2.166 23.612 -35.978 1.00 68.88 807 HIS A CA 1
ATOM 6410 C C . HIS A 1 807 ? 1.067 24.436 -35.290 1.00 68.88 807 HIS A C 1
ATOM 6412 O O . HIS A 1 807 ? 0.790 25.556 -35.708 1.00 68.88 807 HIS A O 1
ATOM 6418 N N . LEU A 1 808 ? 0.435 23.880 -34.246 1.00 59.41 808 LEU A N 1
ATOM 6419 C CA . LEU A 1 808 ? -0.779 24.446 -33.621 1.00 59.41 808 LEU A CA 1
ATOM 6420 C C . LEU A 1 808 ? -0.503 25.422 -32.471 1.00 59.41 808 LEU A C 1
ATOM 6422 O O . LEU A 1 808 ? -1.423 26.091 -32.015 1.00 59.41 808 LEU A O 1
ATOM 6426 N N . VAL A 1 809 ? 0.735 25.515 -31.980 1.00 55.94 809 VAL A N 1
ATOM 6427 C CA . VAL A 1 809 ? 1.078 26.374 -30.839 1.00 55.94 809 VAL A CA 1
ATOM 6428 C C . VAL A 1 809 ? 2.478 26.953 -31.033 1.00 55.94 809 VAL A C 1
ATOM 6430 O O . VAL A 1 809 ? 3.454 26.208 -31.065 1.00 55.94 809 VAL A O 1
ATOM 6433 N N . GLN A 1 810 ? 2.560 28.279 -31.139 1.00 44.72 810 GLN A N 1
ATOM 6434 C CA . GLN A 1 810 ? 3.709 29.071 -30.707 1.00 44.72 810 GLN A CA 1
ATOM 6435 C C . GLN A 1 810 ? 3.234 29.672 -29.379 1.00 44.72 810 GLN A C 1
ATOM 6437 O O . GLN A 1 810 ? 2.387 30.562 -29.392 1.00 44.72 810 GLN A O 1
ATOM 6442 N N . ALA A 1 811 ? 3.615 29.099 -28.234 1.00 42.66 811 ALA A N 1
ATOM 6443 C CA . ALA A 1 811 ? 3.203 29.671 -26.953 1.00 42.66 811 ALA A CA 1
ATOM 6444 C C . ALA A 1 811 ? 3.807 31.082 -26.882 1.00 42.66 811 ALA A C 1
ATOM 6446 O O . ALA A 1 811 ? 5.027 31.208 -26.835 1.00 42.66 811 ALA A O 1
ATOM 6447 N N . GLU A 1 812 ? 2.979 32.133 -26.952 1.00 39.91 812 GLU A N 1
ATOM 6448 C CA . GLU A 1 812 ? 3.462 33.527 -26.929 1.00 39.91 812 GLU A CA 1
ATOM 6449 C C . GLU A 1 812 ? 4.199 33.869 -25.622 1.00 39.91 812 GLU A C 1
ATOM 6451 O O . GLU A 1 812 ? 4.974 34.817 -25.592 1.00 39.91 812 GLU A O 1
ATOM 6456 N N . ASP A 1 813 ? 4.044 33.037 -24.591 1.00 39.75 813 ASP A N 1
ATOM 6457 C CA . ASP A 1 813 ? 4.984 32.896 -23.485 1.00 39.75 813 ASP A CA 1
ATOM 6458 C C . ASP A 1 813 ? 5.009 31.413 -23.072 1.00 39.75 813 ASP A C 1
ATOM 6460 O O . ASP A 1 813 ? 4.000 30.907 -22.562 1.00 39.75 813 ASP A O 1
ATOM 6464 N N . PRO A 1 814 ? 6.110 30.665 -23.275 1.00 39.34 814 PRO A N 1
ATOM 6465 C CA . PRO A 1 814 ? 6.280 29.397 -22.589 1.00 39.34 814 PRO A CA 1
ATOM 6466 C C . PRO A 1 814 ? 6.369 29.730 -21.100 1.00 39.34 814 PRO A C 1
ATOM 6468 O O . PRO A 1 814 ? 7.414 30.166 -20.628 1.00 39.34 814 PRO A O 1
ATOM 6471 N N . LYS A 1 815 ? 5.278 29.575 -20.335 1.00 42.09 815 LYS A N 1
ATOM 6472 C CA . LYS A 1 815 ? 5.396 29.594 -18.871 1.00 42.09 815 LYS A CA 1
ATOM 6473 C C . LYS A 1 815 ? 6.500 28.587 -18.529 1.00 42.09 815 LYS A C 1
ATOM 6475 O O . LYS A 1 815 ? 6.408 27.427 -18.927 1.00 42.09 815 LYS A O 1
ATOM 6480 N N . ASP A 1 816 ? 7.541 29.056 -17.842 1.00 40.34 816 ASP A N 1
ATOM 6481 C CA . ASP A 1 816 ? 8.855 28.414 -17.654 1.00 40.34 816 ASP A CA 1
ATOM 6482 C C . ASP A 1 816 ? 8.844 27.032 -16.954 1.00 40.34 816 ASP A C 1
ATOM 6484 O O . ASP A 1 816 ? 9.883 26.551 -16.512 1.00 40.34 816 ASP A O 1
ATOM 6488 N N . ASN A 1 817 ? 7.697 26.360 -16.816 1.00 44.44 817 ASN A N 1
ATOM 6489 C CA . ASN A 1 817 ? 7.588 24.993 -16.322 1.00 44.44 817 ASN A CA 1
ATOM 6490 C C . ASN A 1 817 ? 6.326 24.289 -16.847 1.00 44.44 817 ASN A C 1
ATOM 6492 O O . ASN A 1 817 ? 5.221 24.810 -16.714 1.00 44.44 817 ASN A O 1
ATOM 6496 N N . LEU A 1 818 ? 6.461 23.022 -17.270 1.00 48.06 818 LEU A N 1
ATOM 6497 C CA . LEU A 1 818 ? 5.353 22.048 -17.347 1.00 48.06 818 LEU A CA 1
ATOM 6498 C C . LEU A 1 818 ? 4.853 21.640 -15.944 1.00 48.06 818 LEU A C 1
ATOM 6500 O O . LEU A 1 818 ? 4.565 20.471 -15.675 1.00 48.06 818 LEU A O 1
ATOM 6504 N N . SER A 1 819 ? 4.778 22.582 -15.000 1.00 39.81 819 SER A N 1
ATOM 6505 C CA . SER A 1 819 ? 4.271 22.312 -13.653 1.00 39.81 819 SER A CA 1
ATOM 6506 C C . SER A 1 819 ? 2.816 21.833 -13.674 1.00 39.81 819 SER A C 1
ATOM 6508 O O . SER A 1 819 ? 2.383 21.189 -12.720 1.00 39.81 819 SER A O 1
ATOM 6510 N N . SER A 1 820 ? 2.089 22.087 -14.767 1.00 44.84 820 SER A N 1
ATOM 6511 C CA . SER A 1 820 ? 0.768 21.541 -15.061 1.00 44.84 820 SER A CA 1
ATOM 6512 C C . SER A 1 820 ? 0.799 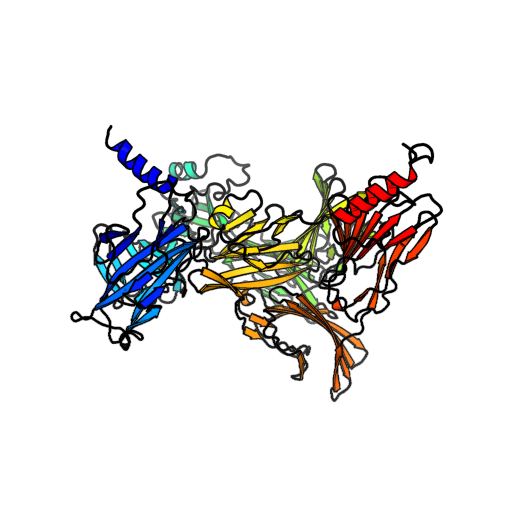20.547 -16.226 1.00 44.84 820 SER A C 1
ATOM 6514 O O . SER A 1 820 ? 1.597 20.628 -17.161 1.00 44.84 820 SER A O 1
ATOM 6516 N N . ARG A 1 821 ? -0.065 19.535 -16.126 1.00 54.97 821 ARG A N 1
ATOM 6517 C CA . ARG A 1 821 ? -0.144 18.409 -17.060 1.00 54.97 821 ARG A CA 1
ATOM 6518 C C . ARG A 1 821 ? -0.653 18.886 -18.424 1.00 54.97 821 ARG A C 1
ATOM 6520 O O . ARG A 1 821 ? -1.835 19.187 -18.552 1.00 54.97 821 ARG A O 1
ATOM 6527 N N . VAL A 1 822 ? 0.204 18.872 -19.445 1.00 57.34 822 VAL A N 1
ATOM 6528 C CA . VAL A 1 822 ? -0.232 19.037 -20.839 1.00 57.34 822 VAL A CA 1
ATOM 6529 C C . VAL A 1 822 ? -0.872 17.736 -21.308 1.00 57.34 822 VAL A C 1
ATOM 6531 O O . VAL A 1 822 ? -0.222 16.688 -21.355 1.00 57.34 822 VAL A O 1
ATOM 6534 N N . PHE A 1 823 ? -2.146 17.822 -21.680 1.00 64.06 823 PHE A N 1
ATOM 6535 C CA . PHE A 1 823 ? -2.847 16.772 -22.408 1.00 64.06 823 PHE A CA 1
ATOM 6536 C C . PHE A 1 823 ? -3.208 17.291 -23.785 1.00 64.06 823 PHE A C 1
ATOM 6538 O O . PHE A 1 823 ? -3.780 18.373 -23.903 1.00 64.06 823 PHE A O 1
ATOM 6545 N N . VAL A 1 824 ? -2.914 16.486 -24.797 1.00 67.06 824 VAL A N 1
ATOM 6546 C CA . VAL A 1 824 ? -3.397 16.692 -26.156 1.00 67.06 824 VAL A CA 1
ATOM 6547 C C . VAL A 1 824 ? -4.344 15.543 -26.464 1.00 67.06 824 VAL A C 1
ATOM 6549 O O . VAL A 1 824 ? -3.934 14.384 -26.452 1.00 67.06 824 VAL A O 1
ATOM 6552 N N . ARG A 1 825 ? -5.629 15.841 -26.661 1.00 68.75 825 ARG A N 1
ATOM 6553 C CA . ARG A 1 825 ? -6.641 14.826 -26.998 1.00 68.75 825 ARG A CA 1
ATOM 6554 C C . ARG A 1 825 ? -7.051 14.957 -28.446 1.00 68.75 825 ARG A C 1
ATOM 6556 O O . ARG A 1 825 ? -7.374 16.059 -28.869 1.00 68.75 825 ARG A O 1
ATOM 6563 N N . MET A 1 826 ? -7.075 13.835 -29.151 1.00 68.69 826 MET A N 1
ATOM 6564 C CA . MET A 1 826 ? -7.604 13.716 -30.502 1.00 68.69 826 MET A CA 1
ATOM 6565 C C . MET A 1 826 ? -8.895 12.912 -30.458 1.00 68.69 826 MET A C 1
ATOM 6567 O O . MET A 1 826 ? -8.895 11.745 -30.061 1.00 68.69 826 MET A O 1
ATOM 6571 N N . HIS A 1 827 ? -9.988 13.555 -30.853 1.00 65.62 827 HIS A N 1
ATOM 6572 C CA . HIS A 1 827 ? -11.298 12.928 -30.993 1.00 65.62 827 HIS A CA 1
ATOM 6573 C C . HIS A 1 827 ? -11.525 12.549 -32.453 1.00 65.62 827 HIS A C 1
ATOM 6575 O O . HIS A 1 827 ? -11.395 13.414 -33.317 1.00 65.62 827 HIS A O 1
ATOM 6581 N N . ASN A 1 828 ? -11.901 11.298 -32.725 1.00 58.50 828 ASN A N 1
ATOM 6582 C CA . ASN A 1 828 ? -12.335 10.910 -34.065 1.00 58.50 828 ASN A CA 1
ATOM 6583 C C . ASN A 1 828 ? -13.636 11.647 -34.423 1.00 58.50 828 ASN A C 1
ATOM 6585 O O . ASN A 1 828 ? -14.640 11.516 -33.718 1.00 58.50 828 ASN A O 1
ATOM 6589 N N . GLY A 1 829 ? -13.625 12.420 -35.510 1.00 50.19 829 GLY A N 1
ATOM 6590 C CA . GLY A 1 829 ? -14.837 12.962 -36.114 1.00 50.19 829 GLY A CA 1
ATOM 6591 C C . GLY A 1 829 ? -15.736 11.845 -36.645 1.00 50.19 829 GLY A C 1
ATOM 6592 O O . GLY A 1 829 ? -15.267 10.788 -37.061 1.00 50.19 829 GLY A O 1
ATOM 6593 N N . HIS A 1 830 ? -17.049 12.078 -36.613 1.00 40.22 830 HIS A N 1
ATOM 6594 C CA . HIS A 1 830 ? -18.055 11.119 -37.085 1.00 40.22 830 HIS A CA 1
ATOM 6595 C C . HIS A 1 830 ? -18.042 10.923 -38.615 1.00 40.22 830 HIS A C 1
ATOM 6597 O O . HIS A 1 830 ? -18.626 9.956 -39.101 1.00 40.22 830 HIS A O 1
ATOM 6603 N N . GLU A 1 831 ? -17.360 11.804 -39.354 1.00 40.88 831 GLU A N 1
ATOM 6604 C CA . GLU A 1 831 ? -17.164 11.740 -40.802 1.00 40.88 831 GLU A CA 1
ATOM 6605 C C . GLU A 1 831 ? -15.688 11.997 -41.148 1.00 40.88 831 GLU A C 1
ATOM 6607 O O . GLU A 1 831 ? -14.962 12.675 -40.417 1.00 40.88 831 GLU A O 1
ATOM 6612 N N . SER A 1 832 ? -15.243 11.383 -42.243 1.00 42.09 832 SER A N 1
ATOM 6613 C CA . SER A 1 832 ? -13.863 11.320 -42.733 1.00 42.09 832 SER A CA 1
ATOM 6614 C C . SER A 1 832 ? -13.106 12.650 -42.640 1.00 42.09 832 SER A C 1
ATOM 6616 O O . SER A 1 832 ? -13.404 13.580 -43.380 1.00 42.09 832 SER A O 1
ATOM 6618 N N . GLY A 1 833 ? -12.081 12.697 -41.782 1.00 46.50 833 GLY A N 1
ATOM 6619 C CA . GLY A 1 833 ? -11.019 13.709 -41.821 1.00 46.50 833 GLY A CA 1
ATOM 6620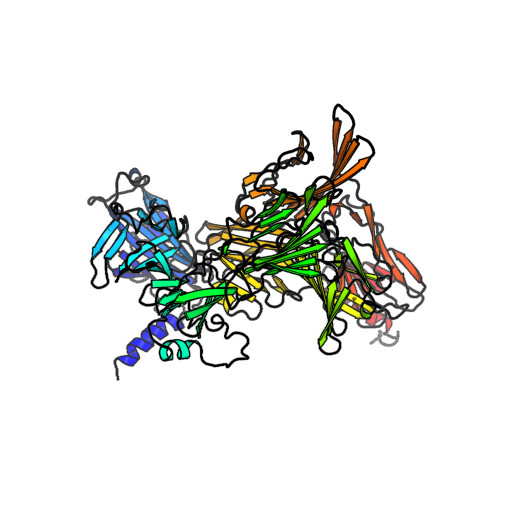 C C . GLY A 1 833 ? -11.024 14.761 -40.708 1.00 46.50 833 GLY A C 1
ATOM 6621 O O . GLY A 1 833 ? -9.990 15.380 -40.488 1.00 46.50 833 GLY A O 1
ATOM 6622 N N . ALA A 1 834 ? -12.109 14.962 -39.957 1.00 46.28 834 ALA A N 1
ATOM 6623 C CA . ALA A 1 834 ? -12.127 15.972 -38.890 1.00 46.28 834 ALA A CA 1
ATOM 6624 C C . ALA A 1 834 ? -11.680 15.400 -37.531 1.00 46.28 834 ALA A C 1
ATOM 6626 O O . ALA A 1 834 ? -12.123 14.323 -37.128 1.00 46.28 834 ALA A O 1
ATOM 6627 N N . PHE A 1 835 ? -10.850 16.141 -36.789 1.00 52.78 835 PHE A N 1
ATOM 6628 C CA . PHE A 1 835 ? -10.550 15.844 -35.384 1.00 52.78 835 PHE A CA 1
ATOM 6629 C C . PHE A 1 835 ? -10.530 17.116 -34.535 1.00 52.78 835 PHE A C 1
ATOM 6631 O O . PHE A 1 835 ? -10.173 18.204 -34.986 1.00 52.78 835 PHE A O 1
ATOM 6638 N N . THR A 1 836 ? -10.911 16.985 -33.268 1.00 54.50 836 THR A N 1
ATOM 6639 C CA . THR A 1 836 ? -10.825 18.089 -32.303 1.00 54.50 836 THR A CA 1
ATOM 6640 C C . THR A 1 836 ? -9.580 17.912 -31.453 1.00 54.50 836 THR A C 1
ATOM 6642 O O . THR A 1 836 ? -9.359 16.821 -30.924 1.00 54.50 836 THR A O 1
ATOM 6645 N N . LEU A 1 837 ? -8.807 18.988 -31.291 1.00 54.94 837 LEU A N 1
ATOM 6646 C CA . LEU A 1 837 ? -7.687 19.065 -30.364 1.00 54.94 837 LEU A CA 1
ATOM 6647 C C . LEU A 1 837 ? -8.129 19.783 -29.089 1.00 54.94 837 LEU A C 1
ATOM 6649 O O . LEU A 1 837 ? -8.533 20.945 -29.128 1.00 54.94 837 LEU A O 1
ATOM 6653 N N . GLN A 1 838 ? -8.024 19.115 -27.947 1.00 55.56 838 GLN A N 1
ATOM 6654 C CA . GLN A 1 838 ? -8.116 19.782 -26.648 1.00 55.56 838 GLN A CA 1
ATOM 6655 C C . GLN A 1 838 ? -6.707 19.928 -26.076 1.00 55.56 838 GLN A C 1
ATOM 6657 O O . GLN A 1 838 ? -6.027 18.914 -25.902 1.00 55.56 838 GLN A O 1
ATOM 6662 N N . VAL A 1 839 ? -6.297 21.164 -25.776 1.00 55.78 839 VAL A N 1
ATOM 6663 C CA . VAL A 1 839 ? -5.043 21.473 -25.077 1.00 55.78 839 VAL A CA 1
ATOM 6664 C C . VAL A 1 839 ? -5.388 22.055 -23.714 1.00 55.78 839 VAL A C 1
ATOM 6666 O O . VAL A 1 839 ? -5.948 23.145 -23.616 1.00 55.78 839 VAL A O 1
ATOM 6669 N N . ASN A 1 840 ? -5.040 21.322 -22.659 1.00 53.62 840 ASN A N 1
ATOM 6670 C CA . ASN A 1 840 ? -5.204 21.796 -21.287 1.00 53.62 840 ASN A CA 1
ATOM 6671 C C . ASN A 1 840 ? -3.848 22.265 -20.754 1.00 53.62 840 ASN A C 1
ATOM 6673 O O . ASN A 1 840 ? -2.895 21.483 -20.733 1.00 53.62 840 ASN A O 1
ATOM 6677 N N . GLN A 1 841 ? -3.777 23.527 -20.332 1.00 50.16 841 GLN A N 1
ATOM 6678 C CA . GLN A 1 841 ? -2.667 24.119 -19.586 1.00 50.16 841 GLN A CA 1
ATOM 6679 C C . GLN A 1 841 ? -3.274 24.801 -18.350 1.00 50.16 841 GLN A C 1
ATOM 6681 O O . GLN A 1 841 ? -4.148 25.640 -18.515 1.00 50.16 841 GLN A O 1
ATOM 6686 N N . ASP A 1 842 ? -2.828 24.442 -17.141 1.00 49.94 842 ASP A N 1
ATOM 6687 C CA . ASP A 1 842 ? -3.334 24.967 -15.851 1.00 49.94 842 ASP A CA 1
ATOM 6688 C C . ASP A 1 842 ? -4.857 24.800 -15.582 1.00 49.94 842 ASP A C 1
ATOM 6690 O O . ASP A 1 842 ? -5.585 24.184 -16.357 1.00 49.94 842 ASP A O 1
ATOM 6694 N N . ASP A 1 843 ? -5.319 25.327 -14.436 1.00 39.75 843 ASP A N 1
ATOM 6695 C CA . ASP A 1 843 ? -6.732 25.540 -14.050 1.00 39.75 843 ASP A CA 1
ATOM 6696 C C . ASP A 1 843 ? -7.450 26.593 -14.939 1.00 39.75 843 ASP A C 1
ATOM 6698 O O . ASP A 1 843 ? -8.532 27.074 -14.593 1.00 39.75 843 ASP A O 1
ATOM 6702 N N . ASP A 1 844 ? -6.844 26.978 -16.068 1.00 39.25 844 ASP A N 1
ATOM 6703 C CA . ASP A 1 844 ? -7.449 27.851 -17.070 1.00 39.25 844 ASP A CA 1
ATOM 6704 C C . ASP A 1 844 ? -8.457 27.054 -17.920 1.00 39.25 844 ASP A C 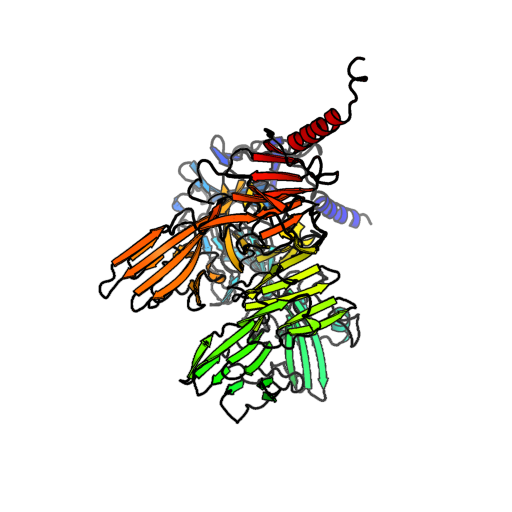1
ATOM 6706 O O . ASP A 1 844 ? -8.380 25.826 -18.048 1.00 39.25 844 ASP A O 1
ATOM 6710 N N . GLU A 1 845 ? -9.447 27.743 -18.497 1.00 43.09 845 GLU A N 1
ATOM 6711 C CA . GLU A 1 845 ? -10.424 27.088 -19.368 1.00 43.09 845 GLU A CA 1
ATOM 6712 C C . GLU A 1 845 ? -9.716 26.358 -20.527 1.00 43.09 845 GLU A C 1
ATOM 6714 O O . GLU A 1 845 ? -8.823 26.926 -21.165 1.00 43.09 845 GLU A O 1
ATOM 6719 N N . PRO A 1 846 ? -10.096 25.100 -20.818 1.00 48.66 846 PRO A N 1
ATOM 6720 C CA . PRO A 1 846 ? -9.449 24.295 -21.845 1.00 48.66 846 PRO A CA 1
ATOM 6721 C C . PRO A 1 846 ? -9.497 24.996 -23.208 1.00 48.66 846 PRO A C 1
ATOM 6723 O O . PRO A 1 846 ? -10.564 25.392 -23.677 1.00 48.66 846 PRO A O 1
ATOM 6726 N N . ALA A 1 847 ? -8.350 25.113 -23.881 1.00 47.56 847 ALA A N 1
ATOM 6727 C CA . ALA A 1 847 ? -8.318 25.626 -25.243 1.00 47.56 847 ALA A CA 1
ATOM 6728 C C . ALA A 1 847 ? -8.745 24.511 -26.208 1.00 47.56 847 ALA A C 1
ATOM 6730 O O . ALA A 1 847 ? -8.098 23.462 -26.305 1.00 47.56 847 ALA A O 1
ATOM 6731 N N . HIS A 1 848 ? -9.845 24.742 -26.921 1.00 48.78 848 HIS A N 1
ATOM 6732 C CA . HIS A 1 848 ? -10.367 23.829 -27.927 1.00 48.78 848 HIS A CA 1
ATOM 6733 C C . HIS A 1 848 ? -10.006 24.330 -29.326 1.00 48.78 848 HIS A C 1
ATOM 6735 O O . HIS A 1 848 ? -10.258 25.484 -29.669 1.00 48.78 848 HIS A O 1
ATOM 6741 N N . TYR A 1 849 ? -9.435 23.456 -30.148 1.00 52.44 849 TYR A N 1
ATOM 6742 C CA . TYR A 1 849 ? -9.158 23.729 -31.553 1.00 52.44 849 TYR A CA 1
ATOM 6743 C C . TYR A 1 849 ? -9.904 22.717 -32.408 1.00 52.44 849 TYR A C 1
ATOM 6745 O O . TYR A 1 849 ? -9.790 21.506 -32.201 1.00 52.44 849 TYR A O 1
ATOM 6753 N N . LEU A 1 850 ? -10.659 23.214 -33.380 1.00 48.38 850 LEU A N 1
ATOM 6754 C CA . LEU A 1 850 ? -11.216 22.387 -34.434 1.00 48.38 850 LEU A CA 1
ATOM 6755 C C . LEU A 1 850 ? -10.226 22.321 -35.584 1.00 48.38 850 LEU A C 1
ATOM 6757 O O . LEU A 1 850 ? -9.839 23.355 -36.134 1.00 48.38 850 LEU A O 1
ATOM 6761 N N . CYS A 1 851 ? -9.828 21.099 -35.917 1.00 50.00 851 CYS A N 1
ATOM 6762 C CA . CYS A 1 851 ? -9.020 20.797 -37.082 1.00 50.00 851 CYS A CA 1
ATOM 6763 C C . CYS A 1 851 ? -9.944 20.176 -38.129 1.00 50.00 851 CYS A C 1
ATOM 6765 O O . CYS A 1 851 ? -10.272 18.989 -38.061 1.00 50.00 851 CYS A O 1
ATOM 6767 N N . ASN A 1 852 ? -10.409 21.008 -39.059 1.00 44.91 852 ASN A N 1
ATOM 6768 C CA . ASN A 1 852 ? -11.226 20.552 -40.173 1.00 44.91 852 ASN A CA 1
ATOM 6769 C C . ASN A 1 852 ? -10.320 20.213 -41.356 1.00 44.91 852 ASN A C 1
ATOM 6771 O O . ASN A 1 852 ? -9.630 21.087 -41.883 1.00 44.91 852 ASN A O 1
ATOM 6775 N N . VAL A 1 853 ? -10.377 18.953 -41.787 1.00 44.16 853 VAL A N 1
ATOM 6776 C CA . VAL A 1 853 ? -9.900 18.512 -43.103 1.00 44.16 853 VAL A CA 1
ATOM 6777 C C . VAL A 1 853 ? -11.126 18.496 -44.014 1.00 44.16 853 VAL A C 1
ATOM 6779 O O . VAL A 1 853 ? -11.725 17.453 -44.264 1.00 44.16 853 VAL A O 1
ATOM 6782 N N . LEU A 1 854 ? -11.590 19.690 -44.387 1.00 37.81 854 LEU A N 1
ATOM 6783 C CA . LEU A 1 854 ? -12.668 19.860 -45.359 1.00 37.81 854 LEU A CA 1
ATOM 6784 C C . LEU A 1 854 ? -11.992 19.989 -46.725 1.00 37.81 854 LEU A C 1
ATOM 6786 O O . LEU A 1 854 ? -11.519 21.059 -47.079 1.00 37.81 854 LEU A O 1
ATOM 6790 N N . ASP A 1 855 ? -11.933 18.867 -47.438 1.00 37.94 855 ASP A N 1
ATOM 6791 C CA . ASP A 1 855 ? -11.216 18.646 -48.697 1.00 37.94 855 ASP A CA 1
ATOM 6792 C C . ASP A 1 855 ? -9.684 18.579 -48.605 1.00 37.94 855 ASP A C 1
ATOM 6794 O O . ASP A 1 855 ? -9.024 19.254 -47.820 1.00 37.94 855 ASP A O 1
ATOM 6798 N N . LEU A 1 856 ? -9.126 17.709 -49.454 1.00 38.78 856 LEU A N 1
ATOM 6799 C CA . LEU A 1 856 ? -7.718 17.296 -49.538 1.00 38.78 856 LEU A CA 1
ATOM 6800 C C . LEU A 1 856 ? -6.703 18.450 -49.694 1.00 38.78 856 LEU A C 1
ATOM 6802 O O . LEU A 1 856 ? -5.509 18.185 -49.616 1.00 38.78 856 LEU A O 1
ATOM 6806 N N . ASP A 1 857 ? -7.152 19.698 -49.867 1.00 36.47 857 ASP A N 1
ATOM 6807 C CA . ASP A 1 857 ? -6.321 20.867 -50.171 1.00 36.47 857 ASP A CA 1
ATOM 6808 C C . ASP A 1 857 ? -6.413 22.028 -49.154 1.00 36.47 857 ASP A C 1
ATOM 6810 O O . ASP A 1 857 ? -5.567 22.917 -49.215 1.00 36.47 857 ASP A O 1
ATOM 6814 N N . ASP A 1 858 ? -7.353 22.032 -48.194 1.00 41.69 858 ASP A N 1
ATOM 6815 C CA . ASP A 1 858 ? -7.523 23.144 -47.236 1.00 41.69 858 ASP A CA 1
ATOM 6816 C C . ASP A 1 858 ? -7.637 22.650 -45.777 1.00 41.69 858 ASP A C 1
ATOM 6818 O O . ASP A 1 858 ? -8.704 22.297 -45.271 1.00 41.69 858 ASP A O 1
ATOM 6822 N N . PHE A 1 859 ? -6.515 22.676 -45.045 1.00 41.81 859 PHE A N 1
ATOM 6823 C CA . PHE A 1 859 ? -6.514 22.453 -43.596 1.00 41.81 859 PHE A CA 1
ATOM 6824 C C . PHE A 1 859 ? -6.804 23.763 -42.860 1.00 41.81 859 PHE A C 1
ATOM 6826 O O . PHE A 1 859 ? -5.995 24.694 -42.883 1.00 41.81 859 PHE A O 1
ATOM 6833 N N . THR A 1 860 ? -7.929 23.834 -42.146 1.00 48.06 860 THR A N 1
ATOM 6834 C CA . THR A 1 860 ? -8.263 25.006 -41.324 1.00 48.06 860 THR A CA 1
ATOM 6835 C C . THR A 1 860 ? -8.223 24.665 -39.838 1.00 48.06 860 THR A C 1
ATOM 6837 O O . THR A 1 860 ? -8.958 23.811 -39.341 1.00 48.06 860 THR A O 1
ATOM 6840 N N . VAL A 1 861 ? -7.348 25.367 -39.112 1.00 48.03 861 VAL A N 1
ATOM 6841 C CA . VAL A 1 861 ? -7.363 25.420 -37.648 1.00 48.03 861 VAL A CA 1
ATOM 6842 C C . VAL A 1 861 ? -8.222 26.600 -37.231 1.00 48.03 861 VAL A C 1
ATOM 6844 O O . VAL A 1 861 ? -7.887 27.747 -37.525 1.00 48.03 861 VAL A O 1
ATOM 6847 N N . SER A 1 862 ? -9.287 26.340 -36.483 1.00 45.84 862 SER A N 1
ATOM 6848 C CA . SER A 1 862 ? -10.047 27.396 -35.813 1.00 45.84 862 SER A CA 1
ATOM 6849 C C . SER A 1 862 ? -10.070 27.143 -34.310 1.00 45.84 862 SER A C 1
ATOM 6851 O O . SER A 1 862 ? -10.398 26.049 -33.849 1.00 45.84 862 SER A O 1
ATOM 6853 N N . ARG A 1 863 ? -9.682 28.155 -33.525 1.00 47.31 863 ARG A N 1
ATOM 6854 C CA . ARG A 1 863 ? -9.899 28.133 -32.076 1.00 47.31 863 ARG A CA 1
ATOM 6855 C C . ARG A 1 863 ? -11.401 28.218 -31.836 1.00 47.31 863 ARG A C 1
ATOM 6857 O O . ARG A 1 863 ? -12.058 29.121 -32.351 1.00 47.31 863 ARG A O 1
ATOM 6864 N N . ILE A 1 864 ? -11.923 27.281 -31.061 1.00 51.03 864 ILE A N 1
ATOM 6865 C CA . ILE A 1 864 ? -13.298 27.300 -30.593 1.00 51.03 864 ILE A CA 1
ATOM 6866 C C . ILE A 1 864 ? -13.292 27.896 -29.190 1.00 51.03 864 ILE A C 1
ATOM 6868 O O . ILE A 1 864 ? -12.753 27.301 -28.256 1.00 51.03 864 ILE A O 1
ATOM 6872 N N . ASP A 1 865 ? -13.943 29.045 -29.033 1.00 46.31 865 ASP A N 1
ATOM 6873 C CA . ASP A 1 865 ? -14.297 29.564 -27.715 1.00 46.31 865 ASP A CA 1
ATOM 6874 C C . ASP A 1 865 ? -15.525 28.788 -27.215 1.00 46.31 865 ASP A C 1
ATOM 6876 O O . ASP A 1 865 ? -16.679 29.144 -27.465 1.00 46.31 865 ASP A O 1
ATOM 6880 N N . ALA A 1 866 ? -15.266 27.653 -26.568 1.00 46.38 866 ALA A N 1
ATOM 6881 C CA . ALA A 1 866 ? -16.282 26.814 -25.950 1.00 46.38 866 ALA A CA 1
ATOM 6882 C C . ALA A 1 866 ? -15.883 26.500 -24.511 1.00 46.38 866 ALA A C 1
ATOM 6884 O O . ALA A 1 866 ? -14.810 25.963 -24.254 1.00 46.38 866 ALA A O 1
ATOM 6885 N N . HIS A 1 867 ? -16.783 26.800 -23.578 1.00 41.41 867 HIS A N 1
ATOM 6886 C CA . HIS A 1 867 ? -16.555 26.600 -22.146 1.00 41.41 867 HIS A CA 1
ATOM 6887 C C . HIS A 1 867 ? -16.772 25.142 -21.707 1.00 41.41 867 HIS A C 1
ATOM 6889 O O . HIS A 1 867 ? -16.428 24.770 -20.586 1.00 41.41 867 HIS A O 1
ATOM 6895 N N . THR A 1 868 ? -17.343 24.291 -22.574 1.00 41.81 868 THR A N 1
ATOM 6896 C CA . THR A 1 868 ? -17.521 22.858 -22.313 1.00 41.81 868 THR A CA 1
ATOM 6897 C C . THR A 1 868 ? -17.310 22.002 -23.572 1.00 41.81 868 THR A C 1
ATOM 6899 O O . THR A 1 868 ? -17.618 22.447 -24.681 1.00 41.81 868 THR A O 1
ATOM 6902 N N . PRO A 1 869 ? -16.894 20.723 -23.439 1.00 40.50 869 PRO A N 1
ATOM 6903 C CA . PRO A 1 869 ? -16.834 19.785 -24.565 1.00 40.50 869 PRO A CA 1
ATOM 6904 C C . PRO A 1 869 ? -18.180 19.631 -25.287 1.00 40.50 869 PRO A C 1
ATOM 6906 O O . PRO A 1 869 ? -18.219 19.434 -26.497 1.00 40.50 869 PRO A O 1
ATOM 6909 N N . HIS A 1 870 ? -19.297 19.750 -24.562 1.00 41.19 870 HIS A N 1
ATOM 6910 C CA . HIS A 1 870 ? -20.639 19.659 -25.135 1.00 41.19 870 HIS A CA 1
ATOM 6911 C C . HIS A 1 870 ? -20.963 20.864 -26.038 1.00 41.19 870 HIS A C 1
ATOM 6913 O O . HIS A 1 870 ? -21.655 20.696 -27.043 1.00 41.19 870 HIS A O 1
ATOM 6919 N N . ASP A 1 871 ? -20.447 22.056 -25.729 1.00 44.41 871 ASP A N 1
ATOM 6920 C CA . ASP A 1 871 ? -20.576 23.239 -26.588 1.00 44.41 871 ASP A CA 1
ATOM 6921 C C . ASP A 1 871 ? -19.730 23.104 -27.859 1.00 44.41 871 ASP A C 1
ATOM 6923 O O . ASP A 1 871 ? -20.196 23.475 -28.936 1.00 44.41 871 ASP A O 1
ATOM 6927 N N . VAL A 1 872 ? -18.555 22.467 -27.765 1.00 44.88 872 VAL A N 1
ATOM 6928 C CA . VAL A 1 872 ? -17.727 22.104 -28.929 1.00 44.88 872 VAL A CA 1
ATOM 6929 C C . VAL A 1 872 ? -18.486 21.159 -29.863 1.00 44.88 872 VAL A C 1
ATOM 6931 O O . VAL A 1 872 ? -18.596 21.441 -31.052 1.00 44.88 872 VAL A O 1
ATOM 6934 N N . TYR A 1 873 ? -19.085 20.081 -29.336 1.00 43.12 873 TYR A N 1
ATOM 6935 C CA . TYR A 1 873 ? -19.907 19.155 -30.133 1.00 43.12 873 TYR A CA 1
ATOM 6936 C C . TYR A 1 873 ? -21.133 19.835 -30.763 1.00 43.12 873 TYR A C 1
ATOM 6938 O O . TYR A 1 873 ? -21.514 19.507 -31.886 1.00 43.12 873 TYR A O 1
ATOM 6946 N N . ARG A 1 874 ? -21.748 20.804 -30.075 1.00 44.53 874 ARG A N 1
ATOM 6947 C CA . ARG A 1 874 ? -22.906 21.553 -30.589 1.00 44.53 874 ARG A CA 1
ATOM 6948 C C . ARG A 1 874 ? -22.521 22.524 -31.706 1.00 44.53 874 ARG A C 1
ATOM 6950 O O . ARG A 1 874 ? -23.253 22.638 -32.686 1.00 44.53 874 ARG A O 1
ATOM 6957 N N . GLN A 1 875 ? -21.383 23.205 -31.571 1.00 45.75 875 GLN A N 1
ATOM 6958 C CA . GLN A 1 875 ? -20.848 24.094 -32.604 1.00 45.75 875 GLN A CA 1
ATOM 6959 C C . GLN A 1 875 ? -20.333 23.310 -33.819 1.00 45.75 875 GLN A C 1
ATOM 6961 O O . GLN A 1 875 ? -20.581 23.729 -34.944 1.00 45.75 875 GLN A O 1
ATOM 6966 N N . LEU A 1 876 ? -19.737 22.131 -33.607 1.00 41.38 876 LEU A N 1
ATOM 6967 C CA . LEU A 1 876 ? -19.416 21.153 -34.655 1.00 41.38 876 LEU A CA 1
ATOM 6968 C C . LEU A 1 876 ? -20.656 20.767 -35.475 1.00 41.38 876 LEU A C 1
ATOM 6970 O O . LEU A 1 876 ? -20.635 20.838 -36.700 1.00 41.38 876 LEU A O 1
ATOM 6974 N N . TYR A 1 877 ? -21.765 20.433 -34.806 1.00 39.47 877 TYR A N 1
ATOM 6975 C CA . TYR A 1 877 ? -23.018 20.070 -35.479 1.00 39.47 877 TYR A CA 1
ATOM 6976 C C . TYR A 1 877 ? -23.602 21.230 -36.307 1.00 39.47 877 TYR A C 1
ATOM 6978 O O . TYR A 1 877 ? -24.158 21.013 -37.384 1.00 39.47 877 TYR A O 1
ATOM 6986 N N . HIS A 1 878 ? -23.455 22.471 -35.826 1.00 37.72 878 HIS A N 1
ATOM 6987 C CA . HIS A 1 878 ? -23.909 23.677 -36.524 1.00 37.72 878 HIS A CA 1
ATOM 6988 C C . HIS A 1 878 ? -22.996 24.102 -37.685 1.00 37.72 878 HIS A C 1
ATOM 6990 O O . HIS A 1 878 ? -23.502 24.577 -38.696 1.00 37.72 878 HIS A O 1
ATOM 6996 N N . ALA A 1 879 ? -21.678 23.924 -37.578 1.00 39.47 879 ALA A N 1
ATOM 6997 C CA . ALA A 1 879 ? -20.739 24.262 -38.650 1.00 39.47 879 ALA A CA 1
ATOM 6998 C C . ALA A 1 879 ? -20.890 23.332 -39.868 1.00 39.47 879 ALA A C 1
ATOM 7000 O O . ALA A 1 879 ? -20.788 23.790 -41.003 1.00 39.47 879 ALA A O 1
ATOM 7001 N N . VAL A 1 880 ? -21.208 22.053 -39.638 1.00 36.38 880 VAL A N 1
ATOM 7002 C CA . VAL A 1 880 ? -21.444 21.066 -40.705 1.00 36.38 880 VAL A CA 1
ATOM 7003 C C . VAL A 1 880 ? -22.806 21.282 -41.385 1.00 36.38 880 VAL A C 1
ATOM 7005 O O . VAL A 1 880 ? -22.893 21.275 -42.608 1.00 36.38 880 VAL A O 1
ATOM 7008 N N . THR A 1 881 ? -23.870 21.588 -40.629 1.00 35.53 881 THR A N 1
ATOM 7009 C CA . THR A 1 881 ? -25.216 21.805 -41.211 1.00 35.53 881 THR A CA 1
ATOM 7010 C C . THR A 1 881 ? -25.358 23.094 -42.028 1.00 35.53 881 THR A C 1
ATOM 7012 O O . THR A 1 881 ? -26.252 23.182 -42.867 1.00 35.53 881 THR A O 1
ATOM 7015 N N . VAL A 1 882 ? -24.490 24.090 -41.830 1.00 35.91 882 VAL A N 1
ATOM 7016 C CA . VAL A 1 882 ? -24.512 25.341 -42.613 1.00 35.91 882 VAL A CA 1
ATOM 7017 C C . VAL A 1 882 ? -23.850 25.175 -43.990 1.00 35.91 882 VAL A C 1
ATOM 7019 O O . VAL A 1 882 ? -24.171 25.936 -44.902 1.00 35.91 882 VAL A O 1
ATOM 7022 N N . HIS A 1 883 ? -22.997 24.164 -44.184 1.00 38.75 883 HIS A N 1
ATOM 7023 C CA . HIS A 1 883 ? -22.348 23.908 -45.474 1.00 38.75 883 HIS A CA 1
ATOM 7024 C C . HIS A 1 883 ? -23.195 23.087 -46.465 1.00 38.75 883 HIS A C 1
ATOM 7026 O O . HIS A 1 883 ? -22.955 23.192 -47.666 1.00 38.75 883 HIS A O 1
ATOM 7032 N N . ASP A 1 884 ? -24.235 22.384 -46.000 1.00 35.75 884 ASP A N 1
ATOM 7033 C CA . ASP A 1 884 ? -25.142 21.584 -46.848 1.00 35.75 884 ASP A CA 1
ATOM 7034 C C . ASP A 1 884 ? -26.464 22.284 -47.226 1.00 35.75 884 ASP A C 1
ATOM 7036 O O . ASP A 1 884 ? -27.261 21.759 -48.010 1.00 35.75 884 ASP A O 1
ATOM 7040 N N . ALA A 1 885 ? -26.722 23.494 -46.721 1.00 32.22 885 ALA A N 1
ATOM 7041 C CA . ALA A 1 885 ? -27.930 24.236 -47.072 1.00 32.22 885 ALA A CA 1
ATOM 7042 C C . ALA A 1 885 ? -27.740 25.021 -48.383 1.00 32.22 885 ALA A C 1
ATOM 7044 O O . ALA A 1 885 ? -27.122 26.087 -48.428 1.00 32.22 885 ALA A O 1
ATOM 7045 N N . SER A 1 886 ? -28.332 24.512 -49.467 1.00 38.34 886 SER A N 1
ATOM 7046 C CA . SER A 1 886 ? -28.517 25.265 -50.713 1.00 38.34 886 SER A CA 1
ATOM 7047 C C . SER A 1 886 ? -29.210 26.617 -50.429 1.00 38.34 886 SER A C 1
ATOM 7049 O O . SER A 1 886 ? -30.147 26.659 -49.624 1.00 38.34 886 SER A O 1
ATOM 7051 N N . PRO A 1 887 ? -28.853 27.719 -51.128 1.00 38.69 887 PRO A N 1
ATOM 7052 C CA . PRO A 1 887 ? -29.414 29.056 -50.880 1.00 38.69 887 PRO A CA 1
ATOM 7053 C C . PRO A 1 887 ? -30.938 29.165 -51.054 1.00 38.69 887 PRO A C 1
ATOM 7055 O O . PRO A 1 887 ? -31.510 30.225 -50.808 1.00 38.69 887 PRO A O 1
ATOM 7058 N N . HIS A 1 888 ? -31.601 28.104 -51.520 1.00 33.38 888 HIS A N 1
ATOM 7059 C CA . HIS A 1 888 ? -33.024 28.106 -51.824 1.00 33.38 888 HIS A CA 1
ATOM 7060 C C . HIS A 1 888 ? -33.946 27.751 -50.643 1.00 33.38 888 HIS A C 1
ATOM 7062 O O . HIS A 1 888 ? -35.137 28.042 -50.739 1.00 33.38 888 HIS A O 1
ATOM 7068 N N . GLU A 1 889 ? -33.433 27.194 -49.539 1.00 33.12 889 GLU A N 1
ATOM 7069 C CA . GLU A 1 889 ? -34.251 26.830 -48.361 1.00 33.12 889 GLU A CA 1
ATOM 7070 C C . GLU A 1 889 ? -34.218 27.866 -47.222 1.00 33.12 889 GLU A C 1
ATOM 7072 O O . GLU A 1 889 ? -35.060 27.823 -46.333 1.00 33.12 889 GLU A O 1
ATOM 7077 N N . ALA A 1 890 ? -33.340 28.872 -47.280 1.00 33.16 890 ALA A N 1
ATOM 7078 C CA . ALA A 1 890 ? -33.242 29.923 -46.257 1.00 33.16 890 ALA A CA 1
ATOM 7079 C C . ALA A 1 890 ? -34.292 31.057 -46.388 1.00 33.16 890 ALA A C 1
ATOM 7081 O O . ALA A 1 890 ? -34.188 32.075 -45.704 1.00 33.16 890 ALA A O 1
ATOM 7082 N N . ALA A 1 891 ? -35.284 30.916 -47.278 1.00 32.69 891 ALA A N 1
ATOM 7083 C CA . ALA A 1 891 ? -36.307 31.934 -47.553 1.00 32.69 891 ALA A CA 1
ATOM 7084 C C . ALA A 1 891 ? -37.756 31.479 -47.265 1.00 32.69 891 ALA A C 1
ATOM 7086 O O . ALA A 1 891 ? -38.691 32.033 -47.853 1.00 32.69 891 ALA A O 1
ATOM 7087 N N . LEU A 1 892 ? -37.952 30.508 -46.363 1.00 29.91 892 LEU A N 1
ATOM 7088 C CA . LEU A 1 892 ? -39.262 30.120 -45.819 1.00 29.91 892 LEU A CA 1
ATOM 7089 C C . LEU A 1 892 ? -39.310 30.232 -44.295 1.00 29.91 892 LEU A C 1
ATOM 7091 O O . LEU A 1 892 ? -38.356 29.760 -43.640 1.00 29.91 892 LEU A O 1
#

pLDDT: mean 73.11, std 16.92, range [25.64, 95.62]

Nearest PDB structures (foldseek):
  7cqy-assembly1_C  TM=1.607E-01  e=2.598E-02  Acidithiobacillus ferrooxidans
  2mzv-assembly1_A  TM=2.074E-01  e=3.621E-01  Sesamum indicum
  2zf3-assembly1_B  TM=1.494E-01  e=5.564E+00  Chromobacterium violaceum
  7ywx-assembly1_P  TM=1.646E-01  e=4.807E+00  Homo sapiens